Protein AF-A0A8R7PV52-F1 (afdb_monomer_lite)

Sequence (988 aa):
MRSNPNLLEFVGADALFLDTTYCNPKFTFPSQEESLEYVVNTIKQVKEESGAAGERVLCLIATYVVGKERILLEVARRCGCAIHVDSRKMEILTVLGFGGEKEVFTEDASATDVHVIGWNILGETWPYFRPNFVKMKEIMVERGYTKVVGFVPTGWMYETKKERFAVRVKDSLKIHLVPYSEHSSYDELRDYVKFLHPKRVIPTVGVDGGKLDGKEAIALQKHFVGLVDETANKHEFLMAFNRRSAHASLSHEDVLAKCCREQDGEEFASLPENNSVSELPDNLEIKITEGMKKELSDFLPSWVNQDQIQGLLMSSGGDVVQSASAFFERERDFFEEANGSNNEKPKSVEIRTSDLGSSADTSSQQEVPSFSQKPMEHSAKLVNLTPVRMKSNQTKKERKRGSSTVSKSKKKGKSTASTEAGGPKQPTITNYFGRATAAASKSESANKVTVDPHQNNGENNNQSMDIVESHKQGVNQLLQIVDGSMSRESAISLLEKTKGDVNVAVDMFYSKIQNNKVPDSDKSIVPQNTQNEMIDKYDNTNMVHNSSQATPKMQNLYVQTSVAQADLMNISLPVEKYRPIEHACWTAGQPAPYLHLARTFDLVEREKGKIKTTAMLCNMFRSLLALSPDDVLPAVYLCTNKISPDHENVELNIGGSLVISAMEESLGTSKSKIHEMYKTYGDLGDVAQECRQNQTLLAPPRPLSVRDVYSTLRKLSAISGGGSAGRRKILVLHLIRSCREMEMKFLVRTLVRNLRIGAMMKTILPALAHAIVLHEKCSTGPVVSLEGVKSQLQSLSTEVTEAYNVIPNMDLLVPSLLCEGATFAASSLAMVPGTPIPPMLARITNGVTQALKLFHGRAFTCEYKYDGQRAQIHRLTDGSVQIFSRQMKDSTSRFPDLVNMIKELCNSEVASFILDAEVVGIDRNKGNRLMSFQELSSRERGSKNSSIAIQNIKVDICVFVFDIMFCNGQRLLDNPLRQRRSCMIQHP

Organism: Triticum urartu (NCBI:txid4572)

Radius of gyration: 43.18 Å; chains: 1; bounding box: 130×128×111 Å

Foldseek 3Di:
DVPDPVLVVLAAAQEAEAACVAQDPQLPADDQVVLLVVVLVVVVVVCVVCVVVVFFEAEEEADALDDPVVSLQSSCVSVVAAEAEDPSSLVVCVVVVNNPPDRNYDPDPPRDRHYYDHQPQQFDPPPHTDGPVVSVVVCCVVSVGDAYEYEHEESPHGGDDPDNWDWDDDDRYIYIDGDHDPGDHNVRRQVSLLRRQYQAYQHPPDAPPRPCQDPRNLVSRVSNVVSHCPPVVVVVVVVVVVVPPPPPDDDPPVVVVPVPDDDDDDDDDDDDDDDDDDDDDDDDDLPQDPVLLVLLVVLDDPVQDSVNSVVLCVVQSNPSVSSSVVVVVVVVVVVVVVVVVPPDDDDDDDDDDDDDDDDYDDDDDDDDDDDDDDDDDDDDDDDDDDDDDDDDDDDDDDDDDDDDDDDDDDDDDDDDDDDDPDPDDFDQVCNVLVVVVVPPPDDDDDDDDDDDDDDDDDDDDDPVPCVVVLLVVLLVVLCVVVVNPADSVRSSVLCVVVVNDSVVSNVVVVVVVVVVDDDDDDDDDDDDDDDDDDDDDDDDDDDDDDDDDDDDDDDDDPPDPVVVVQLLVQLLDALQPRDLQVSAPDAAPDFHFVVLVLSLLVVLLPDDDLVSNLSSLLSSLLNCLVHPVVLNLLSLCLLALHLWQQAVVQDLPFGPVLLLVLLCVQLVDDSVVLSVVCVVPVANLVSSLVSVVPDDDPDQDDTHGSVNLSVLSSVSSPQDDPCSSVVNSVSSSVLCSNYDRSSSSQSSCSSSSHNSSPDHCLRNLLSNLSNLLVSVVVVVDPGDDCVVCVVLSVQSSVQLVVLCQQAVTSVPSVVQCSVCGSNDGSVVRARAFSRDGQDDDDDDDPDDVRVCVVCVPDDDDDDDPDAAWKWWWKQHLVRFIWTATNSRYTQCLQPVVVSVVCSVPFDPVWRIWIWIKGKWWFDVVPVRDTDHHVVVVVRDRADPVHRDDPVPTPTDIDIGTQFTQDTPRDGCVPPPRVVRVVCVVVGD

InterPro domains:
  IPR000977 DNA ligase, ATP-dependent [TIGR00574] (651-983)
  IPR011084 DNA repair metallo-beta-lactamase [PF07522] (102-208)
  IPR012308 DNA ligase, ATP-dependent, N-terminal [PF04675] (593-769)
  IPR012310 DNA ligase, ATP-dependent, central [PF01068] (839-984)
  IPR012310 DNA ligase, ATP-dependent, central [PS50160] (950-982)
  IPR016059 DNA ligase, ATP-dependent, conserved site [PS00697] (863-871)
  IPR036599 DNA ligase, ATP-dependent, N-terminal domain superfamily [G3DSA:1.10.3260.10] (570-838)
  IPR036599 DNA ligase, ATP-dependent, N-terminal domain superfamily [SSF117018] (574-821)
  IPR036866 Ribonuclease Z/Hydroxyacylglutathione hydrolase-like [SSF56281] (9-206)
  IPR050191 ATP-dependent DNA ligase [PTHR45674] (116-984)

Structure (mmCIF, N/CA/C/O backbone):
data_AF-A0A8R7PV52-F1
#
_entry.id   AF-A0A8R7PV52-F1
#
loop_
_atom_site.group_PDB
_atom_site.id
_atom_site.type_symbol
_atom_site.label_atom_id
_atom_site.label_alt_id
_atom_site.label_comp_id
_atom_site.label_asym_id
_atom_site.label_entity_id
_atom_site.label_seq_id
_atom_site.pdbx_PDB_ins_code
_atom_site.Cartn_x
_atom_site.Cartn_y
_atom_site.Cartn_z
_atom_site.occupancy
_atom_site.B_iso_or_equiv
_atom_site.auth_seq_id
_atom_site.auth_comp_id
_atom_site.auth_asym_id
_atom_site.auth_atom_id
_atom_site.pdbx_PDB_model_num
ATOM 1 N N . MET A 1 1 ? -40.168 -4.206 31.425 1.00 73.12 1 MET A N 1
ATOM 2 C CA . MET A 1 1 ? -39.573 -5.409 30.797 1.00 73.12 1 MET A CA 1
ATOM 3 C C . MET A 1 1 ? -40.115 -6.665 31.475 1.00 73.12 1 MET A C 1
ATOM 5 O O . MET A 1 1 ? -41.233 -7.017 31.145 1.00 73.12 1 MET A O 1
ATOM 9 N N . ARG A 1 2 ? -39.430 -7.257 32.471 1.00 73.88 2 ARG A N 1
ATOM 10 C CA . ARG A 1 2 ? -39.732 -8.590 33.060 1.00 73.88 2 ARG A CA 1
ATOM 11 C C . ARG A 1 2 ? -41.163 -8.847 33.580 1.00 73.88 2 ARG A C 1
ATOM 13 O O . ARG A 1 2 ? -41.510 -9.999 33.789 1.00 73.88 2 ARG A O 1
ATOM 20 N N . SER A 1 3 ? -41.959 -7.808 33.823 1.00 78.56 3 SER A N 1
ATOM 21 C CA . SER A 1 3 ? -43.339 -7.883 34.329 1.00 78.56 3 SER A CA 1
ATOM 22 C C . SER A 1 3 ? -44.428 -7.708 33.258 1.00 78.56 3 SER A C 1
ATOM 24 O O . SER A 1 3 ? -45.606 -7.730 33.598 1.00 78.56 3 SER A O 1
ATOM 26 N N . ASN A 1 4 ? -44.066 -7.498 31.988 1.00 80.94 4 ASN A N 1
ATOM 27 C CA . ASN A 1 4 ? -45.026 -7.369 30.889 1.00 80.94 4 ASN A CA 1
ATOM 28 C C . ASN A 1 4 ? -45.116 -8.713 30.136 1.00 80.94 4 ASN A C 1
ATOM 30 O O . ASN A 1 4 ? -44.112 -9.094 29.528 1.00 80.94 4 ASN A O 1
ATOM 34 N N . PRO A 1 5 ? -46.264 -9.424 30.157 1.00 79.44 5 PRO A N 1
ATOM 35 C CA . PRO A 1 5 ? -46.394 -10.737 29.521 1.00 79.44 5 PRO A CA 1
ATOM 36 C C . PRO A 1 5 ? -46.121 -10.678 28.014 1.00 79.44 5 PRO A C 1
ATOM 38 O O . PRO A 1 5 ? -45.339 -11.478 27.511 1.00 79.44 5 PRO A O 1
ATOM 41 N N . ASN A 1 6 ? -46.623 -9.647 27.329 1.00 82.00 6 ASN A N 1
ATOM 42 C CA . ASN A 1 6 ? -46.450 -9.443 25.889 1.00 82.00 6 ASN A CA 1
ATOM 43 C C . ASN A 1 6 ? -44.979 -9.231 25.473 1.00 82.00 6 ASN A C 1
ATOM 45 O O . ASN A 1 6 ? -44.680 -9.243 24.288 1.00 82.00 6 ASN A O 1
ATOM 49 N N . LEU A 1 7 ? -44.053 -8.981 26.413 1.00 80.44 7 LEU A N 1
ATOM 50 C CA . LEU A 1 7 ? -42.611 -8.896 26.132 1.00 80.44 7 LEU A CA 1
ATOM 51 C C . LEU A 1 7 ? -41.855 -10.199 26.431 1.00 80.44 7 LEU A C 1
ATOM 53 O O . LEU A 1 7 ? -40.698 -10.316 26.034 1.00 80.44 7 LEU A O 1
ATOM 57 N N . LEU A 1 8 ? -42.468 -11.160 27.128 1.00 83.25 8 LEU A N 1
ATOM 58 C CA . LEU A 1 8 ? -41.867 -12.475 27.381 1.00 83.25 8 LEU A CA 1
ATOM 59 C C . LEU A 1 8 ? -41.970 -13.384 26.147 1.00 83.25 8 LEU A C 1
ATOM 61 O O . LEU A 1 8 ? -41.067 -14.177 25.904 1.00 83.25 8 LEU A O 1
ATOM 65 N N . GLU A 1 9 ? -43.006 -13.203 25.325 1.00 84.75 9 GLU A N 1
ATOM 66 C CA . GLU A 1 9 ? -43.220 -13.929 24.061 1.00 84.75 9 GLU A CA 1
ATOM 67 C C . GLU A 1 9 ? -42.131 -13.660 23.001 1.00 84.75 9 GLU A C 1
ATOM 69 O O . GLU A 1 9 ? -41.929 -14.473 22.105 1.00 84.75 9 GLU A O 1
ATOM 74 N N . PHE A 1 10 ? -41.390 -12.550 23.118 1.00 84.06 10 PHE A N 1
ATOM 75 C CA . PHE A 1 10 ? -40.309 -12.171 22.193 1.00 84.06 10 PHE A CA 1
ATOM 76 C C . PHE A 1 10 ? -38.901 -12.564 22.676 1.00 84.06 10 PHE A C 1
ATOM 78 O O . PHE A 1 10 ? -37.906 -12.192 22.046 1.00 84.06 10 PHE A O 1
ATOM 85 N N . VAL A 1 11 ? -38.780 -13.303 23.784 1.00 87.50 11 VAL A N 1
ATOM 86 C CA . VAL A 1 11 ? -37.481 -13.812 24.249 1.00 87.50 11 VAL A CA 1
ATOM 87 C C . VAL A 1 11 ? -37.005 -14.925 23.303 1.00 87.50 11 VAL A C 1
ATOM 89 O O . VAL A 1 11 ? -37.708 -15.906 23.085 1.00 87.50 11 VAL A O 1
ATOM 92 N N . GLY A 1 12 ? -35.811 -14.767 22.722 1.00 84.56 12 GLY A N 1
ATOM 93 C CA . GLY A 1 12 ? -35.246 -15.653 21.695 1.00 84.56 12 GLY A CA 1
ATOM 94 C C . GLY A 1 12 ? -35.595 -15.286 20.241 1.00 84.56 12 GLY A C 1
ATOM 95 O O . GLY A 1 12 ? -35.276 -16.050 19.328 1.00 84.56 12 GLY A O 1
ATOM 96 N N . ALA A 1 13 ? -36.233 -14.132 19.999 1.00 86.69 13 ALA A N 1
ATOM 97 C CA . ALA A 1 13 ? -36.716 -13.728 18.674 1.00 86.69 13 ALA A CA 1
ATOM 98 C C . ALA A 1 13 ? -35.632 -13.701 17.570 1.00 86.69 13 ALA A C 1
ATOM 100 O O . ALA A 1 13 ? -34.492 -13.275 17.777 1.00 86.69 13 ALA A O 1
ATOM 101 N N . ASP A 1 14 ? -36.011 -14.087 16.346 1.00 85.50 14 ASP A N 1
ATOM 102 C CA . ASP A 1 14 ? -35.108 -14.202 15.190 1.00 85.50 14 ASP A CA 1
ATOM 103 C C . ASP A 1 14 ? -34.428 -12.899 14.756 1.00 85.50 14 ASP A C 1
ATOM 105 O O . ASP A 1 14 ? -33.327 -12.934 14.192 1.00 85.50 14 ASP A O 1
ATOM 109 N N . ALA A 1 15 ? -35.071 -11.755 14.998 1.00 87.38 15 ALA A N 1
ATOM 110 C CA . ALA A 1 15 ? -34.505 -10.432 14.777 1.00 87.38 15 ALA A CA 1
ATOM 111 C C . ALA A 1 15 ? -35.171 -9.369 15.654 1.00 87.38 15 ALA A C 1
ATOM 113 O O . ALA A 1 15 ? -36.393 -9.325 15.772 1.00 87.38 15 ALA A O 1
ATOM 114 N N . LEU A 1 16 ? -34.358 -8.465 16.201 1.00 90.06 16 LEU A N 1
ATOM 115 C CA . LEU A 1 16 ? -34.811 -7.274 16.912 1.00 90.06 16 LEU A CA 1
ATOM 116 C C . LEU A 1 16 ? -34.424 -6.018 16.125 1.00 90.06 16 LEU A C 1
ATOM 118 O O . LEU A 1 16 ? -33.241 -5.690 16.015 1.00 90.06 16 LEU A O 1
ATOM 122 N N . PHE A 1 17 ? -35.418 -5.312 15.591 1.00 89.75 17 PHE A N 1
ATOM 123 C CA . PHE A 1 17 ? -35.239 -3.977 15.018 1.00 89.75 17 PHE A CA 1
ATOM 124 C C . PHE A 1 17 ? -35.154 -2.958 16.159 1.00 89.75 17 PHE A C 1
ATOM 126 O O . PHE A 1 17 ? -36.024 -2.934 17.029 1.00 89.75 17 PHE A O 1
ATOM 133 N N . LEU A 1 18 ? -34.093 -2.152 16.182 1.00 88.19 18 LEU A N 1
ATOM 134 C CA . LEU A 1 18 ? -33.741 -1.322 17.332 1.00 88.19 18 LEU A CA 1
ATOM 135 C C . LEU A 1 18 ? -33.381 0.105 16.906 1.00 88.19 18 LEU A C 1
ATOM 137 O O . LEU A 1 18 ? -32.526 0.304 16.039 1.00 88.19 18 LEU A O 1
ATOM 141 N N . ASP A 1 19 ? -34.000 1.089 17.560 1.00 89.06 19 ASP A N 1
ATOM 142 C CA . ASP A 1 19 ? -33.613 2.496 17.448 1.00 89.06 19 ASP A CA 1
ATOM 143 C C . ASP A 1 19 ? -32.224 2.701 18.063 1.00 89.06 19 ASP A C 1
ATOM 145 O O . ASP A 1 19 ? -32.014 2.570 19.269 1.00 89.06 19 ASP A O 1
ATOM 149 N N . THR A 1 20 ? -31.258 3.010 17.203 1.00 87.69 20 THR A N 1
ATOM 150 C CA . THR A 1 20 ? -29.849 3.172 17.561 1.00 87.69 20 THR A CA 1
ATOM 151 C C . THR A 1 20 ? -29.411 4.626 17.745 1.00 87.69 20 THR A C 1
ATOM 153 O O . THR A 1 20 ? -28.208 4.874 17.841 1.00 87.69 20 THR A O 1
ATOM 156 N N . THR A 1 21 ? -30.345 5.581 17.864 1.00 85.44 21 THR A N 1
ATOM 157 C CA . THR A 1 21 ? -30.074 7.033 17.993 1.00 85.44 21 THR A CA 1
ATOM 158 C C . THR A 1 21 ? -28.998 7.372 19.035 1.00 85.44 21 THR A C 1
ATOM 160 O O . THR A 1 21 ? -28.112 8.182 18.760 1.00 85.44 21 THR A O 1
ATOM 163 N N . TYR A 1 22 ? -29.011 6.713 20.201 1.00 86.06 22 TYR A N 1
ATOM 164 C CA . TYR A 1 22 ? -28.008 6.894 21.263 1.00 86.06 22 TYR A CA 1
ATOM 165 C C . TYR A 1 22 ? -27.172 5.634 21.552 1.00 86.06 22 TYR A C 1
ATOM 167 O O . TYR A 1 22 ? -26.630 5.465 22.644 1.00 86.06 22 TYR A O 1
ATOM 175 N N . CYS A 1 23 ? -26.989 4.765 20.554 1.00 86.38 23 CYS A N 1
ATOM 176 C CA . CYS A 1 23 ? -26.162 3.558 20.648 1.00 86.38 23 CYS A CA 1
ATOM 177 C C . CYS A 1 23 ? -24.644 3.874 20.613 1.00 86.38 23 CYS A C 1
ATOM 179 O O . CYS A 1 23 ? -23.908 3.445 19.724 1.00 86.38 23 CYS A O 1
ATOM 181 N N . ASN A 1 24 ? -24.155 4.642 21.592 1.00 83.56 24 ASN A N 1
ATOM 182 C CA . ASN A 1 24 ? -22.732 4.908 21.807 1.00 83.56 24 ASN A CA 1
ATOM 183 C C . ASN A 1 24 ? -22.417 5.040 23.316 1.00 83.56 24 ASN A C 1
ATOM 185 O O . ASN A 1 24 ? -23.141 5.767 23.994 1.00 83.56 24 ASN A O 1
ATOM 189 N N . PRO A 1 25 ? -21.318 4.451 23.839 1.00 84.12 25 PRO A N 1
ATOM 190 C CA . PRO A 1 25 ? -20.974 4.464 25.270 1.00 84.12 25 PRO A CA 1
ATOM 191 C C . PRO A 1 25 ? -20.880 5.830 25.968 1.00 84.12 25 PRO A C 1
ATOM 193 O O . PRO A 1 25 ? -20.814 5.867 27.190 1.00 84.12 25 PRO A O 1
ATOM 196 N N . LYS A 1 26 ? -20.838 6.951 25.235 1.00 79.94 26 LYS A N 1
ATOM 197 C CA . LYS A 1 26 ? -20.869 8.298 25.835 1.00 79.94 26 LYS A CA 1
ATOM 198 C C . LYS A 1 26 ? -22.273 8.763 26.255 1.00 79.94 26 LYS A C 1
ATOM 200 O O . LYS A 1 26 ? -22.386 9.717 27.019 1.00 79.94 26 LYS A O 1
ATOM 205 N N . PHE A 1 27 ? -23.328 8.121 25.745 1.00 83.25 27 PHE A N 1
ATOM 206 C CA . PHE A 1 27 ? -24.729 8.506 25.938 1.00 83.25 27 PHE A CA 1
ATOM 207 C C . PHE A 1 27 ? -25.399 7.688 27.057 1.00 83.25 27 PHE A C 1
ATOM 209 O O . PHE A 1 27 ? -26.359 6.946 26.841 1.00 83.25 27 PHE A O 1
ATOM 216 N N . THR A 1 28 ? -24.860 7.826 28.268 1.00 79.56 28 THR A N 1
ATOM 217 C CA . THR A 1 28 ? -25.365 7.210 29.505 1.00 79.56 28 THR A CA 1
ATOM 218 C C . THR A 1 28 ? -26.139 8.261 30.307 1.00 79.56 28 THR A C 1
ATOM 220 O O . THR A 1 28 ? -25.550 9.003 31.097 1.00 79.56 28 THR A O 1
ATOM 223 N N . PHE A 1 29 ? -27.436 8.410 30.042 1.00 80.25 29 PHE A N 1
ATOM 224 C CA . PHE A 1 29 ? -28.245 9.484 30.630 1.00 80.25 29 PHE A CA 1
ATOM 225 C C . PHE A 1 29 ? -28.660 9.180 32.085 1.00 80.25 29 PHE A C 1
ATOM 227 O O . PHE A 1 29 ? -28.800 8.009 32.440 1.00 80.25 29 PHE A O 1
ATOM 234 N N . PRO A 1 30 ? -28.906 10.205 32.928 1.00 84.69 30 PRO A N 1
ATOM 235 C CA . PRO A 1 30 ? -29.753 10.032 34.107 1.00 84.69 30 PRO A CA 1
ATOM 236 C C . PRO A 1 30 ? -31.160 9.590 33.680 1.00 84.69 30 PRO A C 1
ATOM 238 O O . PRO A 1 30 ? -31.578 9.809 32.538 1.00 84.69 30 PRO A O 1
ATOM 241 N N . SER A 1 31 ? -31.911 8.997 34.605 1.00 86.62 31 SER A N 1
ATOM 242 C CA . SER A 1 31 ? -33.295 8.605 34.338 1.00 86.62 31 SER A CA 1
ATOM 243 C C . SER A 1 31 ? -34.167 9.818 33.982 1.00 86.62 31 SER A C 1
ATOM 245 O O . SER A 1 31 ? -33.930 10.936 34.452 1.00 86.62 31 SER A O 1
ATOM 247 N N . GLN A 1 32 ? -35.226 9.599 33.188 1.00 89.19 32 GLN A N 1
ATOM 248 C CA . GLN A 1 32 ? -36.202 10.659 32.893 1.00 89.19 32 GLN A CA 1
ATOM 249 C C . GLN A 1 32 ? -36.737 11.311 34.180 1.00 89.19 32 GLN A C 1
ATOM 251 O O . GLN A 1 32 ? -36.946 12.519 34.206 1.00 89.19 32 GLN A O 1
ATOM 256 N N . GLU A 1 33 ? -36.916 10.525 35.242 1.00 89.81 33 GLU A N 1
ATOM 257 C CA . GLU A 1 33 ? -37.424 10.981 36.535 1.00 89.81 33 GLU A CA 1
ATOM 258 C C . GLU A 1 33 ? -36.432 11.889 37.283 1.00 89.81 33 GLU A C 1
ATOM 260 O O . GLU A 1 33 ? -36.825 12.963 37.729 1.00 89.81 33 GLU A O 1
ATOM 265 N N . GLU A 1 34 ? -35.139 11.542 37.345 1.00 89.75 34 GLU A N 1
ATOM 266 C CA . GLU A 1 34 ? -34.102 12.414 37.934 1.00 89.75 34 GLU A CA 1
ATOM 267 C C . GLU A 1 34 ? -34.016 13.772 37.219 1.00 89.75 34 GLU A C 1
ATOM 269 O O . GLU A 1 34 ? -33.839 14.807 37.862 1.00 89.75 34 GLU A O 1
ATOM 274 N N . SER A 1 35 ? -34.151 13.779 35.890 1.00 91.44 35 SER A N 1
ATOM 275 C CA . SER A 1 35 ? -34.124 15.010 35.092 1.00 91.44 35 SER A CA 1
ATOM 276 C C . SER A 1 35 ? -35.409 15.840 35.215 1.00 91.44 35 SER A C 1
ATOM 278 O O . SER A 1 35 ? -35.330 17.068 35.196 1.00 91.44 35 SER A O 1
ATOM 280 N N . LEU A 1 36 ? -36.576 15.208 35.384 1.00 92.56 36 LEU A N 1
ATOM 281 C CA . LEU A 1 36 ? -37.839 15.897 35.690 1.00 92.56 36 LEU A CA 1
ATOM 282 C C . LEU A 1 36 ? -37.795 16.543 37.079 1.00 92.56 36 LEU A C 1
ATOM 284 O O . LEU A 1 36 ? -38.091 17.729 37.217 1.00 92.56 36 LEU A O 1
ATOM 288 N N . GLU A 1 37 ? -37.364 15.786 38.086 1.00 93.38 37 GLU A N 1
ATOM 289 C CA . GLU A 1 37 ? -37.249 16.247 39.470 1.00 93.38 37 GLU A CA 1
ATOM 290 C C . GLU A 1 37 ? -36.222 17.386 39.604 1.00 93.38 37 GLU A C 1
ATOM 292 O O . GLU A 1 37 ? -36.469 18.367 40.306 1.00 93.38 37 GLU A O 1
ATOM 297 N N . TYR A 1 38 ? -35.115 17.333 38.850 1.00 93.50 38 TYR A N 1
ATOM 298 C CA . TYR A 1 38 ? -34.158 18.440 38.757 1.00 93.50 38 TYR A CA 1
ATOM 299 C C . TYR A 1 38 ? -34.791 19.731 38.210 1.00 93.50 38 TYR A C 1
ATOM 301 O O . TYR A 1 38 ? -34.592 20.801 38.791 1.00 93.50 38 TYR A O 1
ATOM 309 N N . VAL A 1 39 ? -35.567 19.660 37.119 1.00 94.25 39 VAL A N 1
ATOM 310 C CA . VAL A 1 39 ? -36.245 20.840 36.546 1.00 94.25 39 VAL A CA 1
ATOM 311 C C . VAL A 1 39 ? -37.284 21.395 37.519 1.00 94.25 39 VAL A C 1
ATOM 313 O O . VAL A 1 39 ? -37.271 22.590 37.808 1.00 94.25 39 VAL A O 1
ATOM 316 N N . VAL A 1 40 ? -38.142 20.534 38.068 1.00 94.69 40 VAL A N 1
ATOM 317 C CA . VAL A 1 40 ? -39.215 20.916 38.999 1.00 94.69 40 VAL A CA 1
ATOM 318 C C . VAL A 1 40 ? -38.656 21.587 40.252 1.00 94.69 40 VAL A C 1
ATOM 320 O O . VAL A 1 40 ? -39.111 22.673 40.614 1.00 94.69 40 VAL A O 1
ATOM 323 N N . ASN A 1 41 ? -37.636 21.001 40.883 1.00 94.19 41 ASN A N 1
ATOM 324 C CA . ASN A 1 41 ? -37.053 21.573 42.096 1.00 94.19 41 ASN A CA 1
ATOM 325 C C . ASN A 1 41 ? -36.243 22.843 41.808 1.00 94.19 41 ASN A C 1
ATOM 327 O O . ASN A 1 41 ? -36.295 23.774 42.608 1.00 94.19 41 ASN A O 1
ATOM 331 N N . THR A 1 42 ? -35.594 22.950 40.641 1.00 93.81 42 THR A N 1
ATOM 332 C CA . THR A 1 42 ? -34.966 24.213 40.213 1.00 93.81 42 THR A CA 1
ATOM 333 C C . THR A 1 42 ? -36.011 25.322 40.045 1.00 93.81 42 THR A C 1
ATOM 335 O O . THR A 1 42 ? -35.785 26.436 40.508 1.00 93.81 42 THR A O 1
ATOM 338 N N . ILE A 1 43 ? -37.164 25.040 39.422 1.00 93.88 43 ILE A N 1
ATOM 339 C CA . ILE A 1 43 ? -38.247 26.026 39.253 1.00 93.88 43 ILE A CA 1
ATOM 340 C C . ILE A 1 43 ? -38.807 26.459 40.615 1.00 93.88 43 ILE A C 1
ATOM 342 O O . ILE A 1 43 ? -38.943 27.658 40.851 1.00 93.88 43 ILE A O 1
ATOM 346 N N . LYS A 1 44 ? -39.079 25.517 41.528 1.00 92.25 44 LYS A N 1
ATOM 347 C CA . LYS A 1 44 ? -39.570 25.820 42.885 1.00 92.25 44 LYS A CA 1
ATOM 348 C C . LYS A 1 44 ? -38.590 26.682 43.675 1.00 92.25 44 LYS A C 1
ATOM 350 O O . LYS A 1 44 ? -38.952 27.785 44.072 1.00 92.25 44 LYS A O 1
ATOM 355 N N . GLN A 1 45 ? -37.336 26.238 43.793 1.00 91.50 45 GLN A N 1
ATOM 356 C CA . GLN A 1 45 ? -36.279 26.979 44.485 1.00 91.50 45 GLN A CA 1
ATOM 357 C C . GLN A 1 45 ? -36.141 28.404 43.933 1.00 91.50 45 GLN A C 1
ATOM 359 O O . GLN A 1 45 ? -36.061 29.359 44.696 1.00 91.50 45 GLN A O 1
ATOM 364 N N . VAL A 1 46 ? -36.138 28.570 42.608 1.00 90.06 46 VAL A N 1
ATOM 365 C CA . VAL A 1 46 ? -35.991 29.887 41.973 1.00 90.06 46 VAL A CA 1
ATOM 366 C C . VAL A 1 46 ? -37.192 30.800 42.248 1.00 90.06 46 VAL A C 1
ATOM 368 O O . VAL A 1 46 ? -36.991 31.998 42.458 1.00 90.06 46 VAL A O 1
ATOM 371 N N . LYS A 1 47 ? -38.419 30.263 42.281 1.00 87.19 47 LYS A N 1
ATOM 372 C CA . LYS A 1 47 ? -39.620 31.025 42.661 1.00 87.19 47 LYS A CA 1
ATOM 373 C C . LYS A 1 47 ? -39.606 31.417 44.141 1.00 87.19 47 LYS A C 1
ATOM 375 O O . LYS A 1 47 ? -39.949 32.551 44.461 1.00 87.19 47 LYS A O 1
ATOM 380 N N . GLU A 1 48 ? -39.167 30.525 45.026 1.00 87.31 48 GLU A N 1
ATOM 381 C CA . GLU A 1 48 ? -39.025 30.786 46.466 1.00 87.31 48 GLU A CA 1
ATOM 382 C C . GLU A 1 48 ? -37.941 31.844 46.752 1.00 87.31 48 GLU A C 1
ATOM 384 O O . GLU A 1 48 ? -38.221 32.843 47.418 1.00 87.31 48 GLU A O 1
ATOM 389 N N . GLU A 1 49 ? -36.738 31.689 46.179 1.00 86.00 49 GLU A N 1
ATOM 390 C CA . GLU A 1 49 ? -35.627 32.656 46.266 1.00 86.00 49 GLU A CA 1
ATOM 391 C C . GLU A 1 49 ? -36.067 34.067 45.850 1.00 86.00 49 GLU A C 1
ATOM 393 O O . GLU A 1 49 ? -35.808 35.048 46.547 1.00 86.00 49 GLU A O 1
ATOM 398 N N . SER A 1 50 ? -36.722 34.177 44.694 1.00 81.69 50 SER A N 1
ATOM 399 C CA . SER A 1 50 ? -37.102 35.468 44.124 1.00 81.69 50 SER A CA 1
ATOM 400 C C . SER A 1 50 ? -38.360 36.060 44.749 1.00 81.69 50 SER A C 1
ATOM 402 O O . SER A 1 50 ? -38.433 37.280 44.879 1.00 81.69 50 SER A O 1
ATOM 404 N N . GLY A 1 51 ? -39.294 35.233 45.227 1.00 80.06 51 GLY A N 1
ATOM 405 C CA . GLY A 1 51 ? -40.413 35.684 46.054 1.00 80.06 51 GLY A CA 1
ATOM 406 C C . GLY A 1 51 ? -39.936 36.342 47.353 1.00 80.06 51 GLY A C 1
ATOM 407 O O . GLY A 1 51 ? -40.437 37.402 47.720 1.00 80.06 51 GLY A O 1
ATOM 408 N N . ALA A 1 52 ? -38.902 35.784 47.994 1.00 74.00 52 ALA A N 1
ATOM 409 C CA . ALA A 1 52 ? -38.263 36.390 49.164 1.00 74.00 52 ALA A CA 1
ATOM 410 C C . ALA A 1 52 ? -37.477 37.681 48.842 1.00 74.00 52 ALA A C 1
ATOM 412 O O . ALA A 1 52 ? -37.324 38.538 49.712 1.00 74.00 52 ALA A O 1
ATOM 413 N N . ALA A 1 53 ? -36.992 37.837 47.604 1.00 75.38 53 ALA A N 1
ATOM 414 C CA . ALA A 1 53 ? -36.231 39.005 47.149 1.00 75.38 53 ALA A CA 1
ATOM 415 C C . ALA A 1 53 ? -37.081 40.114 46.486 1.00 75.38 53 ALA A C 1
ATOM 417 O O . ALA A 1 53 ? -36.548 41.177 46.170 1.00 75.38 53 ALA A O 1
ATOM 418 N N . GLY A 1 54 ? -38.378 39.884 46.241 1.00 78.25 54 GLY A N 1
ATOM 419 C CA . GLY A 1 54 ? -39.232 40.793 45.459 1.00 78.25 54 GLY A CA 1
ATOM 420 C C . GLY A 1 54 ? -38.919 40.814 43.952 1.00 78.25 54 GLY A C 1
ATOM 421 O O . GLY A 1 54 ? -39.295 41.751 43.250 1.00 78.25 54 GLY A O 1
ATOM 422 N N . GLU A 1 55 ? -38.215 39.800 43.445 1.00 85.31 55 GLU A N 1
ATOM 423 C CA . GLU A 1 55 ? -37.834 39.660 42.037 1.00 85.31 55 GLU A CA 1
ATOM 424 C C . GLU A 1 55 ? -38.938 38.979 41.210 1.00 85.31 55 GLU A C 1
ATOM 426 O O . GLU A 1 55 ? -39.533 37.988 41.634 1.00 85.31 55 GLU A O 1
ATOM 431 N N . ARG A 1 56 ? -39.140 39.426 39.963 1.00 89.38 56 ARG A N 1
ATOM 432 C CA . ARG A 1 56 ? -39.965 38.710 38.977 1.00 89.38 56 ARG A CA 1
ATOM 433 C C . ARG A 1 56 ? -39.084 37.809 38.115 1.00 89.38 56 ARG A C 1
ATOM 435 O O . ARG A 1 56 ? -38.294 38.315 37.316 1.00 89.38 56 ARG A O 1
ATOM 442 N N . VAL A 1 57 ? -39.265 36.491 38.207 1.00 92.75 57 VAL A N 1
ATOM 443 C CA . VAL A 1 57 ? -38.545 35.513 37.368 1.00 92.75 57 VAL A CA 1
ATOM 444 C C . VAL A 1 57 ? -39.401 35.016 36.218 1.00 92.75 57 VAL A C 1
ATOM 446 O O . VAL A 1 57 ? -40.581 34.755 36.407 1.00 92.75 57 VAL A O 1
ATOM 449 N N . LEU A 1 58 ? -38.782 34.839 35.054 1.00 94.81 58 LEU A N 1
ATOM 450 C CA . LEU A 1 58 ? -39.344 34.110 33.923 1.00 94.81 58 LEU A CA 1
ATOM 451 C C . LEU A 1 58 ? -38.630 32.760 33.763 1.00 94.81 58 LEU A C 1
ATOM 453 O O . LEU A 1 58 ? -37.410 32.711 33.580 1.00 94.81 58 LEU A O 1
ATOM 457 N N . CYS A 1 59 ? -39.375 31.661 33.809 1.00 95.88 59 CYS A N 1
ATOM 458 C CA . CYS A 1 59 ? -38.878 30.327 33.491 1.00 95.88 59 CYS A CA 1
ATOM 459 C C . CYS A 1 59 ? -39.146 30.019 32.013 1.00 95.88 59 CYS A C 1
ATOM 461 O O . CYS A 1 59 ? -40.285 30.083 31.561 1.00 95.88 59 CYS A O 1
ATOM 463 N N . LEU A 1 60 ? -38.105 29.670 31.256 1.00 95.88 60 LEU A N 1
ATOM 464 C CA . LEU A 1 60 ? -38.197 29.381 29.823 1.00 95.88 60 LEU A CA 1
ATOM 465 C C . LEU A 1 60 ? -37.858 27.914 29.550 1.00 95.88 60 LEU A C 1
ATOM 467 O O . LEU A 1 60 ? -36.744 27.488 29.843 1.00 95.88 60 LEU A O 1
ATOM 471 N N . ILE A 1 61 ? -38.764 27.137 28.958 1.00 95.25 61 ILE A N 1
ATOM 472 C CA . ILE A 1 61 ? -38.507 25.732 28.600 1.00 95.25 61 ILE A CA 1
ATOM 473 C C . ILE A 1 61 ? -38.364 25.618 27.079 1.00 95.25 61 ILE A C 1
ATOM 475 O O . ILE A 1 61 ? -39.326 25.802 26.333 1.00 95.25 61 ILE A O 1
ATOM 479 N N . ALA A 1 62 ? -37.153 25.311 26.610 1.00 92.06 62 ALA A N 1
ATOM 480 C CA . ALA A 1 62 ? -36.898 25.070 25.195 1.00 92.06 62 ALA A CA 1
ATOM 481 C C . ALA A 1 62 ? -37.457 23.710 24.758 1.00 92.06 62 ALA A C 1
ATOM 483 O O . ALA A 1 62 ? -37.140 22.680 25.356 1.00 92.06 62 ALA A O 1
ATOM 484 N N . THR A 1 63 ? -38.244 23.695 23.682 1.00 88.50 63 THR A N 1
ATOM 485 C CA . THR A 1 63 ? -38.760 22.460 23.071 1.00 88.50 63 THR A CA 1
ATOM 486 C C . THR A 1 63 ? -38.586 22.459 21.551 1.00 88.50 63 THR A C 1
ATOM 488 O O . THR A 1 63 ? -38.208 23.460 20.933 1.00 88.50 63 THR A O 1
ATOM 491 N N . TYR A 1 64 ? -38.829 21.294 20.951 1.00 81.06 64 TYR A N 1
ATOM 492 C CA . TYR A 1 64 ? -38.971 21.128 19.507 1.00 81.06 64 TYR A CA 1
ATOM 493 C C . TYR A 1 64 ? -40.462 21.164 19.119 1.00 81.06 64 TYR A C 1
ATOM 495 O O . TYR A 1 64 ? -41.347 21.271 19.973 1.00 81.06 64 TYR A O 1
ATOM 503 N N . VAL A 1 65 ? -40.749 21.045 17.817 1.00 79.25 65 VAL A N 1
ATOM 504 C CA . VAL A 1 65 ? -42.123 21.018 17.277 1.00 79.25 65 VAL A CA 1
ATOM 505 C C . VAL A 1 65 ? -42.971 19.945 17.977 1.00 79.25 65 VAL A C 1
ATOM 507 O O . VAL A 1 65 ? -44.062 20.245 18.455 1.00 79.25 65 VAL A O 1
ATOM 510 N N . VAL A 1 66 ? -42.422 18.738 18.137 1.00 78.56 66 VAL A N 1
ATOM 511 C CA . VAL A 1 66 ? -42.982 17.623 18.920 1.00 78.56 66 VAL A CA 1
ATOM 512 C C . VAL A 1 66 ? -41.862 17.026 19.779 1.00 78.56 66 VAL A C 1
ATOM 514 O O . VAL A 1 66 ? -40.705 17.005 19.351 1.00 78.56 66 VAL A O 1
ATOM 517 N N . GLY A 1 67 ? -42.195 16.553 20.978 1.00 78.88 67 GLY A N 1
ATOM 518 C CA . GLY A 1 67 ? -41.273 15.979 21.953 1.00 78.88 67 GLY A CA 1
ATOM 519 C C . GLY A 1 67 ? -41.069 16.901 23.159 1.00 78.88 67 GLY A C 1
ATOM 520 O O . GLY A 1 67 ? -41.060 18.129 23.029 1.00 78.88 67 GLY A O 1
ATOM 521 N N . LYS A 1 68 ? -40.800 16.294 24.327 1.00 87.38 68 LYS A N 1
ATOM 522 C CA . LYS A 1 68 ? -40.664 16.939 25.653 1.00 87.38 68 LYS A CA 1
ATOM 523 C C . LYS A 1 68 ? -41.971 17.367 26.328 1.00 87.38 68 LYS A C 1
ATOM 525 O O . LYS A 1 68 ? -41.913 17.949 27.410 1.00 87.38 68 LYS A O 1
ATOM 530 N N . GLU A 1 69 ? -43.135 17.007 25.790 1.00 89.44 69 GLU A N 1
ATOM 531 C CA . GLU A 1 69 ? -44.443 17.288 26.400 1.00 89.44 69 GLU A CA 1
ATOM 532 C C . GLU A 1 69 ? -44.543 16.737 27.836 1.00 89.44 69 GLU A C 1
ATOM 534 O O . GLU A 1 69 ? -45.070 17.419 28.712 1.00 89.44 69 GLU A O 1
ATOM 539 N N . ARG A 1 70 ? -43.926 15.577 28.129 1.00 89.94 70 ARG A N 1
ATOM 540 C CA . ARG A 1 70 ? -43.831 15.017 29.494 1.00 89.94 70 ARG A CA 1
ATOM 541 C C . ARG A 1 70 ? -43.176 15.975 30.501 1.00 89.94 70 ARG A C 1
ATOM 543 O O . ARG A 1 70 ? -43.589 15.985 31.656 1.00 89.94 70 ARG A O 1
ATOM 550 N N . ILE A 1 71 ? -42.198 16.793 30.092 1.00 91.62 71 ILE A N 1
ATOM 551 C CA . ILE A 1 71 ? -41.610 17.819 30.972 1.00 91.62 71 ILE A CA 1
ATOM 552 C C . ILE A 1 71 ? -42.637 18.911 31.264 1.00 91.62 71 ILE A C 1
ATOM 554 O O . ILE A 1 71 ? -42.792 19.303 32.415 1.00 91.62 71 ILE A O 1
ATOM 558 N N . LEU A 1 72 ? -43.351 19.384 30.242 1.00 92.12 72 LEU A N 1
ATOM 559 C CA . LEU A 1 72 ? -44.312 20.480 30.380 1.00 92.12 72 LEU A CA 1
ATOM 560 C C . LEU A 1 72 ? -45.474 20.093 31.303 1.00 92.12 72 LEU A C 1
ATOM 562 O O . LEU A 1 72 ? -45.763 20.809 32.259 1.00 92.12 72 LEU A O 1
ATOM 566 N N . LEU A 1 73 ? -46.073 18.924 31.055 1.00 90.62 73 LEU A N 1
ATOM 567 C CA . LEU A 1 73 ? -47.162 18.367 31.859 1.00 90.62 73 LEU A CA 1
ATOM 568 C C . LEU A 1 73 ? -46.743 18.175 33.323 1.00 90.62 73 LEU A C 1
ATOM 570 O O . LEU A 1 73 ? -47.490 18.518 34.238 1.00 90.62 73 LEU A O 1
ATOM 574 N N . GLU A 1 74 ? -45.539 17.650 33.561 1.00 92.44 74 GLU A N 1
ATOM 575 C CA . GLU A 1 74 ? -45.088 17.325 34.914 1.00 92.44 74 GLU A CA 1
ATOM 576 C C . GLU A 1 74 ? -44.575 18.550 35.685 1.00 92.44 74 GLU A C 1
ATOM 578 O O . GLU A 1 74 ? -44.761 18.620 36.901 1.00 92.44 74 GLU A O 1
ATOM 583 N N . VAL A 1 75 ? -44.026 19.562 35.000 1.00 93.50 75 VAL A N 1
ATOM 584 C CA . VAL A 1 75 ? -43.782 20.888 35.591 1.00 93.50 75 VAL A CA 1
ATOM 585 C C . VAL A 1 75 ? -45.106 21.536 35.983 1.00 93.50 75 VAL A C 1
ATOM 587 O O . VAL A 1 75 ? -45.242 21.946 37.133 1.00 93.50 75 VAL A O 1
ATOM 590 N N . ALA A 1 76 ? -46.107 21.557 35.097 1.00 91.69 76 ALA A N 1
ATOM 591 C CA . ALA A 1 76 ? -47.426 22.101 35.420 1.00 91.69 76 ALA A CA 1
ATOM 592 C C . ALA A 1 76 ? -48.041 21.408 36.648 1.00 91.69 76 ALA A C 1
ATOM 594 O O . ALA A 1 76 ? -48.455 22.061 37.608 1.00 91.69 76 ALA A O 1
ATOM 595 N N . ARG A 1 77 ? -48.012 20.067 36.662 1.00 91.06 77 ARG A N 1
ATOM 596 C CA . ARG A 1 77 ? -48.582 19.236 37.729 1.00 91.06 77 ARG A CA 1
ATOM 597 C C . ARG A 1 77 ? -47.826 19.333 39.057 1.00 91.06 77 ARG A C 1
ATOM 599 O O . ARG A 1 77 ? -48.470 19.361 40.103 1.00 91.06 77 ARG A O 1
ATOM 606 N N . ARG A 1 78 ? -46.483 19.351 39.059 1.00 93.19 78 ARG A N 1
ATOM 607 C CA . ARG A 1 78 ? -45.681 19.406 40.302 1.00 93.19 78 ARG A CA 1
ATOM 608 C C . ARG A 1 78 ? -45.458 20.825 40.826 1.00 93.19 78 ARG A C 1
ATOM 610 O O . ARG A 1 78 ? -45.191 20.952 42.023 1.00 93.19 78 ARG A O 1
ATOM 617 N N . CYS A 1 79 ? -45.541 21.857 39.984 1.00 89.88 79 CYS A N 1
ATOM 618 C CA . CYS A 1 79 ? -45.397 23.267 40.377 1.00 89.88 79 CYS A CA 1
ATOM 619 C C . CYS A 1 79 ? -46.737 24.008 40.533 1.00 89.88 79 CYS A C 1
ATOM 621 O O . CYS A 1 79 ? -46.737 25.102 41.089 1.00 89.88 79 CYS A O 1
ATOM 623 N N . GLY A 1 80 ? -47.860 23.427 40.094 1.00 88.44 80 GLY A N 1
ATOM 624 C CA . GLY A 1 80 ? -49.200 23.990 40.292 1.00 88.44 80 GLY A CA 1
ATOM 625 C C . GLY A 1 80 ? -49.478 25.239 39.452 1.00 88.44 80 GLY A C 1
ATOM 626 O O . GLY A 1 80 ? -50.096 26.177 39.946 1.00 88.44 80 GLY A O 1
ATOM 627 N N . CYS A 1 81 ? -48.992 25.282 38.209 1.00 88.56 81 CYS A N 1
ATOM 628 C CA . CYS A 1 81 ? -49.107 26.447 37.329 1.00 88.56 81 CYS A CA 1
ATOM 629 C C . CYS A 1 81 ? -49.400 26.054 35.875 1.00 88.56 81 CYS A C 1
ATOM 631 O O . CYS A 1 81 ? -48.896 25.038 35.396 1.00 88.56 81 CYS A O 1
ATOM 633 N N . ALA A 1 82 ? -50.152 26.893 35.159 1.00 91.38 82 ALA A N 1
ATOM 634 C CA . ALA A 1 82 ? -50.305 26.784 33.709 1.00 91.38 82 ALA A CA 1
ATOM 635 C C . ALA A 1 82 ? -48.972 27.056 32.986 1.00 91.38 82 ALA A C 1
ATOM 637 O O . ALA A 1 82 ? -48.083 27.724 33.521 1.00 91.38 82 ALA A O 1
ATOM 638 N N . ILE A 1 83 ? -48.844 26.570 31.754 1.00 93.69 83 ILE A N 1
ATOM 639 C CA . ILE A 1 83 ? -47.659 26.712 30.902 1.00 93.69 83 ILE A CA 1
ATOM 640 C C . ILE A 1 83 ? -48.019 27.547 29.670 1.00 93.69 83 ILE A C 1
ATOM 642 O O . ILE A 1 83 ? -48.914 27.177 28.909 1.00 93.69 83 ILE A O 1
ATOM 646 N N . HIS A 1 84 ? -47.316 28.656 29.440 1.00 94.25 84 HIS A N 1
ATOM 647 C CA . HIS A 1 84 ? -47.553 29.478 28.254 1.00 94.25 84 HIS A CA 1
ATOM 648 C C . HIS A 1 84 ? -46.948 28.820 27.010 1.00 94.25 84 HIS A C 1
ATOM 650 O O . HIS A 1 84 ? -45.784 28.413 27.021 1.00 94.25 84 HIS A O 1
ATOM 656 N N . VAL A 1 85 ? -47.728 28.754 25.936 1.00 92.69 85 VAL A N 1
ATOM 657 C CA . VAL A 1 85 ? -47.340 28.262 24.609 1.00 92.69 85 VAL A CA 1
ATOM 658 C C . VAL A 1 85 ? -47.784 29.262 23.540 1.00 92.69 85 VAL A C 1
ATOM 660 O O . VAL A 1 85 ? -48.728 30.019 23.756 1.00 92.69 85 VAL A O 1
ATOM 663 N N . ASP A 1 86 ? -47.121 29.275 22.381 1.00 90.00 86 ASP A N 1
ATOM 664 C CA . ASP A 1 86 ? -47.652 29.982 21.209 1.00 90.00 86 ASP A CA 1
ATOM 665 C C . ASP A 1 86 ? -48.804 29.194 20.556 1.00 90.00 86 ASP A C 1
ATOM 667 O O . ASP A 1 86 ? -48.928 27.979 20.744 1.00 90.00 86 ASP A O 1
ATOM 671 N N . SER A 1 87 ? -49.638 29.878 19.767 1.00 89.25 87 SER A N 1
ATOM 672 C CA . SER A 1 87 ? -50.818 29.300 19.105 1.00 89.25 87 SER A CA 1
ATOM 673 C C . SER A 1 87 ? -50.490 28.065 18.264 1.00 89.25 87 SER A C 1
ATOM 675 O O . SER A 1 87 ? -51.242 27.095 18.249 1.00 89.25 87 SER A O 1
ATOM 677 N N . ARG A 1 88 ? -49.319 28.040 17.617 1.00 89.00 88 ARG A N 1
ATOM 678 C CA . ARG A 1 88 ? -48.882 26.910 16.788 1.00 89.00 88 ARG A CA 1
ATOM 679 C C . ARG A 1 88 ? -48.516 25.693 17.641 1.00 89.00 88 ARG A C 1
ATOM 681 O O . ARG A 1 88 ? -48.813 24.562 17.260 1.00 89.00 88 ARG A O 1
ATOM 688 N N . LYS A 1 89 ? -47.875 25.884 18.798 1.00 88.38 89 LYS A N 1
ATOM 689 C CA . LYS A 1 89 ? -47.636 24.793 19.756 1.00 88.38 89 LYS A CA 1
ATOM 690 C C . LYS A 1 89 ? -48.942 24.376 20.447 1.00 88.38 89 LYS A C 1
ATOM 692 O O . LYS A 1 89 ? -49.091 23.187 20.712 1.00 88.38 89 LYS A O 1
ATOM 697 N N . MET A 1 90 ? -49.901 25.286 20.652 1.00 88.75 90 MET A N 1
ATOM 698 C CA . MET A 1 90 ? -51.250 24.964 21.144 1.00 88.75 90 MET A CA 1
ATOM 699 C C . MET A 1 90 ? -52.033 24.076 20.159 1.00 88.75 90 MET A C 1
ATOM 701 O O . MET A 1 90 ? -52.578 23.051 20.569 1.00 88.75 90 MET A O 1
ATOM 705 N N . GLU A 1 91 ? -52.023 24.387 18.858 1.00 88.75 91 GLU A N 1
ATOM 706 C CA . GLU A 1 91 ? -52.584 23.526 17.800 1.00 88.75 91 GLU A CA 1
ATOM 707 C C . GLU A 1 91 ? -51.981 22.111 17.853 1.00 88.75 91 GLU A C 1
ATOM 709 O O . GLU A 1 91 ? -52.706 21.116 17.886 1.00 88.75 91 GLU A O 1
ATOM 714 N N . ILE A 1 92 ? -50.648 22.011 17.930 1.00 87.75 92 ILE A N 1
ATOM 715 C CA . ILE A 1 92 ? -49.935 20.726 18.004 1.00 87.75 92 ILE A CA 1
ATOM 716 C C . ILE A 1 92 ? -50.313 19.950 19.274 1.00 87.75 92 ILE A C 1
ATOM 718 O O . ILE A 1 92 ? -50.597 18.756 19.199 1.00 87.75 92 ILE A O 1
ATOM 722 N N . LEU A 1 93 ? -50.352 20.608 20.437 1.00 86.38 93 LEU A N 1
ATOM 723 C CA . LEU A 1 93 ? -50.770 19.987 21.698 1.00 86.38 93 LEU A CA 1
ATOM 724 C C . LEU A 1 93 ? -52.232 19.524 21.646 1.00 86.38 93 LEU A C 1
ATOM 726 O O . LEU A 1 93 ? -52.548 18.460 22.171 1.00 86.38 93 LEU A O 1
ATOM 730 N N . THR A 1 94 ? -53.106 20.265 20.962 1.00 86.56 94 THR A N 1
ATOM 731 C CA . THR A 1 94 ? -54.509 19.886 20.735 1.00 86.56 94 THR A CA 1
ATOM 732 C C . THR A 1 94 ? -54.614 18.622 19.882 1.00 86.56 94 THR A C 1
ATOM 734 O O . THR A 1 94 ? -55.304 17.684 20.275 1.00 86.56 94 THR A O 1
ATOM 737 N N . VAL A 1 95 ? -53.867 18.536 18.775 1.00 87.38 95 VAL A N 1
ATOM 738 C CA . VAL A 1 95 ? -53.807 17.335 17.916 1.00 87.38 95 VAL A CA 1
ATOM 739 C C . VAL A 1 95 ? -53.210 16.123 18.649 1.00 87.38 95 VAL A C 1
ATOM 741 O O . VAL A 1 95 ? -53.627 14.994 18.407 1.00 87.38 95 VAL A O 1
ATOM 744 N N . LEU A 1 96 ? -52.280 16.342 19.584 1.00 83.56 96 LEU A N 1
ATOM 745 C CA . LEU A 1 96 ? -51.720 15.299 20.457 1.00 83.56 96 LEU A CA 1
ATOM 746 C C . LEU A 1 96 ? -52.639 14.910 21.639 1.00 83.56 96 LEU A C 1
ATOM 748 O O . LEU A 1 96 ? -52.249 14.081 22.457 1.00 83.56 96 LEU A O 1
ATOM 752 N N . GLY A 1 97 ? -53.838 15.495 21.750 1.00 83.19 97 GLY A N 1
ATOM 753 C CA . GLY A 1 97 ? -54.811 15.221 22.818 1.00 83.19 97 GLY A CA 1
ATOM 754 C C . GLY A 1 97 ? -54.602 16.013 24.118 1.00 83.19 97 GLY A C 1
ATOM 755 O O . GLY A 1 97 ? -55.430 15.936 25.020 1.00 83.19 97 GLY A O 1
ATOM 756 N N . PHE A 1 98 ? -53.544 16.821 24.219 1.00 79.69 98 PHE A N 1
ATOM 757 C CA . PHE A 1 98 ? -53.205 17.603 25.415 1.00 79.69 98 PHE A CA 1
ATOM 758 C C . PHE A 1 98 ? -53.886 18.980 25.493 1.00 79.69 98 PHE A C 1
ATOM 760 O O . PHE A 1 98 ? -53.853 19.606 26.547 1.00 79.69 98 PHE A O 1
ATOM 767 N N . GLY A 1 99 ? -54.509 19.458 24.411 1.00 62.00 99 GLY A N 1
ATOM 768 C CA . GLY A 1 99 ? -55.211 20.754 24.384 1.00 62.00 99 GLY A CA 1
ATOM 769 C C . GLY A 1 99 ? -56.622 20.753 24.993 1.00 62.00 99 GLY A C 1
ATOM 770 O O . GLY A 1 99 ? -57.215 21.817 25.132 1.00 62.00 99 GLY A O 1
ATOM 771 N N . GLY A 1 100 ? -57.177 19.583 25.339 1.00 57.56 100 GLY A N 1
ATOM 772 C CA . GLY A 1 100 ? -58.545 19.455 25.870 1.00 57.56 100 GLY A CA 1
ATOM 773 C C . GLY A 1 100 ? -58.653 19.163 27.372 1.00 57.56 100 GLY A C 1
ATOM 774 O O . GLY A 1 100 ? -59.713 19.381 27.958 1.00 57.56 100 GLY A O 1
ATOM 775 N N . GLU A 1 101 ? -57.591 18.671 28.020 1.00 50.97 101 GLU A N 1
ATOM 776 C CA . GLU A 1 101 ? -57.645 18.243 29.424 1.00 50.97 101 GLU A CA 1
ATOM 777 C C . GLU A 1 101 ? -57.031 19.261 30.398 1.00 50.97 101 GLU A C 1
ATOM 779 O O . GLU A 1 101 ? -55.851 19.189 30.740 1.00 50.97 101 GLU A O 1
ATOM 784 N N . LYS A 1 102 ? -57.907 20.109 30.961 1.00 56.41 102 LYS A N 1
ATOM 785 C CA . LYS A 1 102 ? -57.645 21.050 32.074 1.00 56.41 102 LYS A CA 1
ATOM 786 C C . LYS A 1 102 ? -56.727 22.223 31.695 1.00 56.41 102 LYS A C 1
ATOM 788 O O . LYS A 1 102 ? -56.130 22.269 30.627 1.00 56.41 102 LYS A O 1
ATOM 793 N N . GLU A 1 103 ? -56.631 23.196 32.600 1.00 66.94 103 GLU A N 1
ATOM 794 C CA . GLU A 1 103 ? -55.971 24.506 32.430 1.00 66.94 103 GLU A CA 1
ATOM 795 C C . GLU A 1 103 ? -54.424 24.420 32.458 1.00 66.94 103 GLU A C 1
ATOM 797 O O . GLU A 1 103 ? -53.736 25.216 33.093 1.00 66.94 103 GLU A O 1
ATOM 802 N N . VAL A 1 104 ? -53.859 23.400 31.806 1.00 84.81 104 VAL A N 1
ATOM 803 C CA . VAL A 1 104 ? -52.423 23.078 31.823 1.00 84.81 104 VAL A CA 1
ATOM 804 C C . VAL A 1 104 ? -51.625 23.982 30.882 1.00 84.81 104 VAL A C 1
ATOM 806 O O . VAL A 1 104 ? -50.485 24.331 31.187 1.00 84.81 104 VAL A O 1
ATOM 809 N N . PHE A 1 105 ? -52.221 24.388 29.760 1.00 91.06 105 PHE A N 1
ATOM 810 C CA . PHE A 1 105 ? -51.600 25.235 28.744 1.00 91.06 105 PHE A CA 1
ATOM 811 C C . PHE A 1 105 ? -52.411 26.512 28.518 1.00 91.06 105 PHE A C 1
ATOM 813 O O . PHE A 1 105 ? -53.634 26.502 28.634 1.00 91.06 105 PHE A O 1
ATOM 820 N N . THR A 1 106 ? -51.737 27.610 28.171 1.00 90.19 106 THR A N 1
ATOM 821 C CA . THR A 1 106 ? -52.385 28.893 27.861 1.00 90.19 106 THR A CA 1
ATOM 822 C C . THR A 1 106 ? -51.647 29.665 26.767 1.00 90.19 106 THR A C 1
ATOM 824 O O . THR A 1 106 ? -50.417 29.670 26.706 1.00 90.19 106 THR A O 1
ATOM 827 N N . GLU A 1 107 ? -52.392 30.354 25.907 1.00 90.06 107 GLU A N 1
ATOM 828 C CA . GLU A 1 107 ? -51.825 31.314 24.950 1.00 90.06 107 GLU A CA 1
ATOM 829 C C . GLU A 1 107 ? -51.568 32.690 25.591 1.00 90.06 107 GLU A C 1
ATOM 831 O O . GLU A 1 107 ? -50.794 33.487 25.060 1.00 90.06 107 GLU A O 1
ATOM 836 N N . ASP A 1 108 ? -52.141 32.964 26.769 1.00 88.94 108 ASP A N 1
ATOM 837 C CA . ASP A 1 108 ? -51.901 34.204 27.508 1.00 88.94 108 ASP A CA 1
ATOM 838 C C . ASP A 1 108 ? -50.526 34.186 28.200 1.00 88.94 108 ASP A C 1
ATOM 840 O O . ASP A 1 108 ? -50.307 33.527 29.220 1.00 88.94 108 ASP A O 1
ATOM 844 N N . ALA A 1 109 ? -49.601 34.976 27.653 1.00 86.75 109 ALA A N 1
ATOM 845 C CA . ALA A 1 109 ? -48.255 35.185 28.180 1.00 86.75 109 ALA A CA 1
ATOM 846 C C . ALA A 1 109 ? -48.207 35.857 29.568 1.00 86.75 109 ALA A C 1
ATOM 848 O O . ALA A 1 109 ? -47.144 35.864 30.196 1.00 86.75 109 ALA A O 1
ATOM 849 N N . SER A 1 110 ? -49.310 36.457 30.029 1.00 86.00 110 SER A N 1
ATOM 850 C CA . SER A 1 110 ? -49.421 37.141 31.322 1.00 86.00 110 SER A CA 1
ATOM 851 C C . SER A 1 110 ? -50.004 36.265 32.437 1.00 86.00 110 SER A C 1
ATOM 853 O O . SER A 1 110 ? -49.721 36.514 33.608 1.00 86.00 110 SER A O 1
ATOM 855 N N . ALA A 1 111 ? -50.731 35.196 32.090 1.00 87.44 111 ALA A N 1
ATOM 856 C CA . ALA A 1 111 ? -51.350 34.269 33.042 1.00 87.44 111 ALA A CA 1
ATOM 857 C C . ALA A 1 111 ? -50.351 33.343 33.771 1.00 87.44 111 ALA A C 1
ATOM 859 O O . ALA A 1 111 ? -50.721 32.661 34.726 1.00 87.44 111 ALA A O 1
ATOM 860 N N . THR A 1 112 ? -49.092 33.282 33.329 1.00 91.50 112 THR A N 1
ATOM 861 C CA . THR A 1 112 ? -48.047 32.439 33.932 1.00 91.50 112 THR A CA 1
ATOM 862 C C . THR A 1 112 ? -46.646 33.007 33.698 1.00 91.50 112 THR A C 1
ATOM 864 O O . THR A 1 112 ? -46.417 33.815 32.799 1.00 91.50 112 THR A O 1
ATOM 867 N N . ASP A 1 113 ? -45.698 32.558 34.515 1.00 92.25 113 ASP A N 1
ATOM 868 C CA . ASP A 1 113 ? -44.262 32.838 34.486 1.00 92.25 113 ASP A CA 1
ATOM 869 C C . ASP A 1 113 ? -43.427 31.651 33.952 1.00 92.25 113 ASP A C 1
ATOM 871 O O . ASP A 1 113 ? -42.198 31.722 33.941 1.00 92.25 113 ASP A O 1
ATOM 875 N N . VAL A 1 114 ? -44.067 30.561 33.499 1.00 94.62 114 VAL A N 1
ATOM 876 C CA . VAL A 1 114 ? -43.406 29.405 32.863 1.00 94.62 114 VAL A CA 1
ATOM 877 C C . VAL A 1 114 ? -43.806 29.326 31.389 1.00 94.62 114 VAL A C 1
ATOM 879 O O . VAL A 1 114 ? -44.938 28.975 31.059 1.00 94.62 114 VAL A O 1
ATOM 882 N N . HIS A 1 115 ? -42.894 29.699 30.490 1.00 94.81 115 HIS A N 1
ATOM 883 C CA . HIS A 1 115 ? -43.155 29.861 29.053 1.00 94.81 115 HIS A CA 1
ATOM 884 C C . HIS A 1 115 ? -42.360 28.846 28.219 1.00 94.81 115 HIS A C 1
ATOM 886 O O . HIS A 1 115 ? -41.176 28.607 28.464 1.00 94.81 115 HIS A O 1
ATOM 892 N N . VAL A 1 116 ? -42.991 28.273 27.197 1.00 93.69 116 VAL A N 1
ATOM 893 C CA . VAL A 1 116 ? -42.352 27.405 26.199 1.00 93.69 116 VAL A CA 1
ATOM 894 C C . VAL A 1 116 ? -41.828 28.243 25.044 1.00 93.69 116 VAL A C 1
ATOM 896 O O . VAL A 1 116 ? -42.483 29.177 24.590 1.00 93.69 116 VAL A O 1
ATOM 899 N N . ILE A 1 117 ? -40.641 27.894 24.551 1.00 92.44 117 ILE A N 1
ATOM 900 C CA . ILE A 1 117 ? -39.984 28.581 23.435 1.00 92.44 117 ILE A CA 1
ATOM 901 C C . ILE A 1 117 ? -39.298 27.593 22.489 1.00 92.44 117 ILE A C 1
ATOM 903 O O . ILE A 1 117 ? -38.943 26.473 22.867 1.00 92.44 117 ILE A O 1
ATOM 907 N N . GLY A 1 118 ? -39.072 28.031 21.249 1.00 87.50 118 GLY A N 1
ATOM 908 C CA . GLY A 1 118 ? -38.281 27.285 20.273 1.00 87.50 118 GLY A CA 1
ATOM 909 C C . GLY A 1 118 ? -36.821 27.123 20.708 1.00 87.50 118 GLY A C 1
ATOM 910 O O . GLY A 1 118 ? -36.223 28.030 21.287 1.00 87.50 118 GLY A O 1
ATOM 911 N N . TRP A 1 119 ? -36.236 25.963 20.402 1.00 80.75 119 TRP A N 1
ATOM 912 C CA . TRP A 1 119 ? -34.868 25.577 20.776 1.00 80.75 119 TRP A CA 1
ATOM 913 C C . TRP A 1 119 ? -33.797 26.665 20.561 1.00 80.75 119 TRP A C 1
ATOM 915 O O . TRP A 1 119 ? -32.987 26.943 21.445 1.00 80.75 119 TRP A O 1
ATOM 925 N N . ASN A 1 120 ? -33.836 27.320 19.399 1.00 82.00 120 ASN A N 1
ATOM 926 C CA . ASN A 1 120 ? -32.899 28.358 18.959 1.00 82.00 120 ASN A CA 1
ATOM 927 C C . ASN A 1 120 ? -32.937 29.658 19.789 1.00 82.00 120 ASN A C 1
ATOM 929 O O . ASN A 1 120 ? -32.030 30.482 19.678 1.00 82.00 120 ASN A O 1
ATOM 933 N N . ILE A 1 121 ? -33.961 29.860 20.623 1.00 86.88 121 ILE A N 1
ATOM 934 C CA . ILE A 1 121 ? -34.111 31.066 21.447 1.00 86.88 121 ILE A CA 1
ATOM 935 C C . ILE A 1 121 ? -33.163 31.057 22.660 1.00 86.88 121 ILE A C 1
ATOM 937 O O . ILE A 1 121 ? -32.677 32.119 23.046 1.00 86.88 121 ILE A O 1
ATOM 941 N N . LEU A 1 122 ? -32.840 29.887 23.236 1.00 88.75 122 LEU A N 1
ATOM 942 C CA . LEU A 1 122 ? -31.867 29.782 24.342 1.00 88.75 122 LEU A CA 1
ATOM 943 C C . LEU A 1 122 ? -30.420 29.592 23.875 1.00 88.75 122 LEU A C 1
ATOM 945 O O . LEU A 1 122 ? -29.497 29.843 24.653 1.00 88.75 122 LEU A O 1
ATOM 949 N N . GLY A 1 123 ? -30.189 29.161 22.635 1.00 86.19 123 GLY A N 1
ATOM 950 C CA . GLY A 1 123 ? -28.841 28.980 22.101 1.00 86.19 123 GLY A CA 1
ATOM 951 C C . GLY A 1 123 ? -28.761 28.094 20.864 1.00 86.19 123 GLY A C 1
ATOM 952 O O . GLY A 1 123 ? -29.748 27.517 20.414 1.00 86.19 123 GLY A O 1
ATOM 953 N N . GLU A 1 124 ? -27.545 27.964 20.342 1.00 82.06 124 GLU A N 1
ATOM 954 C CA . GLU A 1 124 ? -27.226 27.152 19.164 1.00 82.06 124 GLU A CA 1
ATOM 955 C C . GLU A 1 124 ? -26.228 26.039 19.503 1.00 82.06 124 GLU A C 1
ATOM 957 O O . GLU A 1 124 ? -25.434 26.157 20.437 1.00 82.06 124 GLU A O 1
ATOM 962 N N . THR A 1 125 ? -26.257 24.942 18.743 1.00 67.62 125 THR A N 1
ATOM 963 C CA . THR A 1 125 ? -25.552 23.689 19.065 1.00 67.62 125 THR A CA 1
ATOM 964 C C . THR A 1 125 ? -24.530 23.275 18.001 1.00 67.62 125 THR A C 1
ATOM 966 O O . THR A 1 125 ? -24.651 22.195 17.423 1.00 67.62 125 THR A O 1
ATOM 969 N N . TRP A 1 126 ? -23.496 24.093 17.754 1.00 53.12 126 TRP A N 1
ATOM 970 C CA . TRP A 1 126 ? -22.292 23.629 17.044 1.00 53.12 126 TRP A CA 1
ATOM 971 C C . TRP A 1 126 ? -21.038 24.490 17.311 1.00 53.12 126 TRP A C 1
ATOM 973 O O . TRP A 1 126 ? -21.140 25.718 17.344 1.00 53.12 126 TRP A O 1
ATOM 983 N N . PRO A 1 127 ? -19.834 23.898 17.473 1.00 53.66 127 PRO A N 1
ATOM 984 C CA . PRO A 1 127 ? -19.560 22.501 17.841 1.00 53.66 127 PRO A CA 1
ATOM 985 C C . PRO A 1 127 ? -19.767 22.236 19.352 1.00 53.66 127 PRO A C 1
ATOM 987 O O . PRO A 1 127 ? -19.604 21.116 19.823 1.00 53.66 127 PRO A O 1
ATOM 990 N N . TYR A 1 128 ? -20.140 23.268 20.113 1.00 73.44 128 TYR A N 1
ATOM 991 C CA . TYR A 1 128 ? -20.576 23.237 21.512 1.00 73.44 128 TYR A CA 1
ATOM 992 C C . TYR A 1 128 ? -21.778 24.181 21.669 1.00 73.44 128 TYR A C 1
ATOM 994 O O . TYR A 1 128 ? -22.010 25.028 20.807 1.00 73.44 128 TYR A O 1
ATOM 1002 N N . PHE A 1 129 ? -22.546 24.056 22.755 1.00 80.69 129 PHE A N 1
ATOM 1003 C CA . PHE A 1 129 ? -23.691 24.943 22.992 1.00 80.69 129 PHE A CA 1
ATOM 1004 C C . PHE A 1 129 ? -23.250 26.382 23.266 1.00 80.69 129 PHE A C 1
ATOM 1006 O O . PHE A 1 129 ? -22.466 26.639 24.186 1.00 80.69 129 PHE A O 1
ATOM 1013 N N . ARG A 1 130 ? -23.789 27.312 22.477 1.00 84.19 130 ARG A N 1
ATOM 1014 C CA . ARG A 1 130 ? -23.565 28.755 22.572 1.00 84.19 130 ARG A CA 1
ATOM 1015 C C . ARG A 1 130 ? -24.828 29.407 23.154 1.00 84.19 130 ARG A C 1
ATOM 1017 O O . ARG A 1 130 ? -25.832 29.464 22.447 1.00 84.19 130 ARG A O 1
ATOM 1024 N N . PRO A 1 131 ? -24.815 29.855 24.425 1.00 87.94 131 PRO A N 1
ATOM 1025 C CA . PRO A 1 131 ? -25.998 30.406 25.086 1.00 87.94 131 PRO A CA 1
ATOM 1026 C C . PRO A 1 131 ? -26.392 31.772 24.510 1.00 87.94 131 PRO A C 1
ATOM 1028 O O . PRO A 1 131 ? -25.595 32.712 24.525 1.00 87.94 131 PRO A O 1
ATOM 1031 N N . ASN A 1 132 ? -27.642 31.915 24.069 1.00 90.62 132 ASN A N 1
ATOM 1032 C CA . ASN A 1 132 ? -28.180 33.163 23.527 1.00 90.62 132 ASN A CA 1
ATOM 1033 C C . ASN A 1 132 ? -28.715 34.081 24.642 1.00 90.62 132 ASN A C 1
ATOM 1035 O O . ASN A 1 132 ? -29.900 34.410 24.724 1.00 90.62 132 ASN A O 1
ATOM 1039 N N . PHE A 1 133 ? -27.807 34.522 25.515 1.00 91.75 133 PHE A N 1
ATOM 1040 C CA . PHE A 1 133 ? -28.128 35.467 26.588 1.00 91.75 133 PHE A CA 1
ATOM 1041 C C . PHE A 1 133 ? -28.663 36.815 26.072 1.00 91.75 133 PHE A C 1
ATOM 1043 O O . PHE A 1 133 ? -29.339 37.516 26.819 1.00 91.75 133 PHE A O 1
ATOM 1050 N N . VAL A 1 134 ? -28.393 37.182 24.813 1.00 90.56 134 VAL A N 1
ATOM 1051 C CA . VAL A 1 134 ? -28.928 38.407 24.196 1.00 90.56 134 VAL A CA 1
ATOM 1052 C C . VAL A 1 134 ? -30.440 38.275 24.006 1.00 90.56 134 VAL A C 1
ATOM 1054 O O . VAL A 1 134 ? -31.188 39.063 24.581 1.00 90.56 134 VAL A O 1
ATOM 1057 N N . LYS A 1 135 ? -30.906 37.215 23.329 1.00 89.62 135 LYS A N 1
ATOM 1058 C CA . LYS A 1 135 ? -32.342 36.979 23.115 1.00 89.62 135 LYS A CA 1
ATOM 1059 C C . LYS A 1 135 ? -33.099 36.737 24.425 1.00 89.62 135 LYS A C 1
ATOM 1061 O O . LYS A 1 135 ? -34.215 37.226 24.578 1.00 89.62 135 LYS A O 1
ATOM 1066 N N . MET A 1 136 ? -32.480 36.075 25.409 1.00 92.81 136 MET A N 1
ATOM 1067 C CA . MET A 1 136 ? -33.053 35.980 26.761 1.00 92.81 136 MET A CA 1
ATOM 1068 C C . MET A 1 136 ? -33.222 37.352 27.429 1.00 92.81 136 MET A C 1
ATOM 1070 O O . MET A 1 136 ? -34.239 37.581 28.079 1.00 92.81 136 MET A O 1
ATOM 1074 N N . LYS A 1 137 ? -32.252 38.265 27.278 1.00 91.12 137 LYS A N 1
ATOM 1075 C CA . LYS A 1 137 ? -32.317 39.617 27.855 1.00 91.12 137 LYS A CA 1
ATOM 1076 C C . LYS A 1 137 ? -33.366 40.490 27.169 1.00 91.12 137 LYS A C 1
ATOM 1078 O O . LYS A 1 137 ? -34.033 41.260 27.852 1.00 91.12 137 LYS A O 1
ATOM 1083 N N . GLU A 1 138 ? -33.543 40.343 25.857 1.00 91.62 138 GLU A N 1
ATOM 1084 C CA . GLU A 1 138 ? -34.643 40.977 25.120 1.00 91.62 138 GLU A CA 1
ATOM 1085 C C . GLU A 1 138 ? -35.999 40.539 25.688 1.00 91.62 138 GLU A C 1
ATOM 1087 O O . GLU A 1 138 ? -36.760 41.388 26.140 1.00 91.62 138 GLU A O 1
ATOM 1092 N N . ILE A 1 139 ? -36.251 39.226 25.777 1.00 90.25 139 ILE A N 1
ATOM 1093 C CA . ILE A 1 139 ? -37.507 38.663 26.312 1.00 90.25 139 ILE A CA 1
ATOM 1094 C C . ILE A 1 139 ? -37.731 39.079 27.779 1.00 90.25 139 ILE A C 1
ATOM 1096 O O . ILE A 1 139 ? -38.858 39.374 28.177 1.00 90.25 139 ILE A O 1
ATOM 1100 N N . MET A 1 140 ? -36.663 39.139 28.586 1.00 92.31 140 MET A N 1
ATOM 1101 C CA . MET A 1 140 ? -36.715 39.600 29.980 1.00 92.31 140 MET A CA 1
ATOM 1102 C C . MET A 1 140 ? -37.255 41.030 30.093 1.00 92.31 140 MET A C 1
ATOM 1104 O O . MET A 1 140 ? -38.144 41.290 30.903 1.00 92.31 140 MET A O 1
ATOM 1108 N N . VAL A 1 141 ? -36.718 41.945 29.278 1.00 90.69 141 VAL A N 1
ATOM 1109 C CA . VAL A 1 141 ? -37.091 43.365 29.277 1.00 90.69 141 VAL A CA 1
ATOM 1110 C C . VAL A 1 141 ? -38.472 43.563 28.653 1.00 90.69 141 VAL A C 1
ATOM 1112 O O . VAL A 1 141 ? -39.306 44.246 29.239 1.00 90.69 141 VAL A O 1
ATOM 1115 N N . GLU A 1 142 ? -38.741 42.914 27.517 1.00 89.69 142 GLU A N 1
ATOM 1116 C CA . GLU A 1 142 ? -40.022 42.950 26.798 1.00 89.69 142 GLU A CA 1
ATOM 1117 C C . GLU A 1 142 ? -41.198 42.502 27.680 1.00 89.69 142 GLU A C 1
ATOM 1119 O O . GLU A 1 142 ? -42.240 43.153 27.700 1.00 89.69 142 GLU A O 1
ATOM 1124 N N . ARG A 1 143 ? -41.029 41.416 28.451 1.00 87.44 143 ARG A N 1
ATOM 1125 C CA . ARG A 1 143 ? -42.090 40.848 29.305 1.00 87.44 143 ARG A CA 1
ATOM 1126 C C . ARG A 1 143 ? -42.059 41.351 30.762 1.00 87.44 143 ARG A C 1
ATOM 1128 O O . ARG A 1 143 ? -42.850 40.892 31.591 1.00 87.44 143 ARG A O 1
ATOM 1135 N N . GLY A 1 144 ? -41.179 42.304 31.088 1.00 88.62 144 GLY A N 1
ATOM 1136 C CA . GLY A 1 144 ? -41.142 42.990 32.388 1.00 88.62 144 GLY A CA 1
ATOM 1137 C C . GLY A 1 144 ? -40.694 42.124 33.574 1.00 88.62 144 GLY A C 1
ATOM 1138 O O . GLY A 1 144 ? -41.274 42.217 34.657 1.00 88.62 144 GLY A O 1
ATOM 1139 N N . TYR A 1 145 ? -39.692 41.267 33.378 1.00 91.75 145 TYR A N 1
ATOM 1140 C CA . TYR A 1 145 ? -39.086 40.428 34.420 1.00 91.75 145 TYR A CA 1
ATOM 1141 C C . TYR A 1 145 ? -37.691 40.951 34.819 1.00 91.75 145 TYR A C 1
ATOM 1143 O O . TYR A 1 145 ? -37.058 41.692 34.071 1.00 91.75 145 TYR A O 1
ATOM 1151 N N . THR A 1 146 ? -37.185 40.570 35.996 1.00 89.69 146 THR A N 1
ATOM 1152 C CA . THR A 1 146 ? -35.846 40.967 36.487 1.00 89.69 146 THR A CA 1
ATOM 1153 C C . THR A 1 146 ? -34.786 39.872 36.310 1.00 89.69 146 THR A C 1
ATOM 1155 O O . THR A 1 146 ? -33.585 40.156 36.319 1.00 89.69 146 THR A O 1
ATOM 1158 N N . LYS A 1 147 ? -35.221 38.617 36.143 1.00 92.06 147 LYS A N 1
ATOM 1159 C CA . LYS A 1 147 ? -34.392 37.402 36.161 1.00 92.06 147 LYS A CA 1
ATOM 1160 C C . LYS A 1 147 ? -34.985 36.363 35.206 1.00 92.06 147 LYS A C 1
ATOM 1162 O O . LYS A 1 147 ? -36.206 36.276 35.083 1.00 92.06 147 LYS A O 1
ATOM 1167 N N . VAL A 1 148 ? -34.149 35.562 34.541 1.00 94.62 148 VAL A N 1
ATOM 1168 C CA . VAL A 1 148 ? -34.620 34.503 33.623 1.00 94.62 148 VAL A CA 1
ATOM 1169 C C . VAL A 1 148 ? -33.862 33.203 33.848 1.00 94.62 148 VAL A C 1
ATOM 1171 O O . VAL A 1 148 ? -32.632 33.195 33.917 1.00 94.62 148 VAL A O 1
ATOM 1174 N N . VAL A 1 149 ? -34.594 32.091 33.906 1.00 95.62 149 VAL A N 1
ATOM 1175 C CA . VAL A 1 149 ? -34.031 30.741 34.016 1.00 95.62 149 VAL A CA 1
ATOM 1176 C C . VAL A 1 149 ? -34.522 29.886 32.851 1.00 95.62 149 VAL A C 1
ATOM 1178 O O . VAL A 1 149 ? -35.682 29.487 32.797 1.00 95.62 149 VAL A O 1
ATOM 1181 N N . GLY A 1 150 ? -33.628 29.629 31.899 1.00 95.31 150 GLY A N 1
ATOM 1182 C CA . GLY A 1 150 ? -33.862 28.756 30.756 1.00 95.31 150 GLY A CA 1
ATOM 1183 C C . GLY A 1 150 ? -33.529 27.293 31.052 1.00 95.31 150 GLY A C 1
ATOM 1184 O O . GLY A 1 150 ? -32.535 27.005 31.714 1.00 95.31 150 GLY A O 1
ATOM 1185 N N . PHE A 1 151 ? -34.310 26.369 30.503 1.00 94.75 151 PHE A N 1
ATOM 1186 C CA . PHE A 1 151 ? -34.092 24.924 30.544 1.00 94.75 151 PHE A CA 1
ATOM 1187 C C . PHE A 1 151 ? -33.973 24.380 29.120 1.00 94.75 151 PHE A C 1
ATOM 1189 O O . PHE A 1 151 ? -34.777 24.713 28.251 1.00 94.75 151 PHE A O 1
ATOM 1196 N N . VAL A 1 152 ? -32.958 23.546 28.888 1.00 92.00 152 VAL A N 1
ATOM 1197 C CA . VAL A 1 152 ? -32.539 23.048 27.566 1.00 92.00 152 VAL A CA 1
ATOM 1198 C C . VAL A 1 152 ? -32.478 21.511 27.621 1.00 92.00 152 VAL A C 1
ATOM 1200 O O . VAL A 1 152 ? -31.424 20.961 27.958 1.00 92.00 152 VAL A O 1
ATOM 1203 N N . PRO A 1 153 ? -33.598 20.793 27.375 1.00 89.69 153 PRO A N 1
ATOM 1204 C CA . PRO A 1 153 ? -33.688 19.346 27.589 1.00 89.69 153 PRO A CA 1
ATOM 1205 C C . PRO A 1 153 ? -33.247 18.535 26.360 1.00 89.69 153 PRO A C 1
ATOM 1207 O O . PRO A 1 153 ? -33.962 18.466 25.359 1.00 89.69 153 PRO A O 1
ATOM 1210 N N . THR A 1 154 ? -32.074 17.896 26.417 1.00 83.69 154 THR A N 1
ATOM 1211 C CA . THR A 1 154 ? -31.526 17.124 25.283 1.00 83.69 154 THR A CA 1
ATOM 1212 C C . THR A 1 154 ? -30.541 16.029 25.689 1.00 83.69 154 THR A C 1
ATOM 1214 O O . THR A 1 154 ? -29.732 16.213 26.595 1.00 83.69 154 THR A O 1
ATOM 1217 N N . GLY A 1 155 ? -30.561 14.896 24.980 1.00 74.06 155 GLY A N 1
ATOM 1218 C CA . GLY A 1 155 ? -29.528 13.855 25.079 1.00 74.06 155 GLY A CA 1
ATOM 1219 C C . GLY A 1 155 ? -28.251 14.172 24.285 1.00 74.06 155 GLY A C 1
ATOM 1220 O O . GLY A 1 155 ? -27.172 13.698 24.629 1.00 74.06 155 GLY A O 1
ATOM 1221 N N . TRP A 1 156 ? -28.330 15.027 23.256 1.00 66.62 156 TRP A N 1
ATOM 1222 C CA . TRP A 1 156 ? -27.230 15.279 22.307 1.00 66.62 156 TRP A CA 1
ATOM 1223 C C . TRP A 1 156 ? -25.965 15.881 22.931 1.00 66.62 156 TRP A C 1
ATOM 1225 O O . TRP A 1 156 ? -24.877 15.747 22.373 1.00 66.62 156 TRP A O 1
ATOM 1235 N N . MET A 1 157 ? -26.107 16.556 24.071 1.00 61.12 157 MET A N 1
ATOM 1236 C CA . MET A 1 157 ? -25.024 17.282 24.736 1.00 61.12 157 MET A CA 1
ATOM 1237 C C . MET A 1 157 ? -24.352 16.516 25.878 1.00 61.12 157 MET A C 1
ATOM 1239 O O . MET A 1 157 ? -23.369 17.014 26.432 1.00 61.12 157 MET A O 1
ATOM 1243 N N . TYR A 1 158 ? -24.868 15.346 26.261 1.00 63.06 158 TYR A N 1
ATOM 1244 C CA . TYR A 1 158 ? -24.288 14.598 27.368 1.00 63.06 158 TYR A CA 1
ATOM 1245 C C . TYR A 1 158 ? -23.074 13.790 26.897 1.00 63.06 158 TYR A C 1
ATOM 1247 O O . TYR A 1 158 ? -23.194 12.795 26.187 1.00 63.06 158 TYR A O 1
ATOM 1255 N N . GLU A 1 159 ? -21.894 14.242 27.312 1.00 59.44 159 GLU A N 1
ATOM 1256 C CA . GLU A 1 159 ? -20.683 13.430 27.376 1.00 59.44 159 GLU A CA 1
ATOM 1257 C C . GLU A 1 159 ? -20.377 13.159 28.847 1.00 59.44 159 GLU A C 1
ATOM 1259 O O . GLU A 1 159 ? -20.472 14.076 29.666 1.00 59.44 159 GLU A O 1
ATOM 1264 N N . THR A 1 160 ? -19.960 11.936 29.174 1.00 53.56 160 THR A N 1
ATOM 1265 C CA . THR A 1 160 ? -19.712 11.468 30.545 1.00 53.56 160 THR A CA 1
ATOM 1266 C C . THR A 1 160 ? -18.610 12.278 31.253 1.00 53.56 160 THR A C 1
ATOM 1268 O O . THR A 1 160 ? -17.422 11.954 31.207 1.00 53.56 160 THR A O 1
ATOM 1271 N N . LYS A 1 161 ? -19.010 13.367 31.915 1.00 55.03 161 LYS A N 1
ATOM 1272 C CA . LYS A 1 161 ? -18.176 14.289 32.703 1.00 55.03 161 LYS A CA 1
ATOM 1273 C C . LYS A 1 161 ? -18.711 14.341 34.140 1.00 55.03 161 LYS A C 1
ATOM 1275 O O . LYS A 1 161 ? -19.841 13.945 34.400 1.00 55.03 161 LYS A O 1
ATOM 1280 N N . LYS A 1 162 ? -17.884 14.785 35.095 1.00 51.75 162 LYS A N 1
ATOM 1281 C CA . LYS A 1 162 ? -18.133 14.614 36.547 1.00 51.75 162 LYS A CA 1
ATOM 1282 C C . LYS A 1 162 ? -19.351 15.364 37.121 1.00 51.75 162 LYS A C 1
ATOM 1284 O O . LYS A 1 162 ? -19.686 15.140 38.279 1.00 51.75 162 LYS A O 1
ATOM 1289 N N . GLU A 1 163 ? -20.008 16.222 36.347 1.00 57.81 163 GLU A N 1
ATOM 1290 C CA . GLU A 1 163 ? -21.172 17.010 36.766 1.00 57.81 163 GLU A CA 1
ATOM 1291 C C . GLU A 1 163 ? -22.428 16.504 36.040 1.00 57.81 163 GLU A C 1
ATOM 1293 O O . GLU A 1 163 ? -22.445 16.421 34.813 1.00 57.81 163 GLU A O 1
ATOM 1298 N N . ARG A 1 164 ? -23.484 16.149 36.790 1.00 65.81 164 ARG A N 1
ATOM 1299 C CA . ARG A 1 164 ? -24.714 15.557 36.221 1.00 65.81 164 ARG A CA 1
ATOM 1300 C C . ARG A 1 164 ? -25.533 16.538 35.373 1.00 65.81 164 ARG A C 1
ATOM 1302 O O . ARG A 1 164 ? -26.090 16.130 34.361 1.00 65.81 164 ARG A O 1
ATOM 1309 N N . PHE A 1 165 ? -25.590 17.808 35.772 1.00 81.12 165 PHE A N 1
ATOM 1310 C CA . PHE A 1 165 ? -26.357 18.865 35.108 1.00 81.12 165 PHE A CA 1
ATOM 1311 C C . PHE A 1 165 ? -25.465 20.094 34.937 1.00 81.12 165 PHE A C 1
ATOM 1313 O O . PHE A 1 165 ? -24.874 20.564 35.908 1.00 81.12 165 PHE A O 1
ATOM 1320 N N . ALA A 1 166 ? -25.349 20.609 33.712 1.00 82.94 166 ALA A N 1
ATOM 1321 C CA . ALA A 1 166 ? -24.433 21.704 33.403 1.00 82.94 166 ALA A CA 1
ATOM 1322 C C . ALA A 1 166 ? -25.187 23.036 33.300 1.00 82.94 166 ALA A C 1
ATOM 1324 O O . ALA A 1 166 ? -26.105 23.179 32.495 1.00 82.94 166 ALA A O 1
ATOM 1325 N N . VAL A 1 167 ? -24.773 24.037 34.077 1.00 88.00 167 VAL A N 1
ATOM 1326 C CA . VAL A 1 167 ? -25.403 25.368 34.081 1.00 88.00 167 VAL A CA 1
ATOM 1327 C C . VAL A 1 167 ? -24.513 26.384 33.355 1.00 88.00 167 VAL A C 1
ATOM 1329 O O . VAL A 1 167 ? -23.283 26.274 33.343 1.00 88.00 167 VAL A O 1
ATOM 1332 N N . ARG A 1 168 ? -25.122 27.379 32.712 1.00 88.38 168 ARG A N 1
ATOM 1333 C CA . ARG A 1 168 ? -24.467 28.584 32.184 1.00 88.38 168 ARG A CA 1
ATOM 1334 C C . ARG A 1 168 ? -25.125 29.798 32.826 1.00 88.38 168 ARG A C 1
ATOM 1336 O O . ARG A 1 168 ? -26.347 29.856 32.887 1.00 88.38 168 ARG A O 1
ATOM 1343 N N . VAL A 1 169 ? -24.332 30.748 33.309 1.00 89.75 169 VAL A N 1
ATOM 1344 C CA . VAL A 1 169 ? -24.822 31.927 34.038 1.00 89.75 169 VAL A CA 1
ATOM 1345 C C . VAL A 1 169 ? -24.196 33.181 33.442 1.00 89.75 169 VAL A C 1
ATOM 1347 O O . VAL A 1 169 ? -22.998 33.188 33.160 1.00 89.75 169 VAL A O 1
ATOM 1350 N N . LYS A 1 170 ? -25.001 34.229 33.260 1.00 88.50 170 LYS A N 1
ATOM 1351 C CA . LYS A 1 170 ? -24.554 35.585 32.935 1.00 88.50 170 LYS A CA 1
ATOM 1352 C C . LYS A 1 170 ? -25.544 36.580 33.532 1.00 88.50 170 LYS A C 1
ATOM 1354 O O . LYS A 1 170 ? -26.718 36.557 33.180 1.00 88.50 170 LYS A O 1
ATOM 1359 N N . ASP A 1 171 ? -25.070 37.457 34.410 1.00 87.44 171 ASP A N 1
ATOM 1360 C CA . ASP A 1 171 ? -25.898 38.441 35.116 1.00 87.44 171 ASP A CA 1
ATOM 1361 C C . ASP A 1 171 ? -27.116 37.761 35.798 1.00 87.44 171 ASP A C 1
ATOM 1363 O O . ASP A 1 171 ? -26.951 36.743 36.474 1.00 87.44 171 ASP A O 1
ATOM 1367 N N . SER A 1 172 ? -28.342 38.266 35.603 1.00 86.44 172 SER A N 1
ATOM 1368 C CA . SER A 1 172 ? -29.589 37.656 36.103 1.00 86.44 172 SER A CA 1
ATOM 1369 C C . SER A 1 172 ? -30.153 36.526 35.215 1.00 86.44 172 SER A C 1
ATOM 1371 O O . SER A 1 172 ? -31.306 36.119 35.380 1.00 86.44 172 SER A O 1
ATOM 1373 N N . LEU A 1 173 ? -29.358 35.996 34.277 1.00 92.56 173 LEU A N 1
ATOM 1374 C CA . LEU A 1 173 ? -29.754 34.957 33.322 1.00 92.56 173 LEU A CA 1
ATOM 1375 C C . LEU A 1 173 ? -29.039 33.632 33.630 1.00 92.56 173 LEU A C 1
ATOM 1377 O O . LEU A 1 173 ? -27.806 33.563 33.660 1.00 92.56 173 LEU A O 1
ATOM 1381 N N . LYS A 1 174 ? -29.806 32.551 33.802 1.00 93.75 174 LYS A N 1
ATOM 1382 C CA . LYS A 1 174 ? -29.299 31.175 33.950 1.00 93.75 174 LYS A CA 1
ATOM 1383 C C . LYS A 1 174 ? -29.840 30.294 32.821 1.00 93.75 174 LYS A C 1
ATOM 1385 O O . LYS A 1 174 ? -31.004 30.417 32.459 1.00 93.75 174 LYS A O 1
ATOM 1390 N N . ILE A 1 175 ? -29.031 29.378 32.294 1.00 93.44 175 ILE A N 1
ATOM 1391 C CA . ILE A 1 175 ? -29.463 28.302 31.388 1.00 93.44 175 ILE A CA 1
ATOM 1392 C C . ILE A 1 175 ? -29.009 26.964 31.967 1.00 93.44 175 ILE A C 1
ATOM 1394 O O . ILE A 1 175 ? -27.816 26.749 32.185 1.00 93.44 175 ILE A O 1
ATOM 1398 N N . HIS A 1 176 ? -29.957 26.061 32.177 1.00 92.25 176 HIS A N 1
ATOM 1399 C CA . HIS A 1 176 ? -29.759 24.712 32.683 1.00 92.25 176 HIS A CA 1
ATOM 1400 C C . HIS A 1 176 ? -29.811 23.724 31.514 1.00 92.25 176 HIS A C 1
ATOM 1402 O O . HIS A 1 176 ? -30.839 23.574 30.852 1.00 92.25 176 HIS A O 1
ATOM 1408 N N . LEU A 1 177 ? -28.691 23.051 31.254 1.00 89.94 177 LEU A N 1
ATOM 1409 C CA . LEU A 1 177 ? -28.584 21.981 30.266 1.00 89.94 177 LEU A CA 1
ATOM 1410 C C . LEU A 1 177 ? -29.025 20.681 30.943 1.00 89.94 177 LEU A C 1
ATOM 1412 O O . LEU A 1 177 ? -28.349 20.199 31.855 1.00 89.94 177 LEU A O 1
ATOM 1416 N N . VAL A 1 178 ? -30.171 20.144 30.523 1.00 90.06 178 VAL A N 1
ATOM 1417 C CA . VAL A 1 178 ? -30.840 19.011 31.178 1.00 90.06 178 VAL A CA 1
ATOM 1418 C C . VAL A 1 178 ? -30.687 17.764 30.302 1.00 90.06 178 VAL A C 1
ATOM 1420 O O . VAL A 1 178 ? -31.284 17.713 29.224 1.00 90.06 178 VAL A O 1
ATOM 1423 N N . PRO A 1 179 ? -29.908 16.747 30.716 1.00 87.75 179 PRO A N 1
ATOM 1424 C CA . PRO A 1 179 ? -29.777 15.504 29.961 1.00 87.75 179 PRO A CA 1
ATOM 1425 C C . PRO A 1 179 ? -31.108 14.746 29.959 1.00 87.75 179 PRO A C 1
ATOM 1427 O O . PRO A 1 179 ? -31.512 14.177 30.972 1.00 87.75 179 PRO A O 1
ATOM 1430 N N . TYR A 1 180 ? -31.835 14.790 28.841 1.00 87.88 180 TYR A N 1
ATOM 1431 C CA . TYR A 1 180 ? -33.173 14.203 28.761 1.00 87.88 180 TYR A CA 1
ATOM 1432 C C . TYR A 1 180 ? -33.547 13.762 27.338 1.00 87.88 180 TYR A C 1
ATOM 1434 O O . TYR A 1 180 ? -33.616 14.561 26.396 1.00 87.88 180 TYR A O 1
ATOM 1442 N N . SER A 1 181 ? -33.856 12.476 27.194 1.00 86.62 181 SER A N 1
ATOM 1443 C CA . SER A 1 181 ? -34.159 11.791 25.935 1.00 86.62 181 SER A CA 1
ATOM 1444 C C . SER A 1 181 ? -35.490 11.041 26.030 1.00 86.62 181 SER A C 1
ATOM 1446 O O . SER A 1 181 ? -35.827 10.563 27.107 1.00 86.62 181 SER A O 1
ATOM 1448 N N . GLU A 1 182 ? -36.217 10.923 24.911 1.00 84.19 182 GLU A N 1
ATOM 1449 C CA . GLU A 1 182 ? -37.332 9.961 24.776 1.00 84.19 182 GLU A CA 1
ATOM 1450 C C . GLU A 1 182 ? -36.851 8.608 24.216 1.00 84.19 182 GLU A C 1
ATOM 1452 O O . GLU A 1 182 ? -37.461 7.576 24.467 1.00 84.19 182 GLU A O 1
ATOM 1457 N N . HIS A 1 183 ? -35.734 8.607 23.478 1.00 86.31 183 HIS A N 1
ATOM 1458 C CA . HIS A 1 183 ? -35.055 7.398 23.014 1.00 86.31 183 HIS A CA 1
ATOM 1459 C C . HIS A 1 183 ? -34.189 6.829 24.147 1.00 86.31 183 HIS A C 1
ATOM 1461 O O . HIS A 1 183 ? -33.547 7.597 24.873 1.00 86.31 183 HIS A O 1
ATOM 1467 N N . SER A 1 184 ? -34.111 5.505 24.258 1.00 88.19 184 SER A N 1
ATOM 1468 C CA . SER A 1 184 ? -33.293 4.816 25.262 1.00 88.19 184 SER A CA 1
ATOM 1469 C C . SER A 1 184 ? -31.807 5.199 25.203 1.00 88.19 184 SER A C 1
ATOM 1471 O O . SER A 1 184 ? -31.233 5.394 24.129 1.00 88.19 184 SER A O 1
ATOM 1473 N N . SER A 1 185 ? -31.178 5.276 26.375 1.00 88.62 185 SER A N 1
ATOM 1474 C CA . SER A 1 185 ? -29.729 5.421 26.540 1.00 88.62 185 SER A CA 1
ATOM 1475 C C . SER A 1 185 ? -28.962 4.162 26.114 1.00 88.62 185 SER A C 1
ATOM 1477 O O . SER A 1 185 ? -29.536 3.087 25.923 1.00 88.62 185 SER A O 1
ATOM 1479 N N . TYR A 1 186 ? -27.636 4.277 26.002 1.00 89.06 186 TYR A N 1
ATOM 1480 C CA . TYR A 1 186 ? -26.763 3.166 25.610 1.00 89.06 186 TYR A CA 1
ATOM 1481 C C . TYR A 1 186 ? -26.920 1.909 26.485 1.00 89.06 186 TYR A C 1
ATOM 1483 O O . TYR A 1 186 ? -26.929 0.792 25.962 1.00 89.06 186 TYR A O 1
ATOM 1491 N N . ASP A 1 187 ? -27.059 2.078 27.802 1.00 87.81 187 ASP A N 1
ATOM 1492 C CA . ASP A 1 187 ? -27.173 0.950 28.728 1.00 87.81 187 ASP A CA 1
ATOM 1493 C C . ASP A 1 187 ? -28.583 0.344 28.721 1.00 87.81 187 ASP A C 1
ATOM 1495 O O . ASP A 1 187 ? -28.709 -0.878 28.676 1.00 87.81 187 ASP A O 1
ATOM 1499 N N . GLU A 1 188 ? -29.640 1.162 28.629 1.00 89.69 188 GLU A N 1
ATOM 1500 C CA . GLU A 1 188 ? -31.022 0.679 28.461 1.00 89.69 188 GLU A CA 1
ATOM 1501 C C . GLU A 1 188 ? -31.197 -0.139 27.172 1.00 89.69 188 GLU A C 1
ATOM 1503 O O . GLU A 1 188 ? -31.836 -1.192 27.192 1.00 89.69 188 GLU A O 1
ATOM 1508 N N . LEU A 1 189 ? -30.588 0.299 26.060 1.00 91.50 189 LEU A N 1
ATOM 1509 C CA . LEU A 1 189 ? -30.572 -0.454 24.800 1.00 91.50 189 LEU A CA 1
ATOM 1510 C C . LEU A 1 189 ? -29.903 -1.826 24.972 1.00 91.50 189 LEU A C 1
ATOM 1512 O O . LEU A 1 189 ? -30.390 -2.828 24.448 1.00 91.50 189 LEU A O 1
ATOM 1516 N N . ARG A 1 190 ? -28.793 -1.894 25.717 1.00 92.06 190 ARG A N 1
ATOM 1517 C CA . ARG A 1 190 ? -28.059 -3.148 25.946 1.00 92.06 190 ARG A CA 1
ATOM 1518 C C . ARG A 1 190 ? -28.777 -4.075 26.917 1.00 92.06 190 ARG A C 1
ATOM 1520 O O . ARG A 1 190 ? -28.830 -5.271 26.645 1.00 92.06 190 ARG A O 1
ATOM 1527 N N . ASP A 1 191 ? -29.375 -3.557 27.986 1.00 90.25 191 ASP A N 1
ATOM 1528 C CA . ASP A 1 191 ? -30.186 -4.366 28.901 1.00 90.25 191 ASP A CA 1
ATOM 1529 C C . ASP A 1 191 ? -31.485 -4.860 28.243 1.00 90.25 191 ASP A C 1
ATOM 1531 O O . ASP A 1 191 ? -31.910 -5.981 28.525 1.00 90.25 191 ASP A O 1
ATOM 1535 N N . TYR A 1 192 ? -32.070 -4.109 27.301 1.00 91.56 192 TYR A N 1
ATOM 1536 C CA . TYR A 1 192 ? -33.208 -4.579 26.504 1.00 91.56 192 TYR A CA 1
ATOM 1537 C C . TYR A 1 192 ? -32.828 -5.729 25.559 1.00 91.56 192 TYR A C 1
ATOM 1539 O O . TYR A 1 192 ? -33.487 -6.770 25.567 1.00 91.56 192 TYR A O 1
ATOM 1547 N N . VAL A 1 193 ? -31.725 -5.597 24.808 1.00 91.75 193 VAL A N 1
ATOM 1548 C CA . VAL A 1 193 ? -31.201 -6.689 23.962 1.00 91.75 193 VAL A CA 1
ATOM 1549 C C . VAL A 1 193 ? -30.840 -7.912 24.808 1.00 91.75 193 VAL A C 1
ATOM 1551 O O . VAL A 1 193 ? -31.201 -9.026 24.450 1.00 91.75 193 VAL A O 1
ATOM 1554 N N . LYS A 1 194 ? -30.193 -7.715 25.961 1.00 91.25 194 LYS A N 1
ATOM 1555 C CA . LYS A 1 194 ? -29.833 -8.783 26.906 1.00 91.25 194 LYS A CA 1
ATOM 1556 C C . LYS A 1 194 ? -31.050 -9.473 27.534 1.00 91.25 194 LYS A C 1
ATOM 1558 O O . LYS A 1 194 ? -30.961 -10.647 27.876 1.00 91.25 194 LYS A O 1
ATOM 1563 N N . PHE A 1 195 ? -32.160 -8.758 27.718 1.00 91.31 195 PHE A N 1
ATOM 1564 C CA . PHE A 1 195 ? -33.416 -9.319 28.220 1.00 91.31 195 PHE A CA 1
ATOM 1565 C C . PHE A 1 195 ? -34.135 -10.165 27.160 1.00 91.31 195 PHE A C 1
ATOM 1567 O O . PHE A 1 195 ? -34.618 -11.243 27.492 1.00 91.31 195 PHE A O 1
ATOM 1574 N N . LEU A 1 196 ? -34.187 -9.701 25.906 1.00 90.31 196 LEU A N 1
ATOM 1575 C CA . LEU A 1 196 ? -34.822 -10.444 24.812 1.00 90.31 196 LEU A CA 1
ATOM 1576 C C . LEU A 1 196 ? -33.936 -11.553 24.227 1.00 90.31 196 LEU A C 1
ATOM 1578 O O . LEU A 1 196 ? -34.462 -12.477 23.622 1.00 90.31 196 LEU A O 1
ATOM 1582 N N . HIS A 1 197 ? -32.613 -11.463 24.374 1.00 90.12 197 HIS A N 1
ATOM 1583 C CA . HIS A 1 197 ? -31.622 -12.393 23.818 1.00 90.12 197 HIS A CA 1
ATOM 1584 C C . HIS A 1 197 ? -31.904 -12.832 22.355 1.00 90.12 197 HIS A C 1
ATOM 1586 O O . HIS A 1 197 ? -31.960 -14.026 22.060 1.00 90.12 197 HIS A O 1
ATOM 1592 N N . PRO A 1 198 ? -32.133 -11.886 21.419 1.00 91.56 198 PRO A N 1
ATOM 1593 C CA . PRO A 1 198 ? -32.526 -12.213 20.051 1.00 91.56 198 PRO A CA 1
ATOM 1594 C C . PRO A 1 198 ? -31.358 -12.821 19.265 1.00 91.56 198 PRO A C 1
ATOM 1596 O O . PRO A 1 198 ? -30.192 -12.570 19.574 1.00 91.56 198 PRO A O 1
ATOM 1599 N N . LYS A 1 199 ? -31.646 -13.537 18.174 1.00 86.50 199 LYS A N 1
ATOM 1600 C CA . LYS A 1 199 ? -30.604 -14.111 17.298 1.00 86.50 199 LYS A CA 1
ATOM 1601 C C . LYS A 1 199 ? -29.810 -13.032 16.549 1.00 86.50 199 LYS A C 1
ATOM 1603 O O . LYS A 1 199 ? -28.624 -13.213 16.288 1.00 86.50 199 LYS A O 1
ATOM 1608 N N . ARG A 1 200 ? -30.425 -11.892 16.205 1.00 86.25 200 ARG A N 1
ATOM 1609 C CA . ARG A 1 200 ? -29.736 -10.743 15.578 1.00 86.25 200 ARG A CA 1
ATOM 1610 C C . ARG A 1 200 ? -30.364 -9.403 15.973 1.00 86.25 200 ARG A C 1
ATOM 1612 O O . ARG A 1 200 ? -31.569 -9.327 16.200 1.00 86.25 200 ARG A O 1
ATOM 1619 N N . VAL A 1 201 ? -29.564 -8.334 15.973 1.00 88.62 201 VAL A N 1
ATOM 1620 C CA . VAL A 1 201 ? -30.031 -6.944 16.153 1.00 88.62 201 VAL A CA 1
ATOM 1621 C C . VAL A 1 201 ? -29.864 -6.168 14.846 1.00 88.62 201 VAL A C 1
ATOM 1623 O O . VAL A 1 201 ? -28.806 -6.217 14.211 1.00 88.62 201 VAL A O 1
ATOM 1626 N N . ILE A 1 202 ? -30.909 -5.446 14.445 1.00 87.19 202 ILE A N 1
ATOM 1627 C CA . ILE A 1 202 ? -30.968 -4.635 13.227 1.00 87.19 202 ILE A CA 1
ATOM 1628 C C . ILE A 1 202 ? -31.076 -3.151 13.627 1.00 87.19 202 ILE A C 1
ATOM 1630 O O . ILE A 1 202 ? -32.115 -2.750 14.154 1.00 87.19 202 ILE A O 1
ATOM 1634 N N . PRO A 1 203 ? -30.035 -2.329 13.396 1.00 85.69 203 PRO A N 1
ATOM 1635 C CA . PRO A 1 203 ? -30.088 -0.895 13.674 1.00 85.69 203 PRO A CA 1
ATOM 1636 C C . PRO A 1 203 ? -30.995 -0.176 12.668 1.00 85.69 203 PRO A C 1
ATOM 1638 O O . PRO A 1 203 ? -30.827 -0.343 11.459 1.00 85.69 203 PRO A O 1
ATOM 1641 N N . THR A 1 204 ? -31.930 0.646 13.149 1.00 83.75 204 THR A N 1
ATOM 1642 C CA . THR A 1 204 ? -32.836 1.435 12.288 1.00 83.75 204 THR A CA 1
ATOM 1643 C C . THR A 1 204 ? -32.349 2.865 12.034 1.00 83.75 204 THR A C 1
ATOM 1645 O O . THR A 1 204 ? -32.804 3.500 11.084 1.00 83.75 204 THR A O 1
ATOM 1648 N N . VAL A 1 205 ? -31.399 3.372 12.832 1.00 78.06 205 VAL A N 1
ATOM 1649 C CA . VAL A 1 205 ? -30.890 4.754 12.751 1.00 78.06 205 VAL A CA 1
ATOM 1650 C C . VAL A 1 205 ? -29.378 4.761 12.513 1.00 78.06 205 VAL A C 1
ATOM 1652 O O . VAL A 1 205 ? -28.631 4.062 13.199 1.00 78.06 205 VAL A O 1
ATOM 1655 N N . GLY A 1 206 ? -28.921 5.577 11.556 1.00 63.53 206 GLY A N 1
ATOM 1656 C CA . GLY A 1 206 ? -27.500 5.702 11.195 1.00 63.53 206 GLY A CA 1
ATOM 1657 C C . GLY A 1 206 ? -27.007 4.697 10.146 1.00 63.53 206 GLY A C 1
ATOM 1658 O O . GLY A 1 206 ? -25.833 4.338 10.158 1.00 63.53 206 GLY A O 1
ATOM 1659 N N . VAL A 1 207 ? -27.888 4.223 9.254 1.00 61.91 207 VAL A N 1
ATOM 1660 C CA . VAL A 1 207 ? -27.560 3.261 8.185 1.00 61.91 207 VAL A CA 1
ATOM 1661 C C . VAL A 1 207 ? -27.831 3.875 6.808 1.00 61.91 207 VAL A C 1
ATOM 1663 O O . VAL A 1 207 ? -28.954 3.820 6.300 1.00 61.91 207 VAL A O 1
ATOM 1666 N N . ASP A 1 208 ? -26.797 4.443 6.182 1.00 49.19 208 ASP A N 1
ATOM 1667 C CA . ASP A 1 208 ? -26.916 5.109 4.879 1.00 49.19 208 ASP A CA 1
ATOM 1668 C C . ASP A 1 208 ? -27.462 4.166 3.789 1.00 49.19 208 ASP A C 1
ATOM 1670 O O . ASP A 1 208 ? -26.851 3.158 3.412 1.00 49.19 208 ASP A O 1
ATOM 1674 N N . GLY A 1 209 ? -28.638 4.514 3.260 1.00 53.22 209 GLY A N 1
ATOM 1675 C CA . GLY A 1 209 ? -29.297 3.784 2.176 1.00 53.22 209 GLY A CA 1
ATOM 1676 C C . GLY A 1 209 ? -29.784 2.377 2.545 1.00 53.22 209 GLY A C 1
ATOM 1677 O O . GLY A 1 209 ? -29.814 1.514 1.669 1.00 53.22 209 GLY A O 1
ATOM 1678 N N . GLY A 1 210 ? -30.114 2.117 3.818 1.00 50.16 210 GLY A N 1
ATOM 1679 C CA . GLY A 1 210 ? -30.771 0.872 4.258 1.00 50.16 210 GLY A CA 1
ATOM 1680 C C . 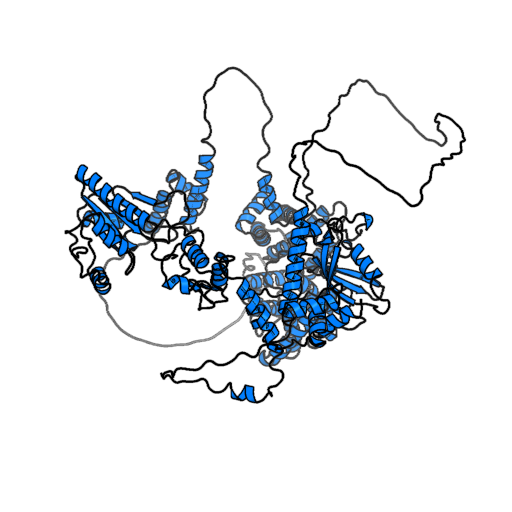GLY A 1 210 ? -29.912 -0.398 4.162 1.00 50.16 210 GLY A C 1
ATOM 1681 O O . GLY A 1 210 ? -30.419 -1.513 4.279 1.00 50.16 210 GLY A O 1
ATOM 1682 N N . LYS A 1 211 ? -28.601 -0.263 3.934 1.00 54.41 211 LYS A N 1
ATOM 1683 C CA . LYS A 1 211 ? -27.689 -1.402 3.773 1.00 54.41 211 LYS A CA 1
ATOM 1684 C C . LYS A 1 211 ? -27.332 -2.015 5.125 1.00 54.41 211 LYS A C 1
ATOM 1686 O O . LYS A 1 211 ? -26.384 -1.585 5.773 1.00 54.41 211 LYS A O 1
ATOM 1691 N N . LEU A 1 212 ? -28.043 -3.084 5.484 1.00 57.06 212 LEU A N 1
ATOM 1692 C CA . LEU A 1 212 ? -27.797 -3.910 6.677 1.00 57.06 212 LEU A CA 1
ATOM 1693 C C . LEU A 1 212 ? -26.326 -4.366 6.817 1.00 57.06 212 LEU A C 1
ATOM 1695 O O . LEU A 1 212 ? -25.806 -4.422 7.925 1.00 57.06 212 LEU A O 1
ATOM 1699 N N . ASP A 1 213 ? -25.631 -4.613 5.698 1.00 58.94 213 ASP A N 1
ATOM 1700 C CA . ASP A 1 213 ? -24.201 -4.978 5.648 1.00 58.94 213 ASP A CA 1
ATOM 1701 C C . ASP A 1 213 ? -23.238 -3.751 5.748 1.00 58.94 213 ASP A C 1
ATOM 1703 O O . ASP A 1 213 ? -22.057 -3.843 5.393 1.00 58.94 213 ASP A O 1
ATOM 1707 N N . GLY A 1 214 ? -23.735 -2.571 6.144 1.00 65.19 214 GLY A N 1
ATOM 1708 C CA . GLY A 1 214 ? -23.008 -1.293 6.172 1.00 65.19 214 GLY A CA 1
ATOM 1709 C C . GLY A 1 214 ? -21.931 -1.189 7.262 1.00 65.19 214 GLY A C 1
ATOM 1710 O O . GLY A 1 214 ? -21.966 -1.893 8.269 1.00 65.19 214 GLY A O 1
ATOM 1711 N N . LYS A 1 215 ? -20.952 -0.285 7.090 1.00 68.88 215 LYS A N 1
ATOM 1712 C CA . LYS A 1 215 ? -19.851 -0.120 8.063 1.00 68.88 215 LYS A CA 1
ATOM 1713 C C . LYS A 1 215 ? -20.347 0.399 9.410 1.00 68.88 215 LYS A C 1
ATOM 1715 O O . LYS A 1 215 ? -19.891 -0.080 10.445 1.00 68.88 215 LYS A O 1
ATOM 1720 N N . GLU A 1 216 ? -21.276 1.345 9.381 1.00 66.19 216 GLU A N 1
ATOM 1721 C CA . GLU A 1 216 ? -21.926 1.938 10.545 1.00 66.19 216 GLU A CA 1
ATOM 1722 C C . GLU A 1 216 ? -22.803 0.887 11.238 1.00 66.19 216 GLU A C 1
ATOM 1724 O O . GLU A 1 216 ? -22.654 0.668 12.436 1.00 66.19 216 GLU A O 1
ATOM 1729 N N . ALA A 1 217 ? -23.613 0.138 10.478 1.00 70.31 217 ALA A N 1
ATOM 1730 C CA . ALA A 1 217 ? -24.437 -0.957 10.999 1.00 70.31 217 ALA A CA 1
ATOM 1731 C C . ALA A 1 217 ? -23.601 -2.027 11.732 1.00 70.31 217 ALA A C 1
ATOM 1733 O O . ALA A 1 217 ? -23.920 -2.404 12.859 1.00 70.31 217 ALA A O 1
ATOM 1734 N N . ILE A 1 218 ? -22.476 -2.448 11.144 1.00 75.12 218 ILE A N 1
ATOM 1735 C CA . ILE A 1 218 ? -21.539 -3.409 11.751 1.00 75.12 218 ILE A CA 1
ATOM 1736 C C . ILE A 1 218 ? -20.811 -2.810 12.968 1.00 75.12 218 ILE A C 1
ATOM 1738 O O . ILE A 1 218 ? -20.447 -3.538 13.893 1.00 75.12 218 ILE A O 1
ATOM 1742 N N . ALA A 1 219 ? -20.573 -1.495 13.001 1.00 77.19 219 ALA A N 1
ATOM 1743 C CA . ALA A 1 219 ? -20.025 -0.824 14.179 1.00 77.19 219 ALA A CA 1
ATOM 1744 C C . ALA A 1 219 ? -21.048 -0.770 15.328 1.00 77.19 219 ALA A C 1
ATOM 1746 O O . ALA A 1 219 ? -20.685 -1.059 16.464 1.00 77.19 219 ALA A O 1
ATOM 1747 N N . LEU A 1 220 ? -22.320 -0.493 15.024 1.00 79.38 220 LEU A N 1
ATOM 1748 C CA . LEU A 1 220 ? -23.428 -0.498 15.983 1.00 79.38 220 LEU A CA 1
ATOM 1749 C C . LEU A 1 220 ? -23.667 -1.902 16.564 1.00 79.38 220 LEU A C 1
ATOM 1751 O O . LEU A 1 220 ? -23.701 -2.069 17.781 1.00 79.38 220 LEU A O 1
ATOM 1755 N N . GLN A 1 221 ? -23.730 -2.933 15.715 1.00 80.44 221 GLN A N 1
ATOM 1756 C CA . GLN A 1 221 ? -23.939 -4.327 16.133 1.00 80.44 221 GLN A CA 1
ATOM 1757 C C . GLN A 1 221 ? -22.875 -4.840 17.122 1.00 80.44 221 GLN A C 1
ATOM 1759 O O . GLN A 1 221 ? -23.186 -5.653 17.993 1.00 80.44 221 GLN A O 1
ATOM 1764 N N . LYS A 1 222 ? -21.636 -4.327 17.066 1.00 84.62 222 LYS A N 1
ATOM 1765 C CA . LYS A 1 222 ? -20.565 -4.704 18.008 1.00 84.62 222 LYS A CA 1
ATOM 1766 C C . LYS A 1 222 ? -20.857 -4.359 19.468 1.00 84.62 222 LYS A C 1
ATOM 1768 O O . LYS A 1 222 ? -20.277 -4.989 20.347 1.00 84.62 222 LYS A O 1
ATOM 1773 N N . HIS A 1 223 ? -21.754 -3.413 19.746 1.00 85.38 223 HIS A N 1
ATO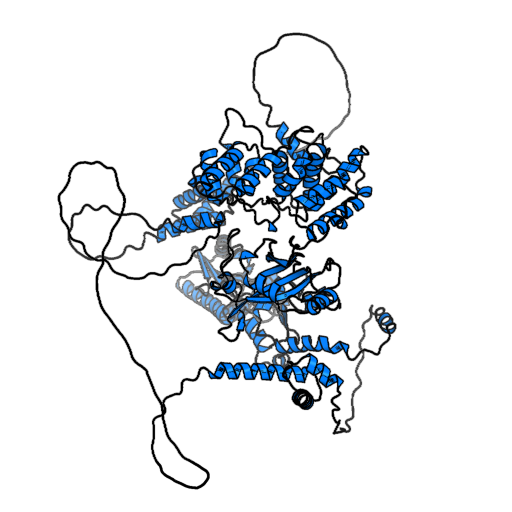M 1774 C CA . HIS A 1 223 ? -22.153 -3.074 21.117 1.00 85.38 223 HIS A CA 1
ATOM 1775 C C . HIS A 1 223 ? -23.035 -4.153 21.785 1.00 85.38 223 HIS A C 1
ATOM 1777 O O . HIS A 1 223 ? -23.210 -4.131 23.008 1.00 85.38 223 HIS A O 1
ATOM 1783 N N . PHE A 1 224 ? -23.527 -5.120 20.998 1.00 87.81 224 PHE A N 1
ATOM 1784 C CA . PHE A 1 224 ? -24.444 -6.188 21.412 1.00 87.81 224 PHE A CA 1
ATOM 1785 C C . PHE A 1 224 ? -23.851 -7.611 21.318 1.00 87.81 224 PHE A C 1
ATOM 1787 O O . PHE A 1 224 ? -24.560 -8.588 21.555 1.00 87.81 224 PHE A O 1
ATOM 1794 N N . VAL A 1 225 ? -22.558 -7.749 21.001 1.00 82.00 225 VAL A N 1
ATOM 1795 C CA . VAL A 1 225 ? -21.841 -9.044 21.018 1.00 82.00 225 VAL A CA 1
ATOM 1796 C C . VAL A 1 225 ? -21.893 -9.655 22.423 1.00 82.00 225 VAL A C 1
ATOM 1798 O O . VAL A 1 225 ? -21.755 -8.934 23.414 1.00 82.00 225 VAL A O 1
ATOM 1801 N N . GLY A 1 226 ? -22.132 -10.967 22.518 1.00 82.31 226 GLY A N 1
ATOM 1802 C CA . GLY A 1 226 ? -22.377 -11.656 23.788 1.00 82.31 226 GLY A CA 1
ATOM 1803 C C . GLY A 1 226 ? -23.710 -11.323 24.480 1.00 82.31 226 GLY A C 1
ATOM 1804 O O . GLY A 1 226 ? -23.921 -11.769 25.605 1.00 82.31 226 GLY A O 1
ATOM 1805 N N . LEU A 1 227 ? -24.605 -10.543 23.853 1.00 86.88 227 LEU A N 1
ATOM 1806 C CA . LEU A 1 227 ? -25.980 -10.300 24.332 1.00 86.88 227 LEU A CA 1
ATOM 1807 C C . LEU A 1 227 ? -27.052 -10.968 23.447 1.00 86.88 227 LEU A C 1
ATOM 1809 O O . LEU A 1 227 ? -28.221 -10.992 23.826 1.00 86.88 227 LEU A O 1
ATOM 1813 N N . VAL A 1 228 ? -26.652 -11.514 22.297 1.00 87.50 228 VAL A N 1
ATOM 1814 C CA . VAL A 1 228 ? -27.484 -12.204 21.293 1.00 87.50 228 VAL A CA 1
ATOM 1815 C C . VAL A 1 228 ? -27.250 -13.718 21.325 1.00 87.50 228 VAL A C 1
ATOM 1817 O O . VAL A 1 228 ? -26.201 -14.159 21.796 1.00 87.50 228 VAL A O 1
ATOM 1820 N N . ASP A 1 229 ? -28.185 -14.512 20.799 1.00 80.44 229 ASP A N 1
ATOM 1821 C CA . ASP A 1 229 ? -28.023 -15.971 20.691 1.00 80.44 229 ASP A CA 1
ATOM 1822 C C . ASP A 1 229 ? -27.020 -16.341 19.579 1.00 80.44 229 ASP A C 1
ATOM 1824 O O . ASP A 1 229 ? -27.359 -16.592 18.419 1.00 80.44 229 ASP A O 1
ATOM 1828 N N . GLU A 1 230 ? -25.737 -16.380 19.935 1.00 71.50 230 GLU A N 1
ATOM 1829 C CA . GLU A 1 230 ? -24.648 -16.805 19.046 1.00 71.50 230 GLU A CA 1
ATOM 1830 C C . GLU A 1 230 ? -24.657 -18.322 18.755 1.00 71.50 230 GLU A C 1
ATOM 1832 O O . GLU A 1 230 ? -23.900 -18.787 17.900 1.00 71.50 230 GLU A O 1
ATOM 1837 N N . THR A 1 231 ? -25.494 -19.103 19.443 1.00 70.50 231 THR A N 1
ATOM 1838 C CA . THR A 1 231 ? -25.627 -20.563 19.309 1.00 70.50 231 THR A CA 1
ATOM 1839 C C . THR A 1 231 ? -26.556 -20.940 18.161 1.00 70.50 231 THR A C 1
ATOM 1841 O O . THR A 1 231 ? -26.132 -21.674 17.265 1.00 70.50 231 THR A O 1
ATOM 1844 N N . ALA A 1 232 ? -27.768 -20.375 18.095 1.00 61.19 232 ALA A N 1
ATOM 1845 C CA . ALA A 1 232 ? -28.676 -20.605 16.967 1.00 61.19 232 ALA A CA 1
ATOM 1846 C C . ALA A 1 232 ? -28.055 -20.168 15.630 1.00 61.19 232 ALA A C 1
ATOM 1848 O O . ALA A 1 232 ? -28.171 -20.881 14.634 1.00 61.19 232 ALA A O 1
ATOM 1849 N N . ASN A 1 233 ? -27.306 -19.058 15.620 1.00 58.81 233 ASN A N 1
ATOM 1850 C CA . ASN A 1 233 ? -26.564 -18.598 14.440 1.00 58.81 233 ASN A CA 1
ATOM 1851 C C . ASN A 1 233 ? -25.523 -19.626 13.942 1.00 58.81 233 ASN A C 1
ATOM 1853 O O . ASN A 1 233 ? -25.331 -19.772 12.734 1.00 58.81 233 ASN A O 1
ATOM 1857 N N . LYS A 1 234 ? -24.851 -20.355 14.848 1.00 58.62 234 LYS A N 1
ATOM 1858 C CA . LYS A 1 234 ? -23.916 -21.440 14.485 1.00 58.62 234 LYS A CA 1
ATOM 1859 C C . LYS A 1 234 ? -24.665 -22.663 13.954 1.00 58.62 234 LYS A C 1
ATOM 1861 O O . LYS A 1 234 ? -24.219 -23.262 12.981 1.00 58.62 234 LYS A O 1
ATOM 1866 N N . HIS A 1 235 ? -25.807 -23.005 14.548 1.00 54.56 235 HIS A N 1
ATOM 1867 C CA . HIS A 1 235 ? -26.622 -24.138 14.111 1.00 54.56 235 HIS A CA 1
ATOM 1868 C C . HIS A 1 235 ? -27.241 -23.911 12.718 1.00 54.56 235 HIS A C 1
ATOM 1870 O O . HIS A 1 235 ? -27.145 -24.782 11.855 1.00 54.56 235 HIS A O 1
ATOM 1876 N N . GLU A 1 236 ? -27.792 -22.720 12.447 1.00 56.09 236 GLU A N 1
ATOM 1877 C CA . GLU A 1 236 ? -28.288 -22.333 11.113 1.00 56.09 236 GLU A CA 1
ATOM 1878 C C . GLU A 1 236 ? -27.158 -22.367 10.066 1.00 56.09 236 GLU A C 1
ATOM 1880 O O . GLU A 1 236 ? -27.335 -22.904 8.969 1.00 56.09 236 GLU A O 1
ATOM 1885 N N . PHE A 1 237 ? -25.967 -21.873 10.428 1.00 55.28 237 PHE A N 1
ATOM 1886 C CA . PHE A 1 237 ? -24.768 -21.949 9.592 1.00 55.28 237 PHE A CA 1
ATOM 1887 C C . PHE A 1 237 ? -24.370 -23.394 9.249 1.00 55.28 237 PHE A C 1
ATOM 1889 O O . PHE A 1 237 ? -24.094 -23.670 8.084 1.00 55.28 237 PHE A O 1
ATOM 1896 N N . LEU A 1 238 ? -24.368 -24.318 10.216 1.00 53.19 238 LEU A N 1
ATOM 1897 C CA . LEU A 1 238 ? -24.043 -25.730 9.977 1.00 53.19 238 LEU A CA 1
ATOM 1898 C C . LEU A 1 238 ? -25.109 -26.424 9.109 1.00 53.19 238 LEU A C 1
ATOM 1900 O O . LEU A 1 238 ? -24.775 -27.089 8.126 1.00 53.19 238 LEU A O 1
ATOM 1904 N N . MET A 1 239 ? -26.394 -26.193 9.388 1.00 53.34 239 MET A N 1
ATOM 1905 C CA . MET A 1 239 ? -27.504 -26.774 8.618 1.00 53.34 239 MET A CA 1
ATOM 1906 C C . MET A 1 239 ? -27.546 -26.307 7.152 1.00 53.34 239 MET A C 1
ATOM 1908 O O . MET A 1 239 ? -28.043 -27.030 6.284 1.00 53.34 239 MET A O 1
ATOM 1912 N N . ALA A 1 240 ? -26.965 -25.145 6.834 1.00 52.09 240 ALA A N 1
ATOM 1913 C CA . ALA A 1 240 ? -26.812 -24.681 5.455 1.00 52.09 240 ALA A CA 1
ATOM 1914 C C . ALA A 1 240 ? -25.902 -25.587 4.594 1.00 52.09 240 ALA A C 1
ATOM 1916 O O . ALA A 1 240 ? -26.051 -25.593 3.369 1.00 52.09 240 ALA A O 1
ATOM 1917 N N . PHE A 1 241 ? -25.003 -26.378 5.196 1.00 48.88 241 PHE A N 1
ATOM 1918 C CA . PHE A 1 241 ? -24.174 -27.351 4.471 1.00 48.88 241 PHE A CA 1
ATOM 1919 C C . PHE A 1 241 ? -24.922 -28.672 4.205 1.00 48.88 241 PHE A C 1
ATOM 1921 O O . PHE A 1 241 ? -24.820 -29.212 3.100 1.00 48.88 241 PHE A O 1
ATOM 1928 N N . ASN A 1 242 ? -25.749 -29.143 5.150 1.00 42.94 242 ASN A N 1
ATOM 1929 C CA . ASN A 1 242 ? -26.484 -30.416 5.039 1.00 42.94 242 ASN A CA 1
ATOM 1930 C C . ASN A 1 242 ? -27.558 -30.438 3.935 1.00 42.94 242 ASN A C 1
ATOM 1932 O O . ASN A 1 242 ? -27.882 -31.505 3.408 1.00 42.94 242 ASN A O 1
ATOM 1936 N N . ARG A 1 243 ? -28.084 -29.277 3.509 1.00 44.53 243 ARG A N 1
ATOM 1937 C CA . ARG A 1 243 ? -29.137 -29.180 2.471 1.00 44.53 243 ARG A CA 1
ATOM 1938 C C . ARG A 1 243 ? -28.768 -29.752 1.088 1.00 44.53 243 ARG A C 1
ATOM 1940 O O . ARG A 1 243 ? -29.623 -29.776 0.208 1.00 44.53 243 ARG A O 1
ATOM 1947 N N . ARG A 1 244 ? -27.534 -30.223 0.867 1.00 43.84 244 ARG A N 1
ATOM 1948 C CA . ARG A 1 244 ? -27.112 -30.849 -0.401 1.00 43.84 244 ARG A CA 1
ATOM 1949 C C . ARG A 1 244 ? -27.433 -32.338 -0.552 1.00 43.84 244 ARG A C 1
ATOM 1951 O O . ARG A 1 244 ? -27.392 -32.804 -1.685 1.00 43.84 244 ARG A O 1
ATOM 1958 N N . SER A 1 245 ? -27.776 -33.067 0.514 1.00 39.19 245 SER A N 1
ATOM 1959 C CA . SER A 1 245 ? -28.025 -34.518 0.404 1.00 39.19 245 SER A CA 1
ATOM 1960 C C . SER A 1 245 ? -29.437 -34.862 -0.115 1.00 39.19 245 SER A C 1
ATOM 1962 O O . SER A 1 245 ? -29.613 -35.772 -0.919 1.00 39.19 245 SER A O 1
ATOM 1964 N N . ALA A 1 246 ? -30.457 -34.080 0.262 1.00 34.78 246 ALA A N 1
ATOM 1965 C CA . ALA A 1 246 ? -31.871 -34.437 0.060 1.00 34.78 246 ALA A CA 1
ATOM 1966 C C . ALA A 1 246 ? -32.486 -34.107 -1.324 1.00 34.78 246 ALA A C 1
ATOM 1968 O O . ALA A 1 246 ? -33.649 -34.426 -1.556 1.00 34.78 246 ALA A O 1
ATOM 1969 N N . HIS A 1 247 ? -31.752 -33.465 -2.243 1.00 34.03 247 HIS A N 1
ATOM 1970 C CA . HIS A 1 247 ? -32.288 -33.003 -3.541 1.00 34.03 247 HIS A CA 1
ATOM 1971 C C . HIS A 1 247 ? -31.613 -33.623 -4.779 1.00 34.03 247 HIS A C 1
ATOM 1973 O O . HIS A 1 247 ? -31.731 -33.100 -5.886 1.00 34.03 247 HIS A O 1
ATOM 1979 N N . ALA A 1 248 ? -30.948 -34.770 -4.630 1.00 34.72 248 ALA A N 1
ATOM 1980 C CA . ALA A 1 248 ? -30.337 -35.518 -5.734 1.00 34.72 248 ALA A CA 1
ATOM 1981 C C . ALA A 1 248 ? -31.358 -36.300 -6.606 1.00 34.72 248 ALA A C 1
ATOM 1983 O O . ALA A 1 248 ? -31.105 -37.441 -6.986 1.00 34.72 248 ALA A O 1
ATOM 1984 N N . SER A 1 249 ? -32.527 -35.713 -6.898 1.00 34.25 249 SER A N 1
ATOM 1985 C CA . SER A 1 249 ? -33.644 -36.398 -7.579 1.00 34.25 249 SER A CA 1
ATOM 1986 C C . SER A 1 249 ? -34.657 -35.483 -8.298 1.00 34.25 249 SER A C 1
ATOM 1988 O O . SER A 1 249 ? -35.761 -35.927 -8.601 1.00 34.25 249 SER A O 1
ATOM 1990 N N . LEU A 1 250 ? -34.305 -34.228 -8.617 1.00 32.28 250 LEU A N 1
ATOM 1991 C CA . LEU A 1 250 ? -35.124 -33.356 -9.478 1.00 32.28 250 LEU A CA 1
ATOM 1992 C C . LEU A 1 250 ? -34.335 -32.879 -10.705 1.00 32.28 250 LEU A C 1
ATOM 1994 O O . LEU A 1 250 ? -33.203 -32.408 -10.593 1.00 32.28 250 LEU A O 1
ATOM 1998 N N . SER A 1 251 ? -34.944 -33.031 -11.881 1.00 31.70 251 SER A N 1
ATOM 1999 C CA . SER A 1 251 ? -34.374 -32.707 -13.192 1.00 31.70 251 SER A CA 1
ATOM 2000 C C . SER A 1 251 ? -34.301 -31.200 -13.459 1.00 31.70 251 SER A C 1
ATOM 2002 O O . SER A 1 251 ? -35.071 -30.403 -12.931 1.00 31.70 251 SER A O 1
ATOM 2004 N N . HIS A 1 252 ? -33.362 -30.799 -14.320 1.00 33.81 252 HIS A N 1
ATOM 2005 C CA . HIS A 1 252 ? -32.942 -29.402 -14.506 1.00 33.81 252 HIS A CA 1
ATOM 2006 C C . HIS A 1 252 ? -33.958 -28.505 -15.269 1.00 33.81 252 HIS A C 1
ATOM 2008 O O . HIS A 1 252 ? -33.649 -27.355 -15.586 1.00 33.81 252 HIS A O 1
ATOM 2014 N N . GLU A 1 253 ? -35.163 -28.997 -15.566 1.00 34.81 253 GLU A N 1
ATOM 2015 C CA . GLU A 1 253 ? -36.186 -28.269 -16.337 1.00 34.81 253 GLU A CA 1
ATOM 2016 C C . GLU A 1 253 ? -37.226 -27.570 -15.437 1.00 34.81 253 GLU A C 1
ATOM 2018 O O . GLU A 1 253 ? -37.546 -26.403 -15.674 1.00 34.81 253 GLU A O 1
ATOM 2023 N N . ASP A 1 254 ? -37.665 -28.193 -14.334 1.00 33.81 254 ASP A N 1
ATOM 2024 C CA . ASP A 1 254 ? -38.702 -27.634 -13.440 1.00 33.81 254 ASP A CA 1
ATOM 2025 C C . ASP A 1 254 ? -38.289 -26.326 -12.740 1.00 33.81 254 ASP A C 1
ATOM 2027 O O . ASP A 1 254 ? -39.128 -25.499 -12.375 1.00 33.81 254 ASP A O 1
ATOM 2031 N N . VAL A 1 255 ? -36.983 -26.107 -12.559 1.00 37.41 255 VAL A N 1
ATOM 2032 C CA . VAL A 1 255 ? -36.449 -24.895 -11.913 1.00 37.41 255 VAL A CA 1
ATOM 2033 C C . VAL A 1 255 ? -36.670 -23.653 -12.785 1.00 37.41 255 VAL A C 1
ATOM 2035 O O . VAL A 1 255 ? -36.932 -22.574 -12.255 1.00 37.41 255 VAL A O 1
ATOM 2038 N N . LEU A 1 256 ? -36.632 -23.793 -14.115 1.00 34.38 256 LEU A N 1
ATOM 2039 C CA . LEU A 1 256 ? -36.862 -22.677 -15.040 1.00 34.38 256 LEU A CA 1
ATOM 2040 C C . LEU A 1 256 ? -38.338 -22.252 -15.074 1.00 34.38 256 LEU A C 1
ATOM 2042 O O . LEU A 1 256 ? -38.624 -21.067 -15.239 1.00 34.38 256 LEU A O 1
ATOM 2046 N N . ALA A 1 257 ? -39.272 -23.177 -14.831 1.00 33.91 257 ALA A N 1
ATOM 2047 C CA . ALA A 1 257 ? -40.705 -22.882 -14.789 1.00 33.91 257 ALA A CA 1
ATOM 2048 C C . ALA A 1 257 ? -41.125 -22.003 -13.589 1.00 33.91 257 ALA A C 1
ATOM 2050 O O . ALA A 1 257 ? -42.165 -21.347 -13.648 1.00 33.91 257 ALA A O 1
ATOM 2051 N N . LYS A 1 258 ? -40.328 -21.954 -12.509 1.00 31.11 258 LYS A N 1
ATOM 2052 C CA . LYS A 1 258 ? -40.651 -21.198 -11.281 1.00 31.11 258 LYS A CA 1
ATOM 2053 C C . LYS A 1 258 ? -40.090 -19.775 -11.206 1.00 31.11 258 LYS A C 1
ATOM 2055 O O . LYS A 1 258 ? -40.516 -19.025 -10.337 1.00 31.11 258 LYS A O 1
ATOM 2060 N N . CYS A 1 259 ? -39.209 -19.356 -12.115 1.00 28.14 259 CYS A N 1
ATOM 2061 C CA . CYS A 1 259 ? -38.677 -17.982 -12.130 1.00 28.14 259 CYS A CA 1
ATOM 2062 C C . CYS A 1 259 ? -39.522 -16.974 -12.937 1.00 28.14 259 CYS A C 1
ATOM 2064 O O . CYS A 1 259 ? -39.092 -15.838 -13.125 1.00 28.14 259 CYS A O 1
ATOM 2066 N N . CYS A 1 260 ? -40.708 -17.358 -13.422 1.00 28.08 260 CYS A N 1
ATOM 2067 C CA . CYS A 1 260 ? -41.534 -16.519 -14.300 1.00 28.08 260 CYS A CA 1
ATOM 2068 C C . CYS A 1 260 ? -42.999 -16.407 -13.839 1.00 28.08 260 CYS A C 1
ATOM 2070 O O . CYS A 1 260 ? -43.905 -16.629 -14.644 1.00 28.08 260 CYS A O 1
ATOM 2072 N N . ARG A 1 261 ? -43.242 -16.074 -12.556 1.00 28.67 261 ARG A N 1
ATOM 2073 C CA . ARG A 1 261 ? -44.582 -15.692 -12.050 1.00 28.67 261 ARG A CA 1
ATOM 2074 C C . ARG A 1 261 ? -44.589 -15.006 -10.666 1.00 28.67 261 ARG A C 1
ATOM 2076 O O . ARG A 1 261 ? -45.204 -15.505 -9.736 1.00 28.67 261 ARG A O 1
ATOM 2083 N N . GLU A 1 262 ? -43.960 -13.836 -10.545 1.00 28.53 262 GLU A N 1
ATOM 2084 C CA . GLU A 1 262 ? -44.229 -12.895 -9.436 1.00 28.53 262 GLU A CA 1
ATOM 2085 C C . GLU A 1 262 ? -44.317 -11.450 -9.960 1.00 28.53 262 GLU A C 1
ATOM 2087 O O . GLU A 1 262 ? -43.341 -10.702 -9.963 1.00 28.53 262 GLU A O 1
ATOM 2092 N N . GLN A 1 263 ? -45.510 -11.072 -10.424 1.00 30.03 263 GLN A N 1
ATOM 2093 C CA . GLN A 1 263 ? -45.995 -9.689 -10.458 1.00 30.03 263 GLN A CA 1
ATOM 2094 C C . GLN A 1 263 ? -47.482 -9.694 -10.079 1.00 30.03 263 GLN A C 1
ATOM 2096 O O . GLN A 1 263 ? -48.211 -10.581 -10.517 1.00 30.03 263 GLN A O 1
ATOM 2101 N N . ASP A 1 264 ? -47.866 -8.671 -9.312 1.00 28.45 264 ASP A N 1
ATOM 2102 C CA . ASP A 1 264 ? -49.222 -8.197 -9.000 1.00 28.45 264 ASP A CA 1
ATOM 2103 C C . ASP A 1 264 ? -50.185 -9.120 -8.214 1.00 28.45 264 ASP A C 1
ATOM 2105 O O . ASP A 1 264 ? -50.290 -10.319 -8.456 1.00 28.45 264 ASP A O 1
ATOM 2109 N N . GLY A 1 265 ? -50.982 -8.502 -7.326 1.00 26.23 265 GLY A N 1
ATOM 2110 C CA . GLY A 1 265 ? -52.288 -9.028 -6.892 1.00 26.23 265 GLY A CA 1
ATOM 2111 C C . GLY A 1 265 ? -52.447 -9.347 -5.400 1.00 26.23 265 GLY A C 1
ATOM 2112 O O . GLY A 1 265 ? -51.974 -10.370 -4.917 1.00 26.23 265 GLY A O 1
ATOM 2113 N N . GLU A 1 266 ? -53.189 -8.498 -4.688 1.00 27.80 266 GLU A N 1
ATOM 2114 C CA . GLU A 1 266 ? -53.761 -8.782 -3.362 1.00 27.80 266 GLU A CA 1
ATOM 2115 C C . GLU A 1 266 ? -54.971 -9.735 -3.478 1.00 27.80 266 GLU A C 1
ATOM 2117 O O . GLU A 1 266 ? -55.702 -9.640 -4.459 1.00 27.80 266 GLU A O 1
ATOM 2122 N N . GLU A 1 267 ? -55.239 -10.580 -2.468 1.00 25.73 267 GLU A N 1
ATOM 2123 C CA . GLU A 1 267 ? -56.514 -10.557 -1.709 1.00 25.73 267 GLU A CA 1
ATOM 2124 C C . GLU A 1 267 ? -56.558 -11.559 -0.527 1.00 25.73 267 GLU A C 1
ATOM 2126 O O . GLU A 1 267 ? -55.692 -12.419 -0.364 1.00 25.73 267 GLU A O 1
ATOM 2131 N N . PHE A 1 268 ? -57.567 -11.404 0.341 1.00 26.52 268 PHE A N 1
ATOM 2132 C CA . PHE A 1 268 ? -57.841 -12.233 1.527 1.00 26.52 268 PHE A CA 1
ATOM 2133 C C . PHE A 1 268 ? -58.609 -13.528 1.193 1.00 26.52 268 PHE A C 1
ATOM 2135 O O . PHE A 1 268 ? -59.597 -13.479 0.466 1.00 26.52 268 PHE A O 1
ATOM 2142 N N . ALA A 1 269 ? -58.302 -14.638 1.883 1.00 25.03 269 ALA A N 1
ATOM 2143 C CA . ALA A 1 269 ? -59.289 -15.688 2.186 1.00 25.03 269 ALA A CA 1
ATOM 2144 C C . ALA A 1 269 ? -58.922 -16.513 3.440 1.00 25.03 269 ALA A C 1
ATOM 2146 O O . ALA A 1 269 ? -57.758 -16.628 3.818 1.00 25.03 269 ALA A O 1
ATOM 2147 N N . SER A 1 270 ? -59.944 -17.066 4.095 1.00 23.55 270 SER A N 1
ATOM 2148 C CA . SER A 1 270 ? -59.913 -17.714 5.414 1.00 23.55 270 SER A CA 1
ATOM 2149 C C . SER A 1 270 ? -59.444 -19.180 5.444 1.00 23.55 270 SER A C 1
ATOM 2151 O O . SER A 1 270 ? -59.508 -19.899 4.449 1.00 23.55 270 SER A O 1
ATOM 2153 N N . LEU A 1 271 ? -59.092 -19.640 6.653 1.00 26.36 271 LEU A N 1
ATOM 2154 C CA . LEU A 1 271 ? -58.966 -21.053 7.055 1.00 26.36 271 LEU A CA 1
ATOM 2155 C C . LEU A 1 271 ? -60.227 -21.889 6.742 1.00 26.36 271 LEU A C 1
ATOM 2157 O O . LEU A 1 271 ? -61.333 -21.348 6.652 1.00 26.36 271 LEU A O 1
ATOM 2161 N N . PRO A 1 272 ? -60.076 -23.224 6.728 1.00 26.47 272 PRO A N 1
ATOM 2162 C CA . PRO A 1 272 ? -60.922 -24.081 7.567 1.00 26.47 272 PRO A CA 1
ATOM 2163 C C . PRO A 1 272 ? -60.106 -24.910 8.581 1.00 26.47 272 PRO A C 1
ATOM 2165 O O . PRO A 1 272 ? -58.898 -25.090 8.436 1.00 26.47 272 PRO A O 1
ATOM 2168 N N . GLU A 1 273 ? -60.774 -25.410 9.623 1.00 24.20 273 GLU A N 1
ATOM 2169 C CA . GLU A 1 273 ? -60.152 -26.058 10.788 1.00 24.20 273 GLU A CA 1
ATOM 2170 C C . GLU A 1 273 ? -60.310 -27.598 10.837 1.00 24.20 273 GLU A C 1
ATOM 2172 O O . GLU A 1 273 ? -61.191 -28.170 10.201 1.00 24.20 273 GLU A O 1
ATOM 2177 N N . ASN A 1 274 ? -59.568 -28.191 11.786 1.00 26.70 274 ASN A N 1
ATOM 2178 C CA . ASN A 1 274 ? -59.961 -29.297 12.680 1.00 26.70 274 ASN A CA 1
ATOM 2179 C C . ASN A 1 274 ? -59.856 -30.785 12.255 1.00 26.70 274 ASN A C 1
ATOM 2181 O O . ASN A 1 274 ? -60.528 -31.262 11.349 1.00 26.70 274 ASN A O 1
ATOM 2185 N N . ASN A 1 275 ? -59.184 -31.524 13.159 1.00 23.89 275 ASN A N 1
ATOM 2186 C CA . ASN A 1 275 ? -59.340 -32.947 13.517 1.00 23.89 275 ASN A CA 1
ATOM 2187 C C . ASN A 1 275 ? -58.850 -34.026 12.514 1.00 23.89 275 ASN A C 1
ATOM 2189 O O . ASN A 1 275 ? -58.878 -33.830 11.308 1.00 23.89 275 ASN A O 1
ATOM 2193 N N . SER A 1 276 ? -58.363 -35.201 12.951 1.00 24.47 276 SER A N 1
ATOM 2194 C CA . SER A 1 276 ? -58.283 -35.793 14.311 1.00 24.47 276 SER A CA 1
ATOM 2195 C C . SER A 1 276 ? -56.994 -36.609 14.557 1.00 24.47 276 SER A C 1
ATOM 2197 O O . SER A 1 276 ? -56.305 -37.003 13.623 1.00 24.47 276 SER A O 1
ATOM 2199 N N . VAL A 1 277 ? -56.704 -36.906 15.830 1.00 29.06 277 VAL A N 1
ATOM 2200 C CA . VAL A 1 277 ? -55.565 -37.723 16.308 1.00 29.06 277 VAL A CA 1
ATOM 2201 C C . VAL A 1 277 ? -55.740 -39.221 16.012 1.00 29.06 277 VAL A C 1
ATOM 2203 O O . VAL A 1 277 ? -56.815 -39.760 16.273 1.00 29.06 277 VAL A O 1
ATOM 2206 N N . SER A 1 278 ? -54.674 -39.922 15.596 1.00 25.53 278 SER A N 1
ATOM 2207 C CA . SER A 1 278 ? -54.492 -41.378 15.798 1.00 25.53 278 SER A CA 1
ATOM 2208 C C . SER A 1 278 ? -53.011 -41.801 15.712 1.00 25.53 278 SER A C 1
ATOM 2210 O O . SER A 1 278 ? -52.297 -41.337 14.833 1.00 25.53 278 SER A O 1
ATOM 2212 N N . GLU A 1 279 ? -52.617 -42.713 16.607 1.00 28.05 279 GLU A N 1
ATOM 2213 C CA . GLU A 1 279 ? -51.568 -43.753 16.485 1.00 28.05 279 GLU A CA 1
ATOM 2214 C C . GLU A 1 279 ? -50.093 -43.397 16.158 1.00 28.05 279 GLU A C 1
ATOM 2216 O O . GLU A 1 279 ? -49.705 -43.047 15.046 1.00 28.05 279 GLU A O 1
ATOM 2221 N N . LEU A 1 280 ? -49.237 -43.652 17.159 1.00 32.22 280 LEU A N 1
ATOM 2222 C CA . LEU A 1 280 ? -47.801 -43.931 17.021 1.00 32.22 280 LEU A CA 1
ATOM 2223 C C . LEU A 1 280 ? -47.562 -45.325 16.411 1.00 32.22 280 LEU A C 1
ATOM 2225 O O . LEU A 1 280 ? -48.217 -46.283 16.825 1.00 32.22 280 LEU A O 1
ATOM 2229 N N . PRO A 1 281 ? -46.508 -45.482 15.594 1.00 30.34 281 PRO A N 1
ATOM 2230 C CA . PRO A 1 281 ? -45.747 -46.721 15.492 1.00 30.34 281 PRO A CA 1
ATOM 2231 C C . PRO A 1 281 ? -44.399 -46.570 16.221 1.00 30.34 281 PRO A C 1
ATOM 2233 O O . PRO A 1 281 ? -43.529 -45.817 15.781 1.00 30.34 281 PRO A O 1
ATOM 2236 N N . ASP A 1 282 ? -44.214 -47.304 17.319 1.00 31.41 282 ASP A N 1
ATOM 2237 C CA . ASP A 1 282 ? -42.902 -47.473 17.959 1.00 31.41 282 ASP A CA 1
ATOM 2238 C C . ASP A 1 282 ? -41.945 -48.331 17.102 1.00 31.41 282 ASP A C 1
ATOM 2240 O O . ASP A 1 282 ? -42.366 -49.088 16.226 1.00 31.41 282 ASP A O 1
ATOM 2244 N N . ASN A 1 283 ? -40.650 -48.277 17.436 1.00 40.19 283 ASN A N 1
ATOM 2245 C CA . ASN A 1 283 ? -39.574 -49.139 16.919 1.00 40.19 283 ASN A CA 1
ATOM 2246 C C . ASN A 1 283 ? -39.253 -49.021 15.417 1.00 40.19 283 ASN A C 1
ATOM 2248 O O . ASN A 1 283 ? -39.370 -49.980 14.651 1.00 40.19 283 ASN A O 1
ATOM 2252 N N . LEU A 1 284 ? -38.681 -47.880 15.022 1.00 36.78 284 LEU A N 1
ATOM 2253 C CA . LEU A 1 284 ? -37.829 -47.824 13.833 1.00 36.78 284 LEU A CA 1
ATOM 2254 C C . LEU A 1 284 ? -36.387 -48.217 14.215 1.00 36.78 284 LEU A C 1
ATOM 2256 O O . LEU A 1 284 ? -35.658 -47.413 14.792 1.00 36.78 284 LEU A O 1
ATOM 2260 N N . GLU A 1 285 ? -35.956 -49.446 13.903 1.00 44.56 285 GLU A N 1
ATOM 2261 C CA . GLU A 1 285 ? -34.544 -49.835 14.055 1.00 44.56 285 GLU A CA 1
ATOM 2262 C C . GLU A 1 285 ? -33.651 -48.968 13.153 1.00 44.56 285 GLU A C 1
ATOM 2264 O O . GLU A 1 285 ? -33.713 -49.037 11.921 1.00 44.56 285 GLU A O 1
ATOM 2269 N N . ILE A 1 286 ? -32.786 -48.164 13.772 1.00 55.34 286 ILE A N 1
ATOM 2270 C CA . ILE A 1 286 ? -31.902 -47.233 13.070 1.00 55.34 286 ILE A CA 1
ATOM 2271 C C . ILE A 1 286 ? -30.744 -48.016 12.444 1.00 55.34 286 ILE A C 1
ATOM 2273 O O . ILE A 1 286 ? -29.699 -48.240 13.056 1.00 55.34 286 ILE A O 1
ATOM 2277 N N . LYS A 1 287 ? -30.931 -48.442 11.191 1.00 63.19 287 LYS A N 1
ATOM 2278 C CA . LYS A 1 287 ? -29.890 -49.093 10.387 1.00 63.19 287 LYS A CA 1
ATOM 2279 C C . LYS A 1 287 ? -28.773 -48.111 10.037 1.00 63.19 287 LYS A C 1
ATOM 2281 O O . LYS A 1 287 ? -28.784 -47.500 8.970 1.00 63.19 287 LYS A O 1
ATOM 2286 N N . ILE A 1 288 ? -27.779 -48.017 10.919 1.00 73.50 288 ILE A N 1
ATOM 2287 C CA . ILE A 1 288 ? -26.489 -47.388 10.624 1.00 73.50 288 ILE A CA 1
ATOM 2288 C C . ILE A 1 288 ? -25.909 -48.048 9.370 1.00 73.50 288 ILE A C 1
ATOM 2290 O O . ILE A 1 288 ? -25.612 -49.243 9.359 1.00 73.50 288 ILE A O 1
ATOM 2294 N N . THR A 1 289 ? -25.755 -47.266 8.305 1.00 78.12 289 THR A N 1
ATOM 2295 C CA . THR A 1 289 ? -25.154 -47.739 7.056 1.00 78.12 289 THR A CA 1
ATOM 2296 C C . THR A 1 289 ? -23.638 -47.563 7.081 1.00 78.12 289 THR A C 1
ATOM 2298 O O . THR A 1 289 ? -23.107 -46.662 7.734 1.00 78.12 289 THR A O 1
ATOM 2301 N N . GLU A 1 290 ? -22.925 -48.373 6.297 1.00 68.50 290 GLU A N 1
ATOM 2302 C CA . GLU A 1 290 ? -21.471 -48.229 6.132 1.00 68.50 290 GLU A CA 1
ATOM 2303 C C . GLU A 1 290 ? -21.091 -46.868 5.508 1.00 68.50 290 GLU A C 1
ATOM 2305 O O . GLU A 1 290 ? -20.002 -46.349 5.746 1.00 68.50 290 GLU A O 1
ATOM 2310 N N . GLY A 1 291 ? -22.022 -46.239 4.774 1.00 72.00 291 GLY A N 1
ATOM 2311 C CA . GLY A 1 291 ? -21.893 -44.857 4.307 1.00 72.00 291 GLY A CA 1
ATOM 2312 C C . GLY A 1 291 ? -21.825 -43.855 5.461 1.00 72.00 291 GLY A C 1
ATOM 2313 O O . GLY A 1 291 ? -20.887 -43.069 5.511 1.00 72.00 291 GLY A O 1
ATOM 2314 N N . MET A 1 292 ? -22.748 -43.937 6.426 1.00 76.94 292 MET A N 1
ATOM 2315 C CA . MET A 1 292 ? -22.783 -43.053 7.606 1.00 76.94 292 MET A CA 1
ATOM 2316 C C . MET A 1 292 ? -21.552 -43.242 8.502 1.00 76.94 292 MET A C 1
ATOM 2318 O O . MET A 1 292 ? -21.002 -42.267 9.011 1.00 76.94 292 MET A O 1
ATOM 2322 N N . LYS A 1 293 ? -21.079 -44.488 8.660 1.00 77.75 293 LYS A N 1
ATOM 2323 C CA . LYS A 1 293 ? -19.816 -44.776 9.359 1.00 77.75 293 LYS A CA 1
ATOM 2324 C C . LYS A 1 293 ? -18.625 -44.113 8.679 1.00 77.75 293 LYS A C 1
ATOM 2326 O O . LYS A 1 293 ? -17.810 -43.492 9.356 1.00 77.75 293 LYS A O 1
ATOM 2331 N N . LYS A 1 294 ? -18.520 -44.244 7.353 1.00 75.69 294 LYS A N 1
ATOM 2332 C CA . LYS A 1 294 ? -17.434 -43.636 6.584 1.00 75.69 294 LYS A CA 1
ATOM 2333 C C . LYS A 1 294 ? -17.503 -42.109 6.624 1.00 75.69 294 LYS A C 1
ATOM 2335 O O . LYS A 1 294 ? -16.487 -41.477 6.873 1.00 75.69 294 LYS A O 1
ATOM 2340 N N . GLU A 1 295 ? -18.688 -41.535 6.437 1.00 78.38 295 GLU A N 1
ATOM 2341 C CA . GLU A 1 295 ? -18.904 -40.088 6.476 1.00 78.38 295 GLU A CA 1
ATOM 2342 C C . GLU A 1 295 ? -18.520 -39.506 7.844 1.00 78.38 295 GLU A C 1
ATOM 2344 O O . GLU A 1 295 ? -17.776 -38.532 7.902 1.00 78.38 295 GLU A O 1
ATOM 2349 N N . LEU A 1 296 ? -18.911 -40.154 8.951 1.00 79.06 296 LEU A N 1
ATOM 2350 C CA . LEU A 1 296 ? -18.444 -39.762 10.284 1.00 79.06 296 LEU A CA 1
ATOM 2351 C C . LEU A 1 296 ? -16.926 -39.974 10.455 1.00 79.06 296 LEU A C 1
ATOM 2353 O O . LEU A 1 296 ? -16.256 -39.128 11.042 1.00 79.06 296 LEU A O 1
ATOM 2357 N N . SER A 1 297 ? -16.363 -41.059 9.916 1.00 78.81 297 SER A N 1
ATOM 2358 C CA . SER A 1 297 ? -14.916 -41.317 9.953 1.00 78.81 297 SER A CA 1
ATOM 2359 C C . SER A 1 297 ? -14.092 -40.266 9.201 1.00 78.81 297 SER A C 1
ATOM 2361 O O . SER A 1 297 ? -12.962 -40.010 9.607 1.00 78.81 297 SER A O 1
ATOM 2363 N N . ASP A 1 298 ? -14.630 -39.654 8.142 1.00 74.44 298 ASP A N 1
ATOM 2364 C CA . ASP A 1 298 ? -13.968 -38.575 7.393 1.00 74.44 298 ASP A CA 1
ATOM 2365 C C . ASP A 1 298 ? -13.946 -37.242 8.189 1.00 74.44 298 ASP A C 1
ATOM 2367 O O . ASP A 1 298 ? -13.159 -36.346 7.874 1.00 74.44 298 ASP A O 1
ATOM 2371 N N . PHE A 1 299 ? -14.765 -37.108 9.247 1.00 68.88 299 PHE A N 1
ATOM 2372 C CA . PHE A 1 299 ? -14.782 -35.954 10.163 1.00 68.88 299 PHE A CA 1
ATOM 2373 C C . PHE A 1 299 ? -13.991 -36.154 11.467 1.00 68.88 299 PHE A C 1
ATOM 2375 O O . PHE A 1 299 ? -13.725 -35.170 12.162 1.00 68.88 299 PHE A O 1
ATOM 2382 N N . LEU A 1 300 ? -13.637 -37.390 11.832 1.00 78.00 300 LEU A N 1
ATOM 2383 C CA . LEU A 1 300 ? -13.047 -37.719 13.135 1.00 78.00 300 LEU A CA 1
ATOM 2384 C C . LEU A 1 300 ? -11.523 -37.950 13.075 1.00 78.00 300 LEU A C 1
ATOM 2386 O O . LEU A 1 300 ? -10.980 -38.296 12.026 1.00 78.00 300 LEU A O 1
ATOM 2390 N N . PRO A 1 301 ? -10.794 -37.776 14.198 1.00 74.62 301 PRO A N 1
ATOM 2391 C CA . PRO A 1 301 ? -9.369 -38.090 14.262 1.00 74.62 301 PRO A CA 1
ATOM 2392 C C . PRO A 1 301 ? -9.077 -39.564 13.953 1.00 74.62 301 PRO A C 1
ATOM 2394 O O . PRO A 1 301 ? -9.780 -40.457 14.419 1.00 74.62 301 PRO A O 1
ATOM 2397 N N . SER A 1 302 ? -7.963 -39.841 13.271 1.00 72.31 302 SER A N 1
ATOM 2398 C CA . SER A 1 302 ? -7.570 -41.192 12.828 1.00 72.31 302 SER A CA 1
ATOM 2399 C C . SER A 1 302 ? -7.224 -42.192 13.947 1.00 72.31 302 SER A C 1
ATOM 2401 O O . SER A 1 302 ? -6.779 -43.300 13.656 1.00 72.31 302 SER A O 1
ATOM 2403 N N . TRP A 1 303 ? -7.359 -41.799 15.216 1.00 77.38 303 TRP A N 1
ATOM 2404 C CA . TRP A 1 303 ? -7.241 -42.678 16.382 1.00 77.38 303 TRP A CA 1
ATOM 2405 C C . TRP A 1 303 ? -8.598 -43.189 16.893 1.00 77.38 303 TRP A C 1
ATOM 2407 O O . TRP A 1 303 ? -8.618 -44.129 17.687 1.00 77.38 303 TRP A O 1
ATOM 2417 N N . VAL A 1 304 ? -9.718 -42.606 16.447 1.00 81.88 304 VAL A N 1
ATOM 2418 C CA . VAL A 1 304 ? -11.065 -43.077 16.795 1.00 81.88 304 VAL A CA 1
ATOM 2419 C C . VAL A 1 304 ? -11.356 -44.362 16.020 1.00 81.88 304 VAL A C 1
ATOM 2421 O O . VAL A 1 304 ? -11.200 -44.412 14.800 1.00 81.88 304 VAL A O 1
ATOM 2424 N N . ASN A 1 305 ? -11.758 -45.421 16.722 1.00 85.19 305 ASN A N 1
ATOM 2425 C CA . ASN A 1 305 ? -11.967 -46.737 16.120 1.00 85.19 305 ASN A CA 1
ATOM 2426 C C . ASN A 1 305 ? -13.410 -46.950 15.609 1.00 85.19 305 ASN A C 1
ATOM 2428 O O . ASN A 1 305 ? -14.330 -46.193 15.920 1.00 85.19 305 ASN A O 1
ATOM 2432 N N . GLN A 1 306 ? -13.610 -48.002 14.807 1.00 80.12 306 GLN A N 1
ATOM 2433 C CA . GLN A 1 306 ? -14.909 -48.357 14.212 1.00 80.12 306 GLN A CA 1
ATOM 2434 C C . GLN A 1 306 ? -16.020 -48.576 15.255 1.00 80.12 306 GLN A C 1
ATOM 2436 O O . GLN A 1 306 ? -17.159 -48.172 15.018 1.00 80.12 306 GLN A O 1
ATOM 2441 N N . ASP A 1 307 ? -15.698 -49.145 16.419 1.00 79.81 307 ASP A N 1
ATOM 2442 C CA . ASP A 1 307 ? -16.670 -49.391 17.490 1.00 79.81 307 ASP A CA 1
ATOM 2443 C C . ASP A 1 307 ? -17.108 -48.082 18.167 1.00 79.81 307 ASP A C 1
ATOM 2445 O O . ASP A 1 307 ? -18.288 -47.893 18.458 1.00 79.81 307 ASP A O 1
ATOM 2449 N N . GLN A 1 308 ? -16.184 -47.131 18.343 1.00 80.50 308 GLN A N 1
ATOM 2450 C CA . GLN A 1 308 ? -16.477 -45.772 18.805 1.00 80.50 308 GLN A CA 1
ATOM 2451 C C . GLN A 1 308 ? -17.319 -45.002 17.779 1.00 80.50 308 GLN A C 1
ATOM 2453 O O . GLN A 1 308 ? -18.307 -44.382 18.161 1.00 80.50 308 GLN A O 1
ATOM 2458 N N . ILE A 1 309 ? -16.990 -45.080 16.484 1.00 83.12 309 ILE A N 1
ATOM 2459 C CA . ILE A 1 309 ? -17.784 -44.479 15.393 1.00 83.12 309 ILE A CA 1
ATOM 2460 C C . ILE A 1 309 ? -19.218 -45.031 15.404 1.00 83.12 309 ILE A C 1
ATOM 2462 O O . ILE A 1 309 ? -20.181 -44.265 15.335 1.00 83.12 309 ILE A O 1
ATOM 2466 N N . GLN A 1 310 ? -19.379 -46.348 15.557 1.00 83.81 310 GLN A N 1
ATOM 2467 C CA . GLN A 1 310 ? -20.693 -46.981 15.669 1.00 83.81 310 GLN A CA 1
ATOM 2468 C C . GLN A 1 310 ? -21.423 -46.572 16.960 1.00 83.81 310 GLN A C 1
ATOM 2470 O O . GLN A 1 310 ? -22.610 -46.263 16.908 1.00 83.81 310 GLN A O 1
ATOM 2475 N N . GLY A 1 311 ? -20.732 -46.500 18.102 1.00 81.06 311 GLY A N 1
ATOM 2476 C CA . GLY A 1 311 ? -21.304 -46.042 19.373 1.00 81.06 311 GLY A CA 1
ATOM 2477 C C . GLY A 1 311 ? -21.777 -44.584 19.340 1.00 81.06 311 GLY A C 1
ATOM 2478 O O . GLY A 1 311 ? -22.853 -44.275 19.852 1.00 81.06 311 GLY A O 1
ATOM 2479 N N . LEU A 1 312 ? -21.027 -43.699 18.674 1.00 83.25 312 LEU A N 1
ATOM 2480 C CA . LEU A 1 312 ? -21.414 -42.305 18.444 1.00 83.25 312 LEU A CA 1
ATOM 2481 C C . LEU A 1 312 ? -22.711 -42.224 17.627 1.00 83.25 312 LEU A C 1
ATOM 2483 O O . LEU A 1 312 ? -23.650 -41.557 18.060 1.00 83.25 312 LEU A O 1
ATOM 2487 N N . LEU A 1 313 ? -22.788 -42.958 16.511 1.00 82.69 313 LEU A N 1
ATOM 2488 C CA . LEU A 1 313 ? -23.974 -43.011 15.645 1.00 82.69 313 LEU A CA 1
ATOM 2489 C C . LEU A 1 313 ? -25.193 -43.648 16.335 1.00 82.69 313 LEU A C 1
ATOM 2491 O O . LEU A 1 313 ? -26.317 -43.211 16.106 1.00 82.69 313 LEU A O 1
ATOM 2495 N N . MET A 1 314 ? -24.999 -44.633 17.218 1.00 80.25 314 MET A N 1
ATOM 2496 C CA . MET A 1 314 ? -26.088 -45.165 18.052 1.00 80.25 314 MET A CA 1
ATOM 2497 C C . MET A 1 314 ? -26.590 -44.119 19.062 1.00 80.25 314 MET A C 1
ATOM 2499 O O . MET A 1 314 ? -27.792 -44.016 19.291 1.00 80.25 314 MET A O 1
ATOM 2503 N N . SER A 1 315 ? -25.690 -43.318 19.648 1.00 76.31 315 SER A N 1
ATOM 2504 C CA . SER A 1 315 ? -26.034 -42.299 20.657 1.00 76.31 315 SER A CA 1
ATOM 2505 C C . SER A 1 315 ? -26.781 -41.075 20.104 1.00 76.31 315 SER A C 1
ATOM 2507 O O . SER A 1 315 ? -27.400 -40.338 20.867 1.00 76.31 315 SER A O 1
ATOM 2509 N N . SER A 1 316 ? -26.716 -40.858 18.789 1.00 76.94 316 SER A N 1
ATOM 2510 C CA . SER A 1 316 ? -27.259 -39.699 18.064 1.00 76.94 316 SER A CA 1
ATOM 2511 C C . SER A 1 316 ? -28.468 -40.025 17.179 1.00 76.94 316 SER A C 1
ATOM 2513 O O . SER A 1 316 ? -28.907 -39.179 16.404 1.00 76.94 316 SER A O 1
ATOM 2515 N N . GLY A 1 317 ? -28.977 -41.262 17.216 1.00 77.38 317 GLY A N 1
ATOM 2516 C CA . GLY A 1 317 ? -30.028 -41.701 16.292 1.00 77.38 317 GLY A CA 1
ATOM 2517 C C . GLY A 1 317 ? -29.590 -41.734 14.819 1.00 77.38 317 GLY A C 1
ATOM 2518 O O . GLY A 1 317 ? -30.422 -41.629 13.922 1.00 77.38 317 GLY A O 1
ATOM 2519 N N . GLY A 1 318 ? -28.288 -41.871 14.555 1.00 70.44 318 GLY A N 1
ATOM 2520 C CA . GLY A 1 318 ? -27.711 -41.922 13.212 1.00 70.44 318 GLY A CA 1
ATOM 2521 C C . GLY A 1 318 ? -27.384 -40.564 12.585 1.00 70.44 318 GLY A C 1
ATOM 2522 O O . GLY A 1 318 ? -26.839 -40.549 11.481 1.00 70.44 318 GLY A O 1
ATOM 2523 N N . ASP A 1 319 ? -27.652 -39.433 13.249 1.00 77.44 319 ASP A N 1
ATOM 2524 C CA . ASP A 1 319 ? -27.246 -38.120 12.732 1.00 77.44 319 ASP A CA 1
ATOM 2525 C C . ASP A 1 319 ? -25.715 -37.962 12.824 1.00 77.44 319 ASP A C 1
ATOM 2527 O O . ASP A 1 319 ? -25.124 -37.862 13.905 1.00 77.44 319 ASP A O 1
ATOM 2531 N N . VAL A 1 320 ? -25.053 -37.946 11.664 1.00 75.38 320 VAL A N 1
ATOM 2532 C CA . VAL A 1 320 ? -23.593 -37.814 11.523 1.00 75.38 320 VAL A CA 1
ATOM 2533 C C . VAL A 1 320 ? -23.077 -36.488 12.100 1.00 75.38 320 VAL A C 1
ATOM 2535 O O . VAL A 1 320 ? -22.011 -36.459 12.717 1.00 75.38 320 VAL A O 1
ATOM 2538 N N . VAL A 1 321 ? -23.827 -35.392 11.963 1.00 66.44 321 VAL A N 1
ATOM 2539 C CA . VAL A 1 321 ? -23.420 -34.060 12.437 1.00 66.44 321 VAL A CA 1
ATOM 2540 C C . VAL A 1 321 ? -23.604 -33.937 13.947 1.00 66.44 321 VAL A C 1
ATOM 2542 O O . VAL A 1 321 ? -22.704 -33.440 14.626 1.00 66.44 321 VAL A O 1
ATOM 2545 N N . GLN A 1 322 ? -24.701 -34.456 14.503 1.00 73.00 322 GLN A N 1
ATOM 2546 C CA . GLN A 1 322 ? -24.886 -34.539 15.954 1.00 73.00 322 GLN A CA 1
ATOM 2547 C C . GLN A 1 322 ? -23.840 -35.469 16.593 1.00 73.00 322 GLN A C 1
ATOM 2549 O O . GLN A 1 322 ? -23.298 -35.144 17.650 1.00 73.00 322 GLN A O 1
ATOM 2554 N N . SER A 1 323 ? -23.486 -36.574 15.924 1.00 79.81 323 SER A N 1
ATOM 2555 C CA . SER A 1 323 ? -22.401 -37.479 16.340 1.00 79.81 323 SER A CA 1
ATOM 2556 C C . SER A 1 323 ? -21.049 -36.767 16.413 1.00 79.81 323 SER A C 1
ATOM 2558 O O . SER A 1 323 ? -20.350 -36.869 17.423 1.00 79.81 323 SER A O 1
ATOM 2560 N N . ALA A 1 324 ? -20.690 -36.027 15.357 1.00 72.75 324 ALA A N 1
ATOM 2561 C CA . ALA A 1 324 ? -19.439 -35.280 15.283 1.00 72.75 324 ALA A CA 1
ATOM 2562 C C . ALA A 1 324 ? -19.394 -34.133 16.307 1.00 72.75 324 ALA A C 1
ATOM 2564 O O . ALA A 1 324 ? -18.391 -33.986 17.004 1.00 72.75 324 ALA A O 1
ATOM 2565 N N . SER A 1 325 ? -20.483 -33.365 16.459 1.00 73.12 325 SER A N 1
ATOM 2566 C CA . SER A 1 325 ? -20.573 -32.302 17.473 1.00 73.12 325 SER A CA 1
ATOM 2567 C C . SER A 1 325 ? -20.383 -32.879 18.873 1.00 73.12 325 SER A C 1
ATOM 2569 O O . SER A 1 325 ? -19.456 -32.491 19.576 1.00 73.12 325 SER A O 1
ATOM 2571 N N . ALA A 1 326 ? -21.166 -33.895 19.247 1.00 74.44 326 ALA A N 1
ATOM 2572 C CA . ALA A 1 326 ? -21.075 -34.506 20.570 1.00 74.44 326 ALA A CA 1
ATOM 2573 C C . ALA A 1 326 ? -19.702 -35.155 20.843 1.00 74.44 326 ALA A C 1
ATOM 2575 O O . ALA A 1 326 ? -19.276 -35.226 21.994 1.00 74.44 326 ALA A O 1
ATOM 2576 N N . PHE A 1 327 ? -18.985 -35.634 19.817 1.00 84.69 327 PHE A N 1
ATOM 2577 C CA . PHE A 1 327 ? -17.589 -36.056 19.962 1.00 84.69 327 PHE A CA 1
ATOM 2578 C C . PHE A 1 327 ? -16.665 -34.874 20.291 1.00 84.69 327 PHE A C 1
ATOM 2580 O O . PHE A 1 327 ? -15.994 -34.906 21.321 1.00 84.69 327 PHE A O 1
ATOM 2587 N N . PHE A 1 328 ? -16.648 -33.825 19.463 1.00 76.44 328 PHE A N 1
ATOM 2588 C CA . PHE A 1 328 ? -15.723 -32.700 19.647 1.00 76.44 328 PHE A CA 1
ATOM 2589 C C . PHE A 1 328 ? -16.030 -31.850 20.883 1.00 76.44 328 PHE A C 1
ATOM 2591 O O . PHE A 1 328 ? -15.120 -31.250 21.451 1.00 76.44 328 PHE A O 1
ATOM 2598 N N . GLU A 1 329 ? -17.282 -31.826 21.336 1.00 77.25 329 GLU A N 1
ATOM 2599 C CA . GLU A 1 329 ? -17.652 -31.204 22.605 1.00 77.25 329 GLU A CA 1
ATOM 2600 C C . GLU A 1 329 ? -17.130 -32.010 23.798 1.00 77.25 329 GLU A C 1
ATOM 2602 O O . GLU A 1 329 ? -16.491 -31.428 24.666 1.00 77.25 329 GLU A O 1
ATOM 2607 N N . ARG A 1 330 ? -17.251 -33.346 23.794 1.00 76.56 330 ARG A N 1
ATOM 2608 C CA . ARG A 1 330 ? -16.638 -34.187 24.840 1.00 76.56 330 ARG A CA 1
ATOM 2609 C C . ARG A 1 330 ? -15.109 -34.121 24.844 1.00 76.56 330 ARG A C 1
ATOM 2611 O O . ARG A 1 330 ? -14.527 -34.096 25.920 1.00 76.56 330 ARG A O 1
ATOM 2618 N N . GLU A 1 331 ? -14.460 -34.049 23.680 1.00 76.19 331 GLU A N 1
ATOM 2619 C CA . GLU A 1 331 ? -13.005 -33.827 23.588 1.00 76.19 331 GLU A CA 1
ATOM 2620 C C . GLU A 1 331 ? -12.594 -32.455 24.145 1.00 76.19 331 GLU A C 1
ATOM 2622 O O . GLU A 1 331 ? -11.618 -32.369 24.886 1.00 76.19 331 GLU A O 1
ATOM 2627 N N . ARG A 1 332 ? -13.345 -31.384 23.839 1.00 65.69 332 ARG A N 1
ATOM 2628 C CA . ARG A 1 332 ? -13.141 -30.049 24.433 1.00 65.69 332 ARG A CA 1
ATOM 2629 C C . ARG A 1 332 ? -13.281 -30.109 25.951 1.00 65.69 332 ARG A C 1
ATOM 2631 O O . ARG A 1 332 ? -12.391 -29.639 26.651 1.00 65.69 332 ARG A O 1
ATOM 2638 N N . ASP A 1 333 ? -14.366 -30.693 26.445 1.00 70.62 333 ASP A N 1
ATOM 2639 C CA . ASP A 1 333 ? -14.694 -30.706 27.871 1.00 70.62 333 ASP A CA 1
ATOM 2640 C C . ASP A 1 333 ? -13.669 -31.548 28.655 1.00 70.62 333 ASP A C 1
ATOM 2642 O O . ASP A 1 333 ? -13.141 -31.093 29.668 1.00 70.62 333 ASP A O 1
ATOM 2646 N N . PHE A 1 334 ? -13.258 -32.704 28.118 1.00 68.94 334 PHE A N 1
ATOM 2647 C CA . PHE A 1 334 ? -12.147 -33.507 28.643 1.00 68.94 334 PHE A CA 1
ATOM 2648 C C . PHE A 1 334 ? -10.809 -32.747 28.628 1.00 68.94 334 PHE A C 1
ATOM 2650 O O . PHE A 1 334 ? -10.035 -32.821 29.584 1.00 68.94 334 PHE A O 1
ATOM 2657 N N . PHE A 1 335 ? -10.527 -31.979 27.570 1.00 59.00 335 PHE A N 1
ATOM 2658 C CA . PHE A 1 335 ? -9.327 -31.144 27.491 1.00 59.00 335 PHE A CA 1
ATOM 2659 C C . PHE A 1 335 ? -9.365 -29.986 28.503 1.00 59.00 335 PHE A C 1
ATOM 2661 O O . PHE A 1 335 ? -8.326 -29.627 29.063 1.00 59.00 335 PHE A O 1
ATOM 2668 N N . GLU A 1 336 ? -10.537 -29.417 28.790 1.00 63.84 336 GLU A N 1
ATOM 2669 C CA . GLU A 1 336 ? -10.715 -28.393 29.823 1.00 63.84 336 GLU A CA 1
ATOM 2670 C C . GLU A 1 336 ? -10.581 -28.981 31.241 1.00 63.84 336 GLU A C 1
ATOM 2672 O O . GLU A 1 336 ? -9.850 -28.408 32.053 1.00 63.84 336 GLU A O 1
ATOM 2677 N N . GLU A 1 337 ? -11.141 -30.162 31.528 1.00 67.25 337 GLU A N 1
ATOM 2678 C CA . GLU A 1 337 ? -10.941 -30.877 32.803 1.00 67.25 337 GLU A CA 1
ATOM 2679 C C . GLU A 1 337 ? -9.468 -31.269 33.031 1.00 67.25 337 GLU A C 1
ATOM 2681 O O . GLU A 1 337 ? -8.898 -30.988 34.093 1.00 67.25 337 GLU A O 1
ATOM 2686 N N . ALA A 1 338 ? -8.807 -31.843 32.019 1.00 56.69 338 ALA A N 1
ATOM 2687 C CA . ALA A 1 338 ? -7.401 -32.247 32.088 1.00 56.69 338 ALA A CA 1
ATOM 2688 C C . ALA A 1 338 ? -6.444 -31.060 32.327 1.00 56.69 338 ALA A C 1
ATOM 2690 O O . ALA A 1 338 ? -5.417 -31.207 32.996 1.00 56.69 338 ALA A O 1
ATOM 2691 N N . ASN A 1 339 ? -6.784 -29.865 31.829 1.00 49.50 339 ASN A N 1
ATOM 2692 C CA . ASN A 1 339 ? -6.038 -28.639 32.126 1.00 49.50 339 ASN A CA 1
ATOM 2693 C C . ASN A 1 339 ? -6.454 -28.001 33.468 1.00 49.50 339 ASN A C 1
ATOM 2695 O O . ASN A 1 339 ? -5.603 -27.435 34.160 1.00 49.50 339 ASN A O 1
ATOM 2699 N N . GLY A 1 340 ? -7.720 -28.131 33.880 1.00 45.28 340 GLY A N 1
ATOM 2700 C CA . GLY A 1 340 ? -8.237 -27.648 35.165 1.00 45.28 340 GLY A CA 1
ATOM 2701 C C . GLY A 1 340 ? -7.627 -28.359 36.379 1.00 45.28 340 GLY A C 1
ATOM 2702 O O . GLY A 1 340 ? -7.326 -27.713 37.386 1.00 45.28 340 GLY A O 1
ATOM 2703 N N . SER A 1 341 ? -7.339 -29.660 36.258 1.00 41.91 341 SER A N 1
ATOM 2704 C CA . SER A 1 341 ? -6.787 -30.506 37.333 1.00 41.91 341 SER A CA 1
ATOM 2705 C C . SER A 1 341 ? -5.427 -30.055 37.902 1.00 41.91 341 SER A C 1
ATOM 2707 O O . SER A 1 341 ? -4.992 -30.584 38.924 1.00 41.91 341 SER A O 1
ATOM 2709 N N . ASN A 1 342 ? -4.733 -29.093 37.283 1.00 40.59 342 ASN A N 1
ATOM 2710 C CA . ASN A 1 342 ? -3.406 -28.630 37.713 1.00 40.59 342 ASN A CA 1
ATOM 2711 C C . ASN A 1 342 ? -3.417 -27.445 38.708 1.00 40.59 342 ASN A C 1
ATOM 2713 O O . ASN A 1 342 ? -2.363 -26.856 38.953 1.00 40.59 342 ASN A O 1
ATOM 2717 N N . ASN A 1 343 ? -4.571 -27.071 39.282 1.00 36.41 343 ASN A N 1
ATOM 2718 C CA . ASN A 1 343 ? -4.686 -25.876 40.141 1.00 36.41 343 ASN A CA 1
ATOM 2719 C C . ASN A 1 343 ? -5.274 -26.081 41.553 1.00 36.41 343 ASN A C 1
ATOM 2721 O O . ASN A 1 343 ? -5.453 -25.100 42.279 1.00 36.41 343 ASN A O 1
ATOM 2725 N N . GLU A 1 344 ? -5.503 -27.317 42.003 1.00 30.53 344 GLU A N 1
ATOM 2726 C CA . GLU A 1 344 ? -5.863 -27.583 43.404 1.00 30.53 344 GLU A CA 1
ATOM 2727 C C . GLU A 1 344 ? -4.620 -27.858 44.268 1.00 30.53 344 GLU A C 1
ATOM 2729 O O . GLU A 1 344 ? -3.969 -28.898 44.170 1.00 30.53 344 GLU A O 1
ATOM 2734 N N . LYS A 1 345 ? -4.302 -26.929 45.179 1.00 31.80 345 LYS A N 1
ATOM 2735 C CA . LYS A 1 345 ? -3.440 -27.234 46.331 1.00 31.80 345 LYS A CA 1
ATOM 2736 C C . LYS A 1 345 ? -4.284 -27.945 47.394 1.00 31.80 345 LYS A C 1
ATOM 2738 O O . LYS A 1 345 ? -5.283 -27.357 47.816 1.00 31.80 345 LYS A O 1
ATOM 2743 N N . PRO A 1 346 ? -3.879 -29.122 47.905 1.00 30.48 346 PRO A N 1
ATOM 2744 C CA . PRO A 1 346 ? -4.617 -29.778 48.975 1.00 30.48 346 PRO A CA 1
ATOM 2745 C C . PRO A 1 346 ? -4.623 -28.896 50.228 1.00 30.48 346 PRO A C 1
ATOM 2747 O O . PRO A 1 346 ? -3.573 -28.451 50.701 1.00 30.48 346 PRO A O 1
ATOM 2750 N N . LYS A 1 347 ? -5.813 -28.641 50.779 1.00 29.03 347 LYS A N 1
ATOM 2751 C CA . LYS A 1 347 ? -5.948 -28.022 52.102 1.00 29.03 347 LYS A CA 1
ATOM 2752 C C . LYS A 1 347 ? -5.497 -29.025 53.158 1.00 29.03 347 LYS A C 1
ATOM 2754 O O . LYS A 1 347 ? -5.914 -30.179 53.141 1.00 29.03 347 LYS A O 1
ATOM 2759 N N . SER A 1 348 ? -4.677 -28.570 54.098 1.00 29.23 348 SER A N 1
ATOM 2760 C CA . SER A 1 348 ? -4.296 -29.350 55.273 1.00 29.23 348 SER A CA 1
ATOM 2761 C C . SER A 1 348 ? -5.526 -29.649 56.134 1.00 29.23 348 SER A C 1
ATOM 2763 O O . SER A 1 348 ? -6.098 -28.731 56.724 1.00 29.23 348 SER A O 1
ATOM 2765 N N . VAL A 1 349 ? -5.903 -30.923 56.224 1.00 29.06 349 VAL A N 1
ATOM 2766 C CA . VAL A 1 349 ? -6.827 -31.443 57.240 1.00 29.06 349 VAL A CA 1
ATOM 2767 C C . VAL A 1 349 ? -5.989 -32.149 58.303 1.00 29.06 349 VAL A C 1
ATOM 2769 O O . VAL A 1 349 ? -5.036 -32.856 57.975 1.00 29.06 349 VAL A O 1
ATOM 2772 N N . GLU A 1 350 ? -6.297 -31.909 59.575 1.00 26.77 350 GLU A N 1
ATOM 2773 C CA . GLU A 1 350 ? -5.531 -32.462 60.692 1.00 26.77 350 GLU A CA 1
ATOM 2774 C C . GLU A 1 350 ? -5.709 -33.979 60.820 1.00 26.77 350 GLU A C 1
ATOM 2776 O O . GLU A 1 350 ? -6.789 -34.528 60.595 1.00 26.77 350 GLU A O 1
ATOM 2781 N N . ILE A 1 351 ? -4.640 -34.656 61.241 1.00 28.73 351 ILE A N 1
ATOM 2782 C CA . ILE A 1 351 ? -4.660 -36.089 61.529 1.00 28.73 351 ILE A CA 1
ATOM 2783 C C . ILE A 1 351 ? -5.529 -36.341 62.765 1.00 28.73 351 ILE A C 1
ATOM 2785 O O . ILE A 1 351 ? -5.270 -35.797 63.841 1.00 28.73 351 ILE A O 1
ATOM 2789 N N . ARG A 1 352 ? -6.483 -37.266 62.644 1.00 25.70 352 ARG A N 1
ATOM 2790 C CA . ARG A 1 352 ? -6.938 -38.082 63.775 1.00 25.70 352 ARG A CA 1
ATOM 2791 C C . ARG A 1 352 ? -6.682 -39.555 63.475 1.00 25.70 352 ARG A C 1
ATOM 2793 O O . ARG A 1 352 ? -6.631 -39.972 62.323 1.00 25.70 352 ARG A O 1
ATOM 2800 N N . THR A 1 353 ? -6.381 -40.276 64.543 1.00 24.41 353 THR A N 1
ATOM 2801 C CA . THR A 1 353 ? -5.726 -41.588 64.568 1.00 24.41 353 THR A CA 1
ATOM 2802 C C . THR A 1 353 ? -6.736 -42.738 64.626 1.00 24.41 353 THR A C 1
ATOM 2804 O O . THR A 1 353 ? -7.940 -42.491 64.674 1.00 24.41 353 THR A O 1
ATOM 2807 N N . SER A 1 354 ? -6.215 -43.967 64.751 1.00 25.36 354 SER A N 1
ATOM 2808 C CA . SER A 1 354 ? -6.897 -45.214 65.153 1.00 25.36 354 SER A CA 1
ATOM 2809 C C . SER A 1 354 ? -7.895 -45.833 64.144 1.00 25.36 354 SER A C 1
ATOM 2811 O O . SER A 1 354 ? -8.675 -45.119 63.529 1.00 25.36 354 SER A O 1
ATOM 2813 N N . ASP A 1 355 ? -7.930 -47.160 63.939 1.00 24.23 355 ASP A N 1
ATOM 2814 C CA . ASP A 1 355 ? -6.968 -48.193 64.379 1.00 24.23 355 ASP A CA 1
ATOM 2815 C C . ASP A 1 355 ? -7.072 -49.523 63.597 1.00 24.23 355 ASP A C 1
ATOM 2817 O O . ASP A 1 355 ? -8.100 -49.810 62.999 1.00 24.23 355 ASP A O 1
ATOM 2821 N N . LEU A 1 356 ? -5.991 -50.316 63.694 1.00 26.48 356 LEU A N 1
ATOM 2822 C CA . LEU A 1 356 ? -5.886 -51.796 63.749 1.00 26.48 356 LEU A CA 1
ATOM 2823 C C . LEU A 1 356 ? -6.673 -52.730 62.787 1.00 26.48 356 LEU A C 1
ATOM 2825 O O . LEU A 1 356 ? -7.887 -52.667 62.648 1.00 26.48 356 LEU A O 1
ATOM 2829 N N . GLY A 1 357 ? -5.961 -53.763 62.301 1.00 25.31 357 GLY A N 1
ATOM 2830 C CA . GLY A 1 357 ? -6.516 -55.005 61.722 1.00 25.31 357 GLY A CA 1
ATOM 2831 C C . GLY A 1 357 ? -6.027 -55.275 60.288 1.00 25.31 357 GLY A C 1
ATOM 2832 O O . GLY A 1 357 ? -6.525 -54.657 59.359 1.00 25.31 357 GLY A O 1
ATOM 2833 N N . SER A 1 358 ? -4.961 -56.037 60.002 1.00 25.88 358 SER A N 1
ATOM 2834 C CA . SER A 1 358 ? -4.704 -57.477 60.250 1.00 25.88 358 SER A CA 1
ATOM 2835 C C . SER A 1 358 ? -5.704 -58.421 59.556 1.00 25.88 358 SER A C 1
ATOM 2837 O O . SER A 1 358 ? -6.899 -58.270 59.773 1.00 25.88 358 SER A O 1
ATOM 2839 N N . SER A 1 359 ? -5.315 -59.468 58.817 1.00 24.81 359 SER A N 1
ATOM 2840 C CA . SER A 1 359 ? -3.982 -59.945 58.385 1.00 24.81 359 SER A CA 1
ATOM 2841 C C . SER A 1 359 ? -4.137 -61.211 57.521 1.00 24.81 359 SER A C 1
ATOM 2843 O O . SER A 1 359 ? -5.063 -61.970 57.788 1.00 24.81 359 SER A O 1
ATOM 2845 N N . ALA A 1 360 ? -3.136 -61.516 56.680 1.00 28.75 360 ALA A N 1
ATOM 2846 C CA . ALA A 1 360 ? -2.791 -62.882 56.230 1.00 28.75 360 ALA A CA 1
ATOM 2847 C C . ALA A 1 360 ? -3.772 -63.574 55.220 1.00 28.75 360 ALA A C 1
ATOM 2849 O O . ALA A 1 360 ? -4.954 -63.259 55.183 1.00 28.75 360 ALA A O 1
ATOM 2850 N N . ASP A 1 361 ? -3.354 -64.513 54.352 1.00 26.77 361 ASP A N 1
ATOM 2851 C CA . ASP A 1 361 ? -1.981 -64.972 54.074 1.00 26.77 361 ASP A CA 1
ATOM 2852 C C . ASP A 1 361 ? -1.783 -65.713 52.722 1.00 26.77 361 ASP A C 1
ATOM 2854 O O . ASP A 1 361 ? -2.728 -66.156 52.073 1.00 26.77 361 ASP A O 1
ATOM 2858 N N . THR A 1 362 ? -0.506 -65.989 52.433 1.00 27.30 362 THR A N 1
ATOM 2859 C CA . THR A 1 362 ? 0.082 -67.124 51.684 1.00 27.30 362 THR A CA 1
ATOM 2860 C C . THR A 1 362 ? 0.117 -67.194 50.147 1.00 27.30 362 THR A C 1
ATOM 2862 O O . THR A 1 362 ? -0.880 -67.353 49.451 1.00 27.30 362 THR A O 1
ATOM 2865 N N . SER A 1 363 ? 1.366 -67.372 49.684 1.00 26.22 363 SER A N 1
ATOM 2866 C CA . SER A 1 363 ? 1.851 -67.884 48.387 1.00 26.22 363 SER A CA 1
ATOM 2867 C C . SER A 1 363 ? 1.753 -66.941 47.165 1.00 26.22 363 SER A C 1
ATOM 2869 O O . SER A 1 363 ? 0.764 -66.246 46.987 1.00 26.22 363 SER A O 1
ATOM 2871 N N . SER A 1 364 ? 2.767 -66.849 46.289 1.00 30.23 364 SER A N 1
ATOM 2872 C CA . SER A 1 364 ? 3.960 -67.708 46.130 1.00 30.23 364 SER A CA 1
ATOM 2873 C C . SER A 1 364 ? 5.260 -66.967 45.753 1.00 30.23 364 SER A C 1
ATOM 2875 O O . SER A 1 364 ? 5.237 -66.095 44.892 1.00 30.23 364 SER A O 1
ATOM 2877 N N . GLN A 1 365 ? 6.385 -67.484 46.271 1.00 28.42 365 GLN A N 1
ATOM 2878 C CA . GLN A 1 365 ? 7.795 -67.227 45.903 1.00 28.42 365 GLN A CA 1
ATOM 2879 C C . GLN A 1 365 ? 8.432 -65.877 46.296 1.00 28.42 365 GLN A C 1
ATOM 2881 O O . GLN A 1 365 ? 7.863 -64.800 46.158 1.00 28.42 365 GLN A O 1
ATOM 2886 N N . GLN A 1 366 ? 9.661 -65.986 46.812 1.00 25.44 366 GLN A N 1
ATOM 2887 C CA . GLN A 1 366 ? 10.475 -64.940 47.436 1.00 25.44 366 GLN A CA 1
ATOM 2888 C C . GLN A 1 366 ? 11.929 -65.455 47.502 1.00 25.44 366 GLN A C 1
ATOM 2890 O O . GLN A 1 366 ? 12.093 -66.627 47.820 1.00 25.44 366 GLN A O 1
ATOM 2895 N N . GLU A 1 367 ? 12.946 -64.629 47.198 1.00 24.30 367 GLU A N 1
ATOM 2896 C CA . GLU A 1 367 ? 14.243 -64.511 47.921 1.00 24.30 367 GLU A CA 1
ATOM 2897 C C . GLU A 1 367 ? 15.272 -63.601 47.199 1.00 24.30 367 GLU A C 1
ATOM 2899 O O . GLU A 1 367 ? 15.023 -63.090 46.108 1.00 24.30 367 GLU A O 1
ATOM 2904 N N . VAL A 1 368 ? 16.372 -63.282 47.899 1.00 28.22 368 VAL A N 1
ATOM 2905 C CA . VAL A 1 368 ? 17.293 -62.128 47.735 1.00 28.22 368 VAL A CA 1
ATOM 2906 C C . VAL A 1 368 ? 18.601 -62.402 48.537 1.00 28.22 368 VAL A C 1
ATOM 2908 O O . VAL A 1 368 ? 18.581 -63.369 49.298 1.00 28.22 368 VAL A O 1
ATOM 2911 N N . PRO A 1 369 ? 19.714 -61.609 48.486 1.00 32.75 369 PRO A N 1
ATOM 2912 C CA . PRO A 1 369 ? 19.920 -60.287 47.857 1.00 32.75 369 PRO A CA 1
ATOM 2913 C C . PRO A 1 369 ? 21.264 -60.078 47.080 1.00 32.75 369 PRO A C 1
ATOM 2915 O O . PRO A 1 369 ? 22.179 -60.893 47.131 1.00 32.75 369 PRO A O 1
ATOM 2918 N N . SER A 1 370 ? 21.463 -58.843 46.581 1.00 21.47 370 SER A N 1
ATOM 2919 C CA . SER A 1 370 ? 22.730 -58.054 46.639 1.00 21.47 370 SER A CA 1
ATOM 2920 C C . SER A 1 370 ? 23.884 -58.236 45.618 1.00 21.47 370 SER A C 1
ATOM 2922 O O . SER A 1 370 ? 23.979 -59.223 44.901 1.00 21.47 370 SER A O 1
ATOM 2924 N N . PHE A 1 371 ? 24.800 -57.243 45.651 1.00 24.11 371 PHE A N 1
ATOM 2925 C CA . PHE A 1 371 ? 26.115 -57.125 44.977 1.00 24.11 371 PHE A CA 1
ATOM 2926 C C . PHE A 1 371 ? 26.117 -56.984 43.428 1.00 24.11 371 PHE A C 1
ATOM 2928 O O . PHE A 1 371 ? 25.141 -57.294 42.763 1.00 24.11 371 PHE A O 1
ATOM 2935 N N . SER A 1 372 ? 27.155 -56.418 42.783 1.00 25.17 372 SER A N 1
ATOM 2936 C CA . SER A 1 372 ? 28.487 -56.018 43.286 1.00 25.17 372 SER A CA 1
ATOM 2937 C C . SER A 1 372 ? 29.034 -54.693 42.725 1.00 25.17 372 SER A C 1
ATOM 2939 O O . SER A 1 372 ? 28.906 -54.419 41.535 1.00 25.17 372 SER A O 1
ATOM 2941 N N . GLN A 1 373 ? 29.809 -53.964 43.536 1.00 27.44 373 GLN A N 1
ATOM 2942 C CA . GLN A 1 373 ? 30.897 -53.110 43.028 1.00 27.44 373 GLN A CA 1
ATOM 2943 C C . GLN A 1 373 ? 32.053 -53.968 42.481 1.00 27.44 373 GLN A C 1
ATOM 2945 O O . GLN A 1 373 ? 32.300 -55.049 43.017 1.00 27.44 373 GLN A O 1
ATOM 2950 N N . LYS A 1 374 ? 32.891 -53.409 41.594 1.00 26.03 374 LYS A N 1
ATOM 2951 C CA . LYS A 1 374 ? 34.357 -53.498 41.769 1.00 26.03 374 LYS A CA 1
ATOM 2952 C C . LYS A 1 374 ? 35.124 -52.399 41.004 1.00 26.03 374 LYS A C 1
ATOM 2954 O O . LYS A 1 374 ? 34.730 -52.075 39.888 1.00 26.03 374 LYS A O 1
ATOM 2959 N N . PRO A 1 375 ? 36.200 -51.827 41.582 1.00 35.31 375 PRO A N 1
ATOM 2960 C CA . PRO A 1 375 ? 37.105 -50.893 40.909 1.00 35.31 375 PRO A CA 1
ATOM 2961 C C . PRO A 1 375 ? 38.393 -51.586 40.421 1.00 35.31 375 PRO A C 1
ATOM 2963 O O . PRO A 1 375 ? 38.645 -52.746 40.746 1.00 35.31 375 PRO A O 1
ATOM 2966 N N . MET A 1 376 ? 39.265 -50.828 39.749 1.00 23.36 376 MET A N 1
ATOM 2967 C CA . MET A 1 376 ? 40.719 -51.040 39.788 1.00 23.36 376 MET A CA 1
ATOM 2968 C C . MET A 1 376 ? 41.460 -49.701 39.913 1.00 23.36 376 MET A C 1
ATOM 2970 O O . MET A 1 376 ? 40.897 -48.638 39.653 1.00 23.36 376 MET A O 1
ATOM 2974 N N . GLU A 1 377 ? 42.701 -49.773 40.390 1.00 23.92 377 GLU A N 1
ATOM 2975 C CA . GLU A 1 377 ? 43.510 -48.642 40.854 1.00 23.92 377 GLU A CA 1
ATOM 2976 C C . GLU A 1 377 ? 44.606 -48.225 39.846 1.00 23.92 377 GLU A C 1
ATOM 2978 O O . GLU A 1 377 ? 44.678 -48.755 38.740 1.00 23.92 377 GLU A O 1
ATOM 2983 N N . HIS A 1 378 ? 45.518 -47.350 40.308 1.00 25.33 378 HIS A N 1
ATOM 2984 C CA . HIS A 1 378 ? 46.840 -47.031 39.736 1.00 25.33 378 HIS A CA 1
ATOM 2985 C C . HIS A 1 378 ? 46.849 -46.029 38.549 1.00 25.33 378 HIS A C 1
ATOM 2987 O O . HIS A 1 378 ? 46.022 -46.098 37.653 1.00 25.33 378 HIS A O 1
ATOM 2993 N N . SER A 1 379 ? 47.787 -45.070 38.451 1.00 23.72 379 SER A N 1
ATOM 2994 C CA . SER A 1 379 ? 48.789 -44.587 39.426 1.00 23.72 379 SER A CA 1
ATOM 2995 C C . SER A 1 379 ? 49.366 -43.209 39.023 1.00 23.72 379 SER A C 1
ATOM 2997 O O . SER A 1 379 ? 49.276 -42.800 37.872 1.00 23.72 379 SER A O 1
ATOM 2999 N N . ALA A 1 380 ? 50.076 -42.584 39.969 1.00 26.48 380 ALA A N 1
ATOM 3000 C CA . ALA A 1 380 ? 51.254 -41.729 39.760 1.00 26.48 380 ALA A CA 1
ATOM 3001 C C . ALA A 1 380 ? 51.136 -40.257 39.267 1.00 26.48 380 ALA A C 1
ATOM 3003 O O . ALA A 1 380 ? 51.148 -39.962 38.079 1.00 26.48 380 ALA A O 1
ATOM 3004 N N . LYS A 1 381 ? 51.398 -39.363 40.242 1.00 26.62 381 LYS A N 1
ATOM 3005 C CA . LYS A 1 381 ? 52.524 -38.385 40.282 1.00 26.62 381 LYS A CA 1
ATOM 3006 C C . LYS A 1 381 ? 52.341 -36.912 39.840 1.00 26.62 381 LYS A C 1
ATOM 3008 O O . LYS A 1 381 ? 52.315 -36.567 38.671 1.00 26.62 381 LYS A O 1
ATOM 3013 N N . LEU A 1 382 ? 52.490 -36.066 40.869 1.00 24.11 382 LEU A N 1
ATOM 3014 C CA . LEU A 1 382 ? 53.374 -34.888 40.990 1.00 24.11 382 LEU A CA 1
ATOM 3015 C C . LEU A 1 382 ? 53.264 -33.692 40.008 1.00 24.11 382 LEU A C 1
ATOM 3017 O O . LEU A 1 382 ? 53.816 -33.694 38.918 1.00 24.11 382 LEU A O 1
ATOM 3021 N N . VAL A 1 383 ? 52.741 -32.583 40.549 1.00 23.02 383 VAL A N 1
ATOM 3022 C CA . VAL A 1 383 ? 53.543 -31.447 41.078 1.00 23.02 383 VAL A CA 1
ATOM 3023 C C . VAL A 1 383 ? 54.586 -30.768 40.156 1.00 23.02 383 VAL A C 1
ATOM 3025 O O . VAL A 1 383 ? 55.629 -31.328 39.843 1.00 23.02 383 VAL A O 1
ATOM 3028 N N . ASN A 1 384 ? 54.374 -29.450 40.008 1.00 21.50 384 ASN A N 1
ATOM 3029 C CA . ASN A 1 384 ? 55.337 -28.346 39.827 1.00 21.50 384 ASN A CA 1
ATOM 3030 C C . ASN A 1 384 ? 55.866 -27.899 38.444 1.00 21.50 384 ASN A C 1
ATOM 3032 O O . ASN A 1 384 ? 56.425 -28.649 37.660 1.00 21.50 384 ASN A O 1
ATOM 3036 N N . LEU A 1 385 ? 55.865 -26.559 38.341 1.00 21.52 385 LEU A N 1
ATOM 3037 C CA . LEU A 1 385 ? 56.885 -25.668 37.765 1.00 21.52 385 LEU A CA 1
ATOM 3038 C C . LEU A 1 385 ? 57.127 -25.639 36.238 1.00 21.52 385 LEU A C 1
ATOM 3040 O O . LEU A 1 385 ? 57.700 -26.524 35.617 1.00 21.52 385 LEU A O 1
ATOM 3044 N N . THR A 1 386 ? 56.851 -24.447 35.696 1.00 22.00 386 THR A N 1
ATOM 3045 C CA . THR A 1 386 ? 57.672 -23.707 34.712 1.00 22.00 386 THR A CA 1
ATOM 3046 C C . THR A 1 386 ? 59.177 -24.052 34.776 1.00 22.00 386 THR A C 1
ATOM 3048 O O . THR A 1 386 ? 59.668 -24.137 35.906 1.00 22.00 386 THR A O 1
ATOM 3051 N N . PRO A 1 387 ? 59.970 -24.022 33.668 1.00 29.48 387 PRO A N 1
ATOM 3052 C CA . PRO A 1 387 ? 60.054 -22.781 32.871 1.00 29.48 387 PRO A CA 1
ATOM 3053 C C . PRO A 1 387 ? 60.558 -22.832 31.389 1.00 29.48 387 PRO A C 1
ATOM 3055 O O . PRO A 1 387 ? 61.524 -23.506 31.075 1.00 29.48 387 PRO A O 1
ATOM 3058 N N . VAL A 1 388 ? 60.015 -21.931 30.541 1.00 22.09 388 VAL A N 1
ATOM 3059 C CA . VAL A 1 388 ? 60.752 -20.906 29.732 1.00 22.09 388 VAL A CA 1
ATOM 3060 C C . VAL A 1 388 ? 61.812 -21.323 28.660 1.00 22.09 388 VAL A C 1
ATOM 3062 O O . VAL A 1 388 ? 62.556 -22.275 28.830 1.00 22.09 388 VAL A O 1
ATOM 3065 N N . ARG A 1 389 ? 62.015 -20.435 27.648 1.00 22.86 389 ARG A N 1
ATOM 3066 C CA . ARG A 1 389 ? 63.181 -20.325 26.703 1.00 22.86 389 ARG A CA 1
ATOM 3067 C C . ARG A 1 389 ? 63.244 -21.389 25.576 1.00 22.86 389 ARG A C 1
ATOM 3069 O O . ARG A 1 389 ? 62.694 -22.460 25.738 1.00 22.86 389 ARG A O 1
ATOM 3076 N N . MET A 1 390 ? 63.870 -21.191 24.398 1.00 24.47 390 MET A N 1
ATOM 3077 C CA . MET A 1 390 ? 64.585 -20.089 23.678 1.00 24.47 390 MET A CA 1
ATOM 3078 C C . MET A 1 390 ? 64.284 -20.244 22.154 1.00 24.47 390 MET A C 1
ATOM 3080 O O . MET A 1 390 ? 63.711 -21.261 21.796 1.00 24.47 390 MET A O 1
ATOM 3084 N N . LYS A 1 391 ? 64.615 -19.393 21.161 1.00 22.95 391 LYS A N 1
ATOM 3085 C CA . LYS A 1 391 ? 65.287 -18.076 20.924 1.00 22.95 391 LYS A CA 1
ATOM 3086 C C . LYS A 1 391 ? 64.714 -17.567 19.552 1.00 22.95 391 LYS A C 1
ATOM 3088 O O . LYS A 1 391 ? 63.934 -18.291 18.954 1.00 22.95 391 LYS A O 1
ATOM 3093 N N . SER A 1 392 ? 64.991 -16.394 18.969 1.00 25.36 392 SER A N 1
ATOM 3094 C CA . SER A 1 392 ? 66.146 -15.486 19.058 1.00 25.36 392 SER A CA 1
ATOM 3095 C C . SER A 1 392 ? 65.811 -14.011 18.764 1.00 25.36 392 SER A C 1
ATOM 3097 O O . SER A 1 392 ? 65.096 -13.730 17.816 1.00 25.36 392 SER A O 1
ATOM 3099 N N . ASN A 1 393 ? 66.441 -13.121 19.545 1.00 23.62 393 ASN A N 1
ATOM 3100 C CA . ASN A 1 393 ? 67.068 -11.820 19.209 1.00 23.62 393 ASN A CA 1
ATOM 3101 C C . ASN A 1 393 ? 66.358 -10.832 18.242 1.00 23.62 393 ASN A C 1
ATOM 3103 O O . ASN A 1 393 ? 66.032 -11.180 17.122 1.00 23.62 393 ASN A O 1
ATOM 3107 N N . GLN A 1 394 ? 66.075 -9.573 18.625 1.00 24.73 394 GLN A N 1
ATOM 3108 C CA . GLN A 1 394 ? 67.005 -8.465 18.993 1.00 24.73 394 GLN A CA 1
ATOM 3109 C C . GLN A 1 394 ? 67.899 -8.028 17.815 1.00 24.73 394 GLN A C 1
ATOM 3111 O O . GLN A 1 394 ? 68.523 -8.879 17.198 1.00 24.73 394 GLN A O 1
ATOM 3116 N N . THR A 1 395 ? 68.041 -6.734 17.499 1.00 24.14 395 THR A N 1
ATOM 3117 C CA . THR A 1 395 ? 68.341 -5.579 18.389 1.00 24.14 395 THR A CA 1
ATOM 3118 C C . THR A 1 395 ? 67.241 -4.486 18.456 1.00 24.14 395 THR A C 1
ATOM 3120 O O . THR A 1 395 ? 66.370 -4.469 17.601 1.00 24.14 395 THR A O 1
ATOM 3123 N N . LYS A 1 396 ? 67.057 -3.641 19.501 1.00 24.98 396 LYS A N 1
ATOM 3124 C CA . LYS A 1 396 ? 67.937 -2.834 20.412 1.00 24.98 396 LYS A CA 1
ATOM 3125 C C . LYS A 1 396 ? 68.504 -1.559 19.744 1.00 24.98 396 LYS A C 1
ATOM 3127 O O . LYS A 1 396 ? 68.918 -1.652 18.601 1.00 24.98 396 LYS A O 1
ATOM 3132 N N . LYS A 1 397 ? 68.582 -0.370 20.382 1.00 25.50 397 LYS A N 1
ATOM 3133 C CA . LYS A 1 397 ? 68.651 0.048 21.820 1.00 25.50 397 LYS A CA 1
ATOM 3134 C C . LYS A 1 397 ? 67.973 1.445 22.023 1.00 25.50 397 LYS A C 1
ATOM 3136 O O . LYS A 1 397 ? 67.963 2.212 21.077 1.00 25.50 397 LYS A O 1
ATOM 3141 N N . GLU A 1 398 ? 67.238 1.743 23.115 1.00 24.41 398 GLU A N 1
ATOM 3142 C CA . GLU A 1 398 ? 67.652 2.388 24.409 1.00 24.41 398 GLU A CA 1
ATOM 3143 C C . GLU A 1 398 ? 68.139 3.863 24.324 1.00 24.41 398 GLU A C 1
ATOM 3145 O O . GLU A 1 398 ? 68.796 4.199 23.354 1.00 24.41 398 GLU A O 1
ATOM 3150 N N . ARG A 1 399 ? 67.971 4.798 25.293 1.00 24.28 399 ARG A N 1
ATOM 3151 C CA . ARG A 1 399 ? 67.396 4.894 26.681 1.00 24.28 399 ARG A CA 1
ATOM 3152 C C . ARG A 1 399 ? 67.224 6.418 27.021 1.00 24.28 399 ARG A C 1
ATOM 3154 O O . ARG A 1 399 ? 67.766 7.227 26.284 1.00 24.28 399 ARG A O 1
ATOM 3161 N N . LYS A 1 400 ? 66.552 6.920 28.081 1.00 23.69 400 LYS A N 1
ATOM 3162 C CA . LYS A 1 400 ? 66.727 6.705 29.547 1.00 23.69 400 LYS A CA 1
ATOM 3163 C C . LYS A 1 400 ? 65.509 7.200 30.385 1.00 23.69 400 LYS A C 1
ATOM 3165 O O . LYS A 1 400 ? 64.847 8.142 29.986 1.00 23.69 400 LYS A O 1
ATOM 3170 N N . ARG A 1 401 ? 65.328 6.570 31.565 1.00 24.62 401 ARG A N 1
ATOM 3171 C CA . ARG A 1 401 ? 64.932 7.050 32.933 1.00 24.62 401 ARG A CA 1
ATOM 3172 C C . ARG A 1 401 ? 64.217 8.422 33.118 1.00 24.62 401 ARG A C 1
ATOM 3174 O O . ARG A 1 401 ? 64.688 9.399 32.561 1.00 24.62 401 ARG A O 1
ATOM 3181 N N . GLY A 1 402 ? 63.239 8.598 34.028 1.00 23.47 402 GLY A N 1
ATOM 3182 C CA . GLY A 1 402 ? 62.460 7.634 34.845 1.00 23.47 402 GLY A CA 1
ATOM 3183 C C . GLY A 1 402 ? 62.049 8.110 36.265 1.00 23.47 402 GLY A C 1
ATOM 3184 O O . GLY A 1 402 ? 62.798 8.861 36.871 1.00 23.47 402 GLY A O 1
ATOM 3185 N N . SER A 1 403 ? 60.937 7.553 36.799 1.00 24.06 403 SER A N 1
ATOM 3186 C CA . SER A 1 403 ? 60.474 7.478 38.226 1.00 24.06 403 SER A CA 1
ATOM 3187 C C . SER A 1 403 ? 60.261 8.793 39.024 1.00 24.06 403 SER A C 1
ATOM 3189 O O . SER A 1 403 ? 60.969 9.757 38.796 1.00 24.06 403 SER A O 1
ATOM 3191 N N . SER A 1 404 ? 59.321 8.905 39.981 1.00 23.33 404 SER A N 1
ATOM 3192 C CA . SER A 1 404 ? 58.942 7.910 41.008 1.00 23.33 404 SER A CA 1
ATOM 3193 C C . SER A 1 404 ? 57.503 8.044 41.598 1.00 23.33 404 SER A C 1
ATOM 3195 O O . SER A 1 404 ? 57.105 9.120 42.013 1.00 23.33 404 SER A O 1
ATOM 3197 N N . THR A 1 405 ? 56.751 6.919 41.621 1.00 25.77 405 THR A N 1
ATOM 3198 C CA . THR A 1 405 ? 56.051 6.240 42.771 1.00 25.77 405 THR A CA 1
ATOM 3199 C C . THR A 1 405 ? 55.286 7.070 43.844 1.00 25.77 405 THR A C 1
ATOM 3201 O O . THR A 1 405 ? 55.808 8.085 44.271 1.00 25.77 405 THR A O 1
ATOM 3204 N N . VAL A 1 406 ? 54.156 6.685 44.488 1.00 24.97 406 VAL A N 1
ATOM 3205 C CA . VAL A 1 406 ? 53.384 5.413 44.734 1.00 24.97 406 VAL A CA 1
ATOM 3206 C C . VAL A 1 406 ? 52.105 5.807 45.562 1.00 24.97 406 VAL A C 1
ATOM 3208 O O . VAL A 1 406 ? 52.176 6.826 46.231 1.00 24.97 406 VAL A O 1
ATOM 3211 N N . SER A 1 407 ? 50.927 5.148 45.695 1.00 22.23 407 SER A N 1
ATOM 3212 C CA . SER A 1 407 ? 50.244 3.943 45.146 1.00 22.23 407 SER A CA 1
ATOM 3213 C C . SER A 1 407 ? 48.751 3.862 45.633 1.00 22.23 407 SER A C 1
ATOM 3215 O O . SER A 1 407 ? 48.235 4.835 46.167 1.00 22.23 407 SER A O 1
ATOM 3217 N N . LYS A 1 408 ? 48.107 2.671 45.557 1.00 21.80 408 LYS A N 1
ATOM 3218 C CA . LYS A 1 408 ? 46.959 2.166 46.378 1.00 21.80 408 LYS A CA 1
ATOM 3219 C C . LYS A 1 408 ? 45.493 2.593 46.094 1.00 21.80 408 LYS A C 1
ATOM 3221 O O . LYS A 1 408 ? 44.809 3.183 46.919 1.00 21.80 408 LYS A O 1
ATOM 3226 N N . SER A 1 409 ? 44.961 2.073 44.984 1.00 23.94 409 SER A N 1
ATOM 3227 C CA . SER A 1 409 ? 43.803 1.135 44.915 1.00 23.94 409 SER A CA 1
ATOM 3228 C C . SER A 1 409 ? 42.680 1.117 45.989 1.00 23.94 409 SER A C 1
ATOM 3230 O O . SER A 1 409 ? 42.946 0.816 47.156 1.00 23.94 409 SER A O 1
ATOM 3232 N N . LYS A 1 410 ? 41.401 1.104 45.549 1.00 22.78 410 LYS A N 1
ATOM 3233 C CA . LYS A 1 410 ? 40.314 0.306 46.182 1.00 22.78 410 LYS A CA 1
ATOM 3234 C C . LYS A 1 410 ? 39.128 -0.001 45.235 1.00 22.78 410 LYS A C 1
ATOM 3236 O O . LYS A 1 410 ? 38.995 0.607 44.180 1.00 22.78 410 LYS A O 1
ATOM 3241 N N . LYS A 1 411 ? 38.319 -1.005 45.613 1.00 24.00 411 LYS A N 1
ATOM 3242 C CA . LYS A 1 411 ? 37.209 -1.638 44.854 1.00 24.00 411 LYS A CA 1
ATOM 3243 C C . LYS A 1 411 ? 36.046 -0.692 44.486 1.00 24.00 411 LYS A C 1
ATOM 3245 O O . LYS A 1 411 ? 35.738 0.222 45.243 1.00 24.00 411 LYS A O 1
ATOM 3250 N N . LYS A 1 412 ? 35.259 -1.082 43.470 1.00 24.05 412 LYS A N 1
ATOM 3251 C CA . LYS A 1 412 ? 33.796 -0.860 43.420 1.00 24.05 412 LYS A CA 1
ATOM 3252 C C . LYS A 1 412 ? 33.079 -2.156 42.991 1.00 24.05 412 LYS A C 1
ATOM 3254 O O . LYS A 1 412 ? 33.702 -2.997 42.347 1.00 24.05 412 LYS A O 1
ATOM 3259 N N . GLY A 1 413 ? 31.828 -2.352 43.415 1.00 21.80 413 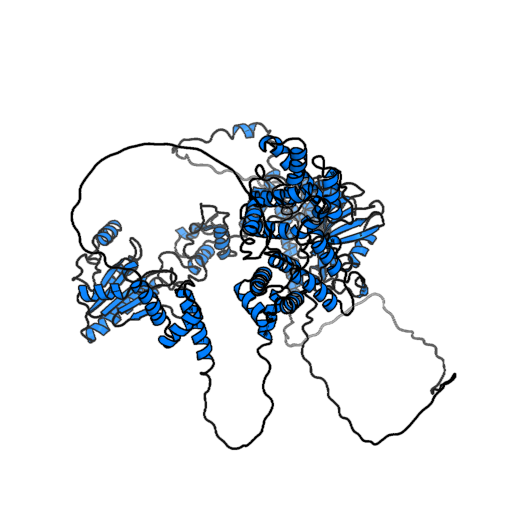GLY A N 1
ATOM 3260 C CA . GLY A 1 413 ? 31.059 -3.599 43.240 1.00 21.80 413 GLY A CA 1
ATOM 3261 C C . GLY A 1 413 ? 29.714 -3.412 42.522 1.00 21.80 413 GLY A C 1
ATOM 3262 O O . GLY A 1 413 ? 29.363 -2.296 42.150 1.00 21.80 413 GLY A O 1
ATOM 3263 N N . LYS A 1 414 ? 28.982 -4.521 42.325 1.00 23.00 414 LYS A N 1
ATOM 3264 C CA . LYS A 1 414 ? 27.687 -4.590 41.616 1.00 23.00 414 LYS A CA 1
ATOM 3265 C C . LYS A 1 414 ? 26.556 -3.810 42.305 1.00 23.00 414 LYS A C 1
ATOM 3267 O O . LYS A 1 414 ? 26.373 -3.941 43.510 1.00 23.00 414 LYS A O 1
ATOM 3272 N N . SER A 1 415 ? 25.681 -3.231 41.486 1.00 20.64 415 SER A N 1
ATOM 3273 C CA . SER A 1 415 ? 24.216 -3.358 41.595 1.00 20.64 415 SER A CA 1
ATOM 3274 C C . SER A 1 415 ? 23.593 -3.209 40.191 1.00 20.64 415 SER A C 1
ATOM 3276 O O . SER A 1 415 ? 24.309 -2.925 39.229 1.00 20.64 415 SER A O 1
ATOM 3278 N N . THR A 1 416 ? 22.308 -3.535 40.033 1.00 24.08 416 THR A N 1
ATOM 3279 C CA . THR A 1 416 ? 21.675 -3.876 38.740 1.00 24.08 416 THR A CA 1
ATOM 3280 C C . THR A 1 416 ? 20.638 -2.865 38.250 1.00 24.08 416 THR A C 1
ATOM 3282 O O . THR A 1 416 ? 19.871 -2.339 39.049 1.00 24.08 416 THR A O 1
ATOM 3285 N N . ALA A 1 417 ? 20.528 -2.714 36.927 1.00 21.39 417 ALA A N 1
ATOM 3286 C CA . ALA A 1 417 ? 19.371 -2.146 36.231 1.00 21.39 417 ALA A CA 1
ATOM 3287 C C . ALA A 1 417 ? 19.149 -2.902 34.903 1.00 21.39 417 ALA A C 1
ATOM 3289 O O . ALA A 1 417 ? 20.094 -3.477 34.360 1.00 21.39 417 ALA A O 1
ATOM 3290 N N . SER A 1 418 ? 17.908 -2.949 34.417 1.00 22.38 418 SER A N 1
ATOM 3291 C CA . SER A 1 418 ? 17.495 -3.703 33.224 1.00 22.38 418 SER A CA 1
ATOM 3292 C C . SER A 1 418 ? 17.911 -3.029 31.908 1.00 22.38 418 SER A C 1
ATOM 3294 O O . SER A 1 418 ? 17.998 -1.806 31.818 1.00 22.38 418 SER A O 1
ATOM 3296 N N . THR A 1 419 ? 18.129 -3.839 30.866 1.00 22.80 419 THR A N 1
ATOM 3297 C CA . THR A 1 419 ? 18.562 -3.374 29.537 1.00 22.80 419 THR A CA 1
ATOM 3298 C C . THR A 1 419 ? 17.537 -3.757 28.473 1.00 22.80 419 THR A C 1
ATOM 3300 O O . THR A 1 419 ? 17.418 -4.930 28.122 1.00 22.80 419 THR A O 1
ATOM 3303 N N . GLU A 1 420 ? 16.828 -2.778 27.909 1.00 23.80 420 GLU A N 1
ATOM 3304 C CA . GLU A 1 420 ? 15.997 -2.998 26.720 1.00 23.80 420 GLU A CA 1
ATOM 3305 C C . GLU A 1 420 ? 16.880 -3.232 25.483 1.00 23.80 420 GLU A C 1
ATOM 3307 O O . GLU A 1 420 ? 17.638 -2.357 25.056 1.00 23.80 420 GLU A O 1
ATOM 3312 N N . ALA A 1 421 ? 16.780 -4.416 24.874 1.00 24.86 421 ALA A N 1
ATOM 3313 C CA . ALA A 1 421 ? 17.587 -4.811 23.718 1.00 24.86 421 ALA A CA 1
ATOM 3314 C C . ALA A 1 421 ? 17.063 -4.207 22.394 1.00 24.86 421 ALA A C 1
ATOM 3316 O O . ALA A 1 421 ? 16.551 -4.903 21.516 1.00 24.86 421 ALA A O 1
ATOM 3317 N N . GLY A 1 422 ? 17.193 -2.886 22.242 1.00 24.98 422 GLY A N 1
ATOM 3318 C CA . GLY A 1 422 ? 16.772 -2.136 21.053 1.00 24.98 422 GLY A CA 1
ATOM 3319 C C . GLY A 1 422 ? 17.614 -2.412 19.797 1.00 24.98 422 GLY A C 1
ATOM 3320 O O . GLY A 1 422 ? 18.453 -1.593 19.424 1.00 24.98 422 GLY A O 1
ATOM 3321 N N . GLY A 1 423 ? 17.365 -3.539 19.123 1.00 28.69 423 GLY A N 1
ATOM 3322 C CA . GLY A 1 423 ? 17.996 -3.904 17.846 1.00 28.69 423 GLY A CA 1
ATOM 3323 C C . GLY A 1 423 ? 17.714 -2.920 16.688 1.00 28.69 423 GLY A C 1
ATOM 3324 O O . GLY A 1 423 ? 16.782 -2.111 16.760 1.00 28.69 423 GLY A O 1
ATOM 3325 N N . PRO A 1 424 ? 18.504 -2.966 15.594 1.00 29.86 424 PRO A N 1
ATOM 3326 C CA . PRO A 1 424 ? 18.594 -1.885 14.609 1.00 29.86 424 PRO A CA 1
ATOM 3327 C C . PRO A 1 424 ? 17.393 -1.802 13.649 1.00 29.86 424 PRO A C 1
ATOM 3329 O O . PRO A 1 424 ? 17.479 -2.133 12.466 1.00 29.86 424 PRO A O 1
ATOM 3332 N N . LYS A 1 425 ? 16.274 -1.247 14.126 1.00 34.25 425 LYS A N 1
ATOM 3333 C CA . LYS A 1 425 ? 15.305 -0.576 13.247 1.00 34.25 425 LYS A CA 1
ATOM 3334 C C . LYS A 1 425 ? 16.010 0.635 12.622 1.00 34.25 425 LYS A C 1
ATOM 3336 O O . LYS A 1 425 ? 16.418 1.536 13.356 1.00 34.25 425 LYS A O 1
ATOM 3341 N N . GLN A 1 426 ? 16.140 0.694 11.291 1.00 38.16 426 GLN A N 1
ATOM 3342 C CA . GLN A 1 426 ? 16.523 1.953 10.639 1.00 38.16 426 GLN A CA 1
ATOM 3343 C C . GLN A 1 426 ? 15.489 3.025 11.031 1.00 38.16 426 GLN A C 1
ATOM 3345 O O . GLN A 1 426 ? 14.286 2.764 10.928 1.00 38.16 426 GLN A O 1
ATOM 3350 N N . PRO A 1 427 ? 15.907 4.210 11.509 1.00 37.06 427 PRO A N 1
ATOM 3351 C CA . PRO A 1 427 ? 14.962 5.253 11.850 1.00 37.06 427 PRO A CA 1
ATOM 3352 C C . PRO A 1 427 ? 14.362 5.823 10.563 1.00 37.06 427 PRO A C 1
ATOM 3354 O O . PRO A 1 427 ? 15.011 6.581 9.837 1.00 37.06 427 PRO A O 1
ATOM 3357 N N . THR A 1 428 ? 13.088 5.509 10.323 1.00 40.84 428 THR A N 1
ATOM 3358 C CA . THR A 1 428 ? 12.212 6.406 9.565 1.00 40.84 428 THR A CA 1
ATOM 3359 C C . THR A 1 428 ? 12.321 7.809 10.155 1.00 40.84 428 THR A C 1
ATOM 3361 O O . THR A 1 428 ? 12.570 7.984 11.351 1.00 40.84 428 THR A O 1
ATOM 3364 N N . ILE A 1 429 ? 12.123 8.833 9.330 1.00 47.81 429 ILE A N 1
ATOM 3365 C CA . ILE A 1 429 ? 12.259 10.228 9.765 1.00 47.81 429 ILE A CA 1
ATOM 3366 C C . ILE A 1 429 ? 11.337 10.579 10.954 1.00 47.81 429 ILE A C 1
ATOM 3368 O O . ILE A 1 429 ? 11.723 11.340 11.839 1.00 47.81 429 ILE A O 1
ATOM 3372 N N . THR A 1 430 ? 10.185 9.909 11.055 1.00 44.38 430 THR A N 1
ATOM 3373 C CA . THR A 1 430 ? 9.290 9.928 12.223 1.00 44.38 430 THR A CA 1
ATOM 3374 C C . THR A 1 430 ? 9.973 9.476 13.520 1.00 44.38 430 THR A C 1
ATOM 3376 O O . THR A 1 430 ? 9.862 10.159 14.533 1.00 44.38 430 THR A O 1
ATOM 3379 N N . ASN A 1 431 ? 10.751 8.389 13.494 1.00 45.53 431 ASN A N 1
ATOM 3380 C CA . ASN A 1 431 ? 11.491 7.881 14.657 1.00 45.53 431 ASN A CA 1
ATOM 3381 C C . ASN A 1 431 ? 12.701 8.758 15.020 1.00 45.53 431 ASN A C 1
ATOM 3383 O O . ASN A 1 431 ? 13.122 8.773 16.175 1.00 45.53 431 ASN A O 1
ATOM 3387 N N . TYR A 1 432 ? 13.272 9.481 14.049 1.00 47.06 432 TYR A N 1
ATOM 3388 C CA . TYR A 1 432 ? 14.333 10.458 14.307 1.00 47.06 432 TYR A CA 1
ATOM 3389 C C . TYR A 1 432 ? 13.785 11.659 15.090 1.00 47.06 432 TYR A C 1
ATOM 3391 O O . TYR A 1 432 ? 14.304 11.991 16.155 1.00 47.06 432 TYR A O 1
ATOM 3399 N N . PHE A 1 433 ? 12.684 12.254 14.623 1.00 43.56 433 PHE A N 1
ATOM 3400 C CA . PHE A 1 433 ? 12.073 13.403 15.292 1.00 43.56 433 PHE A CA 1
ATOM 3401 C C . PHE A 1 433 ? 11.341 13.038 16.594 1.00 43.56 433 PHE A C 1
ATOM 3403 O O . PHE A 1 433 ? 11.408 13.806 17.551 1.00 43.56 433 PHE A O 1
ATOM 3410 N N . GLY A 1 434 ? 10.743 11.846 16.688 1.00 38.25 434 GLY A N 1
ATOM 3411 C CA . GLY A 1 434 ? 10.119 11.344 17.920 1.00 38.25 434 GLY A CA 1
ATOM 3412 C C . GLY A 1 434 ? 11.097 11.011 19.056 1.00 38.25 434 GLY A C 1
ATOM 3413 O O . GLY A 1 434 ? 10.670 10.876 20.197 1.00 38.25 434 GLY A O 1
ATOM 3414 N N . ARG A 1 435 ? 12.408 10.894 18.783 1.00 36.31 435 ARG A N 1
ATOM 3415 C CA . ARG A 1 435 ? 13.438 10.714 19.826 1.00 36.31 435 ARG A CA 1
ATOM 3416 C C . ARG A 1 435 ? 13.980 12.026 20.395 1.00 36.31 435 ARG A C 1
ATOM 3418 O O . ARG A 1 435 ? 14.458 12.026 21.525 1.00 36.31 435 ARG A O 1
ATOM 3425 N N . ALA A 1 436 ? 13.910 13.131 19.650 1.00 35.75 436 ALA A N 1
ATOM 3426 C CA . ALA A 1 436 ? 14.462 14.415 20.091 1.00 35.75 436 ALA A CA 1
ATOM 3427 C C . ALA A 1 436 ? 13.707 15.000 21.301 1.00 35.75 436 ALA A C 1
ATOM 3429 O O . ALA A 1 436 ? 14.319 15.586 22.191 1.00 35.75 436 ALA A O 1
ATOM 3430 N N . THR A 1 437 ? 12.391 14.784 21.374 1.00 31.53 437 THR A N 1
ATOM 3431 C CA . THR A 1 437 ? 11.529 15.255 22.473 1.00 31.53 437 THR A CA 1
ATOM 3432 C C . THR A 1 437 ? 11.825 14.588 23.818 1.00 31.53 437 THR A C 1
ATOM 3434 O O . THR A 1 437 ? 11.628 15.218 24.850 1.00 31.53 437 THR A O 1
ATOM 3437 N N . ALA A 1 438 ? 12.348 13.358 23.828 1.00 28.94 438 ALA A N 1
ATOM 3438 C CA . ALA A 1 438 ? 12.704 12.635 25.055 1.00 28.94 438 ALA A CA 1
ATOM 3439 C C . ALA A 1 438 ? 14.089 13.013 25.625 1.00 28.94 438 ALA A C 1
ATOM 3441 O O . ALA A 1 438 ? 14.411 12.648 26.753 1.00 28.94 438 ALA A O 1
ATOM 3442 N N . ALA A 1 439 ? 14.921 13.723 24.854 1.00 28.42 439 ALA A N 1
ATOM 3443 C CA . ALA A 1 439 ? 16.276 14.109 25.259 1.00 28.42 439 ALA A CA 1
ATOM 3444 C C . ALA A 1 439 ? 16.350 15.499 25.921 1.00 28.42 439 ALA A C 1
ATOM 3446 O O . ALA A 1 439 ? 17.329 15.801 26.597 1.00 28.42 439 ALA A O 1
ATOM 3447 N N . ALA A 1 440 ? 15.320 16.337 25.757 1.00 27.80 440 ALA A N 1
ATOM 3448 C CA . ALA A 1 440 ? 15.301 17.717 26.251 1.00 27.80 440 ALA A CA 1
ATOM 3449 C C . ALA A 1 440 ? 15.102 17.850 27.777 1.00 27.80 440 ALA A C 1
ATOM 3451 O O . ALA A 1 440 ? 15.202 18.947 28.314 1.00 27.80 440 ALA A O 1
ATOM 3452 N N . SER A 1 441 ? 14.825 16.752 28.487 1.00 28.45 441 SER A N 1
ATOM 3453 C CA . SER A 1 441 ? 14.465 16.754 29.910 1.00 28.45 441 SER A CA 1
ATOM 3454 C C . SER A 1 441 ? 15.490 16.030 30.797 1.00 28.45 441 SER A C 1
ATOM 3456 O O . SER A 1 441 ? 15.089 15.229 31.647 1.00 28.45 441 SER A O 1
ATOM 3458 N N . LYS A 1 442 ? 16.807 16.234 30.575 1.00 28.92 442 LYS A N 1
ATOM 3459 C CA . LYS A 1 442 ? 17.864 15.678 31.456 1.00 28.92 442 LYS A CA 1
ATOM 3460 C C . LYS A 1 442 ? 19.297 16.244 31.320 1.00 28.92 442 LYS A C 1
ATOM 3462 O O . LYS A 1 442 ? 20.245 15.465 31.277 1.00 28.92 442 LYS A O 1
ATOM 3467 N N . SER A 1 443 ? 19.493 17.566 31.365 1.00 22.39 443 SER A N 1
ATOM 3468 C CA . SER A 1 443 ? 20.787 18.144 31.800 1.00 22.39 443 SER A CA 1
ATOM 3469 C C . SER A 1 443 ? 20.741 19.659 32.023 1.00 22.39 443 SER A C 1
ATOM 3471 O O . SER A 1 443 ? 20.734 20.393 31.044 1.00 22.39 443 SER A O 1
ATOM 3473 N N . GLU A 1 444 ? 20.819 20.113 33.279 1.00 24.77 444 GLU A N 1
ATOM 3474 C CA . GLU A 1 444 ? 21.754 21.175 33.702 1.00 24.77 444 GLU A CA 1
ATOM 3475 C C . GLU A 1 444 ? 21.697 21.416 35.218 1.00 24.77 444 GLU A C 1
ATOM 3477 O O . GLU A 1 444 ? 20.634 21.699 35.755 1.00 24.77 444 GLU A O 1
ATOM 3482 N N . SER A 1 445 ? 22.852 21.296 35.887 1.00 24.97 445 SER A N 1
ATOM 3483 C CA . SER A 1 445 ? 23.350 22.221 36.925 1.00 24.97 445 SER A CA 1
ATOM 3484 C C . SER A 1 445 ? 24.487 21.565 37.719 1.00 24.97 445 SER A C 1
ATOM 3486 O O . SER A 1 445 ? 24.248 20.607 38.455 1.00 24.97 445 SER A O 1
ATOM 3488 N N . ALA A 1 446 ? 25.708 22.098 37.619 1.00 24.89 446 ALA A N 1
ATOM 3489 C CA . ALA A 1 446 ? 26.764 21.884 38.612 1.00 24.89 446 ALA A CA 1
ATOM 3490 C C . ALA A 1 446 ? 27.905 22.904 38.451 1.00 24.89 446 ALA A C 1
ATOM 3492 O O . ALA A 1 446 ? 28.888 22.644 37.765 1.00 24.89 446 ALA A O 1
ATOM 3493 N N . ASN A 1 447 ? 27.801 24.038 39.144 1.00 24.39 447 ASN A N 1
ATOM 3494 C CA . ASN A 1 447 ? 28.938 24.589 39.883 1.00 24.39 447 ASN A CA 1
ATOM 3495 C C . ASN A 1 447 ? 28.416 25.504 40.998 1.00 24.39 447 ASN A C 1
ATOM 3497 O O . ASN A 1 447 ? 27.754 26.503 40.734 1.00 24.39 447 ASN A O 1
ATOM 3501 N N . LYS A 1 448 ? 28.684 25.122 42.250 1.00 25.61 448 LYS A N 1
ATOM 3502 C CA . LYS A 1 448 ? 28.393 25.932 43.438 1.00 25.61 448 LYS A CA 1
ATOM 3503 C C . LYS A 1 448 ? 29.594 26.816 43.766 1.00 25.61 448 LYS A C 1
ATOM 3505 O O . LYS A 1 448 ? 30.723 26.338 43.720 1.00 25.61 448 LYS A O 1
ATOM 3510 N N . VAL A 1 449 ? 29.323 28.009 44.285 1.00 22.73 449 VAL A N 1
ATOM 3511 C CA . VAL A 1 449 ? 30.078 28.563 45.421 1.00 22.73 449 VAL A CA 1
ATOM 3512 C C . VAL A 1 449 ? 29.054 28.894 46.512 1.00 22.73 449 VAL A C 1
ATOM 3514 O O . VAL A 1 449 ? 27.892 29.158 46.209 1.00 22.73 449 VAL A O 1
ATOM 3517 N N . THR A 1 450 ? 29.444 28.751 47.775 1.00 22.42 450 THR A N 1
ATOM 3518 C CA . THR A 1 450 ? 28.537 28.592 48.924 1.00 22.42 450 THR A CA 1
ATOM 3519 C C . THR A 1 450 ? 28.719 29.670 49.983 1.00 22.42 450 THR A C 1
ATOM 3521 O O . THR A 1 450 ? 29.856 29.922 50.375 1.00 22.42 450 THR A O 1
ATOM 3524 N N . VAL A 1 451 ? 27.611 30.147 50.559 1.00 23.41 451 VAL A N 1
ATOM 3525 C CA . VAL A 1 451 ? 27.527 30.539 51.978 1.00 23.41 451 VAL A CA 1
ATOM 3526 C C . VAL A 1 451 ? 26.181 30.042 52.537 1.00 23.41 451 VAL A C 1
ATOM 3528 O O . VAL A 1 451 ? 25.158 30.149 51.869 1.00 23.41 451 VAL A O 1
ATOM 3531 N N . ASP A 1 452 ? 26.232 29.477 53.739 1.00 20.09 452 ASP A N 1
ATOM 3532 C CA . ASP A 1 452 ? 25.159 28.992 54.636 1.00 20.09 452 ASP A CA 1
ATOM 3533 C C . ASP A 1 452 ? 25.422 29.661 56.015 1.00 20.09 452 ASP A C 1
ATOM 3535 O O . ASP A 1 452 ? 26.508 30.242 56.162 1.00 20.09 452 ASP A O 1
ATOM 3539 N N . PRO A 1 453 ? 24.598 29.519 57.081 1.00 39.94 453 PRO A N 1
ATOM 3540 C CA . PRO A 1 453 ? 23.213 29.015 57.222 1.00 39.94 453 PRO A CA 1
ATOM 3541 C C . PRO A 1 453 ? 22.303 30.126 57.863 1.00 39.94 453 PRO A C 1
ATOM 3543 O O . PRO A 1 453 ? 22.731 31.274 57.917 1.00 39.94 453 PRO A O 1
ATOM 3546 N N . HIS A 1 454 ? 21.048 29.989 58.334 1.00 25.05 454 HIS A N 1
ATOM 3547 C CA . HIS A 1 454 ? 20.288 28.931 59.033 1.00 25.05 454 HIS A CA 1
ATOM 3548 C C . HIS A 1 454 ? 18.750 29.090 58.838 1.00 25.05 454 HIS A C 1
ATOM 3550 O O . HIS A 1 454 ? 18.286 30.196 58.602 1.00 25.05 454 HIS A O 1
ATOM 3556 N N . GLN A 1 455 ? 18.006 27.980 59.018 1.00 26.05 455 GLN A N 1
ATOM 3557 C CA . GLN A 1 455 ? 16.645 27.778 59.606 1.00 26.05 455 GLN A CA 1
ATOM 3558 C C . GLN A 1 455 ? 15.607 28.945 59.635 1.00 26.05 455 GLN A C 1
ATOM 3560 O O . GLN A 1 455 ? 15.926 30.055 60.031 1.00 26.05 455 GLN A O 1
ATOM 3565 N N . ASN A 1 456 ? 14.296 28.741 59.397 1.00 23.39 456 ASN A N 1
ATOM 3566 C CA . ASN A 1 456 ? 13.496 27.499 59.429 1.00 23.39 456 ASN A CA 1
ATOM 3567 C C . ASN A 1 456 ? 12.159 27.612 58.635 1.00 23.39 456 ASN A C 1
ATOM 3569 O O . ASN A 1 456 ? 11.634 28.707 58.499 1.00 23.39 456 ASN A O 1
ATOM 3573 N N . ASN A 1 457 ? 11.616 26.464 58.192 1.00 23.98 457 ASN A N 1
ATOM 3574 C CA . ASN A 1 457 ? 10.228 26.118 57.773 1.00 23.98 457 ASN A CA 1
ATOM 3575 C C . ASN A 1 457 ? 9.211 27.206 57.322 1.00 23.98 457 ASN A C 1
ATOM 3577 O O . ASN A 1 457 ? 8.839 28.065 58.115 1.00 23.98 457 ASN A O 1
ATOM 3581 N N . GLY A 1 458 ? 8.590 27.036 56.135 1.00 21.86 458 GLY A N 1
ATOM 3582 C CA . GLY A 1 458 ? 7.457 27.891 55.713 1.00 21.86 458 GLY A CA 1
ATOM 3583 C C . GLY A 1 458 ? 6.784 27.648 54.342 1.00 21.86 458 GLY A C 1
ATOM 3584 O O . GLY A 1 458 ? 6.555 28.620 53.642 1.00 21.86 458 GLY A O 1
ATOM 3585 N N . GLU A 1 459 ? 6.447 26.397 53.989 1.00 25.08 459 GLU A N 1
ATOM 3586 C CA . GLU A 1 459 ? 5.448 25.982 52.959 1.00 25.08 459 GLU A CA 1
ATOM 3587 C C . GLU A 1 459 ? 5.503 26.450 51.468 1.00 25.08 459 GLU A C 1
ATOM 3589 O O . GLU A 1 459 ? 6.120 27.429 51.073 1.00 25.08 459 GLU A O 1
ATOM 3594 N N . ASN A 1 460 ? 4.782 25.676 50.636 1.00 27.66 460 ASN A N 1
ATOM 3595 C CA . ASN A 1 460 ? 4.139 25.998 49.348 1.00 27.66 460 ASN A CA 1
ATOM 3596 C C . ASN A 1 460 ? 4.927 26.717 48.233 1.00 27.66 460 ASN A C 1
ATOM 3598 O O . ASN A 1 460 ? 5.058 27.937 48.206 1.00 27.66 460 ASN A O 1
ATOM 3602 N N . ASN A 1 461 ? 5.259 25.966 47.172 1.00 26.70 461 ASN A N 1
ATOM 3603 C CA . ASN A 1 461 ? 5.530 26.552 45.855 1.00 26.70 461 ASN A CA 1
ATOM 3604 C C . ASN A 1 461 ? 5.153 25.593 44.705 1.00 26.70 461 ASN A C 1
ATOM 3606 O O . ASN A 1 461 ? 5.991 24.858 44.189 1.00 26.70 461 ASN A O 1
ATOM 3610 N N . ASN A 1 462 ? 3.866 25.579 44.334 1.00 32.19 462 ASN A N 1
ATOM 3611 C CA . ASN A 1 462 ? 3.309 24.716 43.273 1.00 32.19 462 ASN A CA 1
ATOM 3612 C C . ASN A 1 462 ? 2.733 25.510 42.075 1.00 32.19 462 ASN A C 1
ATOM 3614 O O . ASN A 1 462 ? 2.275 24.921 41.104 1.00 32.19 462 ASN A O 1
ATOM 3618 N N . GLN A 1 463 ? 2.741 26.849 42.131 1.00 33.22 463 GLN A N 1
ATOM 3619 C CA . GLN A 1 463 ? 1.975 27.724 41.223 1.00 33.22 463 GLN A CA 1
ATOM 3620 C C . GLN A 1 463 ? 2.638 28.010 39.861 1.00 33.22 463 GLN A C 1
ATOM 3622 O O . GLN A 1 463 ? 2.012 28.603 38.986 1.00 33.22 463 GLN A O 1
ATOM 3627 N N . SER A 1 464 ? 3.902 27.631 39.655 1.00 33.12 464 SER A N 1
ATOM 3628 C CA . SER A 1 464 ? 4.688 28.057 38.485 1.00 33.12 464 SER A CA 1
ATOM 3629 C C . SER A 1 464 ? 4.581 27.149 37.251 1.00 33.12 464 SER A C 1
ATOM 3631 O O . SER A 1 464 ? 4.947 27.590 36.161 1.00 33.12 464 SER A O 1
ATOM 3633 N N . MET A 1 465 ? 4.050 25.923 37.370 1.00 35.19 465 MET A N 1
ATOM 3634 C CA . MET A 1 465 ? 3.761 25.070 36.202 1.00 35.19 465 MET A CA 1
ATOM 3635 C C . MET A 1 465 ? 2.376 25.336 35.595 1.00 35.19 465 MET A C 1
ATOM 3637 O O . MET A 1 465 ? 2.278 25.455 34.371 1.00 35.19 465 MET A O 1
ATOM 3641 N N . ASP A 1 466 ? 1.338 25.510 36.423 1.00 38.12 466 ASP A N 1
ATOM 3642 C CA . ASP A 1 466 ? -0.046 25.720 35.962 1.00 38.12 466 ASP A CA 1
ATOM 3643 C C . ASP A 1 466 ? -0.177 26.906 34.995 1.00 38.12 466 ASP A C 1
ATOM 3645 O O . ASP A 1 466 ? -0.898 26.826 34.002 1.00 38.12 466 ASP A O 1
ATOM 3649 N N . ILE A 1 467 ? 0.560 27.997 35.234 1.00 44.03 467 ILE A N 1
ATOM 3650 C CA . ILE A 1 467 ? 0.496 29.216 34.411 1.00 44.03 467 ILE A CA 1
ATOM 3651 C C . ILE A 1 467 ? 0.953 28.946 32.966 1.00 44.03 467 ILE A C 1
ATOM 3653 O O . ILE A 1 467 ? 0.330 29.430 32.020 1.00 44.03 467 ILE A O 1
ATOM 3657 N N . VAL A 1 468 ? 2.011 28.152 32.769 1.00 47.62 468 VAL A N 1
ATOM 3658 C CA . VAL A 1 468 ? 2.569 27.872 31.432 1.00 47.62 468 VAL A CA 1
ATOM 3659 C C . VAL A 1 468 ? 1.697 26.880 30.659 1.00 47.62 468 VAL A C 1
ATOM 3661 O O . VAL A 1 468 ? 1.523 27.026 29.446 1.00 47.62 468 VAL A O 1
ATOM 3664 N N . GLU A 1 469 ? 1.120 25.892 31.348 1.00 50.72 469 GLU A N 1
ATOM 3665 C CA . GLU A 1 469 ? 0.174 24.938 30.757 1.00 50.72 469 GLU A CA 1
ATOM 3666 C C . GLU A 1 469 ? -1.138 25.652 30.369 1.00 50.72 469 GLU A C 1
ATOM 3668 O O . GLU A 1 469 ? -1.569 25.565 29.216 1.00 50.72 469 GLU A O 1
ATOM 3673 N N . SER A 1 470 ? -1.683 26.474 31.277 1.00 55.16 470 SER A N 1
ATOM 3674 C CA . SER A 1 470 ? -2.858 27.336 31.072 1.00 55.16 470 SER A CA 1
ATOM 3675 C C . SER A 1 470 ? -2.716 28.248 29.849 1.00 55.16 470 SER A C 1
ATOM 3677 O O . SER A 1 470 ? -3.534 28.185 28.927 1.00 55.16 470 SER A O 1
ATOM 3679 N N . HIS A 1 471 ? -1.635 29.034 29.760 1.00 55.84 471 HIS A N 1
ATOM 3680 C CA . HIS A 1 471 ? -1.436 29.970 28.643 1.00 55.84 471 HIS A CA 1
ATOM 3681 C C . HIS A 1 471 ? -1.345 29.239 27.290 1.00 55.84 471 HIS A C 1
ATOM 3683 O O . HIS A 1 471 ? -1.860 29.694 26.267 1.00 55.84 471 HIS A O 1
ATOM 3689 N N . LYS A 1 472 ? -0.732 28.050 27.279 1.00 63.72 472 LYS A N 1
ATOM 3690 C CA . LYS A 1 472 ? -0.601 27.197 26.091 1.00 63.72 472 LYS A CA 1
ATOM 3691 C C . LYS A 1 472 ? -1.931 26.553 25.684 1.00 63.72 472 LYS A C 1
ATOM 3693 O O . LYS A 1 472 ? -2.173 26.378 24.486 1.00 63.72 472 LYS A O 1
ATOM 3698 N N . GLN A 1 473 ? -2.784 26.232 26.656 1.00 70.38 473 GLN A N 1
ATOM 3699 C CA . GLN A 1 473 ? -4.133 25.714 26.450 1.00 70.38 473 GLN A CA 1
ATOM 3700 C C . GLN A 1 473 ? -5.060 26.805 25.893 1.00 70.38 473 GLN A C 1
ATOM 3702 O O . GLN A 1 473 ? -5.674 26.581 24.850 1.00 70.38 473 GLN A O 1
ATOM 3707 N N . GLY A 1 474 ? -5.059 28.008 26.479 1.00 70.44 474 GLY A N 1
ATOM 3708 C CA . GLY A 1 474 ? -5.836 29.159 26.000 1.00 70.44 474 GLY A CA 1
ATOM 3709 C C . GLY A 1 474 ? -5.498 29.572 24.562 1.00 70.44 474 GLY A C 1
ATOM 3710 O O . GLY A 1 474 ? -6.401 29.769 23.752 1.00 70.44 474 GLY A O 1
ATOM 3711 N N . VAL A 1 475 ? -4.211 29.601 24.187 1.00 75.19 475 VAL A N 1
ATOM 3712 C CA . VAL A 1 475 ? -3.780 29.885 22.799 1.00 75.19 475 VAL A CA 1
ATOM 3713 C C . VAL A 1 475 ? -4.286 28.829 21.809 1.00 75.19 475 VAL A C 1
ATOM 3715 O O . VAL A 1 475 ? -4.713 29.176 20.709 1.00 75.19 475 VAL A O 1
ATOM 3718 N N . ASN A 1 476 ? -4.259 27.542 22.175 1.00 72.44 476 ASN A N 1
ATOM 3719 C CA . ASN A 1 476 ? -4.815 26.481 21.327 1.00 72.44 476 ASN A CA 1
ATOM 3720 C C . ASN A 1 476 ? -6.338 26.612 21.190 1.00 72.44 476 ASN A C 1
ATOM 3722 O O . ASN A 1 476 ? -6.866 26.476 20.090 1.00 72.44 476 ASN A O 1
ATOM 3726 N N . GLN A 1 477 ? -7.022 26.895 22.298 1.00 68.19 477 GLN A N 1
ATOM 3727 C CA . GLN A 1 477 ? -8.473 27.020 22.359 1.00 68.19 477 GLN A CA 1
ATOM 3728 C C . GLN A 1 477 ? -8.964 28.218 21.537 1.00 68.19 477 GLN A C 1
ATOM 3730 O O . GLN A 1 477 ? -9.894 28.069 20.752 1.00 68.19 477 GLN A O 1
ATOM 3735 N N . LEU A 1 478 ? -8.278 29.365 21.623 1.00 69.06 478 LEU A N 1
ATOM 3736 C CA . LEU A 1 478 ? -8.544 30.528 20.778 1.00 69.06 478 LEU A CA 1
ATOM 3737 C C . LEU A 1 478 ? -8.377 30.182 19.293 1.00 69.06 478 LEU A C 1
ATOM 3739 O O . LEU A 1 478 ? -9.328 30.338 18.536 1.00 69.06 478 LEU A O 1
ATOM 3743 N N . LEU A 1 479 ? -7.222 29.643 18.878 1.00 73.06 479 LEU A N 1
ATOM 3744 C CA . LEU A 1 479 ? -6.966 29.268 17.475 1.00 73.06 479 LEU A CA 1
ATOM 3745 C C . LEU A 1 479 ? -8.001 28.282 16.906 1.00 73.06 479 LEU A C 1
ATOM 3747 O O . LEU A 1 479 ? -8.338 28.369 15.727 1.00 73.06 479 LEU A O 1
ATOM 3751 N N . GLN A 1 480 ? -8.521 27.378 17.740 1.00 67.56 480 GLN A N 1
ATOM 3752 C CA . GLN A 1 480 ? -9.569 26.425 17.370 1.00 67.56 480 GLN A CA 1
ATOM 3753 C C . GLN A 1 480 ? -10.955 27.082 17.205 1.00 67.56 480 GLN A C 1
ATOM 3755 O O . GLN A 1 480 ? -11.780 26.572 16.453 1.00 67.56 480 GLN A O 1
ATOM 3760 N N . ILE A 1 481 ? -11.218 28.216 17.865 1.00 65.38 481 ILE A N 1
ATOM 3761 C CA . ILE A 1 481 ? -12.468 28.990 17.726 1.00 65.38 481 ILE A CA 1
ATOM 3762 C C . ILE A 1 481 ? -12.437 29.917 16.492 1.00 65.38 481 ILE A C 1
ATOM 3764 O O . ILE A 1 481 ? -13.494 30.324 16.005 1.00 65.38 481 ILE A O 1
ATOM 3768 N N . VAL A 1 482 ? -11.249 30.234 15.959 1.00 71.00 482 VAL A N 1
ATOM 3769 C CA . VAL A 1 482 ? -11.075 31.096 14.769 1.00 71.00 482 VAL A CA 1
ATOM 3770 C C . VAL A 1 482 ? -10.747 30.332 13.475 1.00 71.00 482 VAL A C 1
ATOM 3772 O O . VAL A 1 482 ? -10.315 30.939 12.501 1.00 71.00 482 VAL A O 1
ATOM 3775 N N . ASP A 1 483 ? -10.902 29.004 13.472 1.00 56.09 483 ASP A N 1
ATOM 3776 C CA . ASP A 1 483 ? -10.684 28.107 12.318 1.00 56.09 483 ASP A CA 1
ATOM 3777 C C . ASP A 1 483 ? -9.401 28.407 11.505 1.00 56.09 483 ASP A C 1
ATOM 3779 O O . ASP A 1 483 ? -9.380 28.451 10.277 1.00 56.09 483 ASP A O 1
ATOM 3783 N N . GLY A 1 484 ? -8.303 28.696 12.214 1.00 55.28 484 GLY A N 1
ATOM 3784 C CA . GLY A 1 484 ? -7.002 28.993 11.606 1.00 55.28 484 GLY A CA 1
ATOM 3785 C C . GLY A 1 484 ? -6.868 30.356 10.906 1.00 55.28 484 GLY A C 1
ATOM 3786 O O . GLY A 1 484 ? -5.789 30.648 10.395 1.00 55.28 484 GLY A O 1
ATOM 3787 N N . SER A 1 485 ? -7.881 31.233 10.923 1.00 59.69 485 SER A N 1
ATOM 3788 C CA . SER A 1 485 ? -7.829 32.553 10.263 1.00 59.69 485 SER A CA 1
ATOM 3789 C C . SER A 1 485 ? -6.935 33.592 10.973 1.00 59.69 485 SER A C 1
ATOM 3791 O O . SER A 1 485 ? -6.949 34.772 10.621 1.00 59.69 485 SER A O 1
ATOM 3793 N N . MET A 1 486 ? -6.195 33.185 12.007 1.00 68.62 486 MET A N 1
ATOM 3794 C CA . MET A 1 486 ? -5.333 34.023 12.840 1.00 68.62 486 MET A CA 1
ATOM 3795 C C . MET A 1 486 ? -4.027 33.281 13.151 1.00 68.62 486 MET A C 1
ATOM 3797 O O . MET A 1 486 ? -4.042 32.088 13.446 1.00 68.62 486 MET A O 1
ATOM 3801 N N . SER A 1 487 ? -2.890 33.986 13.118 1.00 78.19 487 SER A N 1
ATOM 3802 C CA . SER A 1 487 ? -1.588 33.391 13.453 1.00 78.19 487 SER A CA 1
ATOM 3803 C C . SER A 1 487 ? -1.456 33.107 14.956 1.00 78.19 487 SER A C 1
ATOM 3805 O O . SER A 1 487 ? -2.129 33.724 15.786 1.00 78.19 487 SER A O 1
ATOM 3807 N N . ARG A 1 488 ? -0.552 32.198 15.339 1.00 78.75 488 ARG A N 1
ATOM 3808 C CA . ARG A 1 488 ? -0.353 31.824 16.749 1.00 78.75 488 ARG A CA 1
ATOM 3809 C C . ARG A 1 488 ? 0.209 32.974 17.588 1.00 78.75 488 ARG A C 1
ATOM 3811 O O . ARG A 1 488 ? -0.153 33.125 18.748 1.00 78.75 488 ARG A O 1
ATOM 3818 N N . GLU A 1 489 ? 1.040 33.804 16.980 1.00 74.44 489 GLU A N 1
ATOM 3819 C CA . GLU A 1 489 ? 1.659 35.004 17.549 1.00 74.44 489 GLU A CA 1
ATOM 3820 C C . GLU A 1 489 ? 0.596 36.091 17.757 1.00 74.44 489 GLU A C 1
ATOM 3822 O O . GLU A 1 489 ? 0.549 36.739 18.801 1.00 74.44 489 GLU A O 1
ATOM 3827 N N . SER A 1 490 ? -0.321 36.220 16.792 1.00 75.69 490 SER A N 1
ATOM 3828 C CA . SER A 1 490 ? -1.488 37.101 16.884 1.00 75.69 490 SER A CA 1
ATOM 3829 C C . SER A 1 490 ? -2.430 36.661 18.010 1.00 75.69 490 SER A C 1
ATOM 3831 O O . SER A 1 490 ? -2.881 37.497 18.790 1.00 75.69 490 SER A O 1
ATOM 3833 N N . ALA A 1 491 ? -2.672 35.351 18.146 1.00 77.06 491 ALA A N 1
ATOM 3834 C CA . ALA A 1 491 ? -3.477 34.781 19.225 1.00 77.06 491 ALA A CA 1
ATOM 3835 C C . ALA A 1 491 ? -2.846 34.999 20.612 1.00 77.06 491 ALA A C 1
ATOM 3837 O O . ALA A 1 491 ? -3.560 35.341 21.552 1.00 77.06 491 ALA A O 1
ATOM 3838 N N . ILE A 1 492 ? -1.518 34.870 20.736 1.00 81.25 492 ILE A N 1
ATOM 3839 C CA . ILE A 1 492 ? -0.782 35.192 21.971 1.00 81.25 492 ILE A CA 1
ATOM 3840 C C . ILE A 1 492 ? -0.942 36.679 22.318 1.00 81.25 492 ILE A C 1
ATOM 3842 O O . ILE A 1 492 ? -1.414 36.989 23.407 1.00 81.25 492 ILE A O 1
ATOM 3846 N N . SER A 1 493 ? -0.658 37.597 21.386 1.00 80.12 493 SER A N 1
ATOM 3847 C CA . SER A 1 493 ? -0.761 39.044 21.649 1.00 80.12 493 SER A CA 1
ATOM 3848 C C . SER A 1 493 ? -2.195 39.510 21.950 1.00 80.12 493 SER A C 1
ATOM 3850 O O . SER A 1 493 ? -2.398 40.512 22.643 1.00 80.12 493 SER A O 1
ATOM 3852 N N . LEU A 1 494 ? -3.206 38.801 21.439 1.00 81.25 494 LEU A N 1
ATOM 3853 C CA . LEU A 1 494 ? -4.607 39.071 21.754 1.00 81.25 494 LEU A CA 1
ATOM 3854 C C . LEU A 1 494 ? -4.972 38.582 23.165 1.00 81.25 494 LEU A C 1
ATOM 3856 O O . LEU A 1 494 ? -5.585 39.339 23.912 1.00 81.25 494 LEU A O 1
ATOM 3860 N N . LEU A 1 495 ? -4.522 37.386 23.564 1.00 80.62 495 LEU A N 1
ATOM 3861 C CA . LEU A 1 495 ? -4.713 36.858 24.922 1.00 80.62 495 LEU A CA 1
ATOM 3862 C C . LEU A 1 495 ? -3.946 37.653 25.983 1.00 80.62 495 LEU A C 1
ATOM 3864 O O . LEU A 1 495 ? -4.476 37.890 27.063 1.00 80.62 495 LEU A O 1
ATOM 3868 N N . GLU A 1 496 ? -2.744 38.142 25.679 1.00 78.44 496 GLU A N 1
ATOM 3869 C CA . GLU A 1 496 ? -2.008 39.061 26.559 1.00 78.44 496 GLU A CA 1
ATOM 3870 C C . GLU A 1 496 ? -2.813 40.347 26.822 1.00 78.44 496 GLU A C 1
ATOM 3872 O O . GLU A 1 496 ? -2.885 40.821 27.957 1.00 78.44 496 GLU A O 1
ATOM 3877 N N . LYS A 1 497 ? -3.499 40.876 25.797 1.00 75.81 497 LYS A N 1
ATOM 3878 C CA . LYS A 1 497 ? -4.383 42.049 25.925 1.00 75.81 497 LYS A CA 1
ATOM 3879 C C . LYS A 1 497 ? -5.669 41.760 26.700 1.00 75.81 497 LYS A C 1
ATOM 3881 O O . LYS A 1 497 ? -6.165 42.664 27.369 1.00 75.81 497 LYS A O 1
ATOM 3886 N N . THR A 1 498 ? -6.178 40.528 26.670 1.00 78.12 498 THR A N 1
ATOM 3887 C CA . THR A 1 498 ? -7.350 40.098 27.458 1.00 78.12 498 THR A CA 1
ATOM 3888 C C . THR A 1 498 ? -6.987 39.401 28.771 1.00 78.12 498 THR A C 1
ATOM 3890 O O . THR A 1 498 ? -7.855 38.817 29.418 1.00 78.12 498 THR A O 1
ATOM 3893 N N . LYS A 1 499 ? -5.716 39.477 29.200 1.00 78.88 499 LYS A N 1
ATOM 3894 C CA . LYS A 1 499 ? -5.188 38.857 30.431 1.00 78.88 499 LYS A CA 1
ATOM 3895 C C . LYS A 1 499 ? -5.460 37.344 30.532 1.00 78.88 499 LYS A C 1
ATOM 3897 O O . LYS A 1 499 ? -5.634 36.815 31.626 1.00 78.88 499 LYS A O 1
ATOM 3902 N N . GLY A 1 500 ? -5.492 36.658 29.392 1.00 58.25 500 GLY A N 1
ATOM 3903 C CA . GLY A 1 500 ? -5.737 35.221 29.275 1.00 58.25 500 GLY A CA 1
ATOM 3904 C C . GLY A 1 500 ? -7.198 34.816 29.056 1.00 58.25 500 GLY A C 1
ATOM 3905 O O . GLY A 1 500 ? -7.443 33.635 28.814 1.00 58.25 500 GLY A O 1
ATOM 3906 N N . ASP A 1 501 ? -8.169 35.741 29.085 1.00 67.12 501 ASP A N 1
ATOM 3907 C CA . ASP A 1 501 ? -9.565 35.389 28.792 1.00 67.12 501 ASP A CA 1
ATOM 3908 C C . ASP A 1 501 ? -9.763 35.131 27.288 1.00 67.12 501 ASP A C 1
ATOM 3910 O O . ASP A 1 501 ? -9.682 36.038 26.450 1.00 67.12 501 ASP A O 1
ATOM 3914 N N . VAL A 1 502 ? -10.030 33.864 26.963 1.00 69.44 502 VAL A N 1
ATOM 3915 C CA . VAL A 1 502 ? -10.267 33.370 25.601 1.00 69.44 502 VAL A CA 1
ATOM 3916 C C . VAL A 1 502 ? -11.568 33.918 25.012 1.00 69.44 502 VAL A C 1
ATOM 3918 O O . VAL A 1 502 ? -11.607 34.203 23.820 1.00 69.44 502 VAL A O 1
ATOM 3921 N N . ASN A 1 503 ? -12.620 34.109 25.811 1.00 58.47 503 ASN A N 1
ATOM 3922 C CA . ASN A 1 503 ? -13.915 34.587 25.318 1.00 58.47 503 ASN A CA 1
ATOM 3923 C C . ASN A 1 503 ? -13.824 36.066 24.938 1.00 58.47 503 ASN A C 1
ATOM 3925 O O . ASN A 1 503 ? -14.217 36.447 23.839 1.00 58.47 503 ASN A O 1
ATOM 3929 N N . VAL A 1 504 ? -13.201 36.881 25.797 1.00 66.06 504 VAL A N 1
ATOM 3930 C CA . VAL A 1 504 ? -12.949 38.298 25.491 1.00 66.06 504 VAL A CA 1
ATOM 3931 C C . VAL A 1 504 ? -12.015 38.432 24.279 1.00 66.06 504 VAL A C 1
ATOM 3933 O O . VAL A 1 504 ? -12.198 39.332 23.462 1.00 66.06 504 VAL A O 1
ATOM 3936 N N . ALA A 1 505 ? -11.052 37.517 24.098 1.00 72.81 505 ALA A N 1
ATOM 3937 C CA . ALA A 1 505 ? -10.197 37.504 22.907 1.00 72.81 505 ALA A CA 1
ATOM 3938 C C . ALA A 1 505 ? -10.981 37.165 21.624 1.00 72.81 505 ALA A C 1
ATOM 3940 O O . ALA A 1 505 ? -10.741 37.780 20.586 1.00 72.81 505 ALA A O 1
ATOM 3941 N N . VAL A 1 506 ? -11.940 36.235 21.689 1.00 66.50 506 VAL A N 1
ATOM 3942 C CA . VAL A 1 506 ? -12.853 35.911 20.578 1.00 66.50 506 VAL A CA 1
ATOM 3943 C C . VAL A 1 506 ? -13.732 37.116 20.221 1.00 66.50 506 VAL A C 1
ATOM 3945 O O . VAL A 1 506 ? -13.781 37.502 19.051 1.00 66.50 506 VAL A O 1
ATOM 3948 N N . ASP A 1 507 ? -14.351 37.768 21.207 1.00 60.84 507 ASP A N 1
ATOM 3949 C CA . ASP A 1 507 ? -15.193 38.952 20.981 1.00 60.84 507 ASP A CA 1
ATOM 3950 C C . ASP A 1 507 ? -14.380 40.124 20.393 1.00 60.84 507 ASP A C 1
ATOM 3952 O O . ASP A 1 507 ? -14.805 40.767 19.427 1.00 60.84 507 ASP A O 1
ATOM 3956 N N . MET A 1 508 ? -13.159 40.364 20.892 1.00 70.06 508 MET A N 1
ATOM 3957 C CA . MET A 1 508 ? -12.227 41.359 20.335 1.00 70.06 508 MET A CA 1
ATOM 3958 C C . MET A 1 508 ? -11.711 41.015 18.928 1.00 70.06 508 MET A C 1
ATOM 3960 O O . MET A 1 508 ? -11.275 41.915 18.202 1.00 70.06 508 MET A O 1
ATOM 3964 N N . PHE A 1 509 ? -11.732 39.741 18.528 1.00 73.06 509 PHE A N 1
ATOM 3965 C CA . PHE A 1 509 ? -11.371 39.327 17.175 1.00 73.06 509 PHE A CA 1
ATOM 3966 C C . PHE A 1 509 ? -12.511 39.600 16.185 1.00 73.06 509 PHE A C 1
ATOM 3968 O O . PHE A 1 509 ? -12.305 40.274 15.174 1.00 73.06 509 PHE A O 1
ATOM 3975 N N . TYR A 1 510 ? -13.725 39.124 16.476 1.00 56.97 510 TYR A N 1
ATOM 3976 C CA . TYR A 1 510 ? -14.840 39.223 15.528 1.00 56.97 510 TYR A CA 1
ATOM 3977 C C . TYR A 1 510 ? -15.424 40.640 15.415 1.00 56.97 510 TYR A C 1
ATOM 3979 O O . TYR A 1 510 ? -15.780 41.054 14.310 1.00 56.97 510 TYR A O 1
ATOM 3987 N N . SER A 1 511 ? -15.414 41.438 16.490 1.00 60.12 511 SER A N 1
ATOM 3988 C CA . SER A 1 511 ? -15.782 42.868 16.426 1.00 60.12 511 SER A CA 1
ATOM 3989 C C . SER A 1 511 ? -14.879 43.675 15.477 1.00 60.12 511 SER A C 1
ATOM 3991 O O . SER A 1 511 ? -15.358 44.532 14.733 1.00 60.12 511 SER A O 1
ATOM 3993 N N . LYS A 1 512 ? -13.580 43.346 15.398 1.00 56.94 512 LYS A N 1
ATOM 3994 C CA . LYS A 1 512 ? -12.661 43.929 14.401 1.00 56.94 512 LYS A CA 1
ATOM 3995 C C . LYS A 1 512 ? -12.972 43.530 12.958 1.00 56.94 512 LYS A C 1
ATOM 3997 O O . LYS A 1 512 ? -12.631 44.282 12.049 1.00 56.94 512 LYS A O 1
ATOM 4002 N N . ILE A 1 513 ? -13.584 42.368 12.731 1.00 49.66 513 ILE A N 1
ATOM 4003 C CA . ILE A 1 513 ? -13.986 41.931 11.386 1.00 49.66 513 ILE A CA 1
ATOM 4004 C C . ILE A 1 513 ? -15.271 42.640 10.947 1.00 49.66 513 ILE A C 1
ATOM 4006 O O . ILE A 1 513 ? -15.363 43.050 9.791 1.00 49.66 513 ILE A O 1
ATOM 4010 N N . GLN A 1 514 ? -16.228 42.840 11.858 1.00 38.81 514 GLN A N 1
ATOM 4011 C CA . GLN A 1 514 ? -17.472 43.565 11.566 1.00 38.81 514 GLN A CA 1
ATOM 4012 C C . GLN A 1 514 ? -17.205 45.031 11.188 1.00 38.81 514 GLN A C 1
ATOM 4014 O O . GLN A 1 514 ? -17.694 45.491 10.158 1.00 38.81 514 GLN A O 1
ATOM 4019 N N . ASN A 1 515 ? -16.327 45.725 11.921 1.00 38.03 515 ASN A N 1
ATOM 4020 C CA . ASN A 1 515 ? -15.970 47.125 11.639 1.00 38.03 515 ASN A CA 1
ATOM 4021 C C . ASN A 1 515 ? -15.231 47.354 10.300 1.00 38.03 515 ASN A C 1
ATOM 4023 O O . ASN A 1 515 ? -15.043 48.500 9.907 1.00 38.03 515 ASN A O 1
ATOM 4027 N N . ASN A 1 516 ? -14.822 46.295 9.590 1.00 38.91 516 ASN A N 1
ATOM 4028 C CA . ASN A 1 516 ? -14.131 46.380 8.297 1.00 38.91 516 ASN A CA 1
ATOM 4029 C C . ASN A 1 516 ? -15.042 46.069 7.085 1.00 38.91 516 ASN A C 1
ATOM 4031 O O . ASN A 1 516 ? -14.529 45.857 5.984 1.00 38.91 516 ASN A O 1
ATOM 4035 N N . LYS A 1 517 ? -16.376 46.010 7.253 1.00 32.97 517 LYS A N 1
ATOM 4036 C CA . LYS A 1 517 ? -17.322 45.699 6.160 1.00 32.97 517 LYS A CA 1
ATOM 4037 C C . LYS A 1 517 ? -18.650 46.482 6.184 1.00 32.97 517 LYS A C 1
ATOM 4039 O O . LYS A 1 517 ? -19.698 45.855 6.211 1.00 32.97 517 LYS A O 1
ATOM 4044 N N . VAL A 1 518 ? -18.609 47.811 6.052 1.00 26.20 518 VAL A N 1
ATOM 4045 C CA . VAL A 1 518 ? -19.583 48.629 5.280 1.00 26.20 518 VAL A CA 1
ATOM 4046 C C . VAL A 1 518 ? -18.914 49.976 4.945 1.00 26.20 518 VAL A C 1
ATOM 4048 O O . VAL A 1 518 ? -18.455 50.652 5.862 1.00 26.20 518 VAL A O 1
ATOM 4051 N N . PRO A 1 519 ? -18.863 50.404 3.672 1.00 29.77 519 PRO A N 1
ATOM 4052 C CA . PRO A 1 519 ? -18.937 51.812 3.302 1.00 29.77 519 PRO A CA 1
ATOM 4053 C C . PRO A 1 519 ? -20.412 52.192 3.090 1.00 29.77 519 PRO A C 1
ATOM 4055 O O . PRO A 1 519 ? -21.096 51.544 2.296 1.00 29.77 519 PRO A O 1
ATOM 4058 N N . ASP A 1 520 ? -20.912 53.206 3.802 1.00 26.77 520 ASP A N 1
ATOM 4059 C CA . ASP A 1 520 ? -22.329 53.586 3.731 1.00 26.77 520 ASP A CA 1
ATOM 4060 C C . ASP A 1 520 ? -22.751 54.013 2.320 1.00 26.77 520 ASP A C 1
ATOM 4062 O O . ASP A 1 520 ? -22.104 54.837 1.669 1.00 26.77 520 ASP A O 1
ATOM 4066 N N . SER A 1 521 ? -23.891 53.486 1.876 1.00 29.09 521 SER A N 1
ATOM 4067 C CA . SER A 1 521 ? -24.610 53.966 0.700 1.00 29.09 521 SER A CA 1
ATOM 4068 C C . SER A 1 521 ? -25.765 54.861 1.134 1.00 29.09 521 SER A C 1
ATOM 4070 O O . SER A 1 521 ? -26.655 54.379 1.835 1.00 29.09 521 SER A O 1
ATOM 4072 N N . ASP A 1 522 ? -25.837 56.099 0.644 1.00 26.64 522 ASP A N 1
ATOM 4073 C CA . ASP A 1 522 ? -27.111 56.821 0.629 1.00 26.64 522 ASP A CA 1
ATOM 4074 C C . ASP A 1 522 ? -27.223 57.824 -0.539 1.00 26.64 522 ASP A C 1
ATOM 4076 O O . ASP A 1 522 ? -26.232 58.390 -0.998 1.00 26.64 522 ASP A O 1
ATOM 4080 N N . LYS A 1 523 ? -28.476 58.068 -0.945 1.00 28.25 523 LYS A N 1
ATOM 4081 C CA . LYS A 1 523 ? -28.991 59.160 -1.799 1.00 28.25 523 LYS A CA 1
ATOM 4082 C C . LYS A 1 523 ? -28.966 59.016 -3.332 1.00 28.25 523 LYS A C 1
ATOM 4084 O O . LYS A 1 523 ? -28.343 59.780 -4.056 1.00 28.25 523 LYS A O 1
ATOM 4089 N N . SER A 1 524 ? -29.888 58.158 -3.784 1.00 22.98 524 SER A N 1
ATOM 4090 C CA . SER A 1 524 ? -31.162 58.580 -4.424 1.00 22.98 524 SER A CA 1
ATOM 4091 C C . SER A 1 524 ? -31.232 59.204 -5.838 1.00 22.98 524 SER A C 1
ATOM 4093 O O . SER A 1 524 ? -30.520 60.146 -6.157 1.00 22.98 524 SER A O 1
ATOM 4095 N N . ILE A 1 525 ? -32.347 58.849 -6.504 1.00 24.03 525 ILE A N 1
ATOM 4096 C CA . ILE A 1 525 ? -33.195 59.668 -7.407 1.00 24.03 525 ILE A CA 1
ATOM 4097 C C . ILE A 1 525 ? -32.912 59.655 -8.935 1.00 24.03 525 ILE A C 1
ATOM 4099 O O . ILE A 1 525 ? -32.044 60.341 -9.455 1.00 24.03 525 ILE A O 1
ATOM 4103 N N . VAL A 1 526 ? -33.853 58.975 -9.621 1.00 23.42 526 VAL A N 1
ATOM 4104 C CA . VAL A 1 526 ? -34.470 59.273 -10.940 1.00 23.42 526 VAL A CA 1
ATOM 4105 C C . VAL A 1 526 ? -33.730 58.859 -12.240 1.00 23.42 526 VAL A C 1
ATOM 4107 O O . VAL A 1 526 ? -32.505 58.796 -12.253 1.00 23.42 526 VAL A O 1
ATOM 4110 N N . PRO A 1 527 ? -34.467 58.466 -13.317 1.00 40.78 527 PRO A N 1
ATOM 4111 C CA . PRO A 1 527 ? -33.945 57.608 -14.391 1.00 40.78 527 PRO A CA 1
ATOM 4112 C C . PRO A 1 527 ? -34.130 58.213 -15.811 1.00 40.78 527 PRO A C 1
ATOM 4114 O O . PRO A 1 527 ? -34.311 59.418 -15.952 1.00 40.78 527 PRO A O 1
ATOM 4117 N N . GLN A 1 528 ? -34.194 57.343 -16.835 1.00 23.98 528 GLN A N 1
ATOM 4118 C CA . GLN A 1 528 ? -34.308 57.623 -18.285 1.00 23.98 528 GLN A CA 1
ATOM 4119 C C . GLN A 1 528 ? -32.959 58.021 -18.948 1.00 23.98 528 GLN A C 1
ATOM 4121 O O . GLN A 1 528 ? -32.056 58.487 -18.266 1.00 23.98 528 GLN A O 1
ATOM 4126 N N . ASN A 1 529 ? -32.717 57.805 -20.253 1.00 23.14 529 ASN A N 1
ATOM 4127 C CA . ASN A 1 529 ? -33.607 57.277 -21.300 1.00 23.14 529 ASN A CA 1
ATOM 4128 C C . ASN A 1 529 ? -32.893 56.396 -22.358 1.00 23.14 529 ASN A C 1
ATOM 4130 O O . ASN A 1 529 ? -31.670 56.306 -22.403 1.00 23.14 529 ASN A O 1
ATOM 4134 N N . THR A 1 530 ? -33.696 55.748 -23.201 1.00 26.00 530 THR A N 1
ATOM 4135 C CA . THR A 1 530 ? -33.346 54.863 -24.332 1.00 26.00 530 THR A CA 1
ATOM 4136 C C . THR A 1 530 ? -32.601 55.572 -25.481 1.00 26.00 530 THR A C 1
ATOM 4138 O O . THR A 1 530 ? -32.988 56.691 -25.800 1.00 26.00 530 THR A O 1
ATOM 4141 N N . GLN A 1 531 ? -31.652 54.900 -26.172 1.00 25.75 531 GLN A N 1
ATOM 4142 C CA . GLN A 1 531 ? -31.673 54.615 -27.640 1.00 25.75 531 GLN A CA 1
ATOM 4143 C C . GLN A 1 531 ? -30.332 54.131 -28.259 1.00 25.75 531 GLN A C 1
ATOM 4145 O O . GLN A 1 531 ? -29.278 54.645 -27.914 1.00 25.75 531 GLN A O 1
ATOM 4150 N N . ASN A 1 532 ? -30.465 53.213 -29.238 1.00 25.53 532 ASN A N 1
ATOM 4151 C CA . ASN A 1 532 ? -29.680 53.014 -30.483 1.00 25.53 532 ASN A CA 1
ATOM 4152 C C . ASN A 1 532 ? -28.173 52.624 -30.374 1.00 25.53 532 ASN A C 1
ATOM 4154 O O . ASN A 1 532 ? -27.447 53.109 -29.520 1.00 25.53 532 ASN A O 1
ATOM 4158 N N . GLU A 1 533 ? -27.665 51.587 -31.067 1.00 25.77 533 GLU A N 1
ATOM 4159 C CA . GLU A 1 533 ? -27.414 51.429 -32.530 1.00 25.77 533 GLU A CA 1
ATOM 4160 C C . GLU A 1 533 ? -26.324 52.395 -33.070 1.00 25.77 533 GLU A C 1
ATOM 4162 O O . GLU A 1 533 ? -26.324 53.562 -32.702 1.00 25.77 533 GLU A O 1
ATOM 4167 N N . MET A 1 534 ? -25.359 52.016 -33.932 1.00 24.03 534 MET A N 1
ATOM 4168 C CA . MET A 1 534 ? -25.214 50.822 -34.795 1.00 24.03 534 MET A CA 1
ATOM 4169 C C . MET A 1 534 ? -23.740 50.611 -35.273 1.00 24.03 534 MET A C 1
ATOM 4171 O O . MET A 1 534 ? -23.067 51.596 -35.538 1.00 24.03 534 MET A O 1
ATOM 4175 N N . ILE A 1 535 ? -23.312 49.344 -35.454 1.00 24.62 535 ILE A N 1
ATOM 4176 C CA . ILE A 1 535 ? -22.600 48.751 -36.635 1.00 24.62 535 ILE A CA 1
ATOM 4177 C C . ILE A 1 535 ? -21.241 49.317 -37.191 1.00 24.62 535 ILE A C 1
ATOM 4179 O O . ILE A 1 535 ? -20.984 50.510 -37.183 1.00 24.62 535 ILE A O 1
ATOM 4183 N N . ASP A 1 536 ? -20.439 48.409 -37.802 1.00 24.91 536 ASP A N 1
ATOM 4184 C CA . ASP A 1 536 ? -19.329 48.620 -38.786 1.00 24.91 536 ASP A CA 1
ATOM 4185 C C . ASP A 1 536 ? -17.954 49.188 -38.327 1.00 24.91 536 ASP A C 1
ATOM 4187 O O . ASP A 1 536 ? -17.873 49.912 -37.344 1.00 24.91 536 ASP A O 1
ATOM 4191 N N . LYS A 1 537 ? -16.799 48.937 -38.996 1.00 25.52 537 LYS A N 1
ATOM 4192 C CA . LYS A 1 537 ? -16.306 47.868 -39.926 1.00 25.52 537 LYS A CA 1
ATOM 4193 C C . LYS A 1 537 ? -14.777 48.041 -40.155 1.00 25.52 537 LYS A C 1
ATOM 4195 O O . LYS A 1 537 ? -14.308 49.166 -40.061 1.00 25.52 537 LYS A O 1
ATOM 4200 N N . TYR A 1 538 ? -14.090 46.986 -40.636 1.00 23.95 538 TYR A N 1
ATOM 4201 C CA . TYR A 1 538 ? -12.856 47.034 -41.474 1.00 23.95 538 TYR A CA 1
ATOM 4202 C C . TYR A 1 538 ? -11.578 47.746 -40.929 1.00 23.95 538 TYR A C 1
ATOM 4204 O O . TYR A 1 538 ? -11.611 48.412 -39.906 1.00 23.95 538 TYR A O 1
ATOM 4212 N N . ASP A 1 539 ? -10.397 47.666 -41.570 1.00 25.23 539 ASP A N 1
ATOM 4213 C CA . ASP A 1 539 ? -9.692 46.481 -42.116 1.00 25.23 539 ASP A CA 1
ATOM 4214 C C . ASP A 1 539 ? -8.169 46.756 -42.305 1.00 25.23 539 ASP A C 1
ATOM 4216 O O . ASP A 1 539 ? -7.761 47.903 -42.434 1.00 25.23 539 ASP A O 1
ATOM 4220 N N . ASN A 1 540 ? -7.376 45.679 -42.372 1.00 24.77 540 ASN A N 1
ATOM 4221 C CA . ASN A 1 540 ? -6.153 45.440 -43.173 1.00 24.77 540 ASN A CA 1
ATOM 4222 C C . ASN A 1 540 ? -4.922 46.395 -43.327 1.00 24.77 540 ASN A C 1
ATOM 4224 O O . ASN A 1 540 ? -4.981 47.618 -43.383 1.00 24.77 540 ASN A O 1
ATOM 4228 N N . THR A 1 541 ? -3.814 45.714 -43.689 1.00 24.80 541 THR A N 1
ATOM 4229 C CA . THR A 1 541 ? -2.697 46.082 -44.613 1.00 24.80 541 THR A CA 1
ATOM 4230 C C . THR A 1 541 ? -1.403 46.838 -44.205 1.00 24.80 541 THR A C 1
ATOM 4232 O O . THR A 1 541 ? -1.423 47.945 -43.689 1.00 24.80 541 THR A O 1
ATOM 4235 N N . ASN A 1 542 ? -0.284 46.261 -44.707 1.00 23.14 542 ASN A N 1
ATOM 4236 C CA . ASN A 1 542 ? 0.964 46.872 -45.242 1.00 23.14 542 ASN A CA 1
ATOM 4237 C C . ASN A 1 542 ? 2.068 47.365 -44.256 1.00 23.14 542 ASN A C 1
ATOM 4239 O O . ASN A 1 542 ? 1.784 48.081 -43.310 1.00 23.14 542 ASN A O 1
ATOM 4243 N N . MET A 1 543 ? 3.323 46.850 -44.295 1.00 22.72 543 MET A N 1
ATOM 4244 C CA . MET A 1 543 ? 4.451 47.010 -45.273 1.00 22.72 543 MET A CA 1
ATOM 4245 C C . MET A 1 543 ? 5.268 48.324 -45.050 1.00 22.72 543 MET A C 1
ATOM 4247 O O . MET A 1 543 ? 4.658 49.327 -44.719 1.00 22.72 543 MET A O 1
ATOM 4251 N N . VAL A 1 544 ? 6.609 48.455 -45.211 1.00 24.08 544 VAL A N 1
ATOM 4252 C CA . VAL A 1 544 ? 7.717 47.548 -45.637 1.00 24.08 544 VAL A CA 1
ATOM 4253 C C . VAL A 1 544 ? 9.135 48.131 -45.303 1.00 24.08 544 VAL A C 1
ATOM 4255 O O . VAL A 1 544 ? 9.254 49.330 -45.093 1.00 24.08 544 VAL A O 1
ATOM 4258 N N . HIS A 1 545 ? 10.198 47.298 -45.361 1.00 25.16 545 HIS A N 1
ATOM 4259 C CA . HIS A 1 545 ? 11.661 47.597 -45.513 1.00 25.16 545 HIS A CA 1
ATOM 4260 C C . HIS A 1 545 ? 12.545 48.253 -44.401 1.00 25.16 545 HIS A C 1
ATOM 4262 O O . HIS A 1 545 ? 12.305 49.372 -43.981 1.00 25.16 545 HIS A O 1
ATOM 4268 N N . ASN A 1 546 ? 13.707 47.596 -44.158 1.00 23.34 546 ASN A N 1
ATOM 4269 C CA . ASN A 1 546 ? 15.108 48.115 -44.083 1.00 23.34 546 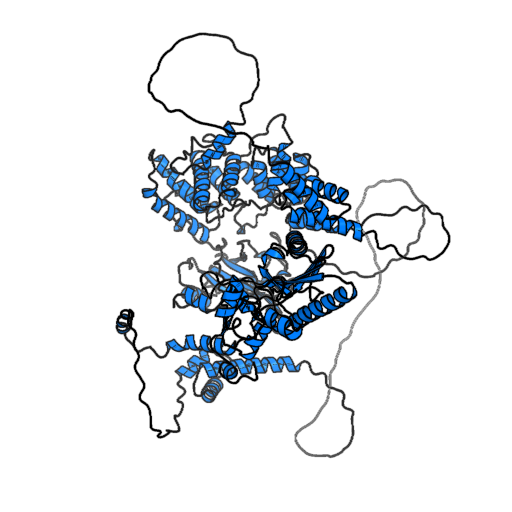ASN A CA 1
ATOM 4270 C C . ASN A 1 546 ? 15.519 49.142 -42.974 1.00 23.34 546 ASN A C 1
ATOM 4272 O O . ASN A 1 546 ? 14.708 49.932 -42.528 1.00 23.34 546 ASN A O 1
ATOM 4276 N N . SER A 1 547 ? 16.769 49.234 -42.466 1.00 22.55 547 SER A N 1
ATOM 4277 C CA . SER A 1 547 ? 18.061 48.557 -42.756 1.00 22.55 547 SER A CA 1
ATOM 4278 C C . SER A 1 547 ? 19.084 48.615 -41.588 1.00 22.55 547 SER A C 1
ATOM 4280 O O . SER A 1 547 ? 19.175 49.641 -40.927 1.00 22.55 547 SER A O 1
ATOM 4282 N N . SER A 1 548 ? 19.983 47.618 -41.522 1.00 24.47 548 SER A N 1
ATOM 4283 C CA . SER A 1 548 ? 21.436 47.732 -41.209 1.00 24.47 548 SER A CA 1
ATOM 4284 C C . SER A 1 548 ? 22.007 48.096 -39.809 1.00 24.47 548 SER A C 1
ATOM 4286 O O . SER A 1 548 ? 21.731 49.142 -39.243 1.00 24.47 548 SER A O 1
ATOM 4288 N N . GLN A 1 549 ? 23.037 47.303 -39.442 1.00 24.67 549 GLN A N 1
ATOM 4289 C CA . GLN A 1 549 ? 24.245 47.591 -38.623 1.00 24.67 549 GLN A CA 1
ATOM 4290 C C . GLN A 1 549 ? 24.278 47.476 -37.071 1.00 24.67 549 GLN A C 1
ATOM 4292 O O . GLN A 1 549 ? 23.368 47.841 -36.344 1.00 24.67 549 GLN A O 1
ATOM 4297 N N . ALA A 1 550 ? 25.469 47.031 -36.622 1.00 23.33 550 ALA A N 1
ATOM 4298 C CA . ALA A 1 550 ? 26.147 47.217 -35.324 1.00 23.33 550 ALA A CA 1
ATOM 4299 C C . ALA A 1 550 ? 25.640 46.514 -34.034 1.00 23.33 550 ALA A C 1
ATOM 4301 O O . ALA A 1 550 ? 24.849 47.029 -33.250 1.00 23.33 550 ALA A O 1
ATOM 4302 N N . THR A 1 551 ? 26.286 45.387 -33.718 1.00 22.33 551 THR A N 1
ATOM 4303 C CA . THR A 1 551 ? 26.473 44.822 -32.361 1.00 22.33 551 THR A CA 1
ATOM 4304 C C . THR A 1 551 ? 27.506 45.614 -31.527 1.00 22.33 551 THR A C 1
ATOM 4306 O O . THR A 1 551 ? 28.366 46.254 -32.131 1.00 22.33 551 THR A O 1
ATOM 4309 N N . PRO A 1 552 ? 27.662 45.374 -30.204 1.00 41.47 552 PRO A N 1
ATOM 4310 C CA . PRO A 1 552 ? 26.654 45.044 -29.184 1.00 41.47 552 PRO A CA 1
ATOM 4311 C C . PRO A 1 552 ? 26.832 45.859 -27.872 1.00 41.47 552 PRO A C 1
ATOM 4313 O O . PRO A 1 552 ? 27.922 46.348 -27.570 1.00 41.47 552 PRO A O 1
ATOM 4316 N N . LYS A 1 553 ? 25.811 45.897 -27.001 1.00 23.00 553 LYS A N 1
ATOM 4317 C CA . LYS A 1 553 ? 25.984 46.131 -25.548 1.00 23.00 553 LYS A CA 1
ATOM 4318 C C . LYS A 1 553 ? 24.798 45.586 -24.744 1.00 23.00 553 LYS A C 1
ATOM 4320 O O . LYS A 1 553 ? 23.696 45.463 -25.265 1.00 23.00 553 LYS A O 1
ATOM 4325 N N . MET A 1 554 ? 25.058 45.190 -23.499 1.00 28.20 554 MET A N 1
ATOM 4326 C CA . MET A 1 554 ? 24.096 44.491 -22.638 1.00 28.20 554 MET A CA 1
ATOM 4327 C C . MET A 1 554 ? 23.019 45.420 -22.075 1.00 28.20 554 MET A C 1
ATOM 4329 O O . MET A 1 554 ? 23.359 46.476 -21.548 1.00 28.20 554 MET A O 1
ATOM 4333 N N . GLN A 1 555 ? 21.779 44.929 -21.994 1.00 23.25 555 GLN A N 1
ATOM 4334 C CA . GLN A 1 555 ? 20.892 45.229 -20.866 1.00 23.25 555 GLN A CA 1
ATOM 4335 C C . GLN A 1 555 ? 19.855 44.112 -20.640 1.00 23.25 555 GLN A C 1
ATOM 4337 O O . GLN A 1 555 ? 19.217 43.637 -21.571 1.00 23.25 555 GLN A O 1
ATOM 4342 N N . ASN A 1 556 ? 19.721 43.716 -19.371 1.00 23.92 556 ASN A N 1
ATOM 4343 C CA . ASN A 1 556 ? 18.597 43.011 -18.740 1.00 23.92 556 ASN A CA 1
ATOM 4344 C C . ASN A 1 556 ? 18.087 41.693 -19.368 1.00 23.92 556 ASN A C 1
ATOM 4346 O O . ASN A 1 556 ? 17.098 41.662 -20.098 1.00 23.92 556 ASN A O 1
ATOM 4350 N N . LEU A 1 557 ? 18.647 40.562 -18.913 1.00 27.31 557 LEU A N 1
ATOM 4351 C CA . LEU A 1 557 ? 17.924 39.284 -18.927 1.00 27.31 557 LEU A CA 1
ATOM 4352 C C . LEU A 1 557 ? 16.737 39.357 -17.949 1.00 27.31 557 LEU A C 1
ATOM 4354 O O . LEU A 1 557 ? 16.919 39.208 -16.743 1.00 27.31 557 LEU A O 1
ATOM 4358 N N . TYR A 1 558 ? 15.522 39.514 -18.475 1.00 25.45 558 TYR A N 1
ATOM 4359 C CA . TYR A 1 558 ? 14.271 39.263 -17.741 1.00 25.45 558 TYR A CA 1
ATOM 4360 C C . TYR A 1 558 ? 13.407 38.203 -18.455 1.00 25.45 558 TYR A C 1
ATOM 4362 O O . TYR A 1 558 ? 12.186 38.293 -18.521 1.00 25.45 558 TYR A O 1
ATOM 4370 N N . VAL A 1 559 ? 14.066 37.196 -19.046 1.00 28.59 559 VAL A N 1
ATOM 4371 C CA . VAL A 1 559 ? 13.440 36.160 -19.890 1.00 28.59 559 VAL A CA 1
ATOM 4372 C C . VAL A 1 559 ? 13.995 34.772 -19.541 1.00 28.59 559 VAL A C 1
ATOM 4374 O O . VAL A 1 559 ? 14.804 34.210 -20.273 1.00 28.59 559 VAL A O 1
ATOM 4377 N N . GLN A 1 560 ? 13.573 34.217 -18.399 1.00 28.84 560 GLN A N 1
ATOM 4378 C CA . GLN A 1 560 ? 13.747 32.783 -18.084 1.00 28.84 560 GLN A CA 1
ATOM 4379 C C . GLN A 1 560 ? 12.524 32.144 -17.397 1.00 28.84 560 GLN A C 1
ATOM 4381 O O . GLN A 1 560 ? 12.310 30.944 -17.543 1.00 28.84 560 GLN A O 1
ATOM 4386 N N . THR A 1 561 ? 11.676 32.917 -16.710 1.00 27.25 561 THR A N 1
ATOM 4387 C CA . THR A 1 561 ? 10.522 32.385 -15.956 1.00 27.25 561 THR A CA 1
ATOM 4388 C C . THR A 1 561 ? 9.387 31.854 -16.841 1.00 27.25 561 THR A C 1
ATOM 4390 O O . THR A 1 561 ? 8.697 30.917 -16.452 1.00 27.25 561 THR A O 1
ATOM 4393 N N . SER A 1 562 ? 9.189 32.433 -18.030 1.00 28.25 562 SER A N 1
ATOM 4394 C CA . SER A 1 562 ? 8.062 32.118 -18.923 1.00 28.25 562 SER A CA 1
ATOM 4395 C C . SER A 1 562 ? 8.171 30.747 -19.598 1.00 28.25 562 SER A C 1
ATOM 4397 O O . SER A 1 562 ? 7.170 30.047 -19.729 1.00 28.25 562 SER A O 1
ATOM 4399 N N . VAL A 1 563 ? 9.379 30.331 -19.992 1.00 38.09 563 VAL A N 1
ATOM 4400 C CA . VAL A 1 563 ? 9.598 29.066 -20.720 1.00 38.09 563 VAL A CA 1
ATOM 4401 C C . VAL A 1 563 ? 9.312 27.852 -19.826 1.00 38.09 563 VAL A C 1
ATOM 4403 O O . VAL A 1 563 ? 8.650 26.910 -20.252 1.00 38.09 563 VAL A O 1
ATOM 4406 N N . ALA A 1 564 ? 9.725 27.900 -18.555 1.00 40.91 564 ALA A N 1
ATOM 4407 C CA . ALA A 1 564 ? 9.565 26.783 -17.618 1.00 40.91 564 ALA A CA 1
ATOM 4408 C C . ALA A 1 564 ? 8.094 26.431 -17.304 1.00 40.91 564 ALA A C 1
ATOM 4410 O O . ALA A 1 564 ? 7.797 25.285 -16.962 1.00 40.91 564 ALA A O 1
ATOM 4411 N N . GLN A 1 565 ? 7.164 27.386 -17.433 1.00 41.75 565 GLN A N 1
ATOM 4412 C CA . GLN A 1 565 ? 5.733 27.140 -17.219 1.00 41.75 565 GLN A CA 1
ATOM 4413 C C . GLN A 1 565 ? 5.058 26.436 -18.409 1.00 41.75 565 GLN A C 1
ATOM 4415 O O . GLN A 1 565 ? 4.121 25.664 -18.197 1.00 41.75 565 GLN A O 1
ATOM 4420 N N . ALA A 1 566 ? 5.541 26.649 -19.639 1.00 49.12 566 ALA A N 1
ATOM 4421 C CA . ALA A 1 566 ? 4.986 26.013 -20.836 1.00 49.12 566 ALA A CA 1
ATOM 4422 C C . ALA A 1 566 ? 5.219 24.490 -20.829 1.00 49.12 566 ALA A C 1
ATOM 4424 O O . ALA A 1 566 ? 4.274 23.711 -20.963 1.00 49.12 566 ALA A O 1
ATOM 4425 N N . ASP A 1 567 ? 6.455 24.058 -20.562 1.00 53.28 567 ASP A N 1
ATOM 4426 C CA . ASP A 1 567 ? 6.822 22.637 -20.474 1.00 53.28 567 ASP A CA 1
ATOM 4427 C C . ASP A 1 567 ? 6.000 21.860 -19.432 1.00 53.28 567 ASP A C 1
ATOM 4429 O O . ASP A 1 567 ? 5.672 20.688 -19.634 1.00 53.28 567 ASP A O 1
ATOM 4433 N N . LEU A 1 568 ? 5.678 22.501 -18.301 1.00 59.62 568 LEU A N 1
ATOM 4434 C CA . LEU A 1 568 ? 4.895 21.891 -17.225 1.00 59.62 568 LEU A CA 1
ATOM 4435 C C . LEU A 1 568 ? 3.451 21.619 -17.677 1.00 59.62 568 LEU A C 1
ATOM 4437 O O . LEU A 1 568 ? 2.904 20.559 -17.383 1.00 59.62 568 LEU A O 1
ATOM 4441 N N . MET A 1 569 ? 2.846 22.535 -18.439 1.00 67.94 569 MET A N 1
ATOM 4442 C CA . MET A 1 569 ? 1.527 22.310 -19.041 1.00 67.94 569 MET A CA 1
ATOM 4443 C C . MET A 1 569 ? 1.565 21.183 -20.079 1.00 67.94 569 MET A C 1
ATOM 4445 O O . MET A 1 569 ? 0.654 20.353 -20.111 1.00 67.94 569 MET A O 1
ATOM 4449 N N . ASN A 1 570 ? 2.627 21.109 -20.886 1.00 84.50 570 ASN A N 1
ATOM 4450 C CA . ASN A 1 570 ? 2.709 20.199 -22.028 1.00 84.50 570 ASN A CA 1
ATOM 4451 C C . ASN A 1 570 ? 2.523 18.716 -21.657 1.00 84.50 570 ASN A C 1
ATOM 4453 O O . ASN A 1 570 ? 1.780 18.017 -22.338 1.00 84.50 570 ASN A O 1
ATOM 4457 N N . ILE A 1 571 ? 3.117 18.225 -20.564 1.00 87.88 571 ILE A N 1
ATOM 4458 C CA . ILE A 1 571 ? 2.985 16.808 -20.146 1.00 87.88 571 ILE A CA 1
ATOM 4459 C C . ILE A 1 571 ? 1.530 16.458 -19.766 1.00 87.88 571 ILE A C 1
ATOM 4461 O O . ILE A 1 571 ? 1.095 15.316 -19.937 1.00 87.88 571 ILE A O 1
ATOM 4465 N N . SER A 1 572 ? 0.756 17.445 -19.297 1.00 88.31 572 SER A N 1
ATOM 4466 C CA . SER A 1 572 ? -0.652 17.283 -18.903 1.00 88.31 572 SER A CA 1
ATOM 4467 C C . SER A 1 572 ? -1.649 17.255 -20.072 1.00 88.31 572 SER A C 1
ATOM 4469 O O . SER A 1 572 ? -2.839 17.019 -19.844 1.00 88.31 572 SER A O 1
ATOM 4471 N N . LEU A 1 573 ? -1.187 17.489 -21.308 1.00 87.75 573 LEU A N 1
ATOM 4472 C CA . LEU A 1 573 ? -2.033 17.482 -22.502 1.00 87.75 573 LEU A CA 1
ATOM 4473 C C . LEU A 1 573 ? -2.686 16.105 -22.745 1.00 87.75 573 LEU A C 1
ATOM 4475 O O . LEU A 1 573 ? -2.076 15.071 -22.453 1.00 87.75 573 LEU A O 1
ATOM 4479 N N . PRO A 1 574 ? -3.892 16.070 -23.350 1.00 87.25 574 PRO A N 1
ATOM 4480 C CA . PRO A 1 574 ? -4.478 14.842 -23.881 1.00 87.25 574 PRO A CA 1
ATOM 4481 C C . PRO A 1 574 ? -3.490 14.099 -24.789 1.00 87.25 574 PRO A C 1
ATOM 4483 O O . PRO A 1 574 ? -2.708 14.722 -25.511 1.00 87.25 574 PRO A O 1
ATOM 4486 N N . VAL A 1 575 ? -3.511 12.769 -24.741 1.00 86.75 575 VAL A N 1
ATOM 4487 C CA . VAL A 1 575 ? -2.483 11.902 -25.345 1.00 86.75 575 VAL A CA 1
ATOM 4488 C C . VAL A 1 575 ? -2.405 12.089 -26.868 1.00 86.75 575 VAL A C 1
ATOM 4490 O O . VAL A 1 575 ? -1.321 12.043 -27.450 1.00 86.75 575 VAL A O 1
ATOM 4493 N N . GLU A 1 576 ? -3.544 12.394 -27.486 1.00 84.38 576 GLU A N 1
ATOM 4494 C CA . GLU A 1 576 ? -3.745 12.690 -28.908 1.00 84.38 576 GLU A CA 1
ATOM 4495 C C . GLU A 1 576 ? -3.110 14.029 -29.312 1.00 84.38 576 GLU A C 1
ATOM 4497 O O . GLU A 1 576 ? -2.685 14.207 -30.451 1.00 84.38 576 GLU A O 1
ATOM 4502 N N . LYS A 1 577 ? -3.043 14.981 -28.371 1.00 86.94 577 LYS A N 1
ATOM 4503 C CA . LYS A 1 577 ? -2.437 16.308 -28.553 1.00 86.94 577 LYS A CA 1
ATOM 4504 C C . LYS A 1 577 ? -0.964 16.342 -28.144 1.00 86.94 577 LYS A C 1
ATOM 4506 O O . LYS A 1 577 ? -0.262 17.286 -28.496 1.00 86.94 577 LYS A O 1
ATOM 4511 N N . TYR A 1 578 ? -0.485 15.348 -27.396 1.00 90.25 578 TYR A N 1
ATOM 4512 C CA . TYR A 1 578 ? 0.902 15.291 -26.949 1.00 90.25 578 TYR A CA 1
ATOM 4513 C C . TYR A 1 578 ? 1.839 14.763 -28.045 1.00 90.25 578 TYR A C 1
ATOM 4515 O O . TYR A 1 578 ? 1.696 13.628 -28.512 1.00 90.25 578 TYR A O 1
ATOM 4523 N N . ARG A 1 579 ? 2.823 15.589 -28.423 1.00 89.25 579 ARG A N 1
ATOM 4524 C CA . ARG A 1 579 ? 3.847 15.306 -29.435 1.00 89.25 579 ARG A CA 1
ATOM 4525 C C . ARG A 1 579 ? 5.191 14.996 -28.755 1.00 89.25 579 ARG A C 1
ATOM 4527 O O . ARG A 1 579 ? 5.830 15.928 -28.277 1.00 89.25 579 ARG A O 1
ATOM 4534 N N . PRO A 1 580 ? 5.657 13.733 -28.715 1.00 90.00 580 PRO A N 1
ATOM 4535 C CA . PRO A 1 580 ? 6.777 13.334 -27.848 1.00 90.00 580 PRO A CA 1
ATOM 4536 C C . PRO A 1 580 ? 8.140 13.980 -28.136 1.00 90.00 580 PRO A C 1
ATOM 4538 O O . PRO A 1 580 ? 9.003 13.980 -27.269 1.00 90.00 580 PRO A O 1
ATOM 4541 N N . ILE A 1 581 ? 8.344 14.520 -29.341 1.00 90.25 581 ILE A N 1
ATOM 4542 C CA . ILE A 1 581 ? 9.583 15.217 -29.723 1.00 90.25 581 ILE A CA 1
ATOM 4543 C C . ILE A 1 581 ? 9.452 16.726 -29.464 1.00 90.25 581 ILE A C 1
ATOM 4545 O O . ILE A 1 581 ? 10.319 17.324 -28.841 1.00 90.25 581 ILE A O 1
ATOM 4549 N N . GLU A 1 582 ? 8.349 17.342 -29.902 1.00 87.88 582 GLU A N 1
ATOM 4550 C CA . GLU A 1 582 ? 8.121 18.793 -29.782 1.00 87.88 582 GLU A CA 1
ATOM 4551 C C . GLU A 1 582 ? 7.805 19.243 -28.344 1.00 87.88 582 GLU A C 1
ATOM 4553 O O . GLU A 1 582 ? 8.063 20.386 -27.983 1.00 87.88 582 GLU A O 1
ATOM 4558 N N . HIS A 1 583 ? 7.223 18.364 -27.521 1.00 89.19 583 HIS A N 1
ATOM 4559 C CA . HIS A 1 583 ? 6.785 18.662 -26.151 1.00 89.19 583 HIS A CA 1
ATOM 4560 C C . HIS A 1 583 ? 7.734 18.095 -25.075 1.00 89.19 583 HIS A C 1
ATOM 4562 O O . HIS A 1 583 ? 7.339 17.919 -23.914 1.00 89.19 583 HIS A O 1
ATOM 4568 N N . ALA A 1 584 ? 8.966 17.763 -25.460 1.00 88.38 584 ALA A N 1
ATOM 4569 C CA . ALA A 1 584 ? 10.034 17.329 -24.570 1.00 88.38 584 ALA A CA 1
ATOM 4570 C C . ALA A 1 584 ? 11.040 18.465 -24.328 1.00 88.38 584 ALA A C 1
ATOM 4572 O O . ALA A 1 584 ? 11.280 19.303 -25.191 1.00 88.38 584 ALA A O 1
ATOM 4573 N N . CYS A 1 585 ? 11.664 18.479 -23.151 1.00 87.88 585 CYS A N 1
ATOM 4574 C CA . CYS A 1 585 ? 12.617 19.519 -22.746 1.00 87.88 585 CYS A CA 1
ATOM 4575 C C . CYS A 1 585 ? 14.096 19.141 -23.001 1.00 87.88 585 CYS A C 1
ATOM 4577 O O . CYS A 1 585 ? 14.983 19.593 -22.276 1.00 87.88 585 CYS A O 1
ATOM 4579 N N . TRP A 1 586 ? 14.365 18.266 -23.978 1.00 93.50 586 TRP A N 1
ATOM 4580 C CA . TRP A 1 586 ? 15.703 17.848 -24.429 1.00 93.50 586 TRP A CA 1
ATOM 4581 C C . TRP A 1 586 ? 15.646 17.328 -25.876 1.00 93.50 586 TRP A C 1
ATOM 4583 O O . TRP A 1 586 ? 14.558 17.161 -26.424 1.00 93.50 586 TRP A O 1
ATOM 4593 N N . THR A 1 587 ? 16.798 17.083 -26.508 1.00 91.00 587 THR A N 1
ATOM 4594 C CA . THR A 1 587 ? 16.869 16.585 -27.896 1.00 91.00 587 THR A CA 1
ATOM 4595 C C . THR A 1 587 ? 17.303 15.120 -27.986 1.00 91.00 587 THR A C 1
ATOM 4597 O O . THR A 1 587 ? 17.911 14.572 -27.064 1.00 91.00 587 THR A O 1
ATOM 4600 N N . ALA A 1 588 ? 16.987 14.475 -29.114 1.00 89.62 588 ALA A N 1
ATOM 4601 C CA . ALA A 1 588 ? 17.282 13.062 -29.353 1.00 89.62 588 ALA A CA 1
ATOM 4602 C C . ALA A 1 588 ? 18.780 12.743 -29.194 1.00 89.62 588 ALA A C 1
ATOM 4604 O O . ALA A 1 588 ? 19.642 13.507 -29.630 1.00 89.62 588 ALA A O 1
ATOM 4605 N N . GLY A 1 589 ? 19.084 11.610 -28.558 1.00 81.31 589 GLY A N 1
ATOM 4606 C CA . GLY A 1 589 ? 20.454 11.173 -28.272 1.00 81.31 589 GLY A CA 1
ATOM 4607 C C . GLY A 1 589 ? 21.116 11.858 -27.069 1.00 81.31 589 GLY A C 1
ATOM 4608 O O . GLY A 1 589 ? 22.203 11.445 -26.665 1.00 81.31 589 GLY A O 1
ATOM 4609 N N . GLN A 1 590 ? 20.484 12.862 -26.449 1.00 91.75 590 GLN A N 1
ATOM 4610 C CA . GLN A 1 590 ? 20.907 13.350 -25.132 1.00 91.75 590 GLN A CA 1
ATOM 4611 C C . GLN A 1 590 ? 20.358 12.436 -24.018 1.00 91.75 590 GLN A C 1
ATOM 4613 O O . GLN A 1 590 ? 19.270 11.877 -24.172 1.00 91.75 590 GLN A O 1
ATOM 4618 N N . PRO A 1 591 ? 21.053 12.288 -22.872 1.00 94.38 591 PRO A N 1
ATOM 4619 C CA . PRO A 1 591 ? 20.479 11.659 -21.683 1.00 94.38 591 PRO A CA 1
ATOM 4620 C C . PRO A 1 591 ? 19.244 12.430 -21.205 1.00 94.38 591 PRO A C 1
ATOM 4622 O O . PRO A 1 591 ? 19.299 13.656 -21.078 1.00 94.38 591 PRO A O 1
ATOM 4625 N N . ALA A 1 592 ? 18.152 11.730 -20.901 1.00 96.50 592 ALA A N 1
ATOM 4626 C CA . ALA A 1 592 ? 16.917 12.383 -20.477 1.00 96.50 592 ALA A CA 1
ATOM 4627 C C . ALA A 1 592 ? 17.125 13.155 -19.154 1.00 96.50 592 ALA A C 1
ATOM 4629 O O . ALA A 1 592 ? 17.713 12.607 -18.214 1.00 96.50 592 ALA A O 1
ATOM 4630 N N . PRO A 1 593 ? 16.646 14.406 -19.025 1.00 96.25 593 PRO A N 1
ATOM 4631 C CA . PRO A 1 593 ? 16.801 15.193 -17.807 1.00 96.25 593 PRO A CA 1
ATOM 4632 C C . PRO A 1 593 ? 15.866 14.685 -16.702 1.00 96.25 593 PRO A C 1
ATOM 4634 O O . PRO A 1 593 ? 14.669 14.489 -16.919 1.00 96.25 593 PRO A O 1
ATOM 4637 N N . TYR A 1 594 ? 16.386 14.535 -15.482 1.00 97.12 594 TYR A N 1
ATOM 4638 C CA . TYR A 1 594 ? 15.595 14.118 -14.316 1.00 97.12 594 TYR A CA 1
ATOM 4639 C C . TYR A 1 594 ? 14.451 15.106 -14.009 1.00 97.12 594 TYR A C 1
ATOM 4641 O O . TYR A 1 594 ? 13.378 14.701 -13.560 1.00 97.12 594 TYR A O 1
ATOM 4649 N N . LEU A 1 595 ? 14.621 16.378 -14.375 1.00 94.31 595 LEU A N 1
ATOM 4650 C CA . LEU A 1 595 ? 13.593 17.413 -14.358 1.00 94.31 595 LEU A CA 1
ATOM 4651 C C . LEU A 1 595 ? 12.304 17.023 -15.102 1.00 94.31 595 LEU A C 1
ATOM 4653 O O . LEU A 1 595 ? 11.224 17.407 -14.660 1.00 94.31 595 LEU A O 1
ATOM 4657 N N . HIS A 1 596 ? 12.375 16.233 -16.180 1.00 94.69 596 HIS A N 1
ATOM 4658 C CA . HIS A 1 596 ? 11.177 15.767 -16.888 1.00 94.69 596 HIS A CA 1
ATOM 4659 C C . HIS A 1 596 ? 10.341 14.811 -16.020 1.00 94.69 596 HIS A C 1
ATOM 4661 O O . HIS A 1 596 ? 9.117 14.945 -15.934 1.00 94.69 596 HIS A O 1
ATOM 4667 N N . LEU A 1 597 ? 11.003 13.910 -15.284 1.00 95.75 597 LEU A N 1
ATOM 4668 C CA . LEU A 1 597 ? 10.356 13.064 -14.278 1.00 95.75 597 LEU A CA 1
ATOM 4669 C C . LEU A 1 597 ? 9.843 13.904 -13.107 1.00 95.75 597 LEU A C 1
ATOM 4671 O O . LEU A 1 597 ? 8.699 13.732 -12.712 1.00 95.75 597 LEU A O 1
ATOM 4675 N N . ALA A 1 598 ? 10.633 14.848 -12.587 1.00 95.94 598 ALA A N 1
ATOM 4676 C CA . ALA A 1 598 ? 10.223 15.701 -11.469 1.00 95.94 598 ALA A CA 1
ATOM 4677 C C . ALA A 1 598 ? 8.981 16.559 -11.794 1.00 95.94 598 ALA A C 1
ATOM 4679 O O . ALA A 1 598 ? 8.070 16.650 -10.972 1.00 95.94 598 ALA A O 1
ATOM 4680 N N . ARG A 1 599 ? 8.904 17.124 -13.008 1.00 94.38 599 ARG A N 1
ATOM 4681 C CA . ARG A 1 599 ? 7.717 17.832 -13.523 1.00 94.38 599 ARG A CA 1
ATOM 4682 C C . ARG A 1 599 ? 6.523 16.885 -13.694 1.00 94.38 599 ARG A C 1
ATOM 4684 O O . ARG A 1 599 ? 5.417 17.218 -13.280 1.00 94.38 599 ARG A O 1
ATOM 4691 N N . THR A 1 600 ? 6.741 15.672 -14.211 1.00 95.69 600 THR A N 1
ATOM 4692 C CA . THR A 1 600 ? 5.690 14.636 -14.294 1.00 95.69 600 THR A CA 1
ATOM 4693 C C . THR A 1 600 ? 5.168 14.245 -12.907 1.00 95.69 600 THR A C 1
ATOM 4695 O O . THR A 1 600 ? 3.962 14.125 -12.713 1.00 95.69 600 THR A O 1
ATOM 4698 N N . PHE A 1 601 ? 6.057 14.079 -11.926 1.00 96.25 601 PHE A N 1
ATOM 4699 C CA . PHE A 1 601 ? 5.729 13.712 -10.549 1.00 96.25 601 PHE A CA 1
ATOM 4700 C C . PHE A 1 601 ? 4.908 14.784 -9.825 1.00 96.25 601 PHE A C 1
ATOM 4702 O O . PHE A 1 601 ? 3.985 14.428 -9.099 1.00 96.25 601 PHE A O 1
ATOM 4709 N N . ASP A 1 602 ? 5.186 16.070 -10.053 1.00 94.50 602 ASP A N 1
ATOM 4710 C CA . ASP A 1 602 ? 4.398 17.180 -9.501 1.00 94.50 602 ASP A CA 1
ATOM 4711 C C . ASP A 1 602 ? 2.971 17.232 -10.074 1.00 94.50 602 ASP A C 1
ATOM 4713 O O . ASP A 1 602 ? 2.007 17.372 -9.323 1.00 94.50 602 ASP A O 1
ATOM 4717 N N . LEU A 1 603 ? 2.810 17.034 -11.387 1.00 94.00 603 LEU A N 1
ATOM 4718 C CA . LEU A 1 603 ? 1.490 16.926 -12.025 1.00 94.00 603 LEU A CA 1
ATOM 4719 C C . LEU A 1 603 ? 0.703 15.713 -11.510 1.00 94.00 603 LEU A C 1
ATOM 4721 O O . LEU A 1 603 ? -0.487 15.814 -11.214 1.00 94.00 603 LEU A O 1
ATOM 4725 N N . VAL A 1 604 ? 1.380 14.570 -11.386 1.00 94.62 604 VAL A N 1
ATOM 4726 C CA . VAL A 1 604 ? 0.794 13.297 -10.956 1.00 94.62 604 VAL A CA 1
ATOM 4727 C C . VAL A 1 604 ? 0.429 13.298 -9.464 1.00 94.62 604 VAL A C 1
ATOM 4729 O O . VAL A 1 604 ? -0.605 12.744 -9.110 1.00 94.62 604 VAL A O 1
ATOM 4732 N N . GLU A 1 605 ? 1.198 13.972 -8.601 1.00 93.94 605 GLU A N 1
ATOM 4733 C CA . GLU A 1 605 ? 0.858 14.188 -7.183 1.00 93.94 605 GLU A CA 1
ATOM 4734 C C . GLU A 1 605 ? -0.413 15.038 -7.000 1.00 93.94 605 GLU A C 1
ATOM 4736 O O . GLU A 1 605 ? -1.167 14.832 -6.049 1.00 93.94 605 GLU A O 1
ATOM 4741 N N . ARG A 1 606 ? -0.660 15.990 -7.907 1.00 91.88 606 ARG A N 1
ATOM 4742 C CA . ARG A 1 606 ? -1.832 16.883 -7.872 1.00 91.88 606 ARG A CA 1
ATOM 4743 C C . ARG A 1 606 ? -3.100 16.237 -8.442 1.00 91.88 606 ARG A C 1
ATOM 4745 O O . ARG A 1 606 ? -4.199 16.731 -8.186 1.00 91.88 606 ARG A O 1
ATOM 4752 N N . GLU A 1 607 ? -2.968 15.163 -9.217 1.00 93.00 607 GLU A N 1
ATOM 4753 C CA . GLU A 1 607 ? -4.074 14.508 -9.914 1.00 93.00 607 GLU A CA 1
ATOM 4754 C C . GLU A 1 607 ? -4.744 13.416 -9.059 1.00 93.00 607 GLU A C 1
ATOM 4756 O O . GLU A 1 607 ? -4.087 12.562 -8.469 1.00 93.00 607 GLU A O 1
ATOM 4761 N N . LYS A 1 608 ? -6.082 13.413 -9.023 1.00 88.19 608 LYS A N 1
ATOM 4762 C CA . LYS A 1 608 ? -6.889 12.429 -8.278 1.00 88.19 608 LYS A CA 1
ATOM 4763 C C . LYS A 1 608 ? -7.407 11.297 -9.175 1.00 88.19 608 LYS A C 1
ATOM 4765 O O . LYS A 1 608 ? -7.704 10.207 -8.688 1.00 88.19 608 LYS A O 1
ATOM 4770 N N . GLY A 1 609 ? -7.544 11.538 -10.479 1.00 89.62 609 GLY A N 1
ATOM 4771 C CA . GLY A 1 609 ? -8.081 10.584 -11.446 1.00 89.62 609 GLY A CA 1
ATOM 4772 C C . GLY A 1 609 ? -7.014 9.669 -12.048 1.00 89.62 609 GLY A C 1
ATOM 4773 O O . GLY A 1 609 ? -6.289 10.083 -12.952 1.00 89.62 609 GLY A O 1
ATOM 4774 N N . LYS A 1 610 ? -6.995 8.386 -11.647 1.00 90.75 610 LYS A N 1
ATOM 4775 C CA . LYS A 1 610 ? -6.027 7.372 -12.126 1.00 90.75 610 LYS A CA 1
ATOM 4776 C C . LYS A 1 610 ? -5.847 7.356 -13.654 1.00 90.75 610 LYS A C 1
ATOM 4778 O O . LYS A 1 610 ? -4.728 7.194 -14.120 1.00 90.75 610 LYS A O 1
ATOM 4783 N N . ILE A 1 611 ? -6.919 7.530 -14.433 1.00 91.31 611 ILE A N 1
ATOM 4784 C CA . ILE A 1 611 ? -6.855 7.547 -15.908 1.00 91.31 611 ILE A CA 1
ATOM 4785 C C . ILE A 1 611 ? -5.941 8.681 -16.403 1.00 91.31 611 ILE A C 1
ATOM 4787 O O . ILE A 1 611 ? -5.063 8.451 -17.233 1.00 91.31 611 ILE A O 1
ATOM 4791 N N . LYS A 1 612 ? -6.091 9.888 -15.847 1.00 92.75 612 LYS A N 1
ATOM 4792 C CA . LYS A 1 612 ? -5.284 11.062 -16.202 1.00 92.75 612 LYS A CA 1
ATOM 4793 C C . LYS A 1 612 ? -3.852 10.951 -15.665 1.00 92.75 612 LYS A C 1
ATOM 4795 O O . LYS A 1 612 ? -2.917 11.289 -16.384 1.00 92.75 612 LYS A O 1
ATOM 4800 N N . THR A 1 613 ? -3.657 10.342 -14.490 1.00 94.50 613 THR A N 1
ATOM 4801 C CA . THR A 1 613 ? -2.329 9.912 -14.011 1.00 94.50 613 THR A CA 1
ATOM 4802 C C . THR A 1 613 ? -1.633 8.966 -15.000 1.00 94.50 613 THR A C 1
ATOM 4804 O O . THR A 1 613 ? -0.460 9.155 -15.318 1.00 94.50 613 THR A O 1
ATOM 4807 N N . THR A 1 614 ? -2.343 7.954 -15.516 1.00 95.12 614 THR A N 1
ATOM 4808 C CA . THR A 1 614 ? -1.814 7.016 -16.521 1.00 95.12 614 THR A CA 1
ATOM 4809 C C . THR A 1 614 ? -1.486 7.731 -17.834 1.00 95.12 614 THR A C 1
ATOM 4811 O O . THR A 1 614 ? -0.447 7.443 -18.419 1.00 95.12 614 THR A O 1
ATOM 4814 N N . ALA A 1 615 ? -2.303 8.697 -18.267 1.00 94.25 615 ALA A N 1
ATOM 4815 C CA . ALA A 1 615 ? -2.040 9.514 -19.455 1.00 94.25 615 ALA A CA 1
ATOM 4816 C C . ALA A 1 615 ? -0.776 10.389 -19.316 1.00 94.25 615 ALA A C 1
ATOM 4818 O O . ALA A 1 615 ? 0.066 10.387 -20.211 1.00 94.25 615 ALA A O 1
ATOM 4819 N N . MET A 1 616 ? -0.589 11.070 -18.178 1.00 95.69 616 MET A N 1
ATOM 4820 C CA . MET A 1 616 ? 0.613 11.875 -17.896 1.00 95.69 616 MET A CA 1
ATOM 4821 C C . MET A 1 616 ? 1.892 11.025 -17.901 1.00 95.69 616 MET A C 1
ATOM 4823 O O . MET A 1 616 ? 2.882 11.390 -18.533 1.00 95.69 616 MET A O 1
ATOM 4827 N N . LEU A 1 617 ? 1.860 9.860 -17.242 1.00 96.94 617 LEU A N 1
ATOM 4828 C CA . LEU A 1 617 ? 2.975 8.908 -17.254 1.00 96.94 617 LEU A CA 1
ATOM 4829 C C . LEU A 1 617 ? 3.225 8.340 -18.662 1.00 96.94 617 LEU A C 1
ATOM 4831 O O . LEU A 1 617 ? 4.375 8.159 -19.047 1.00 96.94 617 LEU A O 1
ATOM 4835 N N . CYS A 1 618 ? 2.170 8.096 -19.446 1.00 96.56 618 CYS A N 1
ATOM 4836 C CA . CYS A 1 618 ? 2.275 7.635 -20.829 1.00 96.56 618 CYS A CA 1
ATOM 4837 C C . CYS A 1 618 ? 2.947 8.684 -21.729 1.00 96.56 618 CYS A C 1
ATOM 4839 O O . CYS A 1 618 ? 3.852 8.342 -22.485 1.00 96.56 618 CYS A O 1
ATOM 4841 N N . ASN A 1 619 ? 2.578 9.963 -21.608 1.00 95.56 619 ASN A N 1
ATOM 4842 C CA . ASN A 1 619 ? 3.235 11.063 -22.321 1.00 95.56 619 ASN A CA 1
ATOM 4843 C C . ASN A 1 619 ? 4.733 11.145 -21.975 1.00 95.56 619 ASN A C 1
ATOM 4845 O O . ASN A 1 619 ? 5.563 11.192 -22.879 1.00 95.56 619 ASN A O 1
ATOM 4849 N N . MET A 1 620 ? 5.080 11.065 -20.685 1.00 96.69 620 MET A N 1
ATOM 4850 C CA . MET A 1 620 ? 6.471 11.030 -20.213 1.00 96.69 620 MET A CA 1
ATOM 4851 C C . MET A 1 620 ? 7.256 9.845 -20.809 1.00 96.69 620 MET A C 1
ATOM 4853 O O . MET A 1 620 ? 8.328 10.038 -21.385 1.00 96.69 620 MET A O 1
ATOM 4857 N N . PHE A 1 621 ? 6.699 8.627 -20.771 1.00 97.69 621 PHE A N 1
ATOM 4858 C CA . PHE A 1 621 ? 7.341 7.456 -21.377 1.00 97.69 621 PHE A CA 1
ATOM 4859 C C . PHE A 1 621 ? 7.456 7.555 -22.907 1.00 97.69 621 PHE A C 1
ATOM 4861 O O . PHE A 1 621 ? 8.486 7.157 -23.444 1.00 97.69 621 PHE A O 1
ATOM 4868 N N . ARG A 1 622 ? 6.473 8.128 -23.619 1.00 95.31 622 ARG A N 1
ATOM 4869 C CA . ARG A 1 622 ? 6.553 8.346 -25.081 1.00 95.31 622 ARG A CA 1
ATOM 4870 C C . ARG A 1 622 ? 7.743 9.232 -25.463 1.00 95.31 622 ARG A C 1
ATOM 4872 O O . ARG A 1 622 ? 8.370 8.975 -26.487 1.00 95.31 622 ARG A O 1
ATOM 4879 N N . SER A 1 623 ? 8.070 10.238 -24.653 1.00 95.44 623 SER A N 1
ATOM 4880 C CA . SER A 1 623 ? 9.215 11.131 -24.894 1.00 95.44 623 SER A CA 1
ATOM 4881 C C . SER A 1 623 ? 10.553 10.460 -24.580 1.00 95.44 623 SER A C 1
ATOM 4883 O O . SER A 1 623 ? 11.513 10.637 -25.325 1.00 95.44 623 SER A O 1
ATOM 4885 N N . LEU A 1 624 ? 10.614 9.614 -23.543 1.00 96.31 624 LEU A N 1
ATOM 4886 C CA . LEU A 1 624 ? 11.784 8.759 -23.303 1.00 96.31 624 LEU A CA 1
ATOM 4887 C C . LEU A 1 624 ? 12.015 7.775 -24.462 1.00 96.31 624 LEU A C 1
ATOM 4889 O O . LEU A 1 624 ? 13.134 7.687 -24.955 1.00 96.31 624 LEU A O 1
ATOM 4893 N N . LEU A 1 625 ? 10.965 7.101 -24.946 1.00 95.38 625 LEU A N 1
ATOM 4894 C CA . LEU A 1 625 ? 11.034 6.199 -26.106 1.00 95.38 625 LEU A CA 1
ATOM 4895 C C . LEU A 1 625 ? 11.515 6.922 -27.376 1.00 95.38 625 LEU A C 1
ATOM 4897 O O . LEU A 1 625 ? 12.348 6.395 -28.103 1.00 95.38 625 LEU A O 1
ATOM 4901 N N . ALA A 1 626 ? 11.025 8.139 -27.632 1.00 93.31 626 ALA A N 1
ATOM 4902 C CA . ALA A 1 626 ? 11.356 8.887 -28.844 1.00 93.31 626 ALA A CA 1
ATOM 4903 C C . ALA A 1 626 ? 12.759 9.525 -28.852 1.00 93.31 626 ALA A C 1
ATOM 4905 O O . ALA A 1 626 ? 13.269 9.825 -29.930 1.00 93.31 626 ALA A O 1
ATOM 4906 N N . LEU A 1 627 ? 13.365 9.777 -27.685 1.00 94.44 627 LEU A N 1
ATOM 4907 C CA . LEU A 1 627 ? 14.580 10.600 -27.576 1.00 94.44 627 LEU A CA 1
ATOM 4908 C C . LEU A 1 627 ? 15.752 9.912 -26.860 1.00 94.44 627 LEU A C 1
ATOM 4910 O O . LEU A 1 627 ? 16.905 10.210 -27.183 1.00 94.44 627 LEU A O 1
ATOM 4914 N N . SER A 1 628 ? 15.474 9.026 -25.896 1.00 95.56 628 SER A N 1
ATOM 4915 C CA . SER A 1 628 ? 16.468 8.446 -24.977 1.00 95.56 628 SER A CA 1
ATOM 4916 C C . SER A 1 628 ? 16.063 7.042 -24.457 1.00 95.56 628 SER A C 1
ATOM 4918 O O . SER A 1 628 ? 15.865 6.890 -23.246 1.00 95.56 628 SER A O 1
ATOM 4920 N N . PRO A 1 629 ? 15.945 5.997 -25.306 1.00 94.56 629 PRO A N 1
ATOM 4921 C CA . PRO A 1 629 ? 15.427 4.683 -24.893 1.00 94.56 629 PRO A CA 1
ATOM 4922 C C . PRO A 1 629 ? 16.099 4.069 -23.651 1.00 94.56 629 PRO A C 1
ATOM 4924 O O . PRO A 1 629 ? 15.404 3.547 -22.780 1.00 94.56 629 PRO A O 1
ATOM 4927 N N . ASP A 1 630 ? 17.425 4.190 -23.498 1.00 95.12 630 ASP A N 1
ATOM 4928 C CA . ASP A 1 630 ? 18.144 3.646 -22.329 1.00 95.12 630 ASP A CA 1
ATOM 4929 C C . ASP A 1 630 ? 17.731 4.278 -20.984 1.00 95.12 630 ASP A C 1
ATOM 4931 O O . ASP A 1 630 ? 17.980 3.689 -19.933 1.00 95.12 630 ASP A O 1
ATOM 4935 N N . ASP A 1 631 ? 17.102 5.462 -20.981 1.00 97.00 631 ASP A N 1
ATOM 4936 C CA . ASP A 1 631 ? 16.581 6.089 -19.760 1.00 97.00 631 ASP A CA 1
ATOM 4937 C C . ASP A 1 631 ? 15.216 5.512 -19.328 1.00 97.00 631 ASP A C 1
ATOM 4939 O O . ASP A 1 631 ? 14.786 5.786 -18.208 1.00 97.00 631 ASP A O 1
ATOM 4943 N N . VAL A 1 632 ? 14.545 4.677 -20.138 1.00 97.56 632 VAL A N 1
ATOM 4944 C CA . VAL A 1 632 ? 13.222 4.103 -19.808 1.00 97.56 632 VAL A CA 1
ATOM 4945 C C . VAL A 1 632 ? 13.281 3.185 -18.581 1.00 97.56 632 VAL A C 1
ATOM 4947 O O . VAL A 1 632 ? 12.503 3.377 -17.649 1.00 97.56 632 VAL A O 1
ATOM 4950 N N . LEU A 1 633 ? 14.211 2.226 -18.521 1.00 97.38 633 LEU A N 1
ATOM 4951 C CA . LEU A 1 633 ? 14.368 1.329 -17.361 1.00 97.38 633 LEU A CA 1
ATOM 4952 C C . LEU A 1 633 ? 14.761 2.097 -16.071 1.00 97.38 633 LEU A C 1
ATOM 4954 O O . LEU A 1 633 ? 14.077 1.938 -15.053 1.00 97.38 633 LEU A O 1
ATOM 4958 N N . PRO A 1 634 ? 15.769 2.997 -16.088 1.00 97.81 634 PRO A N 1
ATOM 4959 C CA . PRO A 1 634 ? 16.015 3.959 -15.012 1.00 97.81 634 PRO A CA 1
ATOM 4960 C C . PRO A 1 634 ? 14.774 4.764 -14.592 1.00 97.81 634 PRO A C 1
ATOM 4962 O O . PRO A 1 634 ? 14.521 4.916 -13.394 1.00 97.81 634 PRO A O 1
ATOM 4965 N N . ALA A 1 635 ? 13.974 5.253 -15.546 1.00 97.50 635 ALA A N 1
ATOM 4966 C CA . ALA A 1 635 ? 12.773 6.029 -15.259 1.00 97.50 635 ALA A CA 1
ATOM 4967 C C . ALA A 1 635 ? 11.677 5.191 -14.603 1.00 97.50 635 ALA A C 1
ATOM 4969 O O . ALA A 1 635 ? 11.084 5.649 -13.625 1.00 97.50 635 ALA A O 1
ATOM 4970 N N . VAL A 1 636 ? 11.439 3.961 -15.075 1.00 97.25 636 VAL A N 1
ATOM 4971 C CA . VAL A 1 636 ? 10.524 3.009 -14.430 1.00 97.25 636 VAL A CA 1
ATOM 4972 C C . VAL A 1 636 ? 10.939 2.822 -12.974 1.00 97.25 636 VAL A C 1
ATOM 4974 O O . VAL A 1 636 ? 10.125 3.084 -12.090 1.00 97.25 636 VAL A O 1
ATOM 4977 N N . TYR A 1 637 ? 12.205 2.486 -12.701 1.00 96.25 637 TYR A N 1
ATOM 4978 C CA . TYR A 1 637 ? 12.713 2.311 -11.335 1.00 96.25 637 TYR A CA 1
ATOM 4979 C C . TYR A 1 637 ? 12.514 3.538 -10.434 1.00 96.25 637 TYR A C 1
ATOM 4981 O O . TYR A 1 637 ? 12.066 3.407 -9.290 1.00 96.25 637 TYR A O 1
ATOM 4989 N N . LEU A 1 638 ? 12.788 4.739 -10.949 1.00 96.19 638 LEU A N 1
ATOM 4990 C CA . LEU A 1 638 ? 12.565 5.985 -10.214 1.00 96.19 638 LEU A CA 1
ATOM 4991 C C . LEU A 1 638 ? 11.070 6.234 -9.953 1.00 96.19 638 LEU A C 1
ATOM 4993 O O . LEU A 1 638 ? 10.711 6.575 -8.828 1.00 96.19 638 LEU A O 1
ATOM 4997 N N . CYS A 1 639 ? 10.187 5.962 -10.921 1.00 95.88 639 CYS A N 1
ATOM 4998 C CA . CYS A 1 639 ? 8.732 5.994 -10.721 1.00 95.88 639 CYS A CA 1
ATOM 4999 C C . CYS A 1 639 ? 8.266 4.967 -9.671 1.00 95.88 639 CYS A C 1
ATOM 5001 O O . CYS A 1 639 ? 7.303 5.222 -8.948 1.00 95.88 639 CYS A O 1
ATOM 5003 N N . THR A 1 640 ? 8.937 3.812 -9.554 1.00 91.38 640 THR A N 1
ATOM 5004 C CA . THR A 1 640 ? 8.637 2.813 -8.514 1.00 91.38 640 THR A CA 1
ATOM 5005 C C . THR A 1 640 ? 9.220 3.174 -7.140 1.00 91.38 640 THR A C 1
ATOM 5007 O O . THR A 1 640 ? 8.909 2.481 -6.169 1.00 91.38 640 THR A O 1
ATOM 5010 N N . ASN A 1 641 ? 10.117 4.166 -7.048 1.00 92.44 641 ASN A N 1
ATOM 5011 C CA . ASN A 1 641 ? 10.971 4.420 -5.880 1.00 92.44 641 ASN A CA 1
ATOM 5012 C C . ASN A 1 641 ? 11.768 3.164 -5.432 1.00 92.44 641 ASN A C 1
ATOM 5014 O O . ASN A 1 641 ? 11.912 2.882 -4.240 1.00 92.44 641 ASN A O 1
ATOM 5018 N N . LYS A 1 642 ? 12.280 2.386 -6.400 1.00 91.50 642 LYS A N 1
ATOM 5019 C CA . LYS A 1 642 ? 13.208 1.259 -6.172 1.00 91.50 642 LYS A CA 1
ATOM 5020 C C . LYS A 1 642 ? 14.499 1.456 -6.965 1.00 91.50 642 LYS A C 1
ATOM 5022 O O . LYS A 1 642 ? 14.628 2.367 -7.775 1.00 91.50 642 LYS A O 1
ATOM 5027 N N . ILE A 1 643 ? 15.466 0.582 -6.701 1.00 93.06 643 ILE A N 1
ATOM 5028 C CA . ILE A 1 643 ? 16.778 0.542 -7.366 1.00 93.06 643 ILE A CA 1
ATOM 5029 C C . ILE A 1 643 ? 17.180 -0.882 -7.776 1.00 93.06 643 ILE A C 1
ATOM 5031 O O . ILE A 1 643 ? 18.334 -1.121 -8.106 1.00 93.06 643 ILE A O 1
ATOM 5035 N N . SER A 1 644 ? 16.270 -1.843 -7.658 1.00 93.69 644 SER A N 1
ATOM 5036 C CA . SER A 1 644 ? 16.476 -3.273 -7.889 1.00 93.69 644 SER A CA 1
ATOM 5037 C C . SER A 1 644 ? 15.118 -3.982 -7.875 1.00 93.69 644 SER A C 1
ATOM 5039 O O . SER A 1 644 ? 14.142 -3.410 -7.363 1.00 93.69 644 SER A O 1
ATOM 5041 N N . PRO A 1 645 ? 15.055 -5.255 -8.289 1.00 93.19 645 PRO A N 1
ATOM 5042 C CA . PRO A 1 645 ? 14.049 -6.187 -7.794 1.00 93.19 645 PRO A CA 1
ATOM 5043 C C . PRO A 1 645 ? 14.140 -6.312 -6.262 1.00 93.19 645 PRO A C 1
ATOM 5045 O O . PRO A 1 645 ? 15.215 -6.144 -5.675 1.00 93.19 645 PRO A O 1
ATOM 5048 N N . ASP A 1 646 ? 13.031 -6.613 -5.581 1.00 90.94 646 ASP A N 1
ATOM 5049 C CA . ASP A 1 646 ? 13.034 -6.707 -4.109 1.00 90.94 646 ASP A CA 1
ATOM 5050 C C . ASP A 1 646 ? 13.844 -7.917 -3.606 1.00 90.94 646 ASP A C 1
ATOM 5052 O O . ASP A 1 646 ? 14.456 -7.857 -2.537 1.00 90.94 646 ASP A O 1
ATOM 5056 N N . HIS A 1 647 ? 13.898 -8.991 -4.403 1.00 90.81 647 HIS A N 1
ATOM 5057 C CA . HIS A 1 647 ? 14.588 -10.236 -4.067 1.00 90.81 647 HIS A CA 1
ATOM 5058 C C . HIS A 1 647 ? 16.112 -10.088 -4.002 1.00 90.81 647 HIS A C 1
ATOM 5060 O O . HIS A 1 647 ? 16.738 -10.732 -3.163 1.00 90.81 647 HIS A O 1
ATOM 5066 N N . GLU A 1 648 ? 16.711 -9.168 -4.776 1.00 91.31 648 GLU A N 1
ATOM 5067 C CA . GLU A 1 648 ? 18.142 -8.852 -4.657 1.00 91.31 648 GLU A CA 1
ATOM 5068 C C . GLU A 1 648 ? 18.501 -8.290 -3.266 1.00 91.31 648 GLU A C 1
ATOM 5070 O O . GLU A 1 648 ? 19.682 -8.218 -2.922 1.00 91.31 648 GLU A O 1
ATOM 5075 N N . ASN A 1 649 ? 17.525 -7.847 -2.454 1.00 88.81 649 ASN A N 1
ATOM 5076 C CA . ASN A 1 649 ? 17.748 -7.214 -1.148 1.00 88.81 649 ASN A CA 1
ATOM 5077 C C . ASN A 1 649 ? 18.760 -6.041 -1.222 1.00 88.81 649 ASN A C 1
ATOM 5079 O O . ASN A 1 649 ? 19.649 -5.903 -0.369 1.00 88.81 649 ASN A O 1
ATOM 5083 N N . VAL A 1 650 ? 18.699 -5.219 -2.278 1.00 89.81 650 VAL A N 1
ATOM 5084 C CA . VAL A 1 650 ? 19.559 -4.033 -2.427 1.00 89.81 650 VAL A CA 1
ATOM 5085 C C . VAL A 1 650 ? 18.909 -2.847 -1.719 1.00 89.81 650 VAL A C 1
ATOM 5087 O O . VAL A 1 650 ? 17.793 -2.429 -2.011 1.00 89.81 650 VAL A O 1
ATOM 5090 N N . GLU A 1 651 ? 19.621 -2.295 -0.742 1.00 85.69 651 GLU A N 1
ATOM 5091 C CA . GLU A 1 651 ? 19.119 -1.252 0.148 1.00 85.69 651 GLU A CA 1
ATOM 5092 C C . GLU A 1 651 ? 19.968 0.014 -0.014 1.00 85.69 651 GLU A C 1
ATOM 5094 O O . GLU A 1 651 ? 21.183 -0.021 0.166 1.00 85.69 651 GLU A O 1
ATOM 5099 N N . LEU A 1 652 ? 19.336 1.171 -0.256 1.00 86.19 652 LEU A N 1
ATOM 5100 C CA . LEU A 1 652 ? 20.029 2.474 -0.310 1.00 86.19 652 LEU A CA 1
ATOM 5101 C C . LEU A 1 652 ? 20.879 2.791 0.936 1.00 86.19 652 LEU A C 1
ATOM 5103 O O . LEU A 1 652 ? 21.810 3.586 0.854 1.00 86.19 652 LEU A O 1
ATOM 5107 N N . ASN A 1 653 ? 20.549 2.196 2.091 1.00 84.94 653 ASN A N 1
ATOM 5108 C CA . ASN A 1 653 ? 21.255 2.382 3.364 1.00 84.94 653 ASN A CA 1
ATOM 5109 C C . ASN A 1 653 ? 21.473 3.866 3.756 1.00 84.94 653 ASN A C 1
ATOM 5111 O O . ASN A 1 653 ? 22.506 4.248 4.317 1.00 84.94 653 ASN A O 1
ATOM 5115 N N . ILE A 1 654 ? 20.474 4.703 3.467 1.00 87.19 654 ILE A N 1
ATOM 5116 C CA . ILE A 1 654 ? 20.404 6.127 3.807 1.00 87.19 654 ILE A CA 1
ATOM 5117 C C . ILE A 1 654 ? 19.265 6.311 4.811 1.00 87.19 654 ILE A C 1
ATOM 5119 O O . ILE A 1 654 ? 18.137 5.899 4.556 1.00 87.19 654 ILE A O 1
ATOM 5123 N N . GLY A 1 655 ? 19.573 6.914 5.960 1.00 83.81 655 GLY A N 1
ATOM 5124 C CA . GLY A 1 655 ? 18.585 7.327 6.958 1.00 83.81 655 GLY A CA 1
ATOM 5125 C C . GLY A 1 655 ? 18.327 8.831 6.891 1.00 83.81 655 GLY A C 1
ATOM 5126 O O . GLY A 1 655 ? 19.184 9.590 6.434 1.00 83.81 655 GLY A O 1
ATOM 5127 N N . GLY A 1 656 ? 17.175 9.279 7.404 1.00 87.00 656 GLY A N 1
ATOM 5128 C CA . GLY A 1 656 ? 16.767 10.690 7.345 1.00 87.00 656 GLY A CA 1
ATOM 5129 C C . GLY A 1 656 ? 17.792 11.669 7.935 1.00 87.00 656 GLY A C 1
ATOM 5130 O O . GLY A 1 656 ? 17.967 12.758 7.404 1.00 87.00 656 GLY A O 1
ATOM 5131 N N . SER A 1 657 ? 18.551 11.267 8.959 1.00 89.62 657 SER A N 1
ATOM 5132 C CA . SER A 1 657 ? 19.627 12.078 9.549 1.00 89.62 657 SER A CA 1
ATOM 5133 C C . SER A 1 657 ? 20.800 12.360 8.596 1.00 89.62 657 SER A C 1
ATOM 5135 O O . SER A 1 657 ? 21.406 13.427 8.683 1.00 89.62 657 SER A O 1
ATOM 5137 N N . LEU A 1 658 ? 21.106 11.447 7.663 1.00 93.00 658 LEU A N 1
ATOM 5138 C CA . LEU A 1 658 ? 22.125 11.661 6.627 1.00 93.00 658 LEU A CA 1
ATOM 5139 C C . LEU A 1 658 ? 21.623 12.667 5.588 1.00 93.00 658 LEU A C 1
ATOM 5141 O O . LEU A 1 658 ? 22.364 13.575 5.222 1.00 93.00 658 LEU A O 1
ATOM 5145 N N . VAL A 1 659 ? 20.356 12.546 5.173 1.00 93.25 659 VAL A N 1
ATOM 5146 C CA . VAL A 1 659 ? 19.712 13.489 4.243 1.00 93.25 659 VAL A CA 1
ATOM 5147 C C . VAL A 1 659 ? 19.639 14.886 4.866 1.00 93.25 659 VAL A C 1
ATOM 5149 O O . VAL A 1 659 ? 20.095 15.841 4.251 1.00 93.25 659 VAL A O 1
ATOM 5152 N N . ILE A 1 660 ? 19.192 15.001 6.121 1.00 93.00 660 ILE A N 1
ATOM 5153 C CA . ILE A 1 660 ? 19.138 16.270 6.865 1.00 93.00 660 ILE A CA 1
ATOM 5154 C C . ILE A 1 660 ? 20.532 16.904 7.008 1.00 93.00 660 ILE A C 1
ATOM 5156 O O . ILE A 1 660 ? 20.663 18.109 6.824 1.00 93.00 660 ILE A O 1
ATOM 5160 N N . SER A 1 661 ? 21.591 16.132 7.290 1.00 92.88 661 SER A N 1
ATOM 5161 C CA . SER A 1 661 ? 22.947 16.704 7.374 1.00 92.88 661 SER A CA 1
ATOM 5162 C C . SER A 1 661 ? 23.552 17.046 6.005 1.00 92.88 661 SER A C 1
ATOM 5164 O O . SER A 1 661 ? 24.440 17.895 5.928 1.00 92.88 661 SER A O 1
ATOM 5166 N N . ALA A 1 662 ? 23.104 16.410 4.917 1.00 92.62 662 ALA A N 1
ATOM 5167 C CA . ALA A 1 662 ? 23.442 16.845 3.563 1.00 92.62 662 ALA A CA 1
ATOM 5168 C C . ALA A 1 662 ? 22.707 18.149 3.207 1.00 92.62 662 ALA A C 1
ATOM 5170 O O . ALA A 1 662 ? 23.355 19.079 2.742 1.00 92.62 662 ALA A O 1
ATOM 5171 N N . MET A 1 663 ? 21.408 18.252 3.518 1.00 91.12 663 MET A N 1
ATOM 5172 C CA . MET A 1 663 ? 20.601 19.470 3.352 1.00 91.12 663 MET A CA 1
ATOM 5173 C C . MET A 1 663 ? 21.168 20.657 4.136 1.00 91.12 663 MET A C 1
ATOM 5175 O O . MET A 1 663 ? 21.277 21.743 3.584 1.00 91.12 663 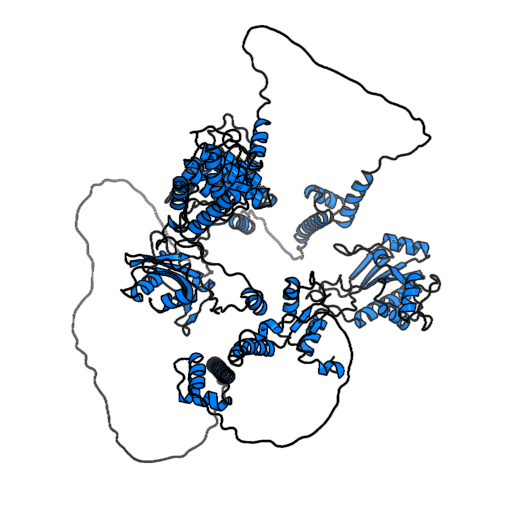MET A O 1
ATOM 5179 N N . GLU A 1 664 ? 21.580 20.449 5.387 1.00 91.88 664 GLU A N 1
ATOM 5180 C CA . GLU A 1 664 ? 22.281 21.440 6.218 1.00 91.88 664 GLU A CA 1
ATOM 5181 C C . GLU A 1 664 ? 23.528 22.013 5.515 1.00 91.88 664 GLU A C 1
ATOM 5183 O O . GLU A 1 664 ? 23.729 23.225 5.495 1.00 91.88 664 GLU A O 1
ATOM 5188 N N . GLU A 1 665 ? 24.341 21.155 4.887 1.00 90.44 665 GLU A N 1
ATOM 5189 C CA . GLU A 1 665 ? 25.600 21.538 4.227 1.00 90.44 665 GLU A CA 1
ATOM 5190 C C . GLU A 1 665 ? 25.418 22.051 2.780 1.00 90.44 665 GLU A C 1
ATOM 5192 O O . GLU A 1 665 ? 26.288 22.740 2.241 1.00 90.44 665 GLU A O 1
ATOM 5197 N N . SER A 1 666 ? 24.310 21.727 2.109 1.00 87.00 666 SER A N 1
ATOM 5198 C CA . SER A 1 666 ? 23.978 22.313 0.803 1.00 87.00 666 SER A CA 1
ATOM 5199 C C . SER A 1 666 ? 23.207 23.625 0.925 1.00 87.00 666 SER A C 1
ATOM 5201 O O . SER A 1 666 ? 23.526 24.563 0.209 1.00 87.00 666 SER A O 1
ATOM 5203 N N . LEU A 1 667 ? 22.221 23.694 1.825 1.00 85.12 667 LEU A N 1
ATOM 5204 C CA . LEU A 1 667 ? 21.226 24.774 1.912 1.00 85.12 667 LEU A CA 1
ATOM 5205 C C . LEU A 1 667 ? 21.537 25.801 3.012 1.00 85.12 667 LEU A C 1
ATOM 5207 O O . LEU A 1 667 ? 20.722 26.684 3.269 1.00 85.12 667 LEU A O 1
ATOM 5211 N N . GLY A 1 668 ? 22.658 25.655 3.730 1.00 84.31 668 GLY A N 1
ATOM 5212 C CA . GLY A 1 668 ? 23.065 26.543 4.832 1.00 84.31 668 GLY A CA 1
ATOM 5213 C C . GLY A 1 668 ? 22.067 26.622 5.998 1.00 84.31 668 GLY A C 1
ATOM 5214 O O . GLY A 1 668 ? 22.198 27.473 6.874 1.00 84.31 668 GLY A O 1
ATOM 5215 N N . THR A 1 669 ? 21.046 25.763 6.004 1.00 88.12 669 THR A N 1
ATOM 5216 C CA . THR A 1 669 ? 19.890 25.856 6.897 1.00 88.12 669 THR A CA 1
ATOM 5217 C C . THR A 1 669 ? 20.099 24.953 8.108 1.00 88.12 669 THR A C 1
ATOM 5219 O O . THR A 1 669 ? 20.382 23.763 7.966 1.00 88.12 669 THR A O 1
ATOM 5222 N N . SER A 1 670 ? 19.945 25.496 9.318 1.00 90.50 670 SER A N 1
ATOM 5223 C CA . SER A 1 670 ? 20.187 24.735 10.548 1.00 90.50 670 SER A CA 1
ATOM 5224 C C . SER A 1 670 ? 19.209 23.564 10.713 1.00 90.50 670 SER A C 1
ATOM 5226 O O . SER A 1 670 ? 18.029 23.653 10.361 1.00 90.50 670 SER A O 1
ATOM 5228 N N . LYS A 1 671 ? 19.668 22.469 11.339 1.00 91.00 671 LYS A N 1
ATOM 5229 C CA . LYS A 1 671 ? 18.814 21.310 11.674 1.00 91.00 671 LYS A CA 1
ATOM 5230 C C . LYS A 1 671 ? 17.565 21.693 12.466 1.00 91.00 671 LYS A C 1
ATOM 5232 O O . LYS A 1 671 ? 16.531 21.058 12.290 1.00 91.00 671 LYS A O 1
ATOM 5237 N N . SER A 1 672 ? 17.658 22.721 13.315 1.00 91.50 672 SER A N 1
ATOM 5238 C CA . SER A 1 672 ? 16.517 23.233 14.078 1.00 91.50 672 SER A CA 1
ATOM 5239 C C . SER A 1 672 ? 15.444 23.803 13.147 1.00 91.50 672 SER A C 1
ATOM 5241 O O . SER A 1 672 ? 14.283 23.411 13.249 1.00 91.50 672 SER A O 1
ATOM 5243 N N . LYS A 1 673 ? 15.833 24.625 12.159 1.00 91.50 673 LYS A N 1
ATOM 5244 C CA . LYS A 1 673 ? 14.892 25.195 11.186 1.00 91.50 673 LYS A CA 1
ATOM 5245 C C . LYS A 1 673 ? 14.314 24.133 10.243 1.00 91.50 673 LYS A C 1
ATOM 5247 O O . LYS A 1 673 ? 13.109 24.126 10.020 1.00 91.50 673 LYS A O 1
ATOM 5252 N N . ILE A 1 674 ? 15.126 23.172 9.786 1.00 92.44 674 ILE A N 1
ATOM 5253 C CA . ILE A 1 674 ? 14.644 22.010 9.008 1.00 92.44 674 ILE A CA 1
ATOM 5254 C C . ILE A 1 674 ? 13.624 21.189 9.825 1.00 92.44 674 ILE A C 1
ATOM 5256 O O . ILE A 1 674 ? 12.604 20.759 9.291 1.00 92.44 674 ILE A O 1
ATOM 5260 N N . HIS A 1 675 ? 13.865 20.984 11.126 1.00 91.31 675 HIS A N 1
ATOM 5261 C CA . HIS A 1 675 ? 12.948 20.262 12.014 1.00 91.31 675 HIS A CA 1
ATOM 5262 C C . HIS A 1 675 ? 11.650 21.035 12.295 1.00 91.31 675 HIS A C 1
ATOM 5264 O O . HIS A 1 675 ? 10.584 20.423 12.335 1.00 91.31 675 HIS A O 1
ATOM 5270 N N . GLU A 1 676 ? 11.722 22.355 12.475 1.00 93.81 676 GLU A N 1
ATOM 5271 C CA . GLU A 1 676 ? 10.550 23.227 12.597 1.00 93.81 676 GLU A CA 1
ATOM 5272 C C . GLU A 1 676 ? 9.696 23.173 11.326 1.00 93.81 676 GLU A C 1
ATOM 5274 O O . GLU A 1 676 ? 8.525 22.811 11.397 1.00 93.81 676 GLU A O 1
ATOM 5279 N N . MET A 1 677 ? 10.295 23.415 10.156 1.00 92.25 677 MET A N 1
ATOM 5280 C CA . MET A 1 677 ? 9.594 23.350 8.871 1.00 92.25 677 MET A CA 1
ATOM 5281 C C . MET A 1 677 ? 8.989 21.959 8.622 1.00 92.25 677 MET A C 1
ATOM 5283 O O . MET A 1 677 ? 7.869 21.864 8.129 1.00 92.25 677 MET A O 1
ATOM 5287 N N . TYR A 1 678 ? 9.657 20.874 9.032 1.00 92.81 678 TYR A N 1
ATOM 5288 C CA . TYR A 1 678 ? 9.093 19.523 8.929 1.00 92.81 678 TYR A CA 1
ATOM 5289 C C . TYR A 1 678 ? 7.842 19.312 9.802 1.00 92.81 678 TYR A C 1
ATOM 5291 O O . TYR A 1 678 ? 6.971 18.534 9.415 1.00 92.81 678 TYR A O 1
ATOM 5299 N N . LYS A 1 679 ? 7.700 20.002 10.946 1.00 92.94 679 LYS A N 1
ATOM 5300 C CA . LYS A 1 679 ? 6.452 19.962 11.740 1.00 92.94 679 LYS A CA 1
ATOM 5301 C C . LYS A 1 679 ? 5.289 20.623 11.002 1.00 92.94 679 LYS A C 1
ATOM 5303 O O . LYS A 1 679 ? 4.170 20.142 11.125 1.00 92.94 679 LYS A O 1
ATOM 5308 N N . THR A 1 680 ? 5.560 21.683 10.242 1.00 93.88 680 THR A N 1
ATOM 5309 C CA . THR A 1 680 ? 4.553 22.408 9.453 1.00 93.88 680 THR A CA 1
ATOM 5310 C C . THR A 1 680 ? 4.174 21.657 8.174 1.00 93.88 680 THR A C 1
ATOM 5312 O O . THR A 1 680 ? 2.994 21.490 7.891 1.00 93.88 680 THR A O 1
ATOM 5315 N N . TYR A 1 681 ? 5.161 21.176 7.410 1.00 89.81 681 TYR A N 1
ATOM 5316 C CA . TYR A 1 681 ? 4.942 20.572 6.087 1.00 89.81 681 TYR A CA 1
ATOM 5317 C C . TYR A 1 681 ? 4.666 19.057 6.110 1.00 89.81 681 TYR A C 1
ATOM 5319 O O . TYR A 1 681 ? 4.075 18.528 5.172 1.00 89.81 681 TYR A O 1
ATOM 5327 N N . GLY A 1 682 ? 5.111 18.316 7.133 1.00 90.44 682 GLY A N 1
ATOM 5328 C CA . GLY A 1 682 ? 4.892 16.862 7.230 1.00 90.44 682 GLY A CA 1
ATOM 5329 C C . GLY A 1 682 ? 5.610 16.003 6.169 1.00 90.44 682 GLY A C 1
ATOM 5330 O O . GLY A 1 682 ? 5.377 14.790 6.088 1.00 90.44 682 GLY A O 1
ATOM 5331 N N . ASP A 1 683 ? 6.487 16.596 5.358 1.00 91.75 683 ASP A N 1
ATOM 5332 C CA . ASP A 1 683 ? 7.360 15.919 4.398 1.00 91.75 683 ASP A CA 1
ATOM 5333 C C . ASP A 1 683 ? 8.738 16.589 4.320 1.00 91.75 683 ASP A C 1
ATOM 5335 O O . ASP A 1 683 ? 8.860 17.788 4.549 1.00 91.75 683 ASP A O 1
ATOM 5339 N N . LEU A 1 684 ? 9.792 15.827 3.998 1.00 92.06 684 LEU A N 1
ATOM 5340 C CA . LEU A 1 684 ? 11.141 16.395 3.864 1.00 92.06 684 LEU A CA 1
ATOM 5341 C C . LEU A 1 684 ? 11.417 16.933 2.452 1.00 92.06 684 LEU A C 1
ATOM 5343 O O . LEU A 1 684 ? 12.259 17.813 2.308 1.00 92.06 684 LEU A O 1
ATOM 5347 N N . GLY A 1 685 ? 10.724 16.442 1.420 1.00 93.25 685 GLY A N 1
ATOM 5348 C CA . GLY A 1 685 ? 10.862 16.946 0.055 1.00 93.25 685 GLY A CA 1
ATOM 5349 C C . GLY A 1 685 ? 10.351 18.370 -0.077 1.00 93.25 685 GLY A C 1
ATOM 5350 O O . GLY A 1 685 ? 11.080 19.224 -0.572 1.00 93.25 685 GLY A O 1
ATOM 5351 N N . ASP A 1 686 ? 9.145 18.645 0.421 1.00 92.94 686 ASP A N 1
ATOM 5352 C CA . ASP A 1 686 ? 8.577 19.998 0.396 1.00 92.94 686 ASP A CA 1
ATOM 5353 C C . ASP A 1 686 ? 9.402 20.971 1.268 1.00 92.94 686 ASP A C 1
ATOM 5355 O O . ASP A 1 686 ? 9.702 22.079 0.833 1.00 92.94 686 ASP A O 1
ATOM 5359 N N . VAL A 1 687 ? 9.917 20.528 2.427 1.00 93.12 687 VAL A N 1
ATOM 5360 C CA . VAL A 1 687 ? 10.878 21.316 3.233 1.00 93.12 687 VAL A CA 1
ATOM 5361 C C . VAL A 1 687 ? 12.172 21.606 2.470 1.00 93.12 687 VAL A C 1
ATOM 5363 O O . VAL A 1 687 ? 12.659 22.732 2.506 1.00 93.12 687 VAL A O 1
ATOM 5366 N N . ALA A 1 688 ? 12.749 20.618 1.780 1.00 91.69 688 ALA A N 1
ATOM 5367 C CA . ALA A 1 688 ? 13.966 20.821 0.996 1.00 91.69 688 ALA A CA 1
ATOM 5368 C C . ALA A 1 688 ? 13.736 21.789 -0.172 1.00 91.69 688 ALA A C 1
ATOM 5370 O O . ALA A 1 688 ? 14.569 22.658 -0.426 1.00 91.69 688 ALA A O 1
ATOM 5371 N N . GLN A 1 689 ? 12.587 21.664 -0.837 1.00 91.25 689 GLN A N 1
ATOM 5372 C CA . GLN A 1 689 ? 12.154 22.549 -1.911 1.00 91.25 689 GLN A CA 1
ATOM 5373 C C . GLN A 1 689 ? 12.018 23.999 -1.435 1.00 91.25 689 GLN A C 1
ATOM 5375 O O . GLN A 1 689 ? 12.467 24.911 -2.124 1.00 91.25 689 GLN A O 1
ATOM 5380 N N . GLU A 1 690 ? 11.468 24.198 -0.238 1.00 89.50 690 GLU A N 1
ATOM 5381 C CA . GLU A 1 690 ? 11.296 25.516 0.366 1.00 89.50 690 GLU A CA 1
ATOM 5382 C C . GLU A 1 690 ? 12.629 26.124 0.827 1.00 89.50 690 GLU A C 1
ATOM 5384 O O . GLU A 1 690 ? 12.955 27.262 0.491 1.00 89.50 690 GLU A O 1
ATOM 5389 N N . CYS A 1 691 ? 13.474 25.345 1.513 1.00 86.00 691 CYS A N 1
ATOM 5390 C CA . CYS A 1 691 ? 14.820 25.783 1.894 1.00 86.00 691 CYS A CA 1
ATOM 5391 C C . CYS A 1 691 ? 15.670 26.199 0.677 1.00 86.00 691 CYS A C 1
ATOM 5393 O O . CYS A 1 691 ? 16.507 27.094 0.797 1.00 86.00 691 CYS A O 1
ATOM 5395 N N . ARG A 1 692 ? 15.444 25.586 -0.496 1.00 80.62 692 ARG A N 1
ATOM 5396 C CA . ARG A 1 692 ? 16.158 25.898 -1.743 1.00 80.62 692 ARG A CA 1
ATOM 5397 C C . ARG A 1 692 ? 15.886 27.308 -2.274 1.00 80.62 692 ARG A C 1
ATOM 5399 O O . ARG A 1 692 ? 16.780 27.879 -2.895 1.00 80.62 692 ARG A O 1
ATOM 5406 N N . GLN A 1 693 ? 14.699 27.878 -2.047 1.00 66.69 693 GLN A N 1
ATOM 5407 C CA . GLN A 1 693 ? 14.311 29.168 -2.645 1.00 66.69 693 GLN A CA 1
ATOM 5408 C C . GLN A 1 693 ? 15.244 30.329 -2.237 1.00 66.69 693 GLN A C 1
ATOM 5410 O O . GLN A 1 693 ? 15.368 31.314 -2.957 1.00 66.69 693 GLN A O 1
ATOM 5415 N N . ASN A 1 694 ? 15.960 30.179 -1.118 1.00 60.94 694 ASN A N 1
ATOM 5416 C CA . ASN A 1 694 ? 16.810 31.206 -0.514 1.00 60.94 694 ASN A CA 1
ATOM 5417 C C . ASN A 1 694 ? 18.271 31.223 -1.018 1.00 60.94 694 ASN A C 1
ATOM 5419 O O . ASN A 1 694 ? 19.107 31.895 -0.413 1.00 60.94 694 ASN A O 1
ATOM 5423 N N . GLN A 1 695 ? 18.624 30.472 -2.071 1.00 64.31 695 GLN A N 1
ATOM 5424 C CA . GLN A 1 695 ? 20.009 30.374 -2.557 1.00 64.31 695 GLN A CA 1
ATOM 5425 C C . GLN A 1 695 ? 20.147 30.522 -4.079 1.00 64.31 695 GLN A C 1
ATOM 5427 O O . GLN A 1 695 ? 19.704 29.673 -4.852 1.00 64.31 695 GLN A O 1
ATOM 5432 N N . THR A 1 696 ? 20.877 31.554 -4.506 1.00 60.69 696 THR A N 1
ATOM 5433 C CA . THR A 1 696 ? 21.361 31.720 -5.882 1.00 60.69 696 THR A CA 1
ATOM 5434 C C . THR A 1 696 ? 22.795 31.196 -6.019 1.00 60.69 696 THR A C 1
ATOM 5436 O O . THR A 1 696 ? 23.661 31.469 -5.189 1.00 60.69 696 THR A O 1
ATOM 5439 N N . LEU A 1 697 ? 23.064 30.420 -7.074 1.00 67.38 697 LEU A N 1
ATOM 5440 C CA . LEU A 1 697 ? 24.406 29.919 -7.389 1.00 67.38 697 LEU A CA 1
ATOM 5441 C C . LEU A 1 697 ? 25.069 30.816 -8.441 1.00 67.38 697 LEU A C 1
ATOM 5443 O O . LEU A 1 697 ? 24.453 31.114 -9.461 1.00 67.38 697 LEU A O 1
ATOM 5447 N N . LEU A 1 698 ? 26.342 31.173 -8.229 1.00 74.25 698 LEU A N 1
ATOM 5448 C CA . LEU A 1 698 ? 27.157 31.964 -9.172 1.00 74.25 698 LEU A CA 1
ATOM 5449 C C . LEU A 1 698 ? 27.247 31.335 -10.573 1.00 74.25 698 LEU A C 1
ATOM 5451 O O . LEU A 1 698 ? 27.324 32.048 -11.569 1.00 74.25 698 LEU A O 1
ATOM 5455 N N . ALA A 1 699 ? 27.222 30.004 -10.647 1.00 74.19 699 ALA A N 1
ATOM 5456 C CA . ALA A 1 699 ? 27.041 29.251 -11.879 1.00 74.19 699 ALA A CA 1
ATOM 5457 C C . ALA A 1 699 ? 26.215 27.987 -11.577 1.00 74.19 699 ALA A C 1
ATOM 5459 O O . ALA A 1 699 ? 26.487 27.315 -10.575 1.00 74.19 699 ALA A O 1
ATOM 5460 N N . PRO A 1 700 ? 25.217 27.629 -12.405 1.00 69.88 700 PRO A N 1
ATOM 5461 C CA . PRO A 1 700 ? 24.461 26.402 -12.210 1.00 69.88 700 PRO A CA 1
ATOM 5462 C C . PRO A 1 700 ? 25.325 25.176 -12.569 1.00 69.88 700 PRO A C 1
ATOM 5464 O O . PRO A 1 700 ? 25.925 25.149 -13.647 1.00 69.88 700 PRO A O 1
ATOM 5467 N N . PRO A 1 701 ? 25.374 24.129 -11.724 1.00 80.31 701 PRO A N 1
ATOM 5468 C CA . PRO A 1 701 ? 26.018 22.863 -12.075 1.00 80.31 701 PRO A CA 1
ATOM 5469 C C . PRO A 1 701 ? 25.310 22.177 -13.254 1.00 80.31 701 PRO A C 1
ATOM 5471 O O . PRO A 1 701 ? 24.196 22.553 -13.643 1.00 80.31 701 PRO A O 1
ATOM 5474 N N . ARG A 1 702 ? 25.951 21.146 -13.825 1.00 85.62 702 ARG A N 1
ATOM 5475 C CA . ARG A 1 702 ? 25.346 20.308 -14.877 1.00 85.62 702 ARG A CA 1
ATOM 5476 C C . ARG A 1 702 ? 23.985 19.763 -14.397 1.00 85.62 702 ARG A C 1
ATOM 5478 O O . ARG A 1 702 ? 23.890 19.383 -13.231 1.00 85.62 702 ARG A O 1
ATOM 5485 N N . PRO A 1 703 ? 22.941 19.760 -15.249 1.00 90.12 703 PRO A N 1
ATOM 5486 C CA . PRO A 1 703 ? 21.636 19.220 -14.875 1.00 90.12 703 PRO A CA 1
ATOM 5487 C C . PRO A 1 703 ? 21.735 17.719 -14.583 1.00 90.12 703 PRO A C 1
ATOM 5489 O O . PRO A 1 703 ? 22.593 17.029 -15.135 1.00 90.12 703 PRO A O 1
ATOM 5492 N N . LEU A 1 704 ? 20.841 17.217 -13.733 1.00 95.62 704 LEU A N 1
ATOM 5493 C CA . LEU A 1 704 ? 20.723 15.789 -13.460 1.00 95.62 704 LEU A CA 1
ATOM 5494 C C . LEU A 1 704 ? 20.072 15.067 -14.649 1.00 95.62 704 LEU A C 1
ATOM 5496 O O . LEU A 1 704 ? 19.051 15.522 -15.164 1.00 95.62 704 LEU A O 1
ATOM 5500 N N . SER A 1 705 ? 20.619 13.916 -15.048 1.00 96.69 705 SER A N 1
ATOM 5501 C CA . SER A 1 705 ? 19.947 12.982 -15.962 1.00 96.69 705 SER A CA 1
ATOM 5502 C C . SER A 1 705 ? 19.288 11.829 -15.197 1.00 96.69 705 SER A C 1
ATOM 5504 O O . SER A 1 705 ? 19.676 11.514 -14.066 1.00 96.69 705 SER A O 1
ATOM 5506 N N . VAL A 1 706 ? 18.298 11.180 -15.811 1.00 97.44 706 VAL A N 1
ATOM 5507 C CA . VAL A 1 706 ? 17.592 10.020 -15.245 1.00 97.44 706 VAL A CA 1
ATOM 5508 C C . VAL A 1 706 ? 18.587 8.884 -14.951 1.00 97.44 706 VAL A C 1
ATOM 5510 O O . VAL A 1 706 ? 18.674 8.427 -13.805 1.00 97.44 706 VAL A O 1
ATOM 5513 N N . ARG A 1 707 ? 19.409 8.487 -15.935 1.00 95.81 707 ARG A N 1
ATOM 5514 C CA . ARG A 1 707 ? 20.497 7.504 -15.764 1.00 95.81 707 ARG A CA 1
ATOM 5515 C C . ARG A 1 707 ? 21.559 7.902 -14.728 1.00 95.81 707 ARG A C 1
ATOM 5517 O O . ARG A 1 707 ? 22.051 7.030 -14.006 1.00 95.81 707 ARG A O 1
ATOM 5524 N N . ASP A 1 708 ? 21.898 9.185 -14.577 1.00 95.25 708 ASP A N 1
ATOM 5525 C CA . ASP A 1 708 ? 22.872 9.624 -13.562 1.00 95.25 708 ASP A CA 1
ATOM 5526 C C . ASP A 1 708 ? 22.312 9.529 -12.140 1.00 95.25 708 ASP A C 1
ATOM 5528 O O . ASP A 1 708 ? 23.000 9.027 -11.243 1.00 95.25 708 ASP A O 1
ATOM 5532 N N . VAL A 1 709 ? 21.056 9.937 -11.926 1.00 97.06 709 VAL A N 1
ATOM 5533 C CA . VAL A 1 709 ? 20.375 9.790 -10.629 1.00 97.06 709 VAL A CA 1
ATOM 5534 C C . VAL A 1 709 ? 20.237 8.308 -10.278 1.00 97.06 709 VAL A C 1
ATOM 5536 O O . VAL A 1 709 ? 20.687 7.893 -9.208 1.00 97.06 709 VAL A O 1
ATOM 5539 N N . TYR A 1 710 ? 19.712 7.486 -11.191 1.00 97.19 710 TYR A N 1
ATOM 5540 C CA . TYR A 1 710 ? 19.555 6.044 -10.979 1.00 97.19 710 TYR A CA 1
ATOM 5541 C C . TYR A 1 710 ? 20.897 5.335 -10.714 1.00 97.19 710 TYR A C 1
ATOM 5543 O O . TYR A 1 710 ? 21.037 4.615 -9.720 1.00 97.19 710 TYR A O 1
ATOM 5551 N N . SER A 1 711 ? 21.931 5.588 -11.527 1.00 96.38 711 SER A N 1
ATOM 5552 C CA . SER A 1 711 ? 23.246 4.965 -11.319 1.00 96.38 711 SER A CA 1
ATOM 5553 C C . SER A 1 711 ? 23.920 5.439 -10.027 1.00 96.38 711 SER A C 1
ATOM 5555 O O . SER A 1 711 ? 24.615 4.656 -9.379 1.00 96.38 711 SER A O 1
ATOM 5557 N N . THR A 1 712 ? 23.695 6.686 -9.597 1.00 96.19 712 THR A N 1
ATOM 5558 C CA . THR A 1 712 ? 24.194 7.192 -8.308 1.00 96.19 712 THR A CA 1
ATOM 5559 C C . THR A 1 712 ? 23.463 6.554 -7.130 1.00 96.19 712 THR A C 1
ATOM 5561 O O . THR A 1 712 ? 24.099 6.233 -6.127 1.00 96.19 712 THR A O 1
ATOM 5564 N N . LEU A 1 713 ? 22.169 6.259 -7.264 1.00 95.81 713 LEU A N 1
ATOM 5565 C CA . LEU A 1 713 ? 21.407 5.498 -6.274 1.00 95.81 713 LEU A CA 1
ATOM 5566 C C . LEU A 1 713 ? 21.869 4.023 -6.183 1.00 95.81 713 LEU A C 1
ATOM 5568 O O . LEU A 1 713 ? 22.074 3.534 -5.068 1.00 95.81 713 LEU A O 1
ATOM 5572 N N . ARG A 1 714 ? 22.165 3.341 -7.308 1.00 94.50 714 ARG A N 1
ATOM 5573 C CA . ARG A 1 714 ? 22.846 2.019 -7.291 1.00 94.50 714 ARG A CA 1
ATOM 5574 C C . ARG A 1 714 ? 24.208 2.126 -6.577 1.00 94.50 714 ARG A C 1
ATOM 5576 O O . ARG A 1 714 ? 24.443 1.395 -5.614 1.00 94.50 714 ARG A O 1
ATOM 5583 N N . LYS A 1 715 ? 25.068 3.090 -6.946 1.00 94.31 715 LYS A N 1
ATOM 5584 C CA . LYS A 1 715 ? 26.385 3.332 -6.302 1.00 94.31 715 LYS A CA 1
ATOM 5585 C C . LYS A 1 715 ? 26.264 3.564 -4.783 1.00 94.31 715 LYS A C 1
ATOM 5587 O O . LYS A 1 715 ? 27.038 2.999 -4.014 1.00 94.31 715 LYS A O 1
ATOM 5592 N N . LEU A 1 716 ? 25.272 4.339 -4.334 1.00 93.69 716 LEU A N 1
ATOM 5593 C CA . LEU A 1 716 ? 25.000 4.616 -2.914 1.00 93.69 716 LEU A CA 1
ATOM 5594 C C . LEU A 1 716 ? 24.687 3.351 -2.098 1.00 93.69 716 LEU A C 1
ATOM 5596 O O . LEU A 1 716 ? 25.170 3.221 -0.967 1.00 93.69 716 LEU A O 1
ATOM 5600 N N . SER A 1 717 ? 23.926 2.416 -2.676 1.00 91.81 717 SER A N 1
ATOM 5601 C CA . SER A 1 717 ? 23.593 1.135 -2.037 1.00 91.81 717 SER A CA 1
ATOM 5602 C C . SER A 1 717 ? 24.800 0.198 -1.881 1.00 91.81 717 SER A C 1
ATOM 5604 O O . SER A 1 717 ? 24.921 -0.476 -0.857 1.00 91.81 717 SER A O 1
ATOM 5606 N N . ALA A 1 718 ? 25.729 0.215 -2.846 1.00 91.62 718 ALA A N 1
ATOM 5607 C CA . ALA A 1 718 ? 26.920 -0.638 -2.865 1.00 91.62 718 ALA A CA 1
ATOM 5608 C C . ALA A 1 718 ? 28.023 -0.195 -1.881 1.00 91.62 718 ALA A C 1
ATOM 5610 O O . ALA A 1 718 ? 28.848 -1.008 -1.460 1.00 91.62 718 ALA A O 1
ATOM 5611 N N . ILE A 1 719 ? 28.054 1.083 -1.478 1.00 92.69 719 ILE A N 1
ATOM 5612 C CA . ILE A 1 719 ? 29.032 1.593 -0.503 1.00 92.69 719 ILE A CA 1
ATOM 5613 C C . ILE A 1 719 ? 28.846 0.884 0.844 1.00 92.69 719 ILE A C 1
ATOM 5615 O O . ILE A 1 719 ? 27.795 0.999 1.470 1.00 92.69 719 ILE A O 1
ATOM 5619 N N . SER A 1 720 ? 29.895 0.230 1.345 1.00 89.38 720 SER A N 1
ATOM 5620 C CA . SER A 1 720 ? 29.903 -0.502 2.620 1.00 89.38 720 SER A CA 1
ATOM 5621 C C . SER A 1 720 ? 31.191 -0.251 3.430 1.00 89.38 720 SER A C 1
ATOM 5623 O O . SER A 1 720 ? 32.072 0.506 3.006 1.00 89.38 720 SER A O 1
ATOM 5625 N N . GLY A 1 721 ? 31.287 -0.839 4.629 1.00 89.12 721 GLY A N 1
ATOM 5626 C CA . GLY A 1 721 ? 32.468 -0.765 5.500 1.00 89.12 721 GLY A CA 1
ATOM 5627 C C . GLY A 1 721 ? 32.663 0.567 6.242 1.00 89.12 721 GLY A C 1
ATOM 5628 O O . GLY A 1 721 ? 31.755 1.400 6.334 1.00 89.12 721 GLY A O 1
ATOM 5629 N N . GLY A 1 722 ? 33.867 0.769 6.789 1.00 91.00 722 GLY A N 1
ATOM 5630 C CA . GLY A 1 722 ? 34.254 1.985 7.517 1.00 91.00 722 GLY A CA 1
ATOM 5631 C C . GLY A 1 722 ? 34.134 3.258 6.668 1.00 91.00 722 GLY A C 1
ATOM 5632 O O . GLY A 1 722 ? 34.294 3.233 5.447 1.00 91.00 722 GLY A O 1
ATOM 5633 N N . GLY A 1 723 ? 33.778 4.385 7.293 1.00 89.44 723 GLY A N 1
ATOM 5634 C CA . GLY A 1 723 ? 33.598 5.674 6.601 1.00 89.44 723 GLY A CA 1
ATOM 5635 C C . GLY A 1 723 ? 32.483 5.708 5.538 1.00 89.44 723 GLY A C 1
ATOM 5636 O O . GLY A 1 723 ? 32.354 6.699 4.819 1.00 89.44 723 GLY A O 1
ATOM 5637 N N . SER A 1 724 ? 31.671 4.651 5.412 1.00 91.88 724 SER A N 1
ATOM 5638 C CA . SER A 1 724 ? 30.590 4.544 4.417 1.00 91.88 724 SER A CA 1
ATOM 5639 C C . SER A 1 724 ? 29.568 5.677 4.521 1.00 91.88 724 SER A C 1
ATOM 5641 O O . SER A 1 724 ? 29.177 6.230 3.497 1.00 91.88 724 SER A O 1
ATOM 5643 N N . ALA A 1 725 ? 29.191 6.086 5.736 1.00 89.88 725 ALA A N 1
ATOM 5644 C CA . ALA A 1 725 ? 28.266 7.199 5.961 1.00 89.88 725 ALA A CA 1
ATOM 5645 C C . ALA A 1 725 ? 28.776 8.530 5.369 1.00 89.88 725 ALA A C 1
ATOM 5647 O O . ALA A 1 725 ? 28.009 9.237 4.719 1.00 89.88 725 ALA A O 1
ATOM 5648 N N . GLY A 1 726 ? 30.070 8.840 5.521 1.00 91.56 726 GLY A N 1
ATOM 5649 C CA . GLY A 1 726 ? 30.686 10.032 4.925 1.00 91.56 726 GLY A CA 1
ATOM 5650 C C . GLY A 1 726 ? 30.715 9.963 3.396 1.00 91.56 726 GLY A C 1
ATOM 5651 O O . GLY A 1 726 ? 30.277 10.896 2.727 1.00 91.56 726 GLY A O 1
ATOM 5652 N N . ARG A 1 727 ? 31.122 8.815 2.835 1.00 93.44 727 ARG A N 1
ATOM 5653 C CA . ARG A 1 727 ? 31.114 8.578 1.379 1.00 93.44 727 ARG A CA 1
ATOM 5654 C C . ARG A 1 727 ? 29.704 8.689 0.776 1.00 93.44 727 ARG A C 1
ATOM 5656 O O . ARG A 1 727 ? 29.543 9.317 -0.266 1.00 93.44 727 ARG A O 1
ATOM 5663 N N . ARG A 1 728 ? 28.670 8.167 1.454 1.00 93.94 728 ARG A N 1
ATOM 5664 C CA . ARG A 1 728 ? 27.264 8.359 1.049 1.00 93.94 728 ARG A CA 1
ATOM 5665 C C . ARG A 1 728 ? 26.821 9.822 1.168 1.00 93.94 728 ARG A C 1
ATOM 5667 O O . ARG A 1 728 ? 26.161 10.305 0.253 1.00 93.94 728 ARG A O 1
ATOM 5674 N N . LYS A 1 729 ? 27.207 10.543 2.233 1.00 93.56 729 LYS A N 1
ATOM 5675 C CA . LYS A 1 729 ? 26.892 11.978 2.388 1.00 93.56 729 LYS A CA 1
ATOM 5676 C C . LYS A 1 729 ? 27.413 12.793 1.202 1.00 93.56 729 LYS A C 1
ATOM 5678 O O . LYS A 1 729 ? 26.648 13.573 0.651 1.00 93.56 729 LYS A O 1
ATOM 5683 N N . ILE A 1 730 ? 28.660 12.577 0.777 1.00 93.56 730 ILE A N 1
ATOM 5684 C CA . ILE A 1 730 ? 29.285 13.316 -0.337 1.00 93.56 730 ILE A CA 1
ATOM 5685 C C . ILE A 1 730 ? 28.508 13.131 -1.652 1.00 93.56 730 ILE A C 1
ATOM 5687 O O . ILE A 1 730 ? 28.240 14.110 -2.347 1.00 93.56 730 ILE A O 1
ATOM 5691 N N . LEU A 1 731 ? 28.083 11.904 -1.979 1.00 93.94 731 LEU A N 1
ATOM 5692 C CA . LEU A 1 731 ? 27.278 11.648 -3.181 1.00 93.94 731 LEU A CA 1
ATOM 5693 C C . LEU A 1 731 ? 25.875 12.273 -3.092 1.00 93.94 731 LEU A C 1
ATOM 5695 O O . LEU A 1 731 ? 25.425 12.902 -4.046 1.00 93.94 731 LEU A O 1
ATOM 5699 N N . VAL A 1 732 ? 25.201 12.160 -1.941 1.00 94.56 732 VAL A N 1
ATOM 5700 C CA . VAL A 1 732 ? 23.891 12.801 -1.713 1.00 94.56 732 VAL A CA 1
ATOM 5701 C C . VAL A 1 732 ? 23.993 14.328 -1.819 1.00 94.56 732 VAL A C 1
ATOM 5703 O O . VAL A 1 732 ? 23.164 14.959 -2.467 1.00 94.56 732 VAL A O 1
ATOM 5706 N N . LEU A 1 733 ? 25.040 14.919 -1.244 1.00 92.06 733 LEU A N 1
ATOM 5707 C CA . LEU A 1 733 ? 25.336 16.348 -1.305 1.00 92.06 733 LEU A CA 1
ATOM 5708 C C . LEU A 1 733 ? 25.560 16.833 -2.746 1.00 92.06 733 LEU A C 1
ATOM 5710 O O . LEU A 1 733 ? 25.078 17.904 -3.113 1.00 92.06 733 LEU A O 1
ATOM 5714 N N . HIS A 1 734 ? 26.256 16.044 -3.572 1.00 91.00 734 HIS A N 1
ATOM 5715 C CA . HIS A 1 734 ? 26.459 16.353 -4.988 1.00 91.00 734 HIS A CA 1
ATOM 5716 C C . HIS A 1 734 ? 25.141 16.341 -5.778 1.00 91.00 734 HIS A C 1
ATOM 5718 O O . HIS A 1 734 ? 24.889 17.275 -6.539 1.00 91.00 734 HIS A O 1
ATOM 5724 N N . LEU A 1 735 ? 24.270 15.348 -5.550 1.00 93.94 735 LEU A N 1
ATOM 5725 C CA . LEU A 1 735 ? 22.940 15.300 -6.168 1.00 93.94 735 LEU A CA 1
ATOM 5726 C C . LEU A 1 735 ? 22.075 16.500 -5.742 1.00 93.94 735 LEU A C 1
ATOM 5728 O O . LEU A 1 735 ? 21.552 17.204 -6.599 1.00 93.94 735 LEU A O 1
ATOM 5732 N N . ILE A 1 736 ? 21.985 16.791 -4.437 1.00 91.12 736 ILE A N 1
ATOM 5733 C CA . ILE A 1 736 ? 21.170 17.900 -3.904 1.00 91.12 736 ILE A CA 1
ATOM 5734 C C . ILE A 1 736 ? 21.642 19.261 -4.447 1.00 91.12 736 ILE A C 1
ATOM 5736 O O . ILE A 1 736 ? 20.810 20.084 -4.834 1.00 91.12 736 ILE A O 1
ATOM 5740 N N . ARG A 1 737 ? 22.962 19.492 -4.535 1.00 88.38 737 ARG A N 1
ATOM 5741 C CA . ARG A 1 737 ? 23.528 20.705 -5.157 1.00 88.38 737 ARG A CA 1
ATOM 5742 C C . ARG A 1 737 ? 23.243 20.782 -6.665 1.00 88.38 737 ARG A C 1
ATOM 5744 O O . ARG A 1 737 ? 23.097 21.888 -7.176 1.00 88.38 737 ARG A O 1
ATOM 5751 N N . SER A 1 738 ? 23.138 19.644 -7.356 1.00 90.38 738 SER A N 1
ATOM 5752 C CA . SER A 1 738 ? 22.945 19.577 -8.816 1.00 90.38 738 SER A CA 1
ATOM 5753 C C . SER A 1 738 ? 21.484 19.635 -9.276 1.00 90.38 738 SER A C 1
ATOM 5755 O O . SER A 1 738 ? 21.239 19.939 -10.442 1.00 90.38 738 SER A O 1
ATOM 5757 N N . CYS A 1 739 ? 20.520 19.413 -8.372 1.00 91.31 739 CYS A N 1
ATOM 5758 C CA . CYS A 1 739 ? 19.096 19.621 -8.647 1.00 91.31 739 CYS A CA 1
ATOM 5759 C C . CYS A 1 739 ? 18.795 21.029 -9.200 1.00 91.31 739 CYS A C 1
ATOM 5761 O O . CYS A 1 739 ? 19.516 21.994 -8.920 1.00 91.31 739 CYS A O 1
ATOM 5763 N N . ARG A 1 740 ? 17.658 21.164 -9.884 1.00 86.94 740 ARG A N 1
ATOM 5764 C CA . ARG A 1 740 ? 17.045 22.382 -10.436 1.00 86.94 740 ARG A CA 1
ATOM 5765 C C . ARG A 1 740 ? 15.528 22.356 -10.212 1.00 86.94 740 ARG A C 1
ATOM 5767 O O . ARG A 1 740 ? 14.961 21.285 -10.019 1.00 86.94 740 ARG A O 1
ATOM 5774 N N . GLU A 1 741 ? 14.875 23.521 -10.238 1.00 86.19 741 GLU A N 1
ATOM 5775 C CA . GLU A 1 741 ? 13.414 23.660 -10.051 1.00 86.19 741 GLU A CA 1
ATOM 5776 C C . GLU A 1 741 ? 12.881 22.741 -8.926 1.00 86.19 741 GLU A C 1
ATOM 5778 O O . GLU A 1 741 ? 13.344 22.845 -7.790 1.00 86.19 741 GLU A O 1
ATOM 5783 N N . MET A 1 742 ? 11.961 21.826 -9.252 1.00 89.50 742 MET A N 1
ATOM 5784 C CA . MET A 1 742 ? 11.308 20.865 -8.355 1.00 89.50 742 MET A CA 1
ATOM 5785 C C . MET A 1 742 ? 12.027 19.509 -8.210 1.00 89.50 742 MET A C 1
ATOM 5787 O O . MET A 1 742 ? 11.534 18.621 -7.514 1.00 89.50 742 MET A O 1
ATOM 5791 N N . GLU A 1 743 ? 13.204 19.313 -8.820 1.00 94.12 743 GLU A N 1
ATOM 5792 C CA . GLU A 1 743 ? 13.974 18.064 -8.679 1.00 94.12 743 GLU A CA 1
ATOM 5793 C C . GLU A 1 743 ? 14.358 17.781 -7.220 1.00 94.12 743 GLU A C 1
ATOM 5795 O O . GLU A 1 743 ? 14.450 16.619 -6.822 1.00 94.12 743 GLU A O 1
ATOM 5800 N N . MET A 1 744 ? 14.580 18.821 -6.402 1.00 92.62 744 MET A N 1
ATOM 5801 C CA . MET A 1 744 ? 14.995 18.649 -5.006 1.00 92.62 744 MET A CA 1
ATOM 5802 C C . MET A 1 744 ? 13.902 17.985 -4.162 1.00 92.62 744 MET A C 1
ATOM 5804 O O . MET A 1 744 ? 14.217 17.052 -3.420 1.00 92.62 744 MET A O 1
ATOM 5808 N N . LYS A 1 745 ? 12.634 18.387 -4.337 1.00 94.69 745 LYS A N 1
ATOM 5809 C CA . LYS A 1 745 ? 11.467 17.746 -3.713 1.00 94.69 745 LYS A CA 1
ATOM 5810 C C . LYS A 1 745 ? 11.472 16.230 -3.919 1.00 94.69 745 LYS A C 1
ATOM 5812 O O . LYS A 1 745 ? 11.489 15.463 -2.954 1.00 94.69 745 LYS A O 1
ATOM 5817 N N . PHE A 1 746 ? 11.506 15.789 -5.177 1.00 96.44 746 PHE A N 1
ATOM 5818 C CA . PHE A 1 746 ? 11.384 14.369 -5.513 1.00 96.44 746 PHE A CA 1
ATOM 5819 C C . PHE A 1 746 ? 12.672 13.576 -5.277 1.00 96.44 746 PHE A C 1
ATOM 5821 O O . PHE A 1 746 ? 12.596 12.416 -4.870 1.00 96.44 746 PHE A O 1
ATOM 5828 N N . LEU A 1 747 ? 13.855 14.189 -5.419 1.00 96.00 747 LEU A N 1
ATOM 5829 C CA . LEU A 1 747 ? 15.114 13.559 -5.010 1.00 96.00 747 LEU A CA 1
ATOM 5830 C C . LEU A 1 747 ? 15.118 13.277 -3.501 1.00 96.00 747 LEU A C 1
ATOM 5832 O O . LEU A 1 747 ? 15.400 12.153 -3.091 1.00 96.00 747 LEU A O 1
ATOM 5836 N N . VAL A 1 748 ? 14.791 14.266 -2.663 1.00 95.12 748 VAL A N 1
ATOM 5837 C CA . VAL A 1 748 ? 14.791 14.091 -1.201 1.00 95.12 748 VAL A CA 1
ATOM 5838 C C . VAL A 1 748 ? 13.743 13.065 -0.772 1.00 95.12 748 VAL A C 1
ATOM 5840 O O . VAL A 1 748 ? 14.063 12.182 0.026 1.00 95.12 748 VAL A O 1
ATOM 5843 N N . ARG A 1 749 ? 12.544 13.095 -1.368 1.00 94.62 749 ARG A N 1
ATOM 5844 C CA . ARG A 1 749 ? 11.520 12.052 -1.191 1.00 94.62 749 ARG A CA 1
ATOM 5845 C C . ARG A 1 749 ? 12.015 10.653 -1.583 1.00 94.62 749 ARG A C 1
ATOM 5847 O O . ARG A 1 749 ? 11.794 9.711 -0.825 1.00 94.62 749 ARG A O 1
ATOM 5854 N N . THR A 1 750 ? 12.744 10.515 -2.691 1.00 94.75 750 THR A N 1
ATOM 5855 C CA . THR A 1 750 ? 13.375 9.246 -3.112 1.00 94.75 750 THR A CA 1
ATOM 5856 C C . THR A 1 750 ? 14.427 8.778 -2.098 1.00 94.75 750 THR A C 1
ATOM 5858 O O . THR A 1 750 ? 14.432 7.623 -1.674 1.00 94.75 750 THR A O 1
ATOM 5861 N N . LEU A 1 751 ? 15.283 9.686 -1.617 1.00 94.31 751 LEU A N 1
ATOM 5862 C CA . LEU A 1 751 ? 16.333 9.384 -0.635 1.00 94.31 751 LEU A CA 1
ATOM 5863 C C . LEU A 1 751 ? 15.778 8.940 0.731 1.00 94.31 751 LEU A C 1
ATOM 5865 O O . LEU A 1 751 ? 16.389 8.089 1.378 1.00 94.31 751 LEU A O 1
ATOM 5869 N N . VAL A 1 752 ? 14.621 9.463 1.160 1.00 91.62 752 VAL A N 1
ATOM 5870 C CA . VAL A 1 752 ? 13.896 8.983 2.360 1.00 91.62 752 VAL A CA 1
ATOM 5871 C C . VAL A 1 752 ? 12.906 7.843 2.066 1.00 91.62 752 VAL A C 1
ATOM 5873 O O . VAL A 1 752 ? 12.179 7.421 2.965 1.00 91.62 752 VAL A O 1
ATOM 5876 N N . ARG A 1 753 ? 12.895 7.324 0.828 1.00 88.94 753 ARG A N 1
ATOM 5877 C CA . ARG A 1 753 ? 12.024 6.253 0.310 1.00 88.94 753 ARG A CA 1
ATOM 5878 C C . ARG A 1 753 ? 10.517 6.519 0.446 1.00 88.94 753 ARG A C 1
ATOM 5880 O O . ARG A 1 753 ? 9.752 5.589 0.692 1.00 88.94 753 ARG A O 1
ATOM 5887 N N . ASN A 1 754 ? 10.079 7.762 0.275 1.00 89.62 754 ASN A N 1
ATOM 5888 C CA . ASN A 1 754 ? 8.673 8.152 0.370 1.00 89.62 754 ASN A CA 1
ATOM 5889 C C . ASN A 1 754 ? 8.287 9.121 -0.764 1.00 89.62 754 ASN A C 1
ATOM 5891 O O . ASN A 1 754 ? 8.134 10.317 -0.540 1.00 89.62 754 ASN A O 1
ATOM 5895 N N . LEU A 1 755 ? 8.162 8.604 -1.995 1.00 91.81 755 LEU A N 1
ATOM 5896 C CA . LEU A 1 755 ? 7.963 9.412 -3.212 1.00 91.81 755 LEU A CA 1
ATOM 5897 C C . LEU A 1 755 ? 6.620 10.176 -3.264 1.00 91.81 755 LEU A C 1
ATOM 5899 O O . LEU A 1 755 ? 6.547 11.239 -3.875 1.00 91.81 755 LEU A O 1
ATOM 5903 N N . ARG A 1 756 ? 5.576 9.661 -2.595 1.00 88.25 756 ARG A N 1
ATOM 5904 C CA . ARG A 1 756 ? 4.221 10.247 -2.431 1.00 88.25 756 ARG A CA 1
ATOM 5905 C C . ARG A 1 756 ? 3.408 10.590 -3.696 1.00 88.25 756 ARG A C 1
ATOM 5907 O O . ARG A 1 756 ? 2.275 11.024 -3.555 1.00 88.25 756 ARG A O 1
ATOM 5914 N N . ILE A 1 757 ? 3.884 10.292 -4.906 1.00 92.12 757 ILE A N 1
ATOM 5915 C CA . ILE A 1 757 ? 3.193 10.596 -6.182 1.00 92.12 757 ILE A CA 1
ATOM 5916 C C . ILE A 1 757 ? 1.877 9.824 -6.455 1.00 92.12 757 ILE A C 1
ATOM 5918 O O . ILE A 1 757 ? 1.356 9.888 -7.558 1.00 92.12 757 ILE A O 1
ATOM 5922 N N . GLY A 1 758 ? 1.356 9.009 -5.532 1.00 86.19 758 GLY A N 1
ATOM 5923 C CA . GLY A 1 758 ? 0.109 8.236 -5.722 1.00 86.19 758 GLY A CA 1
ATOM 5924 C C . GLY A 1 758 ? 0.138 7.098 -6.768 1.00 86.19 758 GLY A C 1
ATOM 5925 O O . GLY A 1 758 ? -0.697 6.194 -6.712 1.00 86.19 758 GLY A O 1
ATOM 5926 N N . ALA A 1 759 ? 1.101 7.084 -7.693 1.00 88.44 759 ALA A N 1
ATOM 5927 C CA . ALA A 1 759 ? 1.269 6.035 -8.696 1.00 88.44 759 ALA A CA 1
ATOM 5928 C C . ALA A 1 759 ? 1.891 4.742 -8.122 1.00 88.44 759 ALA A C 1
ATOM 5930 O O . ALA A 1 759 ? 2.720 4.763 -7.214 1.00 88.44 759 ALA A O 1
ATOM 5931 N N . MET A 1 760 ? 1.501 3.594 -8.687 1.00 89.12 760 MET A N 1
ATOM 5932 C CA . MET A 1 760 ? 1.991 2.246 -8.346 1.00 89.12 760 MET A CA 1
ATOM 5933 C C . MET A 1 760 ? 2.159 1.403 -9.624 1.00 89.12 760 MET A C 1
ATOM 5935 O O . MET A 1 760 ? 1.792 1.854 -10.708 1.00 89.12 760 MET A O 1
ATOM 5939 N N . MET A 1 761 ? 2.653 0.158 -9.529 1.00 90.31 761 MET A N 1
ATOM 5940 C CA . MET A 1 761 ? 2.858 -0.723 -10.705 1.00 90.31 761 MET A CA 1
ATOM 5941 C C . MET A 1 761 ? 1.589 -0.924 -11.532 1.00 90.31 761 MET A C 1
ATOM 5943 O O . MET A 1 761 ? 1.637 -0.821 -12.752 1.00 90.31 761 MET A O 1
ATOM 5947 N N . LYS A 1 762 ? 0.427 -1.029 -10.874 1.00 90.19 762 LYS A N 1
ATOM 5948 C CA . LYS A 1 762 ? -0.902 -1.097 -11.516 1.00 90.19 762 LYS A CA 1
ATOM 5949 C C . LYS A 1 762 ? -1.353 0.214 -12.201 1.00 90.19 762 LYS A C 1
ATOM 5951 O O . LYS A 1 762 ? -2.522 0.333 -12.568 1.00 90.19 762 LYS A O 1
ATOM 5956 N N . THR A 1 763 ? -0.455 1.189 -12.345 1.00 95.06 763 THR A N 1
ATOM 5957 C CA . THR A 1 763 ? -0.626 2.473 -13.049 1.00 95.06 763 THR A CA 1
ATOM 5958 C C . THR A 1 763 ? 0.562 2.741 -13.983 1.00 95.06 763 THR A C 1
ATOM 5960 O O . THR A 1 763 ? 0.351 3.151 -15.118 1.00 95.06 763 THR A O 1
ATOM 5963 N N . ILE A 1 764 ? 1.791 2.471 -13.522 1.00 96.38 764 ILE A N 1
ATOM 5964 C CA . ILE A 1 764 ? 3.050 2.698 -14.255 1.00 96.38 764 ILE A CA 1
ATOM 5965 C C . ILE A 1 764 ? 3.247 1.684 -15.392 1.00 96.38 764 ILE A C 1
ATOM 5967 O O . ILE A 1 764 ? 3.601 2.094 -16.492 1.00 96.38 764 ILE A O 1
ATOM 5971 N N . LEU A 1 765 ? 2.964 0.393 -15.173 1.00 96.25 765 LEU A N 1
ATOM 5972 C CA . LEU A 1 765 ? 3.088 -0.626 -16.226 1.00 96.25 765 LEU A CA 1
ATOM 5973 C C . LEU A 1 765 ? 2.057 -0.432 -17.359 1.00 96.25 765 LEU A C 1
ATOM 5975 O O . LEU A 1 765 ? 2.478 -0.390 -18.513 1.00 96.25 765 LEU A O 1
ATOM 5979 N N . PRO A 1 766 ? 0.759 -0.171 -17.076 1.00 96.50 766 PRO A N 1
ATOM 5980 C CA . PRO A 1 766 ? -0.187 0.295 -18.092 1.00 96.50 766 PRO A CA 1
ATOM 5981 C C . PRO A 1 766 ? 0.287 1.536 -18.858 1.00 96.50 766 PRO A C 1
ATOM 5983 O O . PRO A 1 766 ? 0.168 1.585 -20.077 1.00 96.50 766 PRO A O 1
ATOM 5986 N N . ALA A 1 767 ? 0.863 2.532 -18.173 1.00 97.44 767 ALA A N 1
ATOM 5987 C CA . ALA A 1 767 ? 1.348 3.750 -18.823 1.00 97.44 767 ALA A CA 1
ATOM 5988 C C . ALA A 1 767 ? 2.515 3.489 -19.793 1.00 97.44 767 ALA A C 1
ATOM 5990 O O . ALA A 1 767 ? 2.549 4.089 -20.867 1.00 97.44 767 ALA A O 1
ATOM 5991 N N . LEU A 1 768 ? 3.437 2.585 -19.439 1.00 97.88 768 LEU A N 1
ATOM 5992 C CA . LEU A 1 768 ? 4.541 2.162 -20.306 1.00 97.88 768 LEU A CA 1
ATOM 5993 C C . LEU A 1 768 ? 4.038 1.349 -21.510 1.00 97.88 768 LEU A C 1
ATOM 5995 O O . LEU A 1 768 ? 4.400 1.658 -22.641 1.00 97.88 768 LEU A O 1
ATOM 5999 N N . ALA A 1 769 ? 3.152 0.374 -21.287 1.00 97.12 769 ALA A N 1
ATOM 6000 C CA . ALA A 1 769 ? 2.527 -0.398 -22.362 1.00 97.12 769 ALA A CA 1
ATOM 6001 C C . ALA A 1 769 ? 1.785 0.517 -23.354 1.00 97.12 769 ALA A C 1
ATOM 6003 O O . ALA A 1 769 ? 1.996 0.444 -24.563 1.00 97.12 769 ALA A O 1
ATOM 6004 N N . HIS A 1 770 ? 0.977 1.454 -22.847 1.00 95.69 770 HIS A N 1
ATOM 6005 C CA . HIS A 1 770 ? 0.298 2.438 -23.690 1.00 95.69 770 HIS A CA 1
ATOM 6006 C C . HIS A 1 770 ? 1.295 3.311 -24.470 1.00 95.69 770 HIS A C 1
ATOM 6008 O O . HIS A 1 770 ? 1.056 3.626 -25.634 1.00 95.69 770 HIS A O 1
ATOM 6014 N N . ALA A 1 771 ? 2.417 3.695 -23.850 1.00 96.25 771 ALA A N 1
ATOM 6015 C CA . ALA A 1 771 ? 3.432 4.522 -24.493 1.00 96.25 771 ALA A CA 1
ATOM 6016 C C . ALA A 1 771 ? 4.098 3.823 -25.685 1.00 96.25 771 ALA A C 1
ATOM 6018 O O . ALA A 1 771 ? 4.313 4.475 -26.703 1.00 96.25 771 ALA A O 1
ATOM 6019 N N . ILE A 1 772 ? 4.363 2.517 -25.585 1.00 95.56 772 ILE A N 1
ATOM 6020 C CA . ILE A 1 772 ? 4.986 1.712 -26.649 1.00 95.56 772 ILE A CA 1
ATOM 6021 C C . ILE A 1 772 ? 4.055 1.577 -27.858 1.00 95.56 772 ILE A C 1
ATOM 6023 O O . ILE A 1 772 ? 4.432 1.980 -28.957 1.00 95.56 772 ILE A O 1
ATOM 6027 N N . VAL A 1 773 ? 2.804 1.144 -27.649 1.00 93.56 773 VAL A N 1
ATOM 6028 C CA . VAL A 1 773 ? 1.800 1.041 -28.731 1.00 93.56 773 VAL A CA 1
ATOM 6029 C C . VAL A 1 773 ? 1.630 2.383 -29.452 1.00 93.56 773 VAL A C 1
ATOM 6031 O O . VAL A 1 773 ? 1.571 2.436 -30.678 1.00 93.56 773 VAL A O 1
ATOM 6034 N N . LEU A 1 774 ? 1.569 3.493 -28.711 1.00 91.19 774 LEU A N 1
ATOM 6035 C CA . LEU A 1 774 ? 1.415 4.824 -29.304 1.00 91.19 774 LEU A CA 1
ATOM 6036 C C . LEU A 1 774 ? 2.691 5.328 -29.989 1.00 91.19 774 LEU A C 1
ATOM 6038 O O . LEU A 1 774 ? 2.587 6.046 -30.980 1.00 91.19 774 LEU A O 1
ATOM 6042 N N . HIS A 1 775 ? 3.875 4.968 -29.492 1.00 89.44 775 HIS A N 1
ATOM 6043 C CA . HIS A 1 775 ? 5.151 5.311 -30.116 1.00 89.44 775 HIS A CA 1
ATOM 6044 C C . HIS A 1 775 ? 5.290 4.635 -31.489 1.00 89.44 775 HIS A C 1
ATOM 6046 O O . HIS A 1 775 ? 5.533 5.323 -32.478 1.00 89.44 775 HIS A O 1
ATOM 6052 N N . GLU A 1 776 ? 5.017 3.331 -31.582 1.00 86.06 776 GLU A N 1
ATOM 6053 C CA . GLU A 1 776 ? 5.008 2.603 -32.858 1.00 86.06 776 GLU A CA 1
ATOM 6054 C C . GLU A 1 776 ? 3.981 3.165 -33.846 1.00 86.06 776 GLU A C 1
ATOM 6056 O O . GLU A 1 776 ? 4.316 3.440 -34.998 1.00 86.06 776 GLU A O 1
ATOM 6061 N N . LYS A 1 777 ? 2.734 3.397 -33.408 1.00 77.25 777 LYS A N 1
ATOM 6062 C CA . LYS A 1 777 ? 1.692 3.931 -34.301 1.00 77.25 777 LYS A CA 1
ATOM 6063 C C . LYS A 1 777 ? 2.030 5.340 -34.798 1.00 77.25 777 LYS A C 1
ATOM 6065 O O . LYS A 1 777 ? 1.866 5.593 -35.991 1.00 77.25 777 LYS A O 1
ATOM 6070 N N . CYS A 1 778 ? 2.565 6.223 -33.948 1.00 66.38 778 CYS A N 1
ATOM 6071 C CA . CYS A 1 778 ? 3.046 7.545 -34.372 1.00 66.38 778 CYS A CA 1
ATOM 6072 C C . CYS A 1 778 ? 4.187 7.468 -35.404 1.00 66.38 778 CYS A C 1
ATOM 6074 O O . CYS A 1 778 ? 4.245 8.315 -36.292 1.00 66.38 778 CYS A O 1
ATOM 6076 N N . SER A 1 779 ? 5.044 6.443 -35.350 1.00 58.69 779 SER A N 1
ATOM 6077 C CA . SER A 1 779 ? 6.082 6.200 -36.367 1.00 58.69 779 SER A CA 1
ATOM 6078 C C . SER A 1 779 ? 5.525 5.733 -37.723 1.00 58.69 779 SER A C 1
ATOM 6080 O O . SER A 1 779 ? 6.260 5.709 -38.706 1.00 58.69 779 SER A O 1
ATOM 6082 N N . THR A 1 780 ? 4.230 5.393 -37.803 1.00 53.09 780 THR A N 1
ATOM 6083 C CA . THR A 1 780 ? 3.551 4.948 -39.040 1.00 53.09 780 THR A CA 1
ATOM 6084 C C . THR A 1 780 ? 2.537 5.947 -39.613 1.00 53.09 780 THR A C 1
ATOM 6086 O O . THR A 1 780 ? 2.048 5.738 -40.721 1.00 53.09 780 THR A O 1
ATOM 6089 N N . GLY A 1 781 ? 2.216 7.042 -38.912 1.00 50.06 781 GLY A N 1
ATOM 6090 C CA . GLY A 1 781 ? 1.298 8.061 -39.431 1.00 50.06 781 GLY A CA 1
ATOM 6091 C C . GLY A 1 781 ? 1.008 9.228 -38.472 1.00 50.06 781 GLY A C 1
ATOM 6092 O O . GLY A 1 781 ? 1.124 9.077 -37.255 1.00 50.06 781 GLY A O 1
ATOM 6093 N N . PRO A 1 782 ? 0.598 10.403 -38.996 1.00 48.72 782 PRO A N 1
ATOM 6094 C CA . PRO A 1 782 ? 0.517 11.648 -38.223 1.00 48.72 782 PRO A CA 1
ATOM 6095 C C . PRO A 1 782 ? -0.719 11.783 -37.316 1.00 48.72 782 PRO A C 1
ATOM 6097 O O . PRO A 1 782 ? -0.760 12.697 -36.494 1.00 48.72 782 PRO A O 1
ATOM 6100 N N . VAL A 1 783 ? -1.733 10.919 -37.454 1.00 52.84 783 VAL A N 1
ATOM 6101 C CA . VAL A 1 783 ? -2.973 10.971 -36.658 1.00 52.84 783 VAL A CA 1
ATOM 6102 C C . VAL A 1 783 ? -3.336 9.570 -36.173 1.00 52.84 783 VAL A C 1
ATOM 6104 O O . VAL A 1 783 ? -3.736 8.714 -36.958 1.00 52.84 783 VAL A O 1
ATOM 6107 N N . VAL A 1 784 ? -3.232 9.342 -34.862 1.00 58.06 784 VAL A N 1
ATOM 6108 C CA . VAL A 1 784 ? -3.642 8.086 -34.221 1.00 58.06 784 VAL A CA 1
ATOM 6109 C C . VAL A 1 784 ? -5.064 8.242 -33.683 1.00 58.06 784 VAL A C 1
ATOM 6111 O O . VAL A 1 784 ? -5.283 8.935 -32.691 1.00 58.06 784 VAL A O 1
ATOM 6114 N N . SER A 1 785 ? -6.040 7.592 -34.323 1.00 65.69 785 SER A N 1
ATOM 6115 C CA . SER A 1 785 ? -7.406 7.510 -33.789 1.00 65.69 785 SER A CA 1
ATOM 6116 C C . SER A 1 785 ? -7.433 6.582 -32.575 1.00 65.69 785 SER A C 1
ATOM 6118 O O . SER A 1 785 ? -7.186 5.380 -32.702 1.00 65.69 785 SER A O 1
ATOM 6120 N N . LEU A 1 786 ? -7.724 7.130 -31.391 1.00 68.31 786 LEU A N 1
ATOM 6121 C CA . LEU A 1 786 ? -7.621 6.384 -30.135 1.00 68.31 786 LEU A CA 1
ATOM 6122 C C . LEU A 1 786 ? -8.589 5.189 -30.075 1.00 68.31 786 LEU A C 1
ATOM 6124 O O . LEU A 1 786 ? -8.237 4.143 -29.532 1.00 68.31 786 LEU A O 1
ATOM 6128 N N . GLU A 1 787 ? -9.775 5.313 -30.680 1.00 66.50 787 GLU A N 1
ATOM 6129 C CA . GLU A 1 787 ? -10.819 4.278 -30.658 1.00 66.50 787 GLU A CA 1
ATOM 6130 C C . GLU A 1 787 ? -10.350 2.968 -31.315 1.00 66.50 787 GLU A C 1
ATOM 6132 O O . GLU A 1 787 ? -10.585 1.888 -30.777 1.00 66.50 787 GLU A O 1
ATOM 6137 N N . GLY A 1 788 ? -9.595 3.058 -32.419 1.00 70.56 788 GLY A N 1
ATOM 6138 C CA . GLY A 1 788 ? -9.046 1.893 -33.124 1.00 70.56 788 GLY A CA 1
ATOM 6139 C C . GLY A 1 788 ? -7.853 1.227 -32.426 1.00 70.56 788 GLY A C 1
ATOM 6140 O O . GLY A 1 788 ? -7.521 0.087 -32.737 1.00 70.56 788 GLY A O 1
ATOM 6141 N N . VAL A 1 789 ? -7.207 1.912 -31.475 1.00 82.81 789 VAL A N 1
ATOM 6142 C CA . VAL A 1 789 ? -6.000 1.420 -30.778 1.00 82.81 789 VAL A CA 1
ATOM 6143 C C . VAL A 1 789 ? -6.303 0.989 -29.335 1.00 82.81 789 VAL A C 1
ATOM 6145 O O . VAL A 1 789 ? -5.575 0.185 -28.761 1.00 82.81 789 VAL A O 1
ATOM 6148 N N . LYS A 1 790 ? -7.430 1.433 -28.766 1.00 86.62 790 LYS A N 1
ATOM 6149 C CA . LYS A 1 790 ? -7.952 1.118 -27.420 1.00 86.62 790 LYS A CA 1
ATOM 6150 C C . LYS A 1 790 ? -7.876 -0.364 -27.030 1.00 86.62 790 LYS A C 1
ATOM 6152 O O . LYS A 1 790 ? -7.461 -0.675 -25.916 1.00 86.62 790 LYS A O 1
ATOM 6157 N N . SER A 1 791 ? -8.211 -1.272 -27.950 1.00 87.56 791 SER A N 1
ATOM 6158 C CA . SER A 1 791 ? -8.088 -2.722 -27.730 1.00 87.56 791 SER A CA 1
ATOM 6159 C C . SER A 1 791 ? -6.623 -3.168 -27.596 1.00 87.56 791 SER A C 1
ATOM 6161 O O . SER A 1 791 ? -6.297 -3.895 -26.660 1.00 87.56 791 SER A O 1
ATOM 6163 N N . GLN A 1 792 ? -5.718 -2.661 -28.444 1.00 89.06 792 GLN A N 1
ATOM 6164 C CA . GLN A 1 792 ? -4.279 -2.950 -28.359 1.00 89.06 792 GLN A CA 1
ATOM 6165 C C . GLN A 1 792 ? -3.661 -2.399 -27.061 1.00 89.06 792 GLN A C 1
ATOM 6167 O O . GLN A 1 792 ? -2.886 -3.098 -26.411 1.00 89.06 792 GLN A O 1
ATOM 6172 N N . LEU A 1 793 ? -4.055 -1.185 -26.643 1.00 92.06 793 LEU A N 1
ATOM 6173 C CA . LEU A 1 793 ? -3.633 -0.582 -25.369 1.00 92.06 793 LEU A CA 1
ATOM 6174 C C . LEU A 1 793 ? -4.011 -1.474 -24.179 1.00 92.06 793 LEU A C 1
ATOM 6176 O O . LEU A 1 793 ? -3.163 -1.782 -23.343 1.00 92.06 793 LEU A O 1
ATOM 6180 N N . GLN A 1 794 ? -5.269 -1.925 -24.124 1.00 93.44 794 GLN A N 1
ATOM 6181 C CA . GLN A 1 794 ? -5.757 -2.792 -23.051 1.00 93.44 794 GLN A CA 1
ATOM 6182 C C . GLN A 1 794 ? -5.118 -4.189 -23.093 1.00 93.44 794 GLN A C 1
ATOM 6184 O O . GLN A 1 794 ? -4.802 -4.732 -22.033 1.00 93.44 794 GLN A O 1
ATOM 6189 N N . SER A 1 795 ? -4.887 -4.747 -24.287 1.00 94.94 795 SER A N 1
ATOM 6190 C CA . SER A 1 795 ? -4.209 -6.035 -24.470 1.00 94.94 795 SER A CA 1
ATOM 6191 C C . SER A 1 795 ? -2.788 -5.984 -23.911 1.00 94.94 795 SER A C 1
ATOM 6193 O O . SER A 1 795 ? -2.493 -6.673 -22.937 1.00 94.94 795 SER A O 1
ATOM 6195 N N . LEU A 1 796 ? -1.930 -5.093 -24.424 1.00 95.69 796 LEU A N 1
ATOM 6196 C CA . LEU A 1 796 ? -0.537 -5.005 -23.973 1.00 95.69 796 LEU A CA 1
ATOM 6197 C C . LEU A 1 796 ? -0.430 -4.570 -22.502 1.00 95.69 796 LEU A C 1
ATOM 6199 O O . LEU A 1 796 ? 0.414 -5.068 -21.761 1.00 95.69 796 LEU A O 1
ATOM 6203 N N . SER A 1 797 ? -1.325 -3.694 -22.029 1.00 96.12 797 SER A N 1
ATOM 6204 C CA . SER A 1 797 ? -1.411 -3.354 -20.603 1.00 96.12 797 SER A CA 1
ATOM 6205 C C . SER A 1 797 ? -1.731 -4.568 -19.722 1.00 96.12 797 SER A C 1
ATOM 6207 O O . SER A 1 797 ? -1.368 -4.558 -18.542 1.00 96.12 797 SER A O 1
ATOM 6209 N N . THR A 1 798 ? -2.427 -5.576 -20.250 1.00 95.62 798 THR A N 1
ATOM 6210 C CA . THR A 1 798 ? -2.721 -6.828 -19.542 1.00 95.62 798 THR A CA 1
ATOM 6211 C C . THR A 1 798 ? -1.502 -7.745 -19.580 1.00 95.62 798 THR A C 1
ATOM 6213 O O . THR A 1 798 ? -1.033 -8.126 -18.510 1.00 95.62 798 THR A O 1
ATOM 6216 N N . GLU A 1 799 ? -0.912 -7.978 -20.758 1.00 96.06 799 GLU A N 1
ATOM 6217 C CA . GLU A 1 799 ? 0.309 -8.787 -20.935 1.00 96.06 799 GLU A CA 1
ATOM 6218 C C . GLU A 1 799 ? 1.466 -8.304 -20.049 1.00 96.06 799 GLU A C 1
ATOM 6220 O O . GLU A 1 799 ? 2.025 -9.071 -19.273 1.00 96.06 799 GLU A O 1
ATOM 6225 N N . VAL A 1 800 ? 1.784 -7.005 -20.064 1.00 96.31 800 VAL A N 1
ATOM 6226 C CA . VAL A 1 800 ? 2.872 -6.433 -19.244 1.00 96.31 800 VAL A CA 1
ATOM 6227 C C . VAL A 1 800 ? 2.560 -6.498 -17.742 1.00 96.31 800 VAL A C 1
ATOM 6229 O O . VAL A 1 800 ? 3.468 -6.617 -16.917 1.00 96.31 800 VAL A O 1
ATOM 6232 N N . THR A 1 801 ? 1.279 -6.448 -17.359 1.00 94.88 801 THR A N 1
ATOM 6233 C CA . THR A 1 801 ? 0.878 -6.624 -15.953 1.00 94.88 801 THR A CA 1
ATOM 6234 C C . THR A 1 801 ? 0.992 -8.087 -15.522 1.00 94.88 801 THR A C 1
ATOM 6236 O O . THR A 1 801 ? 1.429 -8.342 -14.402 1.00 94.88 801 THR A O 1
ATOM 6239 N N . GLU A 1 802 ? 0.634 -9.038 -16.386 1.00 93.44 802 GLU A N 1
ATOM 6240 C CA . GLU A 1 802 ? 0.748 -10.470 -16.104 1.00 93.44 802 GLU A CA 1
ATOM 6241 C C . GLU A 1 802 ? 2.206 -10.931 -16.093 1.00 93.44 802 GLU A C 1
ATOM 6243 O O . GLU A 1 802 ? 2.633 -11.578 -15.141 1.00 93.44 802 GLU A O 1
ATOM 6248 N N . ALA A 1 803 ? 3.019 -10.483 -17.047 1.00 94.50 803 ALA A N 1
ATOM 6249 C CA . ALA A 1 803 ? 4.459 -10.710 -17.047 1.00 94.50 803 ALA A CA 1
ATOM 6250 C C . ALA A 1 803 ? 5.124 -10.240 -15.738 1.00 94.50 803 ALA A C 1
ATOM 6252 O O . ALA A 1 803 ? 5.959 -10.948 -15.181 1.00 94.50 803 ALA A O 1
ATOM 6253 N N . TYR A 1 804 ? 4.697 -9.099 -15.177 1.00 94.50 804 TYR A N 1
ATOM 6254 C CA . TYR A 1 804 ? 5.146 -8.642 -13.855 1.00 94.50 804 TYR A CA 1
ATOM 6255 C C . TYR A 1 804 ? 4.622 -9.495 -12.683 1.00 94.50 804 TYR A C 1
ATOM 6257 O O . TYR A 1 804 ? 5.289 -9.592 -11.650 1.00 94.50 804 TYR A O 1
ATOM 6265 N N . ASN A 1 805 ? 3.443 -10.114 -12.812 1.00 92.12 805 ASN A N 1
ATOM 6266 C CA . ASN A 1 805 ? 2.942 -11.073 -11.823 1.00 92.12 805 ASN A CA 1
ATOM 6267 C C . ASN A 1 805 ? 3.742 -12.390 -11.846 1.00 92.12 805 ASN A C 1
ATOM 6269 O O . ASN A 1 805 ? 3.802 -13.066 -10.826 1.00 92.12 805 ASN A O 1
ATOM 6273 N N . VAL A 1 806 ? 4.367 -12.754 -12.968 1.00 90.56 806 VAL A N 1
ATOM 6274 C CA . VAL A 1 806 ? 5.216 -13.955 -13.079 1.00 90.56 806 VAL A CA 1
ATOM 6275 C C . VAL A 1 806 ? 6.661 -13.651 -12.690 1.00 90.56 806 VAL A C 1
ATOM 6277 O O . VAL A 1 806 ? 7.244 -14.353 -11.866 1.00 90.56 806 VAL A O 1
ATOM 6280 N N . ILE A 1 807 ? 7.229 -12.589 -13.266 1.00 91.12 807 ILE A N 1
ATOM 6281 C CA . ILE A 1 807 ? 8.605 -12.142 -13.056 1.00 91.12 807 ILE A CA 1
ATOM 6282 C C . ILE A 1 807 ? 8.594 -10.659 -12.640 1.00 91.12 807 ILE A C 1
ATOM 6284 O O . ILE A 1 807 ? 8.689 -9.767 -13.489 1.00 91.12 807 ILE A O 1
ATOM 6288 N N . PRO A 1 808 ? 8.546 -10.336 -11.334 1.00 92.38 808 PRO A N 1
ATOM 6289 C CA . PRO A 1 808 ? 8.632 -8.960 -10.843 1.00 92.38 808 PRO A CA 1
ATOM 6290 C C . PRO A 1 808 ? 10.065 -8.382 -10.892 1.00 92.38 808 PRO A C 1
ATOM 6292 O O . PRO A 1 808 ? 10.554 -7.783 -9.930 1.00 92.38 808 PRO A O 1
ATOM 6295 N N . ASN A 1 809 ? 10.745 -8.546 -12.031 1.00 93.25 809 ASN A N 1
ATOM 6296 C CA . ASN A 1 809 ? 12.088 -8.049 -12.318 1.00 93.25 809 ASN A CA 1
ATOM 6297 C C . ASN A 1 809 ? 12.051 -7.082 -13.518 1.00 93.25 809 ASN A C 1
ATOM 6299 O O . ASN A 1 809 ? 11.841 -7.501 -14.655 1.00 93.25 809 ASN A O 1
ATOM 6303 N N . MET A 1 810 ? 12.280 -5.786 -13.273 1.00 93.88 810 MET A N 1
ATOM 6304 C CA . MET A 1 810 ? 12.275 -4.767 -14.334 1.00 93.88 810 MET A CA 1
ATOM 6305 C C . MET A 1 810 ? 13.471 -4.891 -15.284 1.00 93.88 810 MET A C 1
ATOM 6307 O O . MET A 1 810 ? 13.333 -4.545 -16.453 1.00 93.88 810 MET A O 1
ATOM 6311 N N . ASP A 1 811 ? 14.609 -5.414 -14.813 1.00 94.38 811 ASP A N 1
ATOM 6312 C CA . ASP A 1 811 ? 15.821 -5.602 -15.623 1.00 94.38 811 ASP A CA 1
ATOM 6313 C C . ASP A 1 811 ? 15.664 -6.725 -16.669 1.00 94.38 811 ASP A C 1
ATOM 6315 O O . ASP A 1 811 ? 16.484 -6.832 -17.576 1.00 94.38 811 ASP A O 1
ATOM 6319 N N . LEU A 1 812 ? 14.594 -7.528 -16.578 1.00 94.12 812 LEU A N 1
ATOM 6320 C CA . LEU A 1 812 ? 14.172 -8.487 -17.608 1.00 94.12 812 LEU A CA 1
ATOM 6321 C C . LEU A 1 812 ? 12.925 -7.996 -18.359 1.00 94.12 812 LEU A C 1
ATOM 6323 O O . LEU A 1 812 ? 12.903 -7.992 -19.591 1.00 94.12 812 LEU A O 1
ATOM 6327 N N . LEU A 1 813 ? 11.901 -7.543 -17.624 1.00 95.38 813 LEU A N 1
ATOM 6328 C CA . LEU A 1 813 ? 10.614 -7.146 -18.199 1.00 95.38 813 LEU A CA 1
ATOM 6329 C C . LEU A 1 813 ? 10.729 -5.944 -19.141 1.00 95.38 813 LEU A C 1
ATOM 6331 O O . LEU A 1 813 ? 10.171 -5.981 -20.233 1.00 95.38 813 LEU A O 1
ATOM 6335 N N . VAL A 1 814 ? 11.439 -4.882 -18.743 1.00 96.12 814 VAL A N 1
ATOM 6336 C CA . VAL A 1 814 ? 11.501 -3.656 -19.554 1.00 96.12 814 VAL A CA 1
ATOM 6337 C C . VAL A 1 814 ? 12.335 -3.865 -20.825 1.00 96.12 814 VAL A C 1
ATOM 6339 O O . VAL A 1 814 ? 11.836 -3.495 -21.883 1.00 96.12 814 VAL A O 1
ATOM 6342 N N . PRO A 1 815 ? 13.531 -4.495 -20.806 1.00 96.00 815 PRO A N 1
ATOM 6343 C CA . PRO A 1 815 ? 14.263 -4.782 -22.043 1.00 96.00 815 PRO A CA 1
ATOM 6344 C C . PRO A 1 815 ? 13.517 -5.707 -23.013 1.00 96.00 815 PRO A C 1
ATOM 6346 O O . PRO A 1 815 ? 13.537 -5.442 -24.211 1.00 96.00 815 PRO A O 1
ATOM 6349 N N . SER A 1 816 ? 12.822 -6.741 -22.520 1.00 96.00 816 SER A N 1
ATOM 6350 C CA . SER A 1 816 ? 12.041 -7.650 -23.383 1.00 96.00 816 SER A CA 1
ATOM 6351 C C . SER A 1 816 ? 10.874 -6.912 -24.045 1.00 96.00 816 SER A C 1
ATOM 6353 O O . SER A 1 816 ? 10.738 -6.924 -25.264 1.00 96.00 816 SER A O 1
ATOM 6355 N N . LEU A 1 817 ? 10.112 -6.143 -23.260 1.00 96.00 817 LEU A N 1
ATOM 6356 C CA . LEU A 1 817 ? 9.022 -5.294 -23.745 1.00 96.00 817 LEU A CA 1
ATOM 6357 C C . LEU A 1 817 ? 9.489 -4.203 -24.734 1.00 96.00 817 LEU A C 1
ATOM 6359 O O . LEU A 1 817 ? 8.767 -3.876 -25.671 1.00 96.00 817 LEU A O 1
ATOM 6363 N N . LEU A 1 818 ? 10.692 -3.646 -24.561 1.00 95.25 818 LEU A N 1
ATOM 6364 C CA . LEU A 1 818 ? 11.285 -2.696 -25.514 1.00 95.25 818 LEU A CA 1
ATOM 6365 C C . LEU A 1 818 ? 11.797 -3.362 -26.805 1.00 95.25 818 LEU A C 1
ATOM 6367 O O . LEU A 1 818 ? 11.974 -2.668 -27.802 1.00 95.25 818 LEU A O 1
ATOM 6371 N N . CYS A 1 819 ? 12.044 -4.675 -26.792 1.00 94.31 819 CYS A N 1
ATOM 6372 C CA . CYS A 1 819 ? 12.523 -5.445 -27.942 1.00 94.31 819 CYS A CA 1
ATOM 6373 C C . CYS A 1 819 ? 11.364 -6.042 -28.764 1.00 94.31 819 CYS A C 1
ATOM 6375 O O . CYS A 1 819 ? 11.374 -5.982 -29.990 1.00 94.31 819 CYS A O 1
ATOM 6377 N N . GLU A 1 820 ? 10.347 -6.581 -28.086 1.00 93.38 820 GLU A N 1
ATOM 6378 C CA . GLU A 1 820 ? 9.140 -7.171 -28.689 1.00 93.38 820 GLU A CA 1
ATOM 6379 C C . GLU A 1 820 ? 8.050 -6.124 -29.012 1.00 93.38 820 GLU A C 1
ATOM 6381 O O . GLU A 1 820 ? 7.119 -6.396 -29.779 1.00 93.38 820 GLU A O 1
ATOM 6386 N N . GLY A 1 821 ? 8.142 -4.921 -28.436 1.00 93.44 821 GLY A N 1
ATOM 6387 C CA . GLY A 1 821 ? 7.248 -3.799 -28.724 1.00 93.44 821 GLY A CA 1
ATOM 6388 C C . GLY A 1 821 ? 5.776 -4.103 -28.425 1.00 93.44 821 GLY A C 1
ATOM 6389 O O . GLY A 1 821 ? 5.437 -4.761 -27.440 1.00 93.44 821 GLY A O 1
ATOM 6390 N N . ALA A 1 822 ? 4.873 -3.660 -29.300 1.00 91.62 822 ALA A N 1
ATOM 6391 C CA . ALA A 1 822 ? 3.443 -3.953 -29.214 1.00 91.62 822 ALA A CA 1
ATOM 6392 C C . ALA A 1 822 ? 3.076 -5.418 -29.521 1.00 91.62 822 ALA A C 1
ATOM 6394 O O . ALA A 1 822 ? 1.895 -5.765 -29.437 1.00 91.62 822 ALA A O 1
ATOM 6395 N N . THR A 1 823 ? 4.051 -6.270 -29.866 1.00 93.25 823 THR A N 1
ATOM 6396 C CA . THR A 1 823 ? 3.859 -7.725 -30.022 1.00 93.25 823 THR A CA 1
ATOM 6397 C C . THR A 1 823 ? 4.262 -8.535 -28.786 1.00 93.25 823 THR A C 1
ATOM 6399 O O . THR A 1 823 ? 4.038 -9.743 -28.772 1.00 93.25 823 THR A O 1
ATOM 6402 N N . PHE A 1 824 ? 4.788 -7.881 -27.741 1.00 95.94 824 PHE A N 1
ATOM 6403 C CA . PHE A 1 824 ? 5.150 -8.517 -26.472 1.00 95.94 824 PHE A CA 1
ATOM 6404 C C . PHE A 1 824 ? 3.973 -9.274 -25.839 1.00 95.94 824 PHE A C 1
ATOM 6406 O O . PHE A 1 824 ? 2.879 -8.724 -25.671 1.00 95.94 824 PHE A O 1
ATOM 6413 N N . ALA A 1 825 ? 4.238 -10.506 -25.406 1.00 93.69 825 ALA A N 1
ATOM 6414 C CA . ALA A 1 825 ? 3.295 -11.357 -24.685 1.00 93.69 825 ALA A CA 1
ATOM 6415 C C . ALA A 1 825 ? 3.930 -11.892 -23.396 1.00 93.69 825 ALA A C 1
ATOM 6417 O O . ALA A 1 825 ? 5.112 -12.231 -23.371 1.00 93.69 825 ALA A O 1
ATOM 6418 N N . ALA A 1 826 ? 3.144 -12.056 -22.330 1.00 91.50 826 ALA A N 1
ATOM 6419 C CA . ALA A 1 826 ? 3.641 -12.535 -21.037 1.00 91.50 826 ALA A CA 1
ATOM 6420 C C . ALA A 1 826 ? 4.302 -13.925 -21.114 1.00 91.50 826 ALA A C 1
ATOM 6422 O O . ALA A 1 826 ? 5.134 -14.264 -20.273 1.00 91.50 826 ALA A O 1
ATOM 6423 N N . SER A 1 827 ? 3.972 -14.713 -22.141 1.00 88.81 827 SER A N 1
ATOM 6424 C CA . SER A 1 827 ? 4.578 -16.011 -22.438 1.00 88.81 827 SER A CA 1
ATOM 6425 C C . SER A 1 827 ? 6.034 -15.959 -22.920 1.00 88.81 827 SER A C 1
ATOM 6427 O O . SER A 1 827 ? 6.674 -17.009 -22.919 1.00 88.81 827 SER A O 1
ATOM 6429 N N . SER A 1 828 ? 6.584 -14.800 -23.316 1.00 88.00 828 SER A N 1
ATOM 6430 C CA . SER A 1 828 ? 8.023 -14.689 -23.633 1.00 88.00 828 SER A CA 1
ATOM 6431 C C . SER A 1 828 ? 8.906 -14.769 -22.378 1.00 88.00 828 SER A C 1
ATOM 6433 O O . SER A 1 828 ? 10.086 -15.115 -22.457 1.00 88.00 828 SER A O 1
ATOM 6435 N N . LEU A 1 829 ? 8.322 -14.525 -21.198 1.00 89.88 829 LEU A N 1
ATOM 6436 C CA . LEU A 1 829 ? 8.999 -14.496 -19.906 1.00 89.88 829 LEU A CA 1
ATOM 6437 C C . LEU A 1 829 ? 8.605 -15.699 -19.033 1.00 89.88 829 LEU A C 1
ATOM 6439 O O . LEU A 1 829 ? 7.602 -15.700 -18.319 1.00 89.88 829 LEU A O 1
ATOM 6443 N N . ALA A 1 830 ? 9.443 -16.737 -19.076 1.00 87.31 830 ALA A N 1
ATOM 6444 C CA . ALA A 1 830 ? 9.222 -17.994 -18.366 1.00 87.31 830 ALA A CA 1
ATOM 6445 C C . ALA A 1 830 ? 9.297 -17.865 -16.830 1.00 87.31 830 ALA A C 1
ATOM 6447 O O . ALA A 1 830 ? 10.193 -17.239 -16.267 1.00 87.31 830 ALA A O 1
ATOM 6448 N N . MET A 1 831 ? 8.382 -18.546 -16.140 1.00 89.38 831 MET A N 1
ATOM 6449 C CA . MET A 1 831 ? 8.356 -18.672 -14.680 1.00 89.38 831 MET A CA 1
ATOM 6450 C C . MET A 1 831 ? 9.541 -19.522 -14.186 1.00 89.38 831 MET A C 1
ATOM 6452 O O . MET A 1 831 ? 9.615 -20.706 -14.506 1.00 89.38 831 MET A O 1
ATOM 6456 N N . VAL A 1 832 ? 10.458 -18.939 -13.405 1.00 87.25 832 VAL A N 1
ATOM 6457 C CA . VAL A 1 832 ? 11.703 -19.601 -12.960 1.00 87.25 832 VAL A CA 1
ATOM 6458 C C . VAL A 1 832 ? 11.840 -19.549 -11.427 1.00 87.25 832 VAL A C 1
ATOM 6460 O O . VAL A 1 832 ? 11.850 -18.449 -10.861 1.00 87.25 832 VAL A O 1
ATOM 6463 N N . PRO A 1 833 ? 11.991 -20.702 -10.738 1.00 91.94 833 PRO A N 1
ATOM 6464 C CA . PRO A 1 833 ? 12.297 -20.752 -9.310 1.00 91.94 833 PRO A CA 1
ATOM 6465 C C . PRO A 1 833 ? 13.530 -19.920 -8.940 1.00 91.94 833 PRO A C 1
ATOM 6467 O O . PRO A 1 833 ? 14.552 -19.949 -9.621 1.00 91.94 833 PRO A O 1
ATOM 6470 N N . GLY A 1 834 ? 13.417 -19.166 -7.850 1.00 91.38 834 GLY A N 1
ATOM 6471 C CA . GLY A 1 834 ? 14.404 -18.188 -7.392 1.00 91.38 834 GLY A CA 1
ATOM 6472 C C . GLY A 1 834 ? 14.075 -16.736 -7.756 1.00 91.38 834 GLY A C 1
ATOM 6473 O O . GLY A 1 834 ? 14.613 -15.819 -7.136 1.00 91.38 834 GLY A O 1
ATOM 6474 N N . THR A 1 835 ? 13.122 -16.496 -8.666 1.00 93.00 835 THR A N 1
ATOM 6475 C CA . THR A 1 835 ? 12.435 -15.196 -8.754 1.00 93.00 835 THR A CA 1
ATOM 6476 C C . THR A 1 835 ? 11.070 -15.293 -8.065 1.00 93.00 835 THR A C 1
ATOM 6478 O O . THR A 1 835 ? 10.207 -16.018 -8.555 1.00 93.00 835 THR A O 1
ATOM 6481 N N . PRO A 1 836 ? 10.824 -14.589 -6.943 1.00 94.38 836 PRO A N 1
ATOM 6482 C CA . PRO A 1 836 ? 9.539 -14.652 -6.254 1.00 94.38 836 PRO A CA 1
ATOM 6483 C C . PRO A 1 836 ? 8.403 -13.990 -7.027 1.00 94.38 836 PRO A C 1
ATOM 6485 O O . PRO A 1 836 ? 8.601 -13.003 -7.725 1.00 94.38 836 PRO A O 1
ATOM 6488 N N . ILE A 1 837 ? 7.199 -14.501 -6.796 1.00 93.31 837 ILE A N 1
ATOM 6489 C CA . ILE A 1 837 ? 5.924 -14.088 -7.392 1.00 93.31 837 ILE A CA 1
ATOM 6490 C C . ILE A 1 837 ? 5.190 -13.148 -6.419 1.00 93.31 837 ILE A C 1
ATOM 6492 O O . ILE A 1 837 ? 5.175 -13.438 -5.215 1.00 93.31 837 ILE A O 1
ATOM 6496 N N . PRO A 1 838 ? 4.536 -12.057 -6.871 1.00 93.19 838 PRO A N 1
ATOM 6497 C CA . PRO A 1 838 ? 3.715 -11.211 -6.009 1.00 93.19 838 PRO A CA 1
ATOM 6498 C C . PRO A 1 838 ? 2.577 -12.027 -5.360 1.00 93.19 838 PRO A C 1
ATOM 6500 O O . PRO A 1 838 ? 1.714 -12.547 -6.067 1.00 93.19 838 PRO A O 1
ATOM 6503 N N . PRO A 1 839 ? 2.536 -12.156 -4.020 1.00 93.19 839 PRO A N 1
ATOM 6504 C CA . PRO A 1 839 ? 1.659 -13.119 -3.356 1.00 93.19 839 PRO A CA 1
ATOM 6505 C C . PRO A 1 839 ? 0.174 -12.770 -3.502 1.00 93.19 839 PRO A C 1
ATOM 6507 O O . PRO A 1 839 ? -0.225 -11.619 -3.297 1.00 93.19 839 PRO A O 1
ATOM 6510 N N . MET A 1 840 ? -0.666 -13.782 -3.755 1.00 94.19 840 MET A N 1
ATOM 6511 C CA . MET A 1 840 ? -2.123 -13.620 -3.805 1.00 94.19 840 MET A CA 1
ATOM 6512 C C . MET A 1 840 ? -2.654 -13.032 -2.486 1.00 94.19 840 MET A C 1
ATOM 6514 O O . MET A 1 840 ? -2.335 -13.514 -1.393 1.00 94.19 840 MET A O 1
ATOM 6518 N N . LEU A 1 841 ? -3.466 -11.974 -2.585 1.00 92.62 841 LEU A N 1
ATOM 6519 C CA . LEU A 1 841 ? -3.985 -11.217 -1.444 1.00 92.62 841 LEU A CA 1
ATOM 6520 C C . LEU A 1 841 ? -5.466 -11.518 -1.191 1.00 92.62 841 LEU A C 1
ATOM 6522 O O . LEU A 1 841 ? -6.278 -11.492 -2.113 1.00 92.62 841 LEU A O 1
ATOM 6526 N N . ALA A 1 842 ? -5.825 -11.720 0.077 1.00 91.19 842 ALA A N 1
ATOM 6527 C CA . ALA A 1 842 ? -7.213 -11.866 0.501 1.00 91.19 842 ALA A CA 1
ATOM 6528 C C . ALA A 1 842 ? -7.950 -10.514 0.545 1.00 91.19 842 ALA A C 1
ATOM 6530 O O . ALA A 1 842 ? -7.388 -9.492 0.951 1.00 91.19 842 ALA A O 1
ATOM 6531 N N . ARG A 1 843 ? -9.242 -10.526 0.197 1.00 89.00 843 ARG A N 1
ATOM 6532 C CA . ARG A 1 843 ? -10.191 -9.444 0.502 1.00 89.00 843 ARG A CA 1
ATOM 6533 C C . ARG A 1 843 ? -10.804 -9.704 1.878 1.00 89.00 843 ARG A C 1
ATOM 6535 O O . ARG A 1 843 ? -11.247 -10.815 2.141 1.00 89.00 843 ARG A O 1
ATOM 6542 N N . ILE A 1 844 ? -10.863 -8.676 2.722 1.00 88.81 844 ILE A N 1
ATOM 6543 C CA . ILE A 1 844 ? -11.550 -8.740 4.019 1.00 88.81 844 ILE A CA 1
ATOM 6544 C C . ILE A 1 844 ? -13.057 -8.905 3.782 1.00 88.81 844 ILE A C 1
ATOM 6546 O O . ILE A 1 844 ? -13.634 -8.176 2.972 1.00 88.81 844 ILE A O 1
ATOM 6550 N N . THR A 1 845 ? -13.679 -9.836 4.504 1.00 87.38 845 THR A N 1
ATOM 6551 C CA . THR A 1 845 ? -15.132 -10.043 4.543 1.00 87.38 845 THR A CA 1
ATOM 6552 C C . THR A 1 845 ? -15.636 -9.934 5.976 1.00 87.38 845 THR A C 1
ATOM 6554 O O . THR A 1 845 ? -15.052 -10.532 6.877 1.00 87.38 845 THR A O 1
ATOM 6557 N N . ASN A 1 846 ? -16.737 -9.218 6.187 1.00 86.56 846 ASN A N 1
ATOM 6558 C CA . ASN A 1 846 ? -17.262 -8.883 7.515 1.00 86.56 846 ASN A CA 1
ATOM 6559 C C . ASN A 1 846 ? -18.204 -9.956 8.106 1.00 86.56 846 ASN A C 1
ATOM 6561 O O . ASN A 1 846 ? -18.983 -9.657 9.003 1.00 86.56 846 ASN A O 1
ATOM 6565 N N . GLY A 1 847 ? -18.168 -11.187 7.591 1.00 82.75 847 GLY A N 1
ATOM 6566 C CA . GLY A 1 847 ? -19.013 -12.295 8.042 1.00 82.75 847 GLY A CA 1
ATOM 6567 C C . GLY A 1 847 ? -19.267 -13.332 6.947 1.00 82.75 847 GLY A C 1
ATOM 6568 O O . GLY A 1 847 ? -19.013 -13.082 5.763 1.00 82.75 847 GLY A O 1
ATOM 6569 N N . VAL A 1 848 ? -19.793 -14.495 7.344 1.00 84.44 848 VAL A N 1
ATOM 6570 C CA . VAL A 1 848 ? -20.050 -15.639 6.449 1.00 84.44 848 VAL A CA 1
ATOM 6571 C C . VAL A 1 848 ? -20.991 -15.265 5.305 1.00 84.44 848 VAL A C 1
ATOM 6573 O O . VAL A 1 848 ? -20.683 -15.542 4.149 1.00 84.44 848 VAL A O 1
ATOM 6576 N N . THR A 1 849 ? -22.095 -14.572 5.590 1.00 83.81 849 THR A N 1
ATOM 6577 C CA . THR A 1 849 ? -23.094 -14.177 4.583 1.00 83.81 849 THR A CA 1
ATOM 6578 C C . THR A 1 849 ? -22.476 -13.352 3.454 1.00 83.81 849 THR A C 1
ATOM 6580 O O . THR A 1 849 ? -22.842 -13.520 2.292 1.00 83.81 849 THR A O 1
ATOM 6583 N N . GLN A 1 850 ? -21.487 -12.504 3.760 1.00 85.19 850 GLN A N 1
ATOM 6584 C CA . GLN A 1 850 ? -20.755 -11.763 2.735 1.00 85.19 850 GLN A CA 1
ATOM 6585 C C . GLN A 1 850 ? -19.828 -12.680 1.924 1.00 85.19 850 GLN A C 1
ATOM 6587 O O . GLN A 1 850 ? -19.778 -12.545 0.705 1.00 85.19 850 GLN A O 1
ATOM 6592 N N . ALA A 1 851 ? -19.132 -13.632 2.551 1.00 84.50 851 ALA A N 1
ATOM 6593 C CA . ALA A 1 851 ? -18.322 -14.613 1.826 1.00 84.50 851 ALA A CA 1
ATOM 6594 C C . ALA A 1 851 ? -19.180 -15.470 0.871 1.00 84.50 851 ALA A C 1
ATOM 6596 O O . ALA A 1 851 ? -18.844 -15.584 -0.307 1.00 84.50 851 ALA A O 1
ATOM 6597 N N . LEU A 1 852 ? -20.330 -15.977 1.331 1.00 86.31 852 LEU A N 1
ATOM 6598 C CA . LEU A 1 852 ? -21.277 -16.748 0.514 1.00 86.31 852 LEU A CA 1
ATOM 6599 C C . LEU A 1 852 ? -21.822 -15.933 -0.671 1.00 86.31 852 LEU A C 1
ATOM 6601 O O . LEU A 1 852 ? -21.754 -16.403 -1.809 1.00 86.31 852 LEU A O 1
ATOM 6605 N N . LYS A 1 853 ? -22.270 -14.687 -0.429 1.00 88.00 853 LYS A N 1
ATOM 6606 C CA . LYS A 1 853 ? -22.660 -13.733 -1.489 1.00 88.00 853 LYS A CA 1
ATOM 6607 C C . LYS A 1 853 ? -21.544 -13.579 -2.531 1.00 88.00 853 LYS A C 1
ATOM 6609 O O . LYS A 1 853 ? -21.806 -13.632 -3.724 1.00 88.00 853 LYS A O 1
ATOM 6614 N N . LEU A 1 854 ? -20.289 -13.430 -2.097 1.00 87.31 854 LEU A N 1
ATOM 6615 C CA . LEU A 1 854 ? -19.145 -13.207 -2.988 1.00 87.31 854 LEU A CA 1
ATOM 6616 C C . LEU A 1 854 ? -18.715 -14.449 -3.787 1.00 87.31 854 LEU A C 1
ATOM 6618 O O . LEU A 1 854 ? -18.220 -14.291 -4.906 1.00 87.31 854 LEU A O 1
ATOM 6622 N N . PHE A 1 855 ? -18.907 -15.661 -3.261 1.00 88.00 855 PHE A N 1
ATOM 6623 C CA . PHE A 1 855 ? -18.629 -16.904 -3.992 1.00 88.00 855 PHE A CA 1
ATOM 6624 C C . PHE A 1 855 ? -19.760 -17.330 -4.943 1.00 88.00 855 PHE A C 1
ATOM 6626 O O . PHE A 1 855 ? -19.518 -18.175 -5.801 1.00 88.00 855 PHE A O 1
ATOM 6633 N N . HIS A 1 856 ? -20.955 -16.726 -4.860 1.00 87.25 856 HIS A N 1
ATOM 6634 C CA . HIS A 1 856 ? -22.074 -16.957 -5.789 1.00 87.25 856 HIS A CA 1
ATOM 6635 C C . HIS A 1 856 ? -22.392 -18.457 -5.994 1.00 87.25 856 HIS A C 1
ATOM 6637 O O . HIS A 1 856 ? -22.444 -18.950 -7.119 1.00 87.25 856 HIS A O 1
ATOM 6643 N N . GLY A 1 857 ? -22.509 -19.215 -4.896 1.00 81.88 857 GLY A N 1
ATOM 6644 C CA . GLY A 1 857 ? -22.816 -20.656 -4.911 1.00 81.88 857 GLY A CA 1
ATOM 6645 C C . GLY A 1 857 ? -21.680 -21.590 -5.366 1.00 81.88 857 GLY A C 1
ATOM 6646 O O . GLY A 1 857 ? -21.813 -22.812 -5.251 1.00 81.88 857 GLY A O 1
ATOM 6647 N N . ARG A 1 858 ? -20.548 -21.050 -5.843 1.00 85.75 858 ARG A N 1
ATOM 6648 C CA . ARG A 1 858 ? -19.361 -21.835 -6.220 1.00 85.75 858 ARG A CA 1
ATOM 6649 C C . ARG A 1 858 ? -18.746 -22.506 -4.992 1.00 85.75 858 ARG A C 1
ATOM 6651 O O . ARG A 1 858 ? -18.759 -21.948 -3.897 1.00 85.75 858 ARG A O 1
ATOM 6658 N N . ALA A 1 859 ? -18.161 -23.686 -5.184 1.00 87.69 859 ALA A N 1
ATOM 6659 C CA . ALA A 1 859 ? -17.409 -24.362 -4.131 1.00 87.69 859 ALA A CA 1
ATOM 6660 C C . ALA A 1 859 ? -16.137 -23.575 -3.761 1.00 87.69 859 ALA A C 1
ATOM 6662 O O . ALA A 1 859 ? -15.405 -23.114 -4.639 1.00 87.69 859 ALA A O 1
ATOM 6663 N N . PHE A 1 860 ? -15.865 -23.471 -2.463 1.00 89.44 860 PHE A N 1
ATOM 6664 C CA . PHE A 1 860 ? -14.666 -22.873 -1.876 1.00 89.44 860 PHE A CA 1
ATOM 6665 C C . PHE A 1 860 ? -14.117 -23.799 -0.776 1.00 89.44 860 PHE A C 1
ATOM 6667 O O . PHE A 1 860 ? -14.748 -24.797 -0.435 1.00 89.44 860 PHE A O 1
ATOM 6674 N N . THR A 1 861 ? -12.940 -23.479 -0.237 1.00 90.88 861 THR A N 1
ATOM 6675 C CA . THR A 1 861 ? -12.355 -24.153 0.933 1.00 90.88 861 THR A CA 1
ATOM 6676 C C . THR A 1 861 ? -12.181 -23.150 2.069 1.00 90.88 861 THR A C 1
ATOM 6678 O O . THR A 1 861 ? -11.969 -21.962 1.818 1.00 90.88 861 THR A O 1
ATOM 6681 N N . CYS A 1 862 ? -12.255 -23.630 3.308 1.00 91.81 862 CYS A N 1
ATOM 6682 C CA . CYS A 1 862 ? -11.863 -22.886 4.501 1.00 91.81 862 CYS A CA 1
ATOM 6683 C C . CYS A 1 862 ? -10.493 -23.389 4.969 1.00 91.81 862 CYS A C 1
ATOM 6685 O O . CYS A 1 862 ? -10.211 -24.583 4.890 1.00 91.81 862 CYS A O 1
ATOM 6687 N N . GLU A 1 863 ? -9.637 -22.482 5.432 1.00 91.94 863 GLU A N 1
ATOM 6688 C CA . GLU A 1 863 ? -8.270 -22.772 5.876 1.00 91.94 863 GLU A CA 1
ATOM 6689 C C . GLU A 1 863 ? -7.946 -21.897 7.096 1.00 91.94 863 GLU A C 1
ATOM 6691 O O . GLU A 1 863 ? -8.419 -20.760 7.197 1.00 91.94 863 GLU A O 1
ATOM 6696 N N . TYR A 1 864 ? -7.147 -22.410 8.036 1.00 94.56 864 TYR A N 1
ATOM 6697 C CA . TYR A 1 864 ? -6.737 -21.638 9.209 1.00 94.56 864 TYR A CA 1
ATOM 6698 C C . TYR A 1 864 ? -5.833 -20.474 8.794 1.00 94.56 864 TYR A C 1
ATOM 6700 O O . TYR A 1 864 ? -4.748 -20.663 8.249 1.00 94.56 864 TYR A O 1
ATOM 6708 N N . LYS A 1 865 ? -6.241 -19.240 9.106 1.00 95.06 865 LYS A N 1
ATOM 6709 C CA . LYS A 1 865 ? -5.422 -18.048 8.849 1.00 95.06 865 LYS A CA 1
ATOM 6710 C C . LYS A 1 865 ? -4.387 -17.837 9.962 1.00 95.06 865 LYS A C 1
ATOM 6712 O O . LYS A 1 865 ? -4.498 -16.884 10.737 1.00 95.06 865 LYS A O 1
ATOM 6717 N N . TYR A 1 866 ? -3.377 -18.707 10.007 1.00 95.56 866 TYR A N 1
ATOM 6718 C CA . TYR A 1 866 ? -2.262 -18.701 10.967 1.00 95.56 866 TYR A CA 1
ATOM 6719 C C . TYR A 1 866 ? -1.635 -17.310 11.210 1.00 95.56 866 TYR A C 1
ATOM 6721 O O . TYR A 1 866 ? -1.642 -16.443 10.329 1.00 95.56 866 TYR A O 1
ATOM 6729 N N . ASP A 1 867 ? -1.101 -17.081 12.415 1.00 94.69 867 ASP A N 1
ATOM 6730 C CA . ASP A 1 867 ? -0.387 -15.853 12.806 1.00 94.69 867 ASP A CA 1
ATOM 6731 C C . ASP A 1 867 ? 1.131 -16.076 12.781 1.00 94.69 867 ASP A C 1
ATOM 6733 O O . ASP A 1 867 ? 1.754 -16.393 13.791 1.00 94.69 867 ASP A O 1
ATOM 6737 N N . GLY A 1 868 ? 1.723 -15.963 11.593 1.00 94.75 868 GLY A N 1
ATOM 6738 C CA . GLY A 1 868 ? 3.137 -16.241 11.372 1.00 94.75 868 GLY A CA 1
ATOM 6739 C C . GLY A 1 868 ? 3.783 -15.254 10.407 1.00 94.75 868 GLY A C 1
ATOM 6740 O O . GLY A 1 868 ? 3.444 -14.069 10.361 1.00 94.75 868 GLY A O 1
ATOM 6741 N N . GLN A 1 869 ? 4.762 -15.744 9.653 1.00 94.81 869 GLN A N 1
ATOM 6742 C CA . GLN A 1 869 ? 5.335 -15.038 8.521 1.00 94.81 869 GLN A CA 1
ATOM 6743 C C . GLN A 1 869 ? 5.178 -15.862 7.241 1.00 94.81 869 GLN A C 1
ATOM 6745 O O . GLN A 1 869 ? 5.888 -16.849 7.048 1.00 94.81 869 GLN A O 1
ATOM 6750 N N . ARG A 1 870 ? 4.338 -15.375 6.322 1.00 96.88 870 ARG A N 1
ATOM 6751 C CA . ARG A 1 870 ? 4.243 -15.894 4.954 1.00 96.88 870 ARG A CA 1
ATOM 6752 C C . ARG A 1 870 ? 5.610 -15.964 4.276 1.00 96.88 870 ARG A C 1
ATOM 6754 O O . ARG A 1 870 ? 6.325 -14.953 4.180 1.00 96.88 870 ARG A O 1
ATOM 6761 N N . ALA A 1 871 ? 5.925 -17.158 3.804 1.00 97.31 871 ALA A N 1
ATOM 6762 C CA . ALA A 1 871 ? 7.161 -17.562 3.172 1.00 97.31 871 ALA A CA 1
ATOM 6763 C C . ALA A 1 871 ? 6.829 -18.291 1.868 1.00 97.31 871 ALA A C 1
ATOM 6765 O O . ALA A 1 871 ? 6.193 -19.342 1.864 1.00 97.31 871 ALA A O 1
ATOM 6766 N N . GLN A 1 872 ? 7.284 -17.724 0.759 1.00 97.44 872 GLN A N 1
ATOM 6767 C CA . GLN A 1 872 ? 7.231 -18.358 -0.544 1.00 97.44 872 GLN A CA 1
ATOM 6768 C C . GLN A 1 872 ? 8.526 -19.151 -0.726 1.00 97.44 872 GLN A C 1
ATOM 6770 O O . GLN A 1 872 ? 9.614 -18.566 -0.738 1.00 97.44 872 GLN A O 1
ATOM 6775 N N . ILE A 1 873 ? 8.416 -20.475 -0.796 1.00 97.19 873 ILE A N 1
ATOM 6776 C CA . ILE A 1 873 ? 9.549 -21.404 -0.750 1.00 97.19 873 ILE A CA 1
ATOM 6777 C C . ILE A 1 873 ? 9.818 -21.901 -2.166 1.00 97.19 873 ILE A C 1
ATOM 6779 O O . ILE A 1 873 ? 8.980 -22.565 -2.771 1.00 97.19 873 ILE A O 1
ATOM 6783 N N . HIS A 1 874 ? 10.992 -21.572 -2.690 1.00 96.44 874 HIS A N 1
ATOM 6784 C CA . HIS A 1 874 ? 11.457 -21.977 -4.012 1.00 96.44 874 HIS A CA 1
ATOM 6785 C C . HIS A 1 874 ? 12.519 -23.054 -3.845 1.00 96.44 874 HIS A C 1
ATOM 6787 O O . HIS A 1 874 ? 13.486 -22.841 -3.112 1.00 96.44 874 HIS A O 1
ATOM 6793 N N . ARG A 1 875 ? 12.377 -24.173 -4.554 1.00 94.25 875 ARG A N 1
ATOM 6794 C CA . ARG A 1 875 ? 13.447 -25.160 -4.735 1.00 94.25 875 ARG A CA 1
ATOM 6795 C C . ARG A 1 875 ? 13.885 -25.127 -6.193 1.00 94.25 875 ARG A C 1
ATOM 6797 O O . ARG A 1 875 ? 13.056 -25.289 -7.088 1.00 94.25 875 ARG A O 1
ATOM 6804 N N . LEU A 1 876 ? 15.170 -24.882 -6.416 1.00 93.81 876 LEU A N 1
ATOM 6805 C CA . LEU A 1 876 ? 15.783 -24.811 -7.739 1.00 93.81 876 LEU A CA 1
ATOM 6806 C C . LEU A 1 876 ? 16.284 -26.202 -8.161 1.00 93.81 876 LEU A C 1
ATOM 6808 O O . LEU A 1 876 ? 16.472 -27.091 -7.330 1.00 93.81 876 LEU A O 1
ATOM 6812 N N . THR A 1 877 ? 16.526 -26.381 -9.461 1.00 90.94 877 THR A N 1
ATOM 6813 C CA . THR A 1 877 ? 16.958 -27.656 -10.065 1.00 90.94 877 THR A CA 1
ATOM 6814 C C . THR A 1 877 ? 18.345 -28.133 -9.622 1.00 90.94 877 THR A C 1
ATOM 6816 O O . THR A 1 877 ? 18.690 -29.286 -9.853 1.00 90.94 877 THR A O 1
ATOM 6819 N N . ASP A 1 878 ? 19.142 -27.273 -8.981 1.00 90.31 878 ASP A N 1
ATOM 6820 C CA . ASP A 1 878 ? 20.420 -27.617 -8.343 1.00 90.31 878 ASP A CA 1
ATOM 6821 C C . ASP A 1 878 ? 20.258 -28.118 -6.890 1.00 90.31 878 ASP A C 1
ATOM 6823 O O . ASP A 1 878 ? 21.244 -28.406 -6.212 1.00 90.31 878 ASP A O 1
ATOM 6827 N N . GLY A 1 879 ? 19.023 -28.196 -6.382 1.00 88.75 879 GLY A N 1
ATOM 6828 C CA . GLY A 1 879 ? 18.728 -28.531 -4.989 1.00 88.75 879 GLY A CA 1
ATOM 6829 C C . GLY A 1 879 ? 18.960 -27.380 -4.002 1.00 88.75 879 GLY A C 1
ATOM 6830 O O . GLY A 1 879 ? 18.865 -27.587 -2.787 1.00 88.75 879 GLY A O 1
ATOM 6831 N N . SER A 1 880 ? 19.251 -26.163 -4.472 1.00 92.75 880 SER A N 1
ATOM 6832 C CA . SER A 1 880 ? 19.227 -24.977 -3.616 1.00 92.75 880 SER A CA 1
ATOM 6833 C C . SER A 1 880 ? 17.785 -24.585 -3.268 1.00 92.75 880 SER A C 1
ATOM 6835 O O . SER A 1 880 ? 16.833 -24.867 -4.000 1.00 92.75 880 SER A O 1
ATOM 6837 N N . VAL A 1 881 ? 17.614 -23.971 -2.095 1.00 95.25 881 VAL A N 1
ATOM 6838 C CA . VAL A 1 881 ? 16.309 -23.557 -1.562 1.00 95.25 881 VAL A CA 1
ATOM 6839 C C . VAL A 1 881 ? 16.393 -22.083 -1.197 1.00 95.25 881 VAL A C 1
ATOM 6841 O O . VAL A 1 881 ? 17.323 -21.676 -0.497 1.00 95.25 881 VAL A O 1
ATOM 6844 N N . GLN A 1 882 ? 15.428 -21.295 -1.661 1.00 96.06 882 GLN A N 1
ATOM 6845 C CA . GLN A 1 882 ? 15.322 -19.862 -1.400 1.00 96.06 882 GLN A CA 1
ATOM 6846 C C . GLN A 1 882 ? 13.941 -19.528 -0.829 1.00 96.06 882 GLN A C 1
ATOM 6848 O O . GLN A 1 882 ? 12.927 -20.081 -1.249 1.00 96.06 882 GLN A O 1
ATOM 6853 N N . ILE A 1 883 ? 13.901 -18.644 0.168 1.00 96.62 883 ILE A N 1
ATOM 6854 C CA . ILE A 1 883 ? 12.708 -18.391 0.984 1.00 96.62 883 ILE A CA 1
ATOM 6855 C C . ILE A 1 883 ? 12.405 -16.896 0.973 1.00 96.62 883 ILE A C 1
ATOM 6857 O O . ILE A 1 883 ? 13.061 -16.111 1.665 1.00 96.62 883 ILE A O 1
ATOM 6861 N N . PHE A 1 884 ? 11.390 -16.486 0.219 1.00 96.88 884 PHE A N 1
ATOM 6862 C CA . PHE A 1 884 ? 11.024 -15.080 0.057 1.00 96.88 884 PHE A CA 1
ATOM 6863 C C . PHE A 1 884 ? 9.849 -14.703 0.957 1.00 96.88 884 PHE A C 1
ATOM 6865 O O . PHE A 1 884 ? 8.864 -15.422 1.088 1.00 96.88 884 PHE A O 1
ATOM 6872 N N . SER A 1 885 ? 9.945 -13.541 1.590 1.00 95.19 885 SER A N 1
ATOM 6873 C CA . SER A 1 885 ? 8.873 -12.985 2.418 1.00 95.19 885 SER A CA 1
ATOM 6874 C C . SER A 1 885 ? 7.699 -12.463 1.579 1.00 95.19 885 SER A C 1
ATOM 6876 O O . SER A 1 885 ? 7.838 -12.189 0.388 1.00 95.19 885 SER A O 1
ATOM 6878 N N . ARG A 1 886 ? 6.564 -12.163 2.228 1.00 93.94 886 ARG A N 1
ATOM 6879 C CA . ARG A 1 886 ? 5.408 -11.451 1.628 1.00 93.94 886 ARG A CA 1
ATOM 6880 C C . ARG A 1 886 ? 5.750 -10.154 0.861 1.00 93.94 886 ARG A C 1
ATOM 6882 O O . ARG A 1 886 ? 4.938 -9.691 0.067 1.00 93.94 886 ARG A O 1
ATOM 6889 N N . GLN A 1 887 ? 6.911 -9.541 1.105 1.00 91.31 887 GLN A N 1
ATOM 6890 C CA . GLN A 1 887 ? 7.394 -8.351 0.383 1.00 91.31 887 GLN A CA 1
ATOM 6891 C C . GLN A 1 887 ? 8.364 -8.692 -0.766 1.00 91.31 887 GLN A C 1
ATOM 6893 O O . GLN A 1 887 ? 9.092 -7.814 -1.215 1.00 91.31 887 GLN A O 1
ATOM 6898 N N . MET A 1 888 ? 8.423 -9.958 -1.200 1.00 93.62 888 MET A N 1
ATOM 6899 C CA . MET A 1 888 ? 9.341 -10.498 -2.220 1.00 93.62 888 MET A CA 1
ATOM 6900 C C . MET A 1 888 ? 10.838 -10.348 -1.888 1.00 93.62 888 MET A C 1
ATOM 6902 O O . MET A 1 888 ? 11.694 -10.705 -2.689 1.00 93.62 888 MET A O 1
ATOM 6906 N N . LYS A 1 889 ? 11.174 -9.878 -0.681 1.00 92.81 889 LYS A N 1
ATOM 6907 C CA . LYS A 1 889 ? 12.538 -9.872 -0.146 1.00 92.81 889 LYS A CA 1
ATOM 6908 C C . LYS A 1 889 ? 12.954 -11.276 0.261 1.00 92.81 889 LYS A C 1
ATOM 6910 O O . LYS A 1 889 ? 12.218 -11.917 1.019 1.00 92.81 889 LYS A O 1
ATOM 6915 N N . ASP A 1 890 ? 14.138 -11.696 -0.173 1.00 93.56 890 ASP A N 1
ATOM 6916 C CA . ASP A 1 890 ? 14.796 -12.917 0.298 1.00 93.56 890 ASP A CA 1
ATOM 6917 C C . ASP A 1 890 ? 14.968 -12.885 1.831 1.00 93.56 890 ASP A C 1
ATOM 6919 O O . ASP A 1 890 ? 15.276 -11.853 2.436 1.00 93.56 890 ASP A O 1
ATOM 6923 N N . SER A 1 891 ? 14.704 -14.025 2.458 1.00 93.00 891 SER A N 1
ATOM 6924 C CA . SER A 1 891 ? 14.799 -14.272 3.896 1.00 93.00 891 SER A CA 1
ATOM 6925 C C . SER A 1 891 ? 15.428 -15.635 4.220 1.00 93.00 891 SER A C 1
ATOM 6927 O O . SER A 1 891 ? 15.355 -16.095 5.358 1.00 93.00 891 SER A O 1
ATOM 6929 N N . THR A 1 892 ? 16.092 -16.266 3.249 1.00 92.81 892 THR A N 1
ATOM 6930 C CA . THR A 1 892 ? 16.680 -17.613 3.346 1.00 92.81 892 THR A CA 1
ATOM 6931 C C . THR A 1 892 ? 17.652 -17.739 4.524 1.00 92.81 892 THR A C 1
ATOM 6933 O O . THR A 1 892 ? 17.572 -18.684 5.306 1.00 92.81 892 THR A O 1
ATOM 6936 N N . SER A 1 893 ? 18.504 -16.732 4.752 1.00 89.88 893 SER A N 1
ATOM 6937 C CA . SER A 1 893 ? 19.481 -16.714 5.856 1.00 89.88 893 SER A CA 1
ATOM 6938 C C . SER A 1 893 ? 18.870 -16.618 7.267 1.00 89.88 893 SER A C 1
ATOM 6940 O O . SER A 1 893 ? 19.588 -16.816 8.254 1.00 89.88 893 SER A O 1
ATOM 6942 N N . ARG A 1 894 ? 17.556 -16.359 7.377 1.00 88.75 894 ARG A N 1
ATOM 6943 C CA . ARG A 1 894 ? 16.775 -16.368 8.627 1.00 88.75 894 ARG A CA 1
ATOM 6944 C C . ARG A 1 894 ? 16.177 -17.740 8.965 1.00 88.75 894 ARG A C 1
ATOM 6946 O O . ARG A 1 894 ? 15.908 -18.009 10.141 1.00 88.75 894 ARG A O 1
ATOM 6953 N N . PHE A 1 895 ? 15.983 -18.599 7.967 1.00 92.31 895 PHE A N 1
ATOM 6954 C CA . PHE A 1 895 ? 15.332 -19.905 8.112 1.00 92.31 895 PHE A CA 1
ATOM 6955 C C . PHE A 1 895 ? 16.198 -21.061 7.562 1.00 92.31 895 PHE A C 1
ATOM 6957 O O . PHE A 1 895 ? 15.763 -21.785 6.669 1.00 92.31 895 PHE A O 1
ATOM 6964 N N . PRO A 1 896 ? 17.441 -21.245 8.062 1.00 91.81 896 PRO A N 1
ATOM 6965 C CA . PRO A 1 896 ? 18.322 -22.330 7.616 1.00 91.81 896 PRO A CA 1
ATOM 6966 C C . PRO A 1 896 ? 17.825 -23.721 8.050 1.00 91.81 896 PRO A C 1
ATOM 6968 O O . PRO A 1 896 ? 18.082 -24.708 7.377 1.00 91.81 896 PRO A O 1
ATOM 6971 N N . ASP A 1 897 ? 17.065 -23.788 9.140 1.00 91.44 897 ASP A N 1
ATOM 6972 C CA . ASP A 1 897 ? 16.275 -24.950 9.556 1.00 91.44 897 ASP A CA 1
ATOM 6973 C C . ASP A 1 897 ? 15.169 -25.301 8.551 1.00 91.44 897 ASP A C 1
ATOM 6975 O O . ASP A 1 897 ? 14.984 -26.474 8.256 1.00 91.44 897 ASP A O 1
ATOM 6979 N N . LEU A 1 898 ? 14.480 -24.313 7.968 1.00 93.69 898 LEU A N 1
ATOM 6980 C CA . LEU A 1 898 ? 13.515 -24.552 6.889 1.00 93.69 898 LEU A CA 1
ATOM 6981 C C . LEU A 1 898 ? 14.210 -24.992 5.593 1.00 93.69 898 LEU A C 1
ATOM 6983 O O . LEU A 1 898 ? 13.726 -25.889 4.912 1.00 93.69 898 LEU A O 1
ATOM 6987 N N . VAL A 1 899 ? 15.371 -24.412 5.269 1.00 93.50 899 VAL A N 1
ATOM 6988 C CA . VAL A 1 899 ? 16.206 -24.876 4.144 1.00 93.50 899 VAL A CA 1
ATOM 6989 C C . VAL A 1 899 ? 16.595 -26.348 4.317 1.00 93.50 899 VAL A C 1
ATOM 6991 O O . VAL A 1 899 ? 16.545 -27.096 3.343 1.00 93.50 899 VAL A O 1
ATOM 6994 N N . ASN A 1 900 ? 16.950 -26.771 5.532 1.00 91.25 900 ASN A N 1
ATOM 6995 C CA . ASN A 1 900 ? 17.242 -28.171 5.838 1.00 91.25 900 ASN A CA 1
ATOM 6996 C C . ASN A 1 900 ? 15.984 -29.049 5.789 1.00 91.25 900 ASN A C 1
ATOM 6998 O O . ASN A 1 900 ? 15.984 -30.039 5.072 1.00 91.25 900 ASN A O 1
ATOM 7002 N N . MET A 1 901 ? 14.896 -28.647 6.450 1.00 91.56 901 MET A N 1
ATOM 7003 C CA . MET A 1 901 ? 13.612 -29.362 6.456 1.00 91.56 901 MET A CA 1
ATOM 7004 C C . MET A 1 901 ? 13.111 -29.658 5.035 1.00 91.56 901 MET A C 1
ATOM 7006 O O . MET A 1 901 ? 12.700 -30.775 4.752 1.00 91.56 901 MET A O 1
ATOM 7010 N N . ILE A 1 902 ? 13.204 -28.692 4.118 1.00 91.75 902 ILE A N 1
ATOM 7011 C CA . ILE A 1 902 ? 12.859 -28.894 2.704 1.00 91.75 902 ILE A CA 1
ATOM 7012 C C . ILE A 1 902 ? 13.817 -29.891 2.028 1.00 91.75 902 ILE A C 1
ATOM 7014 O O . ILE A 1 902 ? 13.380 -30.760 1.284 1.00 91.75 902 ILE A O 1
ATOM 7018 N N . LYS A 1 903 ? 15.123 -29.822 2.298 1.00 88.44 903 LYS A N 1
ATOM 7019 C CA . LYS A 1 903 ? 16.104 -30.771 1.737 1.00 88.44 903 LYS A CA 1
ATOM 7020 C C . LYS A 1 903 ? 15.992 -32.192 2.298 1.00 88.44 903 LYS A C 1
ATOM 7022 O O . LYS A 1 903 ? 16.442 -33.120 1.637 1.00 88.44 903 LYS A O 1
ATOM 7027 N N . GLU A 1 904 ? 15.443 -32.345 3.498 1.00 87.88 904 GLU A N 1
ATOM 7028 C CA . GLU A 1 904 ? 15.260 -33.625 4.189 1.00 87.88 904 GLU A CA 1
ATOM 7029 C C . GLU A 1 904 ? 13.910 -34.282 3.860 1.00 87.88 904 GLU A C 1
ATOM 7031 O O . GLU A 1 904 ? 13.837 -35.507 3.806 1.00 87.88 904 GLU A O 1
ATOM 7036 N N . LEU A 1 905 ? 12.851 -33.492 3.631 1.00 83.81 905 LEU A N 1
ATOM 7037 C CA . LEU A 1 905 ? 11.503 -34.001 3.350 1.00 83.81 905 LEU A CA 1
ATOM 7038 C C . LEU A 1 905 ? 11.220 -34.262 1.866 1.00 83.81 905 LEU A C 1
ATOM 7040 O O . LEU A 1 905 ? 10.420 -35.147 1.569 1.00 83.81 905 LEU A O 1
ATOM 7044 N N . CYS A 1 906 ? 11.808 -33.493 0.945 1.00 81.44 906 CYS A N 1
ATOM 7045 C CA . CYS A 1 906 ? 11.387 -33.554 -0.453 1.00 81.44 906 CYS A CA 1
ATOM 7046 C C . CYS A 1 906 ? 11.856 -34.820 -1.179 1.00 81.44 906 CYS A C 1
ATOM 7048 O O . CYS A 1 906 ? 13.040 -35.168 -1.164 1.00 81.44 906 CYS A O 1
ATOM 7050 N N . ASN A 1 907 ? 10.940 -35.449 -1.913 1.00 72.62 907 ASN A N 1
ATOM 7051 C CA . ASN A 1 907 ? 11.214 -36.638 -2.707 1.00 72.62 907 ASN A CA 1
ATOM 7052 C C . ASN A 1 907 ? 12.186 -36.343 -3.873 1.00 72.62 907 ASN A C 1
ATOM 7054 O O . ASN A 1 907 ? 12.228 -35.250 -4.450 1.00 72.62 907 ASN A O 1
ATOM 7058 N N . SER A 1 908 ? 12.955 -37.368 -4.243 1.00 74.06 908 SER A N 1
ATOM 7059 C CA . SER A 1 908 ? 13.927 -37.374 -5.343 1.00 74.06 908 SER A CA 1
ATOM 7060 C C . SER A 1 908 ? 13.314 -37.127 -6.729 1.00 74.06 908 SER A C 1
ATOM 7062 O O . SER A 1 908 ? 13.982 -36.576 -7.600 1.00 74.06 908 SER A O 1
ATOM 7064 N N . GLU A 1 909 ? 12.038 -37.476 -6.921 1.00 80.38 909 GLU A N 1
ATOM 7065 C CA . GLU A 1 909 ? 11.274 -37.237 -8.158 1.00 80.38 909 GLU A CA 1
ATOM 7066 C C . GLU A 1 909 ? 10.914 -35.755 -8.364 1.00 80.38 909 GLU A C 1
ATOM 7068 O O . GLU A 1 909 ? 10.613 -35.313 -9.477 1.00 80.38 909 GLU A O 1
ATOM 7073 N N . VAL A 1 910 ? 10.945 -34.963 -7.291 1.00 85.06 910 VAL A N 1
ATOM 7074 C CA . VAL A 1 910 ? 10.725 -33.522 -7.352 1.00 85.06 910 VAL A CA 1
ATOM 7075 C C . VAL A 1 910 ? 12.078 -32.858 -7.583 1.00 85.06 910 VAL A C 1
ATOM 7077 O O . VAL A 1 910 ? 12.977 -32.956 -6.752 1.00 85.06 910 VAL A O 1
ATOM 7080 N N . ALA A 1 911 ? 12.239 -32.182 -8.717 1.00 88.38 911 ALA A N 1
ATOM 7081 C CA . ALA A 1 911 ? 13.459 -31.478 -9.099 1.00 88.38 911 ALA A CA 1
ATOM 7082 C C . ALA A 1 911 ? 13.397 -29.984 -8.749 1.00 88.38 911 ALA A C 1
ATOM 7084 O O . ALA A 1 911 ? 14.403 -29.403 -8.349 1.00 88.38 911 ALA A O 1
ATOM 7085 N N . SER A 1 912 ? 12.230 -29.348 -8.895 1.00 92.94 912 SER A N 1
ATOM 7086 C CA . SER A 1 912 ? 12.036 -27.928 -8.568 1.00 92.94 912 SER A CA 1
ATOM 7087 C C . SER A 1 912 ? 10.571 -27.585 -8.299 1.00 92.94 912 SER A C 1
ATOM 7089 O O . SER A 1 912 ? 9.669 -28.215 -8.846 1.00 92.94 912 SER A O 1
ATOM 7091 N N . PHE A 1 913 ? 10.319 -26.574 -7.467 1.00 94.56 913 PHE A N 1
ATOM 7092 C CA . PHE A 1 913 ? 8.962 -26.114 -7.152 1.00 94.56 913 PHE A CA 1
ATOM 7093 C C . PHE A 1 913 ? 8.928 -24.674 -6.645 1.00 94.56 913 PHE A C 1
ATOM 7095 O O . PHE A 1 913 ? 9.957 -24.104 -6.269 1.00 94.56 913 PHE A O 1
ATOM 7102 N N . ILE A 1 914 ? 7.715 -24.122 -6.557 1.00 96.00 914 ILE A N 1
ATOM 7103 C CA . ILE A 1 914 ? 7.425 -22.902 -5.802 1.00 96.00 914 ILE A CA 1
ATOM 7104 C C . ILE A 1 914 ? 6.154 -23.097 -4.960 1.00 96.00 914 ILE A C 1
ATOM 7106 O O . ILE A 1 914 ? 5.054 -23.190 -5.506 1.00 96.00 914 ILE A O 1
ATOM 7110 N N . LEU A 1 915 ? 6.312 -23.115 -3.635 1.00 95.81 915 LEU A N 1
ATOM 7111 C CA . LEU A 1 915 ? 5.245 -23.225 -2.633 1.00 95.81 915 LEU A CA 1
ATOM 7112 C C . LEU A 1 915 ? 4.926 -21.866 -1.993 1.00 95.81 915 LEU A C 1
ATOM 7114 O O . LEU A 1 915 ? 5.791 -20.990 -1.911 1.00 95.81 915 LEU A O 1
ATOM 7118 N N . ASP A 1 916 ? 3.710 -21.713 -1.472 1.00 97.19 916 ASP A N 1
ATOM 7119 C CA . ASP A 1 916 ? 3.302 -20.610 -0.594 1.00 97.19 916 ASP A CA 1
ATOM 7120 C C . ASP A 1 916 ? 2.844 -21.175 0.762 1.00 97.19 916 ASP A C 1
ATOM 7122 O O . ASP A 1 916 ? 2.022 -22.097 0.824 1.00 97.19 916 ASP A O 1
ATOM 7126 N N . ALA A 1 917 ? 3.431 -20.668 1.847 1.00 97.12 917 ALA A N 1
ATOM 7127 C CA . ALA A 1 917 ? 3.283 -21.223 3.188 1.00 97.12 917 ALA A CA 1
ATOM 7128 C C . ALA A 1 917 ? 3.334 -20.141 4.275 1.00 97.12 917 ALA A C 1
ATOM 7130 O O . ALA A 1 917 ? 3.926 -19.080 4.082 1.00 97.12 917 ALA A O 1
ATOM 7131 N N . GLU A 1 918 ? 2.778 -20.416 5.455 1.00 97.88 918 GLU A N 1
ATOM 7132 C CA . GLU A 1 918 ? 2.956 -19.580 6.648 1.00 97.88 918 GLU A CA 1
ATOM 7133 C C . GLU A 1 918 ? 3.931 -20.262 7.622 1.00 97.88 918 GLU A C 1
ATOM 7135 O O . GLU A 1 918 ? 3.681 -21.371 8.096 1.00 97.88 918 GLU A O 1
ATOM 7140 N N . VAL A 1 919 ? 5.049 -19.599 7.936 1.00 97.06 919 VAL A N 1
ATOM 7141 C CA . VAL A 1 919 ? 5.997 -20.059 8.964 1.00 97.06 919 VAL A CA 1
ATOM 7142 C C . VAL A 1 919 ? 5.531 -19.537 10.317 1.00 97.06 919 VAL A C 1
ATOM 7144 O O . VAL A 1 919 ? 5.443 -18.325 10.506 1.00 97.06 919 VAL A O 1
ATOM 7147 N N . VAL A 1 920 ? 5.254 -20.427 11.265 1.00 96.50 920 VAL A N 1
ATOM 7148 C CA . VAL A 1 920 ? 4.730 -20.102 12.603 1.00 96.50 920 VAL A CA 1
ATOM 7149 C C . VAL A 1 920 ? 5.732 -20.580 13.653 1.00 96.50 920 VAL A C 1
ATOM 7151 O O . VAL A 1 920 ? 6.345 -21.632 13.482 1.00 96.50 920 VAL A O 1
ATOM 7154 N N . GLY A 1 921 ? 5.935 -19.817 14.730 1.00 94.69 921 GLY A N 1
ATOM 7155 C CA . GLY A 1 921 ? 6.785 -20.267 15.839 1.00 94.69 921 GLY A CA 1
ATOM 7156 C C . GLY A 1 921 ? 6.107 -21.386 16.636 1.00 94.69 921 GLY A C 1
ATOM 7157 O O . GLY A 1 921 ? 4.880 -21.413 16.719 1.00 94.69 921 GLY A O 1
ATOM 7158 N N . ILE A 1 922 ? 6.870 -22.296 17.240 1.00 93.94 922 ILE A N 1
ATOM 7159 C CA . ILE A 1 922 ? 6.309 -23.392 18.046 1.00 93.94 922 ILE A CA 1
ATOM 7160 C C . ILE A 1 922 ? 7.113 -23.627 19.332 1.00 93.94 922 ILE A C 1
ATOM 7162 O O . ILE A 1 922 ? 8.338 -23.700 19.315 1.00 93.94 922 ILE A O 1
ATOM 7166 N N . ASP A 1 923 ? 6.418 -23.743 20.464 1.00 91.25 923 ASP A N 1
ATOM 7167 C CA . ASP A 1 923 ? 7.005 -24.013 21.780 1.00 91.25 923 ASP A CA 1
ATOM 7168 C C . ASP A 1 923 ? 6.913 -25.518 22.074 1.00 91.25 923 ASP A C 1
ATOM 7170 O O . ASP A 1 923 ? 5.980 -25.994 22.727 1.00 91.25 923 ASP A O 1
ATOM 7174 N N . ARG A 1 924 ? 7.880 -26.289 21.554 1.00 89.19 924 ARG A N 1
ATOM 7175 C CA . ARG A 1 924 ? 7.924 -27.758 21.707 1.00 89.19 924 ARG A CA 1
ATOM 7176 C C . ARG A 1 924 ? 7.942 -28.206 23.173 1.00 89.19 924 ARG A C 1
ATOM 7178 O O . ARG A 1 924 ? 7.400 -29.255 23.501 1.00 89.19 924 ARG A O 1
ATOM 7185 N N . ASN A 1 925 ? 8.491 -27.379 24.065 1.00 88.00 925 ASN A N 1
ATOM 7186 C CA . ASN A 1 925 ? 8.566 -27.653 25.503 1.00 88.00 925 ASN A CA 1
ATOM 7187 C C . ASN A 1 925 ? 7.225 -27.452 26.235 1.00 88.00 925 ASN A C 1
ATOM 7189 O O . ASN A 1 925 ? 7.091 -27.874 27.380 1.00 88.00 925 ASN A O 1
ATOM 7193 N N . LYS A 1 926 ? 6.235 -26.809 25.600 1.00 85.56 926 LYS A N 1
ATOM 7194 C CA . LYS A 1 926 ? 4.885 -26.595 26.146 1.00 85.56 926 LYS A CA 1
ATOM 7195 C C . LYS A 1 926 ? 3.835 -27.226 25.239 1.00 85.56 926 LYS A C 1
ATOM 7197 O O . LYS A 1 926 ? 3.013 -26.527 24.650 1.00 85.56 926 LYS A O 1
ATOM 7202 N N . GLY A 1 927 ? 3.907 -28.549 25.089 1.00 82.12 927 GLY A N 1
ATOM 7203 C CA . GLY A 1 927 ? 2.903 -29.329 24.357 1.00 82.12 927 GLY A CA 1
ATOM 7204 C C . GLY A 1 927 ? 2.737 -28.909 22.895 1.00 82.12 927 GLY A C 1
ATOM 7205 O O . GLY A 1 927 ? 1.621 -28.903 22.391 1.00 82.12 927 GLY A O 1
ATOM 7206 N N . ASN A 1 928 ? 3.825 -28.510 22.223 1.00 88.19 928 ASN A N 1
ATOM 7207 C CA . ASN A 1 928 ? 3.811 -28.025 20.836 1.00 88.19 928 ASN A CA 1
ATOM 7208 C C . ASN A 1 928 ? 2.904 -26.794 20.589 1.00 88.19 928 ASN A C 1
ATOM 7210 O O . ASN A 1 928 ? 2.426 -26.585 19.474 1.00 88.19 928 ASN A O 1
ATOM 7214 N N . ARG A 1 929 ? 2.688 -25.941 21.603 1.00 92.69 929 ARG A N 1
ATOM 7215 C CA . ARG A 1 929 ? 1.887 -24.709 21.481 1.00 92.69 929 ARG A CA 1
ATOM 7216 C C . ARG A 1 929 ? 2.422 -23.799 20.365 1.00 92.69 929 ARG A C 1
ATOM 7218 O O . ARG A 1 929 ? 3.580 -23.377 20.406 1.00 92.69 929 ARG A O 1
ATOM 7225 N N . LEU A 1 930 ? 1.556 -23.414 19.426 1.00 93.44 930 LEU A N 1
ATOM 7226 C CA . LEU A 1 930 ? 1.866 -22.383 18.430 1.00 93.44 930 LEU A CA 1
ATOM 7227 C C . LEU A 1 930 ? 2.108 -21.019 19.098 1.00 93.44 930 LEU A C 1
ATOM 7229 O O . LEU A 1 930 ? 1.401 -20.608 20.021 1.00 93.44 930 LEU A O 1
ATOM 7233 N N . MET A 1 931 ? 3.125 -20.315 18.616 1.00 92.25 931 MET A N 1
ATOM 7234 C CA . MET A 1 931 ? 3.551 -19.005 19.100 1.00 92.25 931 MET A CA 1
ATOM 7235 C C . MET A 1 931 ? 3.063 -17.904 18.155 1.00 92.25 931 MET A C 1
ATOM 7237 O O . MET A 1 931 ? 2.981 -18.104 16.944 1.00 92.25 931 MET A O 1
ATOM 7241 N N . SER A 1 932 ? 2.797 -16.722 18.705 1.00 92.81 932 SER A N 1
ATOM 7242 C CA . SER A 1 932 ? 2.399 -15.536 17.941 1.00 92.81 932 SER A CA 1
ATOM 7243 C C . SER A 1 932 ? 3.487 -15.052 16.976 1.00 92.81 932 SER A C 1
ATOM 7245 O O . SER A 1 932 ? 4.687 -15.283 17.175 1.00 92.81 932 SER A O 1
ATOM 7247 N N . PHE A 1 933 ? 3.095 -14.243 15.989 1.00 91.25 933 PHE A N 1
ATOM 7248 C CA . PHE A 1 933 ? 4.040 -13.538 15.124 1.00 91.25 933 PHE A CA 1
ATOM 7249 C C . PHE A 1 933 ? 5.031 -12.671 15.922 1.00 91.25 933 PHE A C 1
ATOM 7251 O O . PHE A 1 933 ? 6.182 -12.520 15.511 1.00 91.25 933 PHE A O 1
ATOM 7258 N N . GLN A 1 934 ? 4.635 -12.121 17.077 1.00 89.69 934 GLN A N 1
ATOM 7259 C CA . GLN A 1 934 ? 5.538 -11.328 17.920 1.00 89.69 934 GLN A CA 1
ATOM 7260 C C . GLN A 1 934 ? 6.655 -12.190 18.522 1.00 89.69 934 GLN A C 1
ATOM 7262 O O . GLN A 1 934 ? 7.826 -11.813 18.430 1.00 89.69 934 GLN A O 1
ATOM 7267 N N . GLU A 1 935 ? 6.318 -13.368 19.052 1.00 89.94 935 GLU A N 1
ATOM 7268 C CA . GLU A 1 935 ? 7.287 -14.358 19.534 1.00 89.94 935 GLU A CA 1
ATOM 7269 C C . GLU A 1 935 ? 8.212 -14.821 18.393 1.00 89.94 935 GLU A C 1
ATOM 7271 O O . GLU A 1 935 ? 9.436 -14.744 18.527 1.00 89.94 935 GLU A O 1
ATOM 7276 N N . LEU A 1 936 ? 7.660 -15.166 17.222 1.00 89.38 936 LEU A N 1
ATOM 7277 C CA . LEU A 1 936 ? 8.438 -15.490 16.017 1.00 89.38 936 LEU A CA 1
ATOM 7278 C C . LEU A 1 936 ? 9.331 -14.322 15.550 1.00 89.38 936 LEU A C 1
ATOM 7280 O O . LEU A 1 936 ? 10.414 -14.534 15.000 1.00 89.38 936 LEU A O 1
ATOM 7284 N N . SER A 1 937 ? 8.925 -13.068 15.770 1.00 86.38 937 SER A N 1
ATOM 7285 C CA . SER A 1 937 ? 9.705 -11.882 15.390 1.00 86.38 937 SER A CA 1
ATOM 7286 C C . SER A 1 937 ? 10.958 -11.657 16.246 1.00 86.38 937 SER A C 1
ATOM 7288 O O . SER A 1 937 ? 11.862 -10.948 15.797 1.00 86.38 937 SER A O 1
ATOM 7290 N N . SER A 1 938 ? 11.042 -12.287 17.427 1.00 85.69 938 SER A N 1
ATOM 7291 C CA . SER A 1 938 ? 12.231 -12.265 18.297 1.00 85.69 938 SER A CA 1
ATOM 7292 C C . SER A 1 938 ? 13.420 -13.029 17.704 1.00 85.69 938 SER A C 1
ATOM 7294 O O . SER A 1 938 ? 14.576 -12.720 18.000 1.00 85.69 938 SER A O 1
ATOM 7296 N N . ARG A 1 939 ? 13.137 -14.001 16.827 1.00 84.50 939 ARG A N 1
ATOM 7297 C CA . ARG A 1 939 ? 14.132 -14.789 16.106 1.00 84.50 939 ARG A CA 1
ATOM 7298 C C . ARG A 1 939 ? 14.999 -13.886 15.232 1.00 84.50 939 ARG A C 1
ATOM 7300 O O . ARG A 1 939 ? 14.473 -13.087 14.448 1.00 84.50 939 ARG A O 1
ATOM 7307 N N . GLU A 1 940 ? 16.316 -14.070 15.342 1.00 77.56 940 GLU A N 1
ATOM 7308 C CA . GLU A 1 940 ? 17.337 -13.347 14.577 1.00 77.56 940 GLU A CA 1
ATOM 7309 C C . GLU A 1 940 ? 17.060 -13.378 13.064 1.00 77.56 940 GLU A C 1
ATOM 7311 O O . GLU A 1 940 ? 16.272 -14.185 12.573 1.00 77.56 940 GLU A O 1
ATOM 7316 N N . ARG A 1 941 ? 17.676 -12.463 12.305 1.00 69.69 941 ARG A N 1
ATOM 7317 C CA . ARG A 1 941 ? 17.402 -12.287 10.865 1.00 69.69 941 ARG A CA 1
ATOM 7318 C C . ARG A 1 941 ? 18.524 -12.753 9.937 1.00 69.69 941 ARG A C 1
ATOM 7320 O O . ARG A 1 941 ? 18.362 -12.650 8.727 1.00 69.69 941 ARG A O 1
ATOM 7327 N N . GLY A 1 942 ? 19.641 -13.225 10.491 1.00 64.31 942 GLY A N 1
ATOM 7328 C CA . GLY A 1 942 ? 20.871 -13.444 9.732 1.00 64.31 942 GLY A CA 1
ATOM 7329 C C . GLY A 1 942 ? 21.436 -12.148 9.133 1.00 64.31 942 GLY A C 1
ATOM 7330 O O . GLY A 1 942 ? 21.048 -11.033 9.492 1.00 64.31 942 GLY A O 1
ATOM 7331 N N . SER A 1 943 ? 22.370 -12.308 8.202 1.00 59.66 943 SER A N 1
ATOM 7332 C CA . SER A 1 943 ? 22.938 -11.255 7.355 1.00 59.66 943 SER A CA 1
ATOM 7333 C C . SER A 1 943 ? 23.162 -11.817 5.950 1.00 59.66 943 SER A C 1
ATOM 7335 O O . SER A 1 943 ? 23.219 -13.034 5.774 1.00 59.66 943 SER A O 1
ATOM 7337 N N . LYS A 1 944 ? 23.359 -10.953 4.945 1.00 53.97 944 LYS A N 1
ATOM 7338 C CA . LYS A 1 944 ? 23.712 -11.383 3.576 1.00 53.97 944 LYS A CA 1
ATOM 7339 C C . LYS A 1 944 ? 24.973 -12.254 3.512 1.00 53.97 944 LYS A C 1
ATOM 7341 O O . LYS A 1 944 ? 25.097 -13.069 2.610 1.00 53.97 944 LYS A O 1
ATOM 7346 N N . ASN A 1 945 ? 25.877 -12.099 4.481 1.00 49.72 945 ASN A N 1
ATOM 7347 C CA . ASN A 1 945 ? 27.165 -12.794 4.523 1.00 49.72 945 ASN A CA 1
ATOM 7348 C C . ASN A 1 945 ? 27.243 -13.833 5.663 1.00 49.72 945 ASN A C 1
ATOM 7350 O O . ASN A 1 945 ? 28.326 -14.334 5.949 1.00 49.72 945 ASN A O 1
ATOM 7354 N N . SER A 1 946 ? 26.134 -14.115 6.359 1.00 58.03 946 SER A N 1
ATOM 7355 C CA . SER A 1 946 ? 26.095 -15.095 7.454 1.00 58.03 946 SER A CA 1
ATOM 7356 C C . SER A 1 946 ? 24.663 -15.557 7.742 1.00 58.03 946 SER A C 1
ATOM 7358 O O . SER A 1 946 ? 23.839 -14.778 8.235 1.00 58.03 946 SER A O 1
ATOM 7360 N N . SER A 1 947 ? 24.373 -16.833 7.491 1.00 61.25 947 SER A N 1
ATOM 7361 C CA . SER A 1 947 ? 23.189 -17.497 8.041 1.00 61.25 947 SER A CA 1
ATOM 7362 C C . SER A 1 947 ? 23.293 -17.620 9.563 1.00 61.25 947 SER A C 1
ATOM 7364 O O . SER A 1 947 ? 24.383 -17.592 10.138 1.00 61.25 947 SER A O 1
ATOM 7366 N N . ILE A 1 948 ? 22.149 -17.777 10.226 1.00 71.81 948 ILE A N 1
ATOM 7367 C CA . ILE A 1 948 ? 22.112 -18.165 11.641 1.00 71.81 948 ILE A CA 1
ATOM 7368 C C . ILE A 1 948 ? 22.679 -19.592 11.749 1.00 71.81 948 ILE A C 1
ATOM 7370 O O . ILE A 1 948 ? 22.298 -20.466 10.973 1.00 71.81 948 ILE A O 1
ATOM 7374 N N . ALA A 1 949 ? 23.593 -19.850 12.687 1.00 72.62 949 ALA A N 1
ATOM 7375 C CA . ALA A 1 949 ? 24.010 -21.222 12.978 1.00 72.62 949 ALA A CA 1
ATOM 7376 C C . ALA A 1 949 ? 22.833 -21.970 13.624 1.00 72.62 949 ALA A C 1
ATOM 7378 O O . ALA A 1 949 ? 22.250 -21.453 14.573 1.00 72.62 949 ALA A O 1
ATOM 7379 N N . ILE A 1 950 ? 22.486 -23.167 13.139 1.00 73.62 950 ILE A N 1
ATOM 7380 C CA . ILE A 1 950 ? 21.264 -23.892 13.553 1.00 73.62 950 ILE A CA 1
ATOM 7381 C C . ILE A 1 950 ? 21.210 -24.082 15.083 1.00 73.62 950 ILE A C 1
ATOM 7383 O O . ILE A 1 950 ? 20.190 -23.807 15.705 1.00 73.62 950 ILE A O 1
ATOM 7387 N N . GLN A 1 951 ? 22.351 -24.393 15.705 1.00 69.94 951 GLN A N 1
ATOM 7388 C CA . GLN A 1 951 ? 22.534 -24.498 17.164 1.00 69.94 951 GLN A CA 1
ATOM 7389 C C . GLN A 1 951 ? 22.217 -23.219 17.980 1.00 69.94 951 GLN A C 1
ATOM 7391 O O . GLN A 1 951 ? 22.121 -23.285 19.201 1.00 69.94 951 GLN A O 1
ATOM 7396 N N . ASN A 1 952 ? 22.082 -22.053 17.334 1.00 76.50 952 ASN A N 1
ATOM 7397 C CA . ASN A 1 952 ? 21.737 -20.776 17.973 1.00 76.50 952 ASN A CA 1
ATOM 7398 C C . ASN A 1 952 ? 20.240 -20.425 17.838 1.00 76.50 952 ASN A C 1
ATOM 7400 O O . ASN A 1 952 ? 19.816 -19.372 18.324 1.00 76.50 952 ASN A O 1
ATOM 7404 N N . ILE A 1 953 ? 19.438 -21.251 17.157 1.00 82.62 953 ILE A N 1
ATOM 7405 C CA . ILE A 1 953 ? 17.996 -21.028 17.005 1.00 82.62 953 ILE A CA 1
ATOM 7406 C C . ILE A 1 953 ? 17.313 -21.246 18.363 1.00 82.62 953 ILE A C 1
ATOM 7408 O O . ILE A 1 953 ? 17.490 -22.271 19.009 1.00 82.62 953 ILE A O 1
ATOM 7412 N N . LYS A 1 954 ? 16.543 -20.244 18.809 1.00 81.81 954 LYS A N 1
ATOM 7413 C CA . LYS A 1 954 ? 15.816 -20.241 20.100 1.00 81.81 954 LYS A CA 1
ATOM 7414 C C . LYS A 1 954 ? 14.299 -20.372 19.956 1.00 81.81 954 LYS A C 1
ATOM 7416 O O . LYS A 1 954 ? 13.588 -20.383 20.953 1.00 81.81 954 LYS A O 1
ATOM 7421 N N . VAL A 1 955 ? 13.816 -20.350 18.717 1.00 86.88 955 VAL A N 1
ATOM 7422 C CA . VAL A 1 955 ? 12.399 -20.381 18.356 1.00 86.88 955 VAL A CA 1
ATOM 7423 C C . VAL A 1 955 ? 12.281 -21.351 17.195 1.00 86.88 955 VAL A C 1
ATOM 7425 O O . VAL A 1 955 ? 12.616 -20.999 16.055 1.00 86.88 955 VAL A O 1
ATOM 7428 N N . ASP A 1 956 ? 11.854 -22.567 17.523 1.00 90.88 956 ASP A N 1
ATOM 7429 C CA . ASP A 1 956 ? 11.491 -23.587 16.549 1.00 90.88 956 ASP A CA 1
ATOM 7430 C C . ASP A 1 956 ? 10.328 -23.094 15.688 1.00 90.88 956 ASP A C 1
ATOM 7432 O O . ASP A 1 956 ? 9.569 -22.196 16.071 1.00 90.88 956 ASP A O 1
ATOM 7436 N N . ILE A 1 957 ? 10.176 -23.705 14.518 1.00 94.50 957 ILE A N 1
ATOM 7437 C CA . ILE A 1 957 ? 9.116 -23.377 13.568 1.00 94.50 957 ILE A CA 1
ATOM 7438 C C . ILE A 1 957 ? 8.307 -24.609 13.170 1.00 94.50 957 ILE A C 1
ATOM 7440 O O . ILE A 1 957 ? 8.806 -25.736 13.154 1.00 94.50 957 ILE A O 1
ATOM 7444 N N . CYS A 1 958 ? 7.055 -24.351 12.811 1.00 94.06 958 CYS A N 1
ATOM 7445 C CA . CYS A 1 958 ? 6.217 -25.207 11.986 1.00 94.06 958 CYS A CA 1
ATOM 7446 C C . CYS A 1 958 ? 5.875 -24.438 10.698 1.00 94.06 958 CYS A C 1
ATOM 7448 O O . CYS A 1 958 ? 5.869 -23.201 10.696 1.00 94.06 958 CYS A O 1
ATOM 7450 N N . VAL A 1 959 ? 5.628 -25.147 9.596 1.00 95.62 959 VAL A N 1
ATOM 7451 C CA . VAL A 1 959 ? 5.375 -24.539 8.283 1.00 95.62 959 VAL A CA 1
ATOM 7452 C C . VAL A 1 959 ? 4.093 -25.101 7.698 1.00 95.62 959 VAL A C 1
ATOM 7454 O O . VAL A 1 959 ? 3.999 -26.287 7.400 1.00 95.62 959 VAL A O 1
ATOM 7457 N N . PHE A 1 960 ? 3.110 -24.223 7.529 1.00 95.62 960 PHE A N 1
ATOM 7458 C CA . PHE A 1 960 ? 1.791 -24.563 7.015 1.00 95.62 960 PHE A CA 1
ATOM 7459 C C . PHE A 1 960 ? 1.714 -24.159 5.544 1.00 95.62 960 PHE A C 1
ATOM 7461 O O . PHE A 1 960 ? 1.484 -22.991 5.226 1.00 95.62 960 PHE A O 1
ATOM 7468 N N . VAL A 1 961 ? 1.974 -25.117 4.654 1.00 95.44 961 VAL A N 1
ATOM 7469 C CA . VAL A 1 961 ? 1.887 -24.933 3.198 1.00 95.44 961 VAL A CA 1
ATOM 7470 C C . VAL A 1 961 ? 0.419 -24.946 2.767 1.00 95.44 961 VAL A C 1
ATOM 7472 O O . VAL A 1 961 ? -0.336 -25.818 3.197 1.00 95.44 961 VAL A O 1
ATOM 7475 N N . PHE A 1 962 ? 0.010 -23.982 1.940 1.00 95.62 962 PHE A N 1
ATOM 7476 C CA . PHE A 1 962 ? -1.388 -23.828 1.510 1.00 95.62 962 PHE A CA 1
ATOM 7477 C C . PHE A 1 962 ? -1.578 -23.735 -0.013 1.00 95.62 962 PHE A C 1
ATOM 7479 O O . PHE A 1 962 ? -2.680 -23.996 -0.497 1.00 95.62 962 PHE A O 1
ATOM 7486 N N . ASP A 1 963 ? -0.536 -23.416 -0.790 1.00 96.62 963 ASP A N 1
ATOM 7487 C CA . ASP A 1 963 ? -0.617 -23.402 -2.258 1.00 96.62 963 ASP A CA 1
ATOM 7488 C C . ASP A 1 963 ? 0.710 -23.800 -2.931 1.00 96.62 963 ASP A C 1
ATOM 7490 O O . ASP A 1 963 ? 1.790 -23.667 -2.349 1.00 96.62 963 ASP A O 1
ATOM 7494 N N . ILE A 1 964 ? 0.627 -24.240 -4.189 1.00 95.38 964 ILE A N 1
ATOM 7495 C CA . ILE A 1 964 ? 1.770 -24.535 -5.064 1.00 95.38 964 ILE A CA 1
ATOM 7496 C C . ILE A 1 964 ? 1.564 -23.853 -6.417 1.00 95.38 964 ILE A C 1
ATOM 7498 O O . ILE A 1 964 ? 0.539 -24.012 -7.075 1.00 95.38 96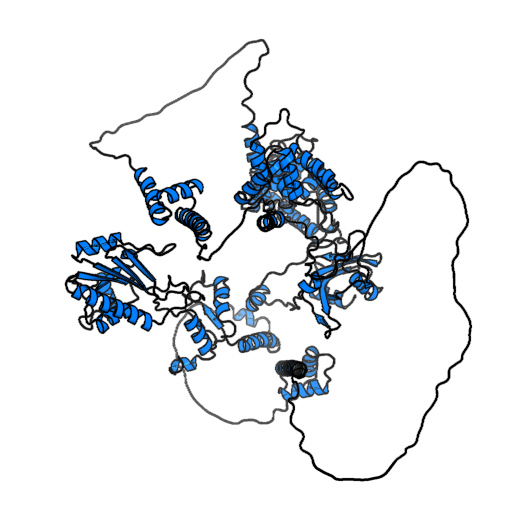4 ILE A O 1
ATOM 7502 N N . MET A 1 965 ? 2.547 -23.060 -6.834 1.00 94.94 965 MET A N 1
ATOM 7503 C CA . MET A 1 965 ? 2.458 -22.187 -8.011 1.00 94.94 965 MET A CA 1
ATOM 7504 C C . MET A 1 965 ? 3.249 -22.725 -9.210 1.00 94.94 965 MET A C 1
ATOM 7506 O O . MET A 1 965 ? 2.970 -22.351 -10.350 1.00 94.94 965 MET A O 1
ATOM 7510 N N . PHE A 1 966 ? 4.209 -23.617 -8.962 1.00 94.44 966 PHE A N 1
ATOM 7511 C CA . PHE A 1 966 ? 5.071 -24.240 -9.966 1.00 94.44 966 PHE A CA 1
ATOM 7512 C C . PHE A 1 966 ? 5.604 -25.579 -9.440 1.00 94.44 966 PHE A C 1
ATOM 7514 O O . PHE A 1 966 ? 5.939 -25.667 -8.257 1.00 94.44 966 PHE A O 1
ATOM 7521 N N . CYS A 1 967 ? 5.728 -26.589 -10.302 1.00 93.31 967 CYS A N 1
ATOM 7522 C CA . CYS A 1 967 ? 6.362 -27.874 -9.987 1.00 93.31 967 CYS A CA 1
ATOM 7523 C C . CYS A 1 967 ? 7.010 -28.472 -11.246 1.00 93.31 967 CYS A C 1
ATOM 7525 O O . CYS A 1 967 ? 6.387 -28.473 -12.302 1.00 93.31 967 CYS A O 1
ATOM 7527 N N . ASN A 1 968 ? 8.247 -28.969 -11.149 1.00 90.75 968 ASN A N 1
ATOM 7528 C CA . ASN A 1 968 ? 8.958 -29.725 -12.192 1.00 90.75 968 ASN A CA 1
ATOM 7529 C C . ASN A 1 968 ? 8.886 -29.120 -13.616 1.00 90.75 968 ASN A C 1
ATOM 7531 O O . ASN A 1 968 ? 8.718 -29.833 -14.602 1.00 90.75 968 ASN A O 1
ATOM 7535 N N . GLY A 1 969 ? 9.025 -27.794 -13.735 1.00 88.62 969 GLY A N 1
ATOM 7536 C CA . GLY A 1 969 ? 8.952 -27.074 -15.017 1.00 88.62 969 GLY A CA 1
ATOM 7537 C C . GLY A 1 969 ? 7.553 -26.573 -15.396 1.00 88.62 969 GLY A C 1
ATOM 7538 O O . GLY A 1 969 ? 7.431 -25.691 -16.243 1.00 88.62 969 GLY A O 1
ATOM 7539 N N . GLN A 1 970 ? 6.495 -27.078 -14.758 1.00 90.56 970 GLN A N 1
ATOM 7540 C CA . GLN A 1 970 ? 5.115 -26.693 -15.033 1.00 90.56 970 GLN A CA 1
ATOM 7541 C C . GLN A 1 970 ? 4.689 -25.478 -14.190 1.00 90.56 970 GLN A C 1
ATOM 7543 O O . GLN A 1 970 ? 4.661 -25.536 -12.959 1.00 90.56 970 GLN A O 1
ATOM 7548 N N . ARG A 1 971 ? 4.278 -24.390 -14.859 1.00 92.19 971 ARG A N 1
ATOM 7549 C CA . ARG A 1 971 ? 3.485 -23.293 -14.268 1.00 92.19 971 ARG A CA 1
ATOM 7550 C C . ARG A 1 971 ? 2.107 -23.837 -13.874 1.00 92.19 971 ARG A C 1
ATOM 7552 O O . ARG A 1 971 ? 1.424 -24.432 -14.701 1.00 92.19 971 ARG A O 1
ATOM 7559 N N . LEU A 1 972 ? 1.698 -23.618 -12.624 1.00 93.31 972 LEU A N 1
ATOM 7560 C CA . LEU A 1 972 ? 0.416 -24.094 -12.083 1.00 93.31 972 LEU A CA 1
ATOM 7561 C C . LEU A 1 972 ? -0.579 -22.960 -11.787 1.00 93.31 972 LEU A C 1
ATOM 7563 O O . LEU A 1 972 ? -1.704 -23.246 -11.392 1.00 93.31 972 LEU A O 1
ATOM 7567 N N . LEU A 1 973 ? -0.196 -21.690 -11.975 1.00 90.81 973 LEU A N 1
ATOM 7568 C CA . LEU A 1 973 ? -1.012 -20.509 -11.640 1.00 90.81 973 LEU A CA 1
ATOM 7569 C C . LEU A 1 973 ? -2.423 -20.535 -12.256 1.00 90.81 973 LEU A C 1
ATOM 7571 O O . LEU A 1 973 ? -3.386 -20.138 -11.599 1.00 90.81 973 LEU A O 1
ATOM 7575 N N . ASP A 1 974 ? -2.536 -21.035 -13.485 1.00 90.62 974 ASP A N 1
ATOM 7576 C CA . ASP A 1 974 ? -3.778 -21.079 -14.269 1.00 90.62 974 ASP A CA 1
ATOM 7577 C C . ASP A 1 974 ? -4.689 -22.256 -13.877 1.00 90.62 974 ASP A C 1
ATOM 7579 O O . ASP A 1 974 ? -5.885 -22.258 -14.174 1.00 90.62 974 ASP A O 1
ATOM 7583 N N . ASN A 1 975 ? -4.144 -23.245 -13.159 1.00 94.06 975 ASN A N 1
ATOM 7584 C CA . ASN A 1 975 ? -4.891 -24.407 -12.693 1.00 94.06 975 ASN A CA 1
ATOM 7585 C C . ASN A 1 975 ? -5.753 -24.035 -11.470 1.00 94.06 975 ASN A C 1
ATOM 7587 O O . ASN A 1 975 ? -5.270 -23.356 -10.554 1.00 94.06 975 ASN A O 1
ATOM 7591 N N . PRO A 1 976 ? -7.007 -24.521 -11.367 1.00 94.38 976 PRO A N 1
ATOM 7592 C CA . PRO A 1 976 ? -7.836 -24.334 -10.178 1.00 94.38 976 PRO A CA 1
ATOM 7593 C C . PRO A 1 976 ? -7.159 -24.822 -8.889 1.00 94.38 976 PRO A C 1
ATOM 7595 O O . PRO A 1 976 ? -6.533 -25.882 -8.874 1.00 94.38 976 PRO A O 1
ATOM 7598 N N . LEU A 1 977 ? -7.379 -24.114 -7.772 1.00 94.38 977 LEU A N 1
ATOM 7599 C CA . LEU A 1 977 ? -6.782 -24.409 -6.455 1.00 94.38 977 LEU A CA 1
ATOM 7600 C C . LEU A 1 977 ? -6.900 -25.887 -6.030 1.00 94.38 977 LEU A C 1
ATOM 7602 O O . LEU A 1 977 ? -5.987 -26.413 -5.406 1.00 94.38 977 LEU A O 1
ATOM 7606 N N . ARG A 1 978 ? -7.982 -26.589 -6.405 1.00 92.81 978 ARG A N 1
ATOM 7607 C CA . ARG A 1 978 ? -8.144 -28.033 -6.140 1.00 92.81 978 ARG A CA 1
ATOM 7608 C C . ARG A 1 978 ? -7.035 -28.879 -6.786 1.00 92.81 978 ARG A C 1
ATOM 7610 O O . ARG A 1 978 ? -6.513 -29.781 -6.138 1.00 92.81 978 ARG A O 1
ATOM 7617 N N . GLN A 1 979 ? -6.674 -28.595 -8.038 1.00 94.12 979 GLN A N 1
ATOM 7618 C CA . GLN A 1 979 ? -5.601 -29.303 -8.746 1.00 94.12 979 GLN A CA 1
ATOM 7619 C C . GLN A 1 979 ? -4.235 -28.959 -8.148 1.00 94.12 979 GLN A C 1
ATOM 7621 O O . GLN A 1 979 ? -3.432 -29.859 -7.919 1.00 94.12 979 GLN A O 1
ATOM 7626 N N . ARG A 1 980 ? -4.006 -27.683 -7.803 1.00 95.25 980 ARG A N 1
ATOM 7627 C CA . ARG A 1 980 ? -2.773 -27.242 -7.128 1.00 95.25 980 ARG A CA 1
ATOM 7628 C C . ARG A 1 980 ? -2.605 -27.940 -5.778 1.00 95.25 980 ARG A C 1
ATOM 7630 O O . ARG A 1 980 ? -1.601 -28.607 -5.563 1.00 95.25 980 ARG A O 1
ATOM 7637 N N . ARG A 1 981 ? -3.630 -27.924 -4.919 1.00 92.56 981 ARG A N 1
ATOM 7638 C CA . ARG A 1 981 ? -3.619 -28.661 -3.643 1.00 92.56 981 ARG A CA 1
ATOM 7639 C C . ARG A 1 981 ? -3.468 -30.178 -3.813 1.00 92.56 981 ARG A C 1
ATOM 7641 O O . ARG A 1 981 ? -2.847 -30.792 -2.958 1.00 92.56 981 ARG A O 1
ATOM 7648 N N . SER A 1 982 ? -3.964 -30.778 -4.899 1.00 90.94 982 SER A N 1
ATOM 7649 C CA . SER A 1 982 ? -3.717 -32.205 -5.187 1.00 90.94 982 SER A CA 1
ATOM 7650 C C . SER A 1 982 ? -2.236 -32.461 -5.497 1.00 90.94 982 SER A C 1
ATOM 7652 O O . SER A 1 982 ? -1.623 -33.306 -4.855 1.00 90.94 982 SER A O 1
ATOM 7654 N N . CYS A 1 983 ? -1.636 -31.660 -6.385 1.00 89.25 983 CYS A N 1
ATOM 7655 C CA . CYS A 1 983 ? -0.204 -31.709 -6.707 1.00 89.25 983 CYS A CA 1
ATOM 7656 C C . CYS A 1 983 ? 0.676 -31.502 -5.455 1.00 89.25 983 CYS A C 1
ATOM 7658 O O . CYS A 1 983 ? 1.603 -32.270 -5.218 1.00 89.25 983 CYS A O 1
ATOM 7660 N N . MET A 1 984 ? 0.319 -30.535 -4.602 1.00 88.81 984 MET A N 1
ATOM 7661 C CA . MET A 1 984 ? 0.991 -30.236 -3.327 1.00 88.81 984 MET A CA 1
ATOM 7662 C C . MET A 1 984 ? 0.974 -31.407 -2.328 1.00 88.81 984 MET A C 1
ATOM 7664 O O . MET A 1 984 ? 1.897 -31.539 -1.534 1.00 88.81 984 MET A O 1
ATOM 7668 N N . ILE A 1 985 ? -0.075 -32.237 -2.343 1.00 84.44 985 ILE A N 1
ATOM 7669 C CA . ILE A 1 985 ? -0.209 -33.412 -1.464 1.00 84.44 985 ILE A CA 1
ATOM 7670 C C . ILE A 1 985 ? 0.496 -34.641 -2.064 1.00 84.44 985 ILE A C 1
ATOM 7672 O O . ILE A 1 985 ? 0.972 -35.497 -1.325 1.00 84.44 985 ILE A O 1
ATOM 7676 N N . GLN A 1 986 ? 0.570 -34.734 -3.395 1.00 79.44 986 GLN A N 1
ATOM 7677 C CA . GLN A 1 986 ? 1.156 -35.871 -4.115 1.00 79.44 986 GLN A CA 1
ATOM 7678 C C . GLN A 1 986 ? 2.683 -35.794 -4.269 1.00 79.44 986 GLN A C 1
ATOM 7680 O O . GLN A 1 986 ? 3.319 -36.835 -4.421 1.00 79.44 986 GLN A O 1
ATOM 7685 N N . HIS A 1 987 ? 3.268 -34.592 -4.236 1.00 67.62 987 HIS A N 1
ATOM 7686 C CA . HIS A 1 987 ? 4.687 -34.363 -4.537 1.00 67.62 987 HIS A CA 1
ATOM 7687 C C . HIS A 1 987 ? 5.405 -33.495 -3.477 1.00 67.62 987 HIS A C 1
ATOM 7689 O O . HIS A 1 987 ? 5.855 -32.394 -3.814 1.00 67.62 987 HIS A O 1
ATOM 7695 N N . PRO A 1 988 ? 5.497 -33.946 -2.208 1.00 50.06 988 PRO A N 1
ATOM 7696 C CA . PRO A 1 988 ? 6.332 -33.297 -1.194 1.00 50.06 988 PRO A CA 1
ATOM 7697 C C . PRO A 1 988 ? 7.825 -33.341 -1.561 1.00 50.06 988 PRO A C 1
ATOM 7699 O O . PRO A 1 988 ? 8.325 -34.414 -1.971 1.00 50.06 988 PRO A O 1
#

pLDDT: mean 72.06, std 25.93, range [20.09, 97.88]

Secondary structure (DSSP, 8-state):
-TT-HHHHTTTT-S-EEE--TT-STT--PPPHHHHHHHHHHHHHHHHHHHHHHT--EEEEEEE-SSS-HHHHHHHHHHHT--EE--HHHHHHHHHTTTTSSSTTEES-TTS-SEEEEEGGGTEEESSSEEE-HHHHHHHHHHTT-SEEEEEEE-STT----S-SSEEEEETTEEEEEE---SSPPHHHHHHHHHHH--S-EEE-SS-GGG-TT-HHHHHHHGGGTTTS-HHHHHHHHHHHHHTTSTTTT--TTHHHHTSS-----------------------------HHHHHHHHHHS-TTS-HHHHHHHHHHTTT-HHHHHHHHHHHHHHHHHHHHHTT--PPP-PPP------------S----------------------------------------------------------------HHHHHHHHTTTSSS--------------------HHHHHHHHHHHHHHHHHHHTTT-S-HHHHHHHHHHTTT-HHHHHHHHHHHHHTTS-PPP--------------------------------------SHHHHHHHHHHHTS-TTT--TTTTSSS-TTSPPBHHHHHHHHHHHHH---HHHHHHHHHHHHHHHHHH-GGGHHHHHHHHTT-SS-TTTT------HHHHHHHHHHHH---HHHHHHHHHHHS-HHHHHHHHHTT---SSPPPPPBHHHHHHHHHHHHH--STTHHHHHHHHHHHHHHH--TTHHHHHHHHHTT----S--HHHHHHHHHHHHHHHHHHTT-S---HHHHHHHHHHHHHHHHHHHHH---HHHHHHHHHHHGGG--GGGS---TTSPPPPP-PPP-SSHHHHHHHHTT---------SSEEEEEEE-TTS-EEEEETTS-B-GGG-HHHHHHHHHHS-TT---EEEEEEEEEEETTTTTEEEPHHHHHTS---BTTBPPPGGG--SEEEEEEEEEEEETTEE-TTS-HHHHHHHHHH--